Protein AF-A0AAE0DFM0-F1 (afdb_monomer)

Structure (mmCIF, N/CA/C/O backbone):
data_AF-A0AAE0DFM0-F1
#
_entry.id   AF-A0AAE0DFM0-F1
#
loop_
_atom_site.group_PDB
_atom_site.id
_atom_site.type_symbol
_atom_site.label_atom_id
_atom_site.label_alt_id
_atom_site.label_comp_id
_atom_site.label_asym_id
_atom_site.label_entity_id
_atom_site.label_seq_id
_atom_site.pdbx_PDB_ins_code
_atom_site.Cartn_x
_atom_site.Cartn_y
_atom_site.Cartn_z
_atom_site.occupancy
_atom_site.B_iso_or_equiv
_atom_site.auth_seq_id
_atom_site.auth_comp_id
_atom_site.auth_asym_id
_atom_site.auth_atom_id
_atom_site.pdbx_PDB_model_num
ATOM 1 N N . MET A 1 1 ? -4.527 58.144 -21.033 1.00 41.97 1 MET A N 1
ATOM 2 C CA . MET A 1 1 ? -4.753 57.798 -19.615 1.00 41.97 1 MET A CA 1
ATOM 3 C C . MET A 1 1 ? -4.998 56.302 -19.556 1.00 41.97 1 MET A C 1
ATOM 5 O O . MET A 1 1 ? -5.879 55.837 -20.271 1.00 41.97 1 MET A O 1
ATOM 9 N N . SER A 1 2 ? -4.178 55.545 -18.824 1.00 55.03 2 SER A N 1
ATOM 10 C CA . SER A 1 2 ? -4.465 54.135 -18.535 1.00 55.03 2 SER A CA 1
ATOM 11 C C . SER A 1 2 ? -5.838 54.065 -17.865 1.00 55.03 2 SER A C 1
ATOM 13 O O . SER A 1 2 ? -6.128 54.853 -16.967 1.00 55.03 2 SER A O 1
ATOM 15 N N . GLY A 1 3 ? -6.728 53.207 -18.370 1.00 65.69 3 GLY A N 1
ATOM 16 C CA . GLY A 1 3 ? -8.052 53.031 -17.773 1.00 65.69 3 GLY A CA 1
ATOM 17 C C . GLY A 1 3 ? -7.955 52.600 -16.300 1.00 65.69 3 GLY A C 1
ATOM 18 O O . GLY A 1 3 ? -6.886 52.172 -15.859 1.00 65.69 3 GLY A O 1
ATOM 19 N N . PRO A 1 4 ? -9.047 52.689 -15.527 1.00 72.88 4 PRO A N 1
ATOM 20 C CA . PRO A 1 4 ? -9.076 52.218 -14.141 1.00 72.88 4 PRO A CA 1
ATOM 21 C C . PRO A 1 4 ? -8.516 50.788 -14.027 1.00 72.88 4 PRO A C 1
ATOM 23 O O . PRO A 1 4 ? -8.896 49.897 -14.789 1.00 72.88 4 PRO A O 1
ATOM 26 N N . GLY A 1 5 ? -7.555 50.595 -13.118 1.00 74.50 5 GLY A N 1
ATOM 27 C CA . GLY A 1 5 ? -6.876 49.318 -12.883 1.00 74.50 5 GLY A CA 1
ATOM 28 C C . GLY A 1 5 ? -5.824 48.890 -13.916 1.00 74.50 5 GLY A C 1
ATOM 29 O O . GLY A 1 5 ? -5.078 47.952 -13.647 1.00 74.50 5 GLY A O 1
ATOM 30 N N . ALA A 1 6 ? -5.715 49.551 -15.074 1.00 83.88 6 ALA A N 1
ATOM 31 C CA . ALA A 1 6 ? -4.749 49.177 -16.106 1.00 83.88 6 ALA A CA 1
ATOM 32 C C . ALA A 1 6 ? -3.310 49.474 -15.658 1.00 83.88 6 ALA A C 1
ATOM 34 O O . ALA A 1 6 ? -2.979 50.588 -15.254 1.00 83.88 6 ALA A O 1
ATOM 35 N N . GLY A 1 7 ? -2.446 48.470 -15.768 1.00 83.75 7 GLY A N 1
ATOM 36 C CA . GLY A 1 7 ? -1.064 48.521 -15.315 1.00 83.75 7 GLY A CA 1
ATOM 37 C C . GLY A 1 7 ? -0.844 48.009 -13.890 1.00 83.75 7 GLY A C 1
ATOM 38 O O . GLY A 1 7 ? 0.312 47.901 -13.494 1.00 83.75 7 GLY A O 1
ATOM 39 N N . PHE A 1 8 ? -1.904 47.672 -13.146 1.00 88.81 8 PHE 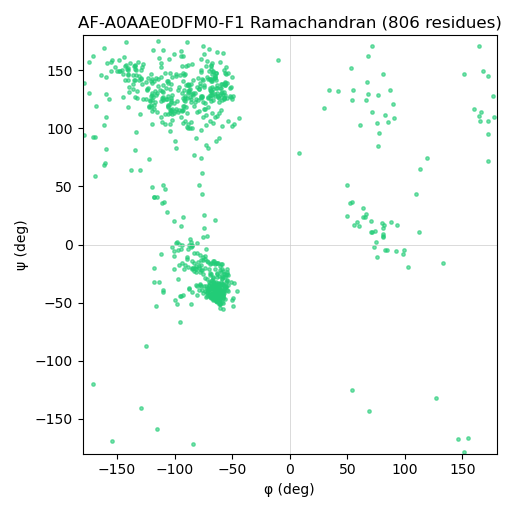A N 1
ATOM 40 C CA . PHE A 1 8 ? -1.787 47.094 -11.806 1.00 88.81 8 PHE A CA 1
ATOM 41 C C . PHE A 1 8 ? -1.119 45.717 -11.859 1.00 88.81 8 PHE A C 1
ATOM 43 O O . PHE A 1 8 ? -1.540 44.851 -12.626 1.00 88.81 8 PHE A O 1
ATOM 50 N N . GLU A 1 9 ? -0.098 45.514 -11.034 1.00 90.38 9 GLU A N 1
ATOM 51 C CA . GLU A 1 9 ? 0.650 44.261 -10.940 1.00 90.38 9 GLU A CA 1
ATOM 52 C C . GLU A 1 9 ? 0.293 43.555 -9.633 1.00 90.38 9 GLU A C 1
ATOM 54 O O . GLU A 1 9 ? 0.384 44.131 -8.548 1.00 90.38 9 GLU A O 1
ATOM 59 N N . TYR A 1 10 ? -0.142 42.302 -9.743 1.00 88.56 10 TYR A N 1
ATOM 60 C CA . TYR A 1 10 ? -0.347 41.447 -8.582 1.00 88.56 10 TYR A CA 1
ATOM 61 C C . TYR A 1 10 ? 1.013 41.019 -8.013 1.00 88.56 10 TYR A C 1
ATOM 63 O O . TYR A 1 10 ? 1.987 40.923 -8.769 1.00 88.56 10 TYR A O 1
ATOM 71 N N . PRO A 1 11 ? 1.092 40.701 -6.706 1.00 88.69 11 PRO A N 1
ATOM 72 C CA . PRO A 1 11 ? 2.278 40.076 -6.138 1.00 88.69 11 PRO A CA 1
ATOM 73 C C . PRO A 1 11 ? 2.691 38.850 -6.957 1.00 88.69 11 PRO A C 1
ATOM 75 O O . PRO A 1 11 ? 1.838 38.043 -7.337 1.00 88.69 11 PRO A O 1
ATOM 78 N N . ALA A 1 12 ? 3.990 38.720 -7.233 1.00 90.44 12 ALA A N 1
ATOM 79 C CA . ALA A 1 12 ? 4.520 37.555 -7.928 1.00 90.44 12 ALA A CA 1
ATOM 80 C C . ALA A 1 12 ? 4.202 36.285 -7.124 1.00 90.44 12 ALA A C 1
ATOM 82 O O . ALA A 1 12 ? 4.424 36.240 -5.913 1.00 90.44 12 ALA A O 1
ATOM 83 N N . GLN A 1 13 ? 3.666 35.269 -7.798 1.00 91.69 13 GLN A N 1
ATOM 84 C CA . GLN A 1 13 ? 3.292 34.002 -7.172 1.00 91.69 13 GLN A CA 1
ATOM 85 C C . GLN A 1 13 ? 4.323 32.941 -7.528 1.00 91.69 13 GLN A C 1
ATOM 87 O O . GLN A 1 13 ? 4.535 32.663 -8.706 1.00 91.69 13 GLN A O 1
ATOM 92 N N . GLU A 1 14 ? 4.966 32.347 -6.527 1.00 94.00 14 GLU A N 1
ATOM 93 C CA . GLU A 1 14 ? 5.854 31.206 -6.751 1.00 94.00 14 GLU A CA 1
ATOM 94 C C . GLU A 1 14 ? 5.034 29.989 -7.200 1.00 94.00 14 GLU A C 1
ATOM 96 O O . GLU A 1 14 ? 3.919 29.766 -6.721 1.00 94.00 14 GLU A O 1
ATOM 101 N N . VAL A 1 15 ? 5.572 29.216 -8.144 1.00 94.56 15 VAL A N 1
ATOM 102 C CA . VAL A 1 15 ? 4.917 28.018 -8.683 1.00 94.56 15 VAL A CA 1
ATOM 103 C C . VAL A 1 15 ? 5.900 26.863 -8.806 1.00 94.56 15 VAL A C 1
ATOM 105 O O . VAL A 1 15 ? 7.079 27.063 -9.103 1.00 94.56 15 VAL A O 1
ATOM 108 N N . SER A 1 16 ? 5.414 25.640 -8.593 1.00 94.31 16 SER A N 1
ATOM 109 C CA . SER A 1 16 ? 6.227 24.429 -8.708 1.00 94.31 16 SER A CA 1
ATOM 110 C C . SER A 1 16 ? 5.429 23.242 -9.251 1.00 94.31 16 SER A C 1
ATOM 112 O O . SER A 1 16 ? 4.214 23.128 -9.056 1.00 94.31 16 SER A O 1
ATOM 114 N N . TRP A 1 17 ? 6.125 22.344 -9.947 1.00 94.75 17 TRP A N 1
ATOM 115 C CA . TRP A 1 17 ? 5.554 21.124 -10.509 1.00 94.75 17 TRP A CA 1
ATOM 116 C C . TRP A 1 17 ? 6.560 19.979 -10.538 1.00 94.75 17 TRP A C 1
ATOM 118 O O . TRP A 1 17 ? 7.769 20.164 -10.709 1.00 94.75 17 TRP A O 1
ATOM 128 N N . LEU A 1 18 ? 6.026 18.772 -10.401 1.00 94.06 18 LEU A N 1
ATOM 129 C CA . LEU A 1 18 ? 6.749 17.516 -10.520 1.00 94.06 18 LEU A CA 1
ATOM 130 C C . LEU A 1 18 ? 6.513 16.890 -11.899 1.00 94.06 18 LEU A C 1
ATOM 132 O O . LEU A 1 18 ? 5.539 17.202 -12.584 1.00 94.06 18 LEU A O 1
ATOM 136 N N . LYS A 1 19 ? 7.360 15.920 -12.270 1.00 93.62 19 LYS A N 1
ATOM 137 C CA . LYS A 1 19 ? 7.157 15.112 -13.487 1.00 93.62 19 LYS A CA 1
ATOM 138 C C . LYS A 1 19 ? 5.779 14.434 -13.503 1.00 93.62 19 LYS A C 1
ATOM 140 O O . LYS A 1 19 ? 5.129 14.371 -14.537 1.00 93.62 19 LYS A O 1
ATOM 145 N N . ARG A 1 20 ? 5.299 13.987 -12.339 1.00 93.88 20 ARG A N 1
ATOM 146 C CA . ARG A 1 20 ? 3.958 13.403 -12.183 1.00 93.88 20 ARG A CA 1
ATOM 147 C C . ARG A 1 20 ? 2.846 14.367 -12.605 1.00 93.88 20 ARG A C 1
ATOM 149 O O . ARG A 1 20 ? 1.885 13.937 -13.229 1.00 93.88 20 ARG A O 1
ATOM 156 N N . ASP A 1 21 ? 2.984 15.653 -12.295 1.00 93.44 21 ASP A N 1
ATOM 157 C CA . ASP A 1 21 ? 1.934 16.645 -12.542 1.00 93.44 21 ASP A CA 1
ATOM 158 C C . ASP A 1 21 ? 1.774 16.913 -14.044 1.00 93.44 21 ASP A C 1
ATOM 160 O O . ASP A 1 21 ? 0.657 17.050 -14.541 1.00 93.44 21 ASP A O 1
ATOM 164 N N . VAL A 1 22 ? 2.889 16.941 -14.783 1.00 94.38 22 VAL A N 1
ATOM 165 C CA . VAL A 1 22 ? 2.875 17.134 -16.242 1.00 94.38 22 VAL A CA 1
ATOM 166 C C . VAL A 1 22 ? 2.363 15.894 -16.981 1.00 94.38 22 VAL A C 1
ATOM 168 O O . VAL A 1 22 ? 1.617 16.044 -17.947 1.00 94.38 22 VAL A O 1
ATOM 171 N N . LEU A 1 23 ? 2.681 14.688 -16.490 1.00 94.94 23 LEU A N 1
ATOM 172 C CA . LEU A 1 23 ? 2.138 13.421 -17.001 1.00 94.94 23 LEU A CA 1
ATOM 173 C C . LEU A 1 23 ? 0.621 13.352 -16.806 1.00 94.94 23 LEU A C 1
ATOM 175 O O . LEU A 1 23 ? -0.129 13.078 -17.743 1.00 94.94 23 LEU A O 1
ATOM 179 N N . LEU A 1 24 ? 0.166 13.652 -15.587 1.00 94.31 24 LEU A N 1
ATOM 180 C CA . LEU A 1 24 ? -1.248 13.651 -15.235 1.00 94.31 24 LEU A CA 1
ATOM 181 C C . LEU A 1 24 ? -2.025 14.677 -16.062 1.00 94.31 24 LEU A C 1
ATOM 183 O O . LEU A 1 24 ? -3.110 14.375 -16.554 1.00 94.31 24 LEU A O 1
ATOM 187 N N . PHE A 1 25 ? -1.458 15.869 -16.260 1.00 95.25 25 PHE A N 1
ATOM 188 C CA . PHE A 1 25 ? -2.053 16.883 -17.119 1.00 95.25 25 PHE A CA 1
ATOM 189 C C . PHE A 1 25 ? -2.192 16.396 -18.564 1.00 95.25 25 PHE A C 1
ATOM 191 O O . PHE A 1 25 ? -3.299 16.454 -19.098 1.00 95.25 25 PHE A O 1
ATOM 198 N N . ALA A 1 26 ? -1.118 15.877 -19.170 1.00 94.88 26 ALA A N 1
ATOM 199 C CA . ALA A 1 26 ? -1.130 15.377 -20.545 1.00 94.88 26 ALA A CA 1
ATOM 200 C C . ALA A 1 26 ? -2.171 14.263 -20.742 1.00 94.88 26 ALA A C 1
ATOM 202 O O . ALA A 1 26 ? -2.978 14.313 -21.671 1.00 94.88 26 ALA A O 1
ATOM 203 N N . TYR A 1 27 ? -2.226 13.302 -19.820 1.00 94.12 27 TYR A N 1
ATOM 204 C CA . TYR A 1 27 ? -3.233 12.245 -19.862 1.00 94.12 27 TYR A CA 1
ATOM 205 C C . TYR A 1 27 ? -4.655 12.801 -19.692 1.00 94.12 27 TYR A C 1
ATOM 207 O O . TYR A 1 27 ? -5.564 12.440 -20.438 1.00 94.12 27 TYR A O 1
ATOM 215 N N . SER A 1 28 ? -4.849 13.750 -18.767 1.00 92.56 28 SER A N 1
ATOM 216 C CA . SER A 1 28 ? -6.165 14.337 -18.491 1.00 92.56 28 SER A CA 1
ATOM 217 C C . SER A 1 28 ? -6.769 15.103 -19.668 1.00 92.56 28 SER A C 1
ATOM 219 O O . SER A 1 28 ? -7.986 15.231 -19.719 1.00 92.56 28 SER A O 1
ATOM 221 N N . ILE A 1 29 ? -5.958 15.614 -20.602 1.00 92.50 29 ILE A N 1
ATOM 222 C CA . ILE A 1 29 ? -6.433 16.395 -21.758 1.00 92.50 29 ILE A CA 1
ATOM 223 C C . ILE A 1 29 ? -6.645 15.551 -23.021 1.00 92.50 29 ILE A C 1
ATOM 225 O O . ILE A 1 29 ? -7.152 16.088 -24.003 1.00 92.50 29 ILE A O 1
ATOM 229 N N . GLY A 1 30 ? -6.307 14.255 -22.981 1.00 90.62 30 GLY A N 1
ATOM 230 C CA . GLY A 1 30 ? -6.564 13.310 -24.070 1.00 90.62 30 GLY A CA 1
ATOM 231 C C . GLY A 1 30 ? -5.330 12.771 -24.799 1.00 90.62 30 GLY A C 1
ATOM 232 O O . GLY A 1 30 ? -5.510 12.116 -25.825 1.00 90.62 30 GLY A O 1
ATOM 233 N N . CYS A 1 31 ? -4.102 12.997 -24.307 1.00 92.38 31 CYS A N 1
ATOM 234 C CA . CYS A 1 31 ? -2.922 12.333 -24.874 1.00 92.38 31 CYS A CA 1
ATOM 235 C C . CYS A 1 31 ? -3.062 10.808 -24.752 1.00 92.38 31 CYS A C 1
ATOM 237 O O . CYS A 1 31 ? -3.479 10.289 -23.713 1.00 92.38 31 CYS A O 1
ATOM 239 N N . THR A 1 32 ? -2.689 10.090 -25.808 1.00 91.00 32 THR A N 1
ATOM 240 C CA . THR A 1 32 ? -2.845 8.627 -25.899 1.00 91.00 32 THR A CA 1
ATOM 241 C C . THR A 1 32 ? -1.494 7.916 -25.940 1.00 91.00 32 THR A C 1
ATOM 243 O O . THR A 1 32 ? -0.447 8.559 -26.003 1.00 91.00 32 THR A O 1
ATOM 246 N N . ALA A 1 33 ? -1.506 6.580 -25.926 1.00 89.44 33 ALA A N 1
ATOM 247 C CA . ALA A 1 33 ? -0.296 5.760 -26.002 1.00 89.44 33 ALA A CA 1
ATOM 248 C C . ALA A 1 33 ? 0.547 6.000 -27.272 1.00 89.44 33 ALA A C 1
ATOM 250 O O . ALA A 1 33 ? 1.724 5.661 -27.273 1.00 89.44 33 ALA A O 1
ATOM 251 N N . ASP A 1 34 ? -0.008 6.627 -28.314 1.00 89.88 34 ASP A N 1
ATOM 252 C CA . ASP A 1 34 ? 0.735 7.018 -29.520 1.00 89.88 34 ASP A CA 1
ATOM 253 C C . ASP A 1 34 ? 1.637 8.253 -29.299 1.00 89.88 34 ASP A C 1
ATOM 255 O O . ASP A 1 34 ? 2.477 8.583 -30.135 1.00 89.88 34 ASP A O 1
ATOM 259 N N . GLU A 1 35 ? 1.491 8.937 -28.160 1.00 92.81 35 GLU A N 1
ATOM 260 C CA . GLU A 1 35 ? 2.214 10.157 -27.790 1.00 92.81 35 GLU A CA 1
ATOM 261 C C . GLU A 1 35 ? 3.037 9.943 -26.504 1.00 92.81 35 GLU A C 1
ATOM 263 O O . GLU A 1 35 ? 2.973 10.726 -25.551 1.00 92.81 35 GLU A O 1
ATOM 268 N N . LEU A 1 36 ? 3.825 8.857 -26.459 1.00 92.25 36 LEU A N 1
ATOM 269 C CA . LEU A 1 36 ? 4.648 8.486 -25.293 1.00 92.25 36 LEU A CA 1
ATOM 270 C C . LEU A 1 36 ? 5.624 9.582 -24.856 1.00 92.25 36 LEU A C 1
ATOM 272 O O . LEU A 1 36 ? 5.965 9.656 -23.679 1.00 92.25 36 LEU A O 1
ATOM 276 N N . HIS A 1 37 ? 6.041 10.473 -25.756 1.00 93.81 37 HIS A N 1
ATOM 277 C CA . HIS A 1 37 ? 6.873 11.624 -25.403 1.00 93.81 37 HIS A CA 1
ATOM 278 C C . HIS A 1 37 ? 6.183 12.609 -24.446 1.00 93.81 37 HIS A C 1
ATOM 280 O O . HIS A 1 37 ? 6.881 13.393 -23.810 1.00 93.81 37 HIS A O 1
ATOM 286 N N . PHE A 1 38 ? 4.857 12.544 -24.283 1.00 95.00 38 PHE A N 1
ATOM 287 C CA . PHE A 1 38 ? 4.118 13.263 -23.238 1.00 95.00 38 PHE A CA 1
ATOM 288 C C . PHE A 1 38 ? 3.739 12.399 -22.030 1.00 95.00 38 PHE A C 1
ATOM 290 O O . PHE A 1 38 ? 3.450 12.954 -20.971 1.00 95.00 38 PHE A O 1
ATOM 297 N N . LEU A 1 39 ? 3.699 11.070 -22.177 1.00 94.38 39 LEU A N 1
ATOM 298 C CA . LEU A 1 39 ? 3.132 10.146 -21.183 1.00 94.38 39 LEU A CA 1
ATOM 299 C C . LEU A 1 39 ? 4.152 9.235 -20.491 1.00 94.38 39 LEU A C 1
ATOM 301 O O . LEU A 1 39 ? 3.785 8.540 -19.547 1.00 94.38 39 LEU A O 1
ATOM 305 N N . TYR A 1 40 ? 5.407 9.226 -20.935 1.00 94.06 40 TYR A N 1
ATOM 306 C CA . TYR A 1 40 ? 6.451 8.381 -20.368 1.00 94.06 40 TYR A CA 1
ATOM 307 C C . TYR A 1 40 ? 7.702 9.195 -20.041 1.00 94.06 40 TYR A C 1
ATOM 309 O O . TYR A 1 40 ? 8.413 9.679 -20.919 1.00 94.06 40 TYR A O 1
ATOM 317 N N . GLU A 1 41 ? 7.997 9.334 -18.752 1.00 91.62 41 GLU A N 1
ATOM 318 C CA . GLU A 1 41 ? 9.059 10.191 -18.222 1.00 91.62 41 GLU A CA 1
ATOM 319 C C . GLU A 1 41 ? 10.484 9.728 -18.540 1.00 91.62 41 GLU A C 1
ATOM 321 O O . GLU A 1 41 ? 11.425 10.513 -18.381 1.00 91.62 41 GLU A O 1
ATOM 326 N N . LEU A 1 42 ? 10.643 8.467 -18.952 1.00 91.31 42 LEU A N 1
ATOM 327 C CA . LEU A 1 42 ? 11.909 7.895 -19.417 1.00 91.31 42 LEU A CA 1
ATOM 328 C C . LEU A 1 42 ? 12.010 7.875 -20.949 1.00 91.31 42 LEU A C 1
ATOM 330 O O . LEU A 1 42 ? 13.014 7.411 -21.487 1.00 91.31 42 LEU A O 1
ATOM 334 N N . HIS A 1 43 ? 11.002 8.385 -21.665 1.00 91.88 43 HIS A N 1
ATOM 335 C CA . HIS A 1 43 ? 11.082 8.533 -23.111 1.00 91.88 43 HIS A CA 1
ATOM 336 C C . HIS A 1 43 ? 12.270 9.451 -23.474 1.00 91.88 43 HIS A C 1
ATOM 338 O O . HIS A 1 43 ? 12.401 10.523 -22.874 1.00 91.88 43 HIS A O 1
ATOM 344 N N . PRO A 1 44 ? 13.109 9.107 -24.475 1.00 89.12 44 PRO A N 1
ATOM 345 C CA . PRO A 1 44 ? 14.292 9.902 -24.836 1.00 89.12 44 PRO A CA 1
ATOM 346 C C . PRO A 1 44 ? 13.983 11.373 -25.144 1.00 89.12 44 PRO A C 1
ATOM 348 O O . PRO A 1 44 ? 14.782 12.258 -24.856 1.00 89.12 44 PRO A O 1
ATOM 351 N N . ASN A 1 45 ? 12.785 11.626 -25.679 1.00 91.06 45 ASN A N 1
ATOM 352 C CA . ASN A 1 45 ? 12.269 12.958 -25.995 1.00 91.06 45 ASN A CA 1
ATOM 353 C C . ASN A 1 45 ? 11.126 13.384 -25.057 1.00 91.06 45 ASN A C 1
ATOM 355 O O . ASN A 1 45 ? 10.160 13.974 -25.528 1.00 91.06 45 ASN A O 1
ATOM 359 N N . PHE A 1 46 ? 11.164 13.034 -23.768 1.00 94.50 46 PHE A N 1
ATOM 360 C CA . PHE A 1 46 ? 10.103 13.422 -22.832 1.00 94.50 46 PHE A CA 1
ATOM 361 C C . PHE A 1 46 ? 9.936 14.950 -22.756 1.00 94.50 46 PHE A C 1
ATOM 363 O O . PHE A 1 46 ? 10.890 15.682 -22.475 1.00 94.50 46 PHE A O 1
ATOM 370 N N . GLN A 1 47 ? 8.720 15.437 -23.000 1.00 93.62 47 GLN A N 1
ATOM 371 C CA . GLN A 1 47 ? 8.388 16.857 -23.091 1.00 93.62 47 GLN A CA 1
ATOM 372 C C . GLN A 1 47 ? 7.104 17.184 -22.322 1.00 93.62 47 GLN A C 1
ATOM 374 O O . GLN A 1 47 ? 6.225 16.348 -22.139 1.00 93.62 47 GLN A O 1
ATOM 379 N N . VAL A 1 48 ? 6.984 18.436 -21.878 1.00 95.00 48 VAL A N 1
ATOM 380 C CA . VAL A 1 48 ? 5.776 18.948 -21.216 1.00 95.00 48 VAL A CA 1
ATOM 381 C C . VAL A 1 48 ? 4.814 19.498 -22.260 1.00 95.00 48 VAL A C 1
ATOM 383 O O . VAL A 1 48 ? 5.228 20.232 -23.160 1.00 95.00 48 VAL A O 1
ATOM 386 N N . PHE A 1 49 ? 3.521 19.203 -22.114 1.00 96.38 49 PHE A N 1
ATOM 387 C CA . PHE A 1 49 ? 2.514 19.760 -23.009 1.00 96.38 49 PHE A CA 1
ATOM 388 C C . PHE A 1 49 ? 2.449 21.304 -22.879 1.00 96.38 49 PHE A C 1
ATOM 390 O O . PHE A 1 49 ? 2.327 21.809 -21.758 1.00 96.38 49 PHE A O 1
ATOM 397 N N . PRO A 1 50 ? 2.490 22.083 -23.984 1.00 94.50 50 PRO A N 1
ATOM 398 C CA . PRO A 1 50 ? 2.689 23.540 -23.944 1.00 94.50 50 PRO A CA 1
ATOM 399 C C . PRO A 1 50 ? 1.702 24.334 -23.088 1.00 94.50 50 PRO A C 1
ATOM 401 O O . PRO A 1 50 ? 2.063 25.367 -22.527 1.00 94.50 50 PRO A O 1
ATOM 404 N N . THR A 1 51 ? 0.451 23.882 -22.987 1.00 95.56 51 THR A N 1
ATOM 405 C CA . THR A 1 51 ? -0.599 24.605 -22.257 1.00 95.56 51 THR A CA 1
ATOM 406 C C . THR A 1 51 ? -0.623 24.333 -20.754 1.00 95.56 51 THR A C 1
ATOM 408 O O . THR A 1 51 ? -1.407 24.969 -20.052 1.00 95.56 51 THR A O 1
ATOM 411 N N . TYR A 1 52 ? 0.261 23.476 -20.235 1.00 95.38 52 TYR A N 1
ATOM 412 C CA . TYR A 1 52 ? 0.393 23.195 -18.801 1.00 95.38 52 TYR A CA 1
ATOM 413 C C . TYR A 1 52 ? 0.407 24.450 -17.894 1.00 95.38 52 TYR A C 1
ATOM 415 O O . TYR A 1 52 ? -0.276 24.446 -16.872 1.00 95.38 52 TYR A O 1
ATOM 423 N N . PRO A 1 53 ? 1.059 25.583 -18.242 1.00 94.25 53 PRO A N 1
ATOM 424 C CA . PRO A 1 53 ? 1.118 26.758 -17.366 1.00 94.25 53 PRO A CA 1
ATOM 425 C C . PRO A 1 53 ? -0.235 27.376 -17.021 1.00 94.25 53 PRO A C 1
ATOM 427 O O . PRO A 1 53 ? -0.339 28.120 -16.051 1.00 94.25 53 PRO A O 1
ATOM 430 N N . ILE A 1 54 ? -1.279 27.074 -17.795 1.00 92.12 54 ILE A N 1
ATOM 431 C CA . ILE A 1 54 ? -2.633 27.579 -17.575 1.00 92.12 54 ILE A CA 1
ATOM 432 C C . ILE A 1 54 ? -3.239 27.103 -16.250 1.00 92.12 54 ILE A C 1
ATOM 434 O O . ILE A 1 54 ? -4.106 27.795 -15.712 1.00 92.12 54 ILE A O 1
ATOM 438 N N . ILE A 1 55 ? -2.786 25.965 -15.717 1.00 91.50 55 ILE A N 1
ATOM 439 C CA . ILE A 1 55 ? -3.278 25.423 -14.444 1.00 91.50 55 ILE A CA 1
ATOM 440 C C . ILE A 1 55 ? -2.441 25.851 -13.225 1.00 91.50 55 ILE A C 1
ATOM 442 O O . ILE A 1 55 ? -2.911 25.766 -12.091 1.00 91.50 55 ILE A O 1
ATOM 446 N N . LEU A 1 56 ? -1.225 26.368 -13.440 1.00 92.38 56 LEU A N 1
ATOM 447 C CA . LEU A 1 56 ? -0.318 26.786 -12.364 1.00 92.38 56 LEU A CA 1
ATOM 448 C C . LEU A 1 56 ? -0.883 27.877 -11.433 1.00 92.38 56 LEU A C 1
ATOM 450 O O . LEU A 1 56 ? -0.593 27.798 -10.240 1.00 92.38 56 LEU A O 1
ATOM 454 N N . PRO A 1 57 ? -1.712 28.844 -11.887 1.00 89.44 57 PRO A N 1
ATOM 455 C CA . PRO A 1 57 ? -2.356 29.796 -10.980 1.00 89.44 57 PRO A CA 1
ATOM 456 C C . PRO A 1 57 ? -3.246 29.139 -9.912 1.00 89.44 57 PRO A C 1
ATOM 458 O O . PRO A 1 57 ? -3.425 29.708 -8.838 1.00 89.44 57 PRO A O 1
ATOM 461 N N . PHE A 1 58 ? -3.802 27.955 -10.198 1.00 87.50 58 PHE A N 1
ATOM 462 C CA . PHE A 1 58 ? -4.632 27.203 -9.252 1.00 87.50 58 PHE A CA 1
ATOM 463 C C . PHE A 1 58 ? -3.779 26.335 -8.319 1.00 87.50 58 PHE A C 1
ATOM 465 O O . PHE A 1 58 ? -4.035 26.288 -7.115 1.00 87.50 58 PHE A O 1
ATOM 472 N N . LYS A 1 59 ? -2.737 25.696 -8.870 1.00 87.94 59 LYS A N 1
ATOM 473 C CA . LYS A 1 59 ? -1.849 24.775 -8.146 1.00 87.94 59 LYS A CA 1
ATOM 474 C C . LYS A 1 59 ? -0.853 25.477 -7.216 1.00 87.94 59 LYS A C 1
ATOM 476 O O . LYS A 1 59 ? -0.616 25.001 -6.113 1.00 87.94 59 LYS A O 1
ATOM 481 N N . GLN A 1 60 ? -0.260 26.585 -7.662 1.00 89.81 60 GLN A N 1
ATOM 482 C CA . GLN A 1 60 ? 0.848 27.269 -6.985 1.00 89.81 60 GLN A CA 1
ATOM 483 C C . GLN A 1 60 ? 2.030 26.326 -6.690 1.00 89.81 60 GLN A C 1
ATOM 485 O O . GLN A 1 60 ? 2.559 25.705 -7.616 1.00 89.81 60 GLN A O 1
ATOM 490 N N . THR A 1 61 ? 2.472 26.233 -5.434 1.00 91.06 61 THR A N 1
ATOM 491 C CA . THR A 1 61 ? 3.575 25.363 -5.000 1.00 91.06 61 THR A CA 1
ATOM 492 C C . THR A 1 61 ? 3.107 24.091 -4.297 1.00 91.06 61 THR A C 1
ATOM 494 O O . THR A 1 61 ? 3.937 23.258 -3.925 1.00 91.06 61 THR A O 1
ATOM 497 N N . ASP A 1 62 ? 1.797 23.918 -4.115 1.00 88.00 62 ASP A N 1
ATOM 498 C CA . ASP A 1 62 ? 1.246 22.821 -3.330 1.00 88.00 62 ASP A CA 1
ATOM 499 C C . ASP A 1 62 ? 1.401 21.482 -4.048 1.00 88.00 62 ASP A C 1
ATOM 501 O O . ASP A 1 62 ? 1.265 21.370 -5.273 1.00 88.00 62 ASP A O 1
ATOM 505 N N . GLN A 1 63 ? 1.692 20.453 -3.256 1.00 84.56 63 GLN A N 1
ATOM 506 C CA . GLN A 1 63 ? 1.780 19.065 -3.711 1.00 84.56 63 GLN A CA 1
ATOM 507 C C . GLN A 1 63 ? 0.481 18.288 -3.471 1.00 84.56 63 GLN A C 1
ATOM 509 O O . GLN A 1 63 ? 0.280 17.250 -4.095 1.00 84.56 63 GLN A O 1
ATOM 514 N N . GLU A 1 64 ? -0.388 18.810 -2.603 1.00 86.50 64 GLU A N 1
ATOM 515 C CA . GLU A 1 64 ? -1.636 18.183 -2.175 1.00 86.50 64 GLU A CA 1
ATOM 516 C C . GLU A 1 64 ? -2.871 18.914 -2.712 1.00 86.50 64 GLU A C 1
ATOM 518 O O . GLU A 1 64 ? -2.800 20.035 -3.228 1.00 86.50 64 GLU A O 1
ATOM 523 N N . VAL A 1 65 ? -4.024 18.257 -2.585 1.00 84.19 65 VAL A N 1
ATOM 524 C CA . VAL A 1 65 ? -5.331 18.842 -2.901 1.00 84.19 65 VAL A CA 1
ATOM 525 C C . VAL A 1 65 ? -5.648 19.949 -1.897 1.00 84.19 65 VAL A C 1
ATOM 527 O O . VAL A 1 65 ? -5.572 19.746 -0.688 1.00 84.19 65 VAL A O 1
ATOM 530 N N . ILE A 1 66 ? -6.062 21.110 -2.399 1.00 86.00 66 ILE A N 1
ATOM 531 C CA . ILE A 1 66 ? -6.395 22.282 -1.579 1.00 86.00 66 ILE A CA 1
ATOM 532 C C . ILE A 1 66 ? -7.886 22.631 -1.644 1.00 86.00 66 ILE A C 1
ATOM 534 O O . ILE A 1 66 ? -8.589 22.276 -2.595 1.00 86.00 66 ILE A O 1
ATOM 538 N N . ASP A 1 67 ? -8.363 23.389 -0.653 1.00 83.12 67 ASP A N 1
ATOM 539 C CA . ASP A 1 67 ? -9.674 24.038 -0.723 1.00 83.12 67 ASP A CA 1
ATOM 540 C C . ASP A 1 67 ? -9.624 25.211 -1.717 1.00 83.12 67 ASP A C 1
ATOM 542 O O . ASP A 1 67 ? -9.108 26.300 -1.437 1.00 83.12 67 ASP A O 1
ATOM 546 N N . PHE A 1 68 ? -10.175 24.963 -2.906 1.00 82.44 68 PHE A N 1
ATOM 547 C CA . PHE A 1 68 ? -10.232 25.922 -4.002 1.00 82.44 68 PHE A CA 1
ATOM 548 C C . PHE A 1 68 ? -10.946 27.225 -3.616 1.00 82.44 68 PHE A C 1
ATOM 550 O O . PHE A 1 68 ? -10.486 28.305 -3.991 1.00 82.44 68 PHE A O 1
ATOM 557 N N . TYR A 1 69 ? -12.057 27.160 -2.873 1.00 78.56 69 TYR A N 1
ATOM 558 C CA . TYR A 1 69 ? -12.832 28.357 -2.536 1.00 78.56 69 TYR A CA 1
ATOM 559 C C . TYR A 1 69 ? -12.156 29.174 -1.441 1.00 78.56 69 TYR A C 1
ATOM 561 O O . TYR A 1 69 ? -12.119 30.399 -1.558 1.00 78.56 69 TYR A O 1
ATOM 569 N N . ALA A 1 70 ? -11.563 28.521 -0.437 1.00 78.81 70 ALA A N 1
ATOM 570 C CA . ALA A 1 70 ? -10.788 29.209 0.595 1.00 78.81 70 ALA A CA 1
ATOM 571 C C . ALA A 1 70 ? -9.583 29.966 0.004 1.00 78.81 70 ALA A C 1
ATOM 573 O O . ALA A 1 70 ? -9.248 31.057 0.467 1.00 78.81 70 ALA A O 1
ATOM 574 N N . ARG A 1 71 ? -8.962 29.427 -1.057 1.00 76.25 71 ARG A N 1
ATOM 575 C CA . ARG A 1 71 ? -7.846 30.079 -1.763 1.00 76.25 71 ARG A CA 1
ATOM 576 C C . ARG A 1 71 ? -8.285 31.124 -2.798 1.00 76.25 71 ARG A C 1
ATOM 578 O O . ARG A 1 71 ? -7.494 31.997 -3.153 1.00 76.25 71 ARG A O 1
ATOM 585 N N . SER A 1 72 ? -9.530 31.081 -3.271 1.00 68.12 72 SER A N 1
ATOM 586 C CA . SER A 1 72 ? -10.067 31.981 -4.307 1.00 68.12 72 SER A CA 1
ATOM 587 C C . SER A 1 72 ? -10.393 33.385 -3.768 1.00 68.12 72 SER A C 1
ATOM 589 O O . SER A 1 72 ? -11.539 33.840 -3.791 1.00 68.12 72 SER A O 1
ATOM 591 N N . GLY A 1 73 ? -9.377 34.096 -3.279 1.00 63.75 73 GLY A N 1
ATOM 592 C CA . GLY A 1 73 ? -9.467 35.493 -2.857 1.00 63.75 73 GLY A CA 1
ATOM 593 C C . GLY A 1 73 ? -9.209 36.467 -4.010 1.00 63.75 73 GLY A C 1
ATOM 594 O O . GLY A 1 73 ? -8.281 36.290 -4.794 1.00 63.75 73 GLY A O 1
ATOM 595 N N . SER A 1 74 ? -10.004 37.534 -4.110 1.00 63.28 74 SER A N 1
ATOM 596 C CA . SER A 1 74 ? -9.756 38.625 -5.061 1.00 63.28 74 SER A CA 1
ATOM 597 C C . SER A 1 74 ? -8.931 39.734 -4.399 1.00 63.28 74 SER A C 1
ATOM 599 O O . SER A 1 74 ? -9.428 40.396 -3.482 1.00 63.28 74 SER A O 1
ATOM 601 N N . THR A 1 75 ? -7.712 39.996 -4.872 1.00 74.69 75 THR A N 1
ATOM 602 C CA . THR A 1 75 ? -6.998 41.232 -4.510 1.00 74.69 75 THR A CA 1
ATOM 603 C C . THR A 1 75 ? -7.707 42.423 -5.171 1.00 74.69 75 THR A C 1
ATOM 605 O O . THR A 1 75 ? -7.918 42.383 -6.388 1.00 74.69 75 THR A O 1
ATOM 608 N N . PRO A 1 76 ? -8.105 43.466 -4.416 1.00 78.12 76 PRO A N 1
ATOM 609 C CA . PRO A 1 76 ? -8.774 44.633 -4.985 1.00 78.12 76 PRO A CA 1
ATOM 610 C C . PRO A 1 76 ? -7.891 45.325 -6.025 1.00 78.12 76 PRO A C 1
ATOM 612 O O . PRO A 1 76 ? -6.730 45.626 -5.754 1.00 78.12 76 PRO A O 1
ATOM 615 N N . ILE A 1 77 ? -8.449 45.596 -7.205 1.00 84.06 77 ILE A N 1
ATOM 616 C CA . ILE A 1 77 ? -7.779 46.388 -8.238 1.00 84.06 77 ILE A CA 1
ATOM 617 C C . ILE A 1 77 ? -8.026 47.873 -7.918 1.00 84.06 77 ILE A C 1
ATOM 619 O O . ILE A 1 77 ? -9.183 48.258 -7.722 1.00 84.06 77 ILE A O 1
ATOM 623 N N . PRO A 1 78 ? -6.989 48.727 -7.868 1.00 81.81 78 PRO A N 1
ATOM 624 C CA . PRO A 1 78 ? -7.164 50.152 -7.610 1.00 81.81 78 PRO A CA 1
ATOM 625 C C . PRO A 1 78 ? -8.123 50.814 -8.610 1.00 81.81 78 PRO A C 1
ATOM 627 O O . PRO A 1 78 ? -8.026 50.590 -9.817 1.00 81.81 78 PRO A O 1
ATOM 630 N N . ASN A 1 79 ? -9.008 51.683 -8.109 1.00 79.94 79 ASN A N 1
ATOM 631 C CA . ASN A 1 79 ? -9.965 52.474 -8.900 1.00 79.94 79 ASN A CA 1
ATOM 632 C C . ASN A 1 79 ? -11.013 51.652 -9.679 1.00 79.94 79 ASN A C 1
ATOM 634 O O . ASN A 1 79 ? -11.566 52.136 -10.665 1.00 79.94 79 ASN A O 1
ATOM 638 N N . VAL A 1 80 ? -11.296 50.423 -9.240 1.00 84.50 80 VAL A N 1
ATOM 639 C CA . VAL A 1 80 ? -12.304 49.527 -9.824 1.00 84.50 80 VAL A CA 1
ATOM 640 C C . VAL A 1 80 ? -13.218 49.000 -8.705 1.00 84.50 80 VAL A C 1
ATOM 642 O O . VAL A 1 80 ? -12.728 48.744 -7.602 1.00 84.50 80 VAL A O 1
ATOM 645 N N . PRO A 1 81 ? -14.536 48.826 -8.936 1.00 84.19 81 PRO A N 1
ATOM 646 C CA . PRO A 1 81 ? -15.424 48.212 -7.952 1.00 84.19 81 PRO A CA 1
ATOM 647 C C . PRO A 1 81 ? -14.970 46.805 -7.550 1.00 84.19 81 PRO A C 1
ATOM 649 O O . PRO A 1 81 ? -14.401 46.058 -8.346 1.00 84.19 81 PRO A O 1
ATOM 652 N N . LYS A 1 82 ? -15.270 46.406 -6.312 1.00 84.00 82 LYS A N 1
ATOM 653 C CA . LYS A 1 82 ? -15.053 45.026 -5.873 1.00 84.00 82 LYS A CA 1
ATOM 654 C C . LYS A 1 82 ? -16.068 44.113 -6.564 1.00 84.00 82 LYS A C 1
ATOM 656 O O . LYS A 1 82 ? -17.269 44.264 -6.350 1.00 84.00 82 LYS A O 1
ATOM 661 N N . PHE A 1 83 ? -15.583 43.161 -7.354 1.00 83.62 83 PHE A N 1
ATOM 662 C CA . PHE A 1 83 ? -16.426 42.176 -8.030 1.00 83.62 83 PHE A CA 1
ATOM 663 C C . PHE A 1 83 ? -16.535 40.875 -7.227 1.00 83.62 83 PHE A C 1
ATOM 665 O O . PHE A 1 83 ? -15.581 40.443 -6.582 1.00 83.62 83 PHE A O 1
ATOM 672 N N . ASP A 1 84 ? -17.699 40.232 -7.289 1.00 79.56 84 ASP A N 1
ATOM 673 C CA . ASP A 1 84 ? -17.930 38.898 -6.742 1.00 79.56 84 ASP A CA 1
ATOM 674 C C . ASP A 1 84 ? -17.294 37.847 -7.663 1.00 79.56 84 ASP A C 1
ATOM 676 O O . ASP A 1 84 ? -17.774 37.598 -8.777 1.00 79.56 84 ASP A O 1
ATOM 680 N N . SER A 1 85 ? -16.217 37.222 -7.183 1.00 75.56 85 SER A N 1
ATOM 681 C CA . SER A 1 85 ? -15.481 36.156 -7.870 1.00 75.56 85 SER A CA 1
ATOM 682 C C . SER A 1 85 ? -16.293 34.871 -8.044 1.00 75.56 85 SER A C 1
ATOM 684 O O . SER A 1 85 ? -15.938 34.048 -8.878 1.00 75.56 85 SER A O 1
ATOM 686 N N . ARG A 1 86 ? -17.421 34.698 -7.342 1.00 71.94 86 ARG A N 1
ATOM 687 C CA . ARG A 1 86 ? -18.309 33.532 -7.518 1.00 71.94 86 ARG A CA 1
ATOM 688 C C . ARG A 1 86 ? -19.171 33.623 -8.778 1.00 71.94 86 ARG A C 1
ATOM 690 O O . ARG A 1 86 ? -19.773 32.634 -9.184 1.00 71.94 86 ARG A O 1
ATOM 697 N N . ARG A 1 87 ? -19.248 34.803 -9.405 1.00 77.06 87 ARG A N 1
ATOM 698 C CA . ARG A 1 87 ? -20.007 35.060 -10.644 1.00 77.06 87 ARG A CA 1
ATOM 699 C C . ARG A 1 87 ? -19.096 35.493 -11.792 1.00 77.06 87 ARG A C 1
ATOM 701 O O . ARG A 1 87 ? -19.428 36.406 -12.552 1.00 77.06 87 ARG A O 1
ATOM 708 N N . VAL A 1 88 ? -17.944 34.840 -11.899 1.00 84.31 88 VAL A N 1
ATOM 709 C CA . VAL A 1 88 ? -16.979 35.025 -12.984 1.00 84.31 88 VAL A CA 1
ATOM 710 C C . VAL A 1 88 ? -17.009 33.823 -13.923 1.00 84.31 88 VAL A C 1
ATOM 712 O O . VAL A 1 88 ? -17.140 32.684 -13.484 1.00 84.31 88 VAL A O 1
ATOM 715 N N . VAL A 1 89 ? -16.902 34.078 -15.223 1.00 83.38 89 VAL A N 1
ATOM 716 C CA . VAL A 1 89 ? -16.721 33.044 -16.246 1.00 83.38 89 VAL A CA 1
ATOM 717 C C . VAL A 1 89 ? -15.538 33.404 -17.136 1.00 83.38 89 VAL A C 1
ATOM 719 O O . VAL A 1 89 ? -15.243 34.584 -17.345 1.00 83.38 89 VAL A O 1
ATOM 722 N N . ASP A 1 90 ? -14.855 32.399 -17.677 1.00 86.69 90 ASP A N 1
ATOM 723 C CA . ASP A 1 90 ? -13.836 32.627 -18.696 1.00 86.69 90 ASP A CA 1
ATOM 724 C C . ASP A 1 90 ? -14.489 33.188 -19.970 1.00 86.69 90 ASP A C 1
ATOM 726 O O . ASP A 1 90 ? -15.461 32.641 -20.484 1.00 86.69 90 ASP A O 1
ATOM 730 N N . GLY A 1 91 ? -13.971 34.304 -20.483 1.00 87.44 91 GLY A N 1
ATOM 731 C CA . GLY A 1 91 ? -14.450 34.932 -21.713 1.00 87.44 91 GLY A CA 1
ATOM 732 C C . GLY A 1 91 ? -13.630 34.497 -22.923 1.00 87.44 91 GLY A C 1
ATOM 733 O O . GLY A 1 91 ? -14.122 33.808 -23.813 1.00 87.44 91 GLY A O 1
ATOM 734 N N . GLN A 1 92 ? -12.361 34.893 -22.961 1.00 91.25 92 GLN A N 1
ATOM 735 C CA . GLN A 1 92 ? -11.414 34.524 -24.014 1.00 91.25 92 GLN A CA 1
ATOM 736 C C . GLN A 1 92 ? -10.029 34.363 -23.406 1.00 91.25 92 GLN A C 1
ATOM 738 O O . GLN A 1 92 ? -9.677 35.087 -22.474 1.00 91.25 92 GLN A O 1
ATOM 743 N N . ARG A 1 93 ? -9.240 33.440 -23.948 1.00 94.75 93 ARG A N 1
ATOM 744 C CA . ARG A 1 93 ? -7.856 33.255 -23.532 1.00 94.75 93 ARG A CA 1
ATOM 745 C C . ARG A 1 93 ? -6.956 33.071 -24.739 1.00 94.75 93 ARG A C 1
ATOM 747 O O . ARG A 1 93 ? -7.321 32.344 -25.661 1.00 94.75 93 ARG A O 1
ATOM 754 N N . THR A 1 94 ? -5.800 33.720 -24.689 1.00 95.38 94 THR A N 1
ATOM 755 C CA . THR A 1 94 ? -4.705 33.589 -25.651 1.00 95.38 94 THR A CA 1
ATOM 756 C C . THR A 1 94 ? -3.441 33.226 -24.886 1.00 95.38 94 THR A C 1
ATOM 758 O O . THR A 1 94 ? -3.204 33.770 -23.811 1.00 95.38 94 THR A O 1
ATOM 761 N N . ILE A 1 95 ? -2.624 32.328 -25.422 1.00 96.81 95 ILE A N 1
ATOM 762 C CA . ILE A 1 95 ? -1.290 32.025 -24.906 1.00 96.81 95 ILE A CA 1
ATOM 763 C C . ILE A 1 95 ? -0.275 32.085 -26.044 1.00 96.81 95 ILE A C 1
ATOM 765 O O . ILE A 1 95 ? -0.559 31.655 -27.161 1.00 96.81 95 ILE A O 1
ATOM 769 N N . THR A 1 96 ? 0.911 32.597 -25.744 1.00 96.62 96 THR A N 1
ATOM 770 C CA . THR A 1 96 ? 2.078 32.572 -26.623 1.00 96.62 96 THR A CA 1
ATOM 771 C C . THR A 1 96 ? 3.181 31.763 -25.953 1.00 96.62 96 THR A C 1
ATOM 773 O O . THR A 1 96 ? 3.491 31.973 -24.773 1.00 96.62 96 THR A O 1
ATOM 776 N N . PHE A 1 97 ? 3.780 30.852 -26.715 1.00 94.88 97 PHE A N 1
ATOM 777 C CA . PHE A 1 97 ? 4.836 29.956 -26.252 1.00 94.88 97 PHE A CA 1
ATOM 778 C C . PHE A 1 97 ? 6.198 30.505 -26.681 1.00 94.88 97 PHE A C 1
ATOM 780 O O . PHE A 1 97 ? 6.488 30.616 -27.875 1.00 94.88 97 PHE A O 1
ATOM 787 N N . SER A 1 98 ? 7.025 30.889 -25.708 1.00 92.69 98 SER A N 1
ATOM 788 C CA . SER A 1 98 ? 8.358 31.455 -25.945 1.00 92.69 98 SER A CA 1
ATOM 789 C C . SER A 1 98 ? 9.450 30.395 -25.873 1.00 92.69 98 SER A C 1
ATOM 791 O O . SER A 1 98 ? 10.330 30.386 -26.732 1.00 92.69 98 SER A O 1
ATOM 793 N N . LYS A 1 99 ? 9.390 29.510 -24.870 1.00 91.62 99 LYS A N 1
ATOM 794 C CA . LYS A 1 99 ? 10.345 28.412 -24.664 1.00 91.62 99 LYS A CA 1
ATOM 795 C C . LYS A 1 99 ? 9.635 27.141 -24.180 1.00 91.62 99 LYS A C 1
ATOM 797 O O . LYS A 1 99 ? 8.618 27.257 -23.492 1.00 91.62 99 LYS A O 1
ATOM 802 N N . PRO A 1 100 ? 10.174 25.945 -24.485 1.00 91.88 100 PRO A N 1
ATOM 803 C CA . PRO A 1 100 ? 9.691 24.693 -23.910 1.00 91.88 100 PRO A CA 1
ATOM 804 C C . PRO A 1 100 ? 9.795 24.701 -22.384 1.00 91.88 100 PRO A C 1
ATOM 806 O O . PRO A 1 100 ? 10.795 25.147 -21.824 1.00 91.88 100 PRO A O 1
ATOM 809 N N . ILE A 1 101 ? 8.764 24.195 -21.715 1.00 93.12 101 ILE A N 1
ATOM 810 C CA . ILE A 1 101 ? 8.706 24.120 -20.252 1.00 93.12 101 ILE A CA 1
ATOM 811 C C . ILE A 1 101 ? 9.518 22.904 -19.793 1.00 93.12 101 ILE A C 1
ATOM 813 O O . ILE A 1 101 ? 9.374 21.830 -20.384 1.00 93.12 101 ILE A O 1
ATOM 817 N N . PRO A 1 102 ? 10.360 23.024 -18.751 1.00 93.06 102 PRO A N 1
ATOM 818 C CA . PRO A 1 102 ? 11.120 21.884 -18.269 1.00 93.06 102 PRO A CA 1
ATOM 819 C C . PRO A 1 102 ? 10.200 20.825 -17.632 1.00 93.06 102 PRO A C 1
ATOM 821 O O . PRO A 1 102 ? 9.231 21.180 -16.955 1.00 93.06 102 PRO A O 1
ATOM 824 N N . PRO A 1 103 ? 10.537 19.526 -17.758 1.00 92.44 103 PRO A N 1
ATOM 825 C CA . PRO A 1 103 ? 9.775 18.413 -17.174 1.00 92.44 103 PRO A CA 1
ATOM 826 C C . PRO A 1 103 ? 9.516 18.486 -15.665 1.00 92.44 103 PRO A C 1
ATOM 828 O O . PRO A 1 103 ? 8.626 17.818 -15.150 1.00 92.44 103 PRO A O 1
ATOM 831 N N . THR A 1 104 ? 10.318 19.258 -14.935 1.00 93.00 104 THR A N 1
ATOM 832 C CA . THR A 1 104 ? 10.182 19.481 -13.496 1.00 93.00 104 THR A CA 1
ATOM 833 C C . THR A 1 104 ? 10.654 20.885 -13.157 1.00 93.00 104 THR A C 1
ATOM 835 O O . THR A 1 104 ? 11.569 21.404 -13.801 1.00 93.00 104 THR A O 1
ATOM 838 N N . SER A 1 105 ? 10.066 21.487 -12.125 1.00 92.75 105 SER A N 1
ATOM 839 C CA . SER A 1 105 ? 10.582 22.732 -11.561 1.00 92.75 105 SER A CA 1
ATOM 840 C C . SER A 1 105 ? 11.761 22.505 -10.605 1.00 92.75 105 SER A C 1
ATOM 842 O O . SER A 1 105 ? 12.357 23.469 -10.138 1.00 92.75 105 SER A O 1
ATOM 844 N N . ALA A 1 106 ? 12.103 21.254 -10.271 1.00 90.00 106 ALA A N 1
ATOM 845 C CA . ALA A 1 106 ? 13.174 20.946 -9.323 1.00 90.00 106 ALA A CA 1
ATOM 846 C C . ALA A 1 106 ? 14.521 21.564 -9.749 1.00 90.00 106 ALA A C 1
ATOM 848 O O . ALA A 1 106 ? 14.948 21.432 -10.893 1.00 90.00 106 ALA A O 1
ATOM 849 N N . GLY A 1 107 ? 15.194 22.234 -8.808 1.00 87.69 107 GLY A N 1
ATOM 850 C CA . GLY A 1 107 ? 16.474 22.915 -9.042 1.00 87.69 107 GLY A CA 1
ATOM 851 C C . GLY A 1 107 ? 16.362 24.332 -9.619 1.00 87.69 107 GLY A C 1
ATOM 852 O O . GLY A 1 107 ? 17.375 25.019 -9.715 1.00 87.69 107 GLY A O 1
ATOM 853 N N . LYS A 1 108 ? 15.153 24.800 -9.953 1.00 90.75 108 LYS A N 1
ATOM 854 C CA . LYS A 1 108 ? 14.879 26.156 -10.449 1.00 90.75 108 LYS A CA 1
ATOM 855 C C . LYS A 1 108 ? 13.712 26.784 -9.689 1.00 90.75 108 LYS A C 1
ATOM 857 O O . LYS A 1 108 ? 12.884 26.083 -9.115 1.00 90.75 108 LYS A O 1
ATOM 862 N N . LYS A 1 109 ? 13.631 28.115 -9.677 1.00 92.38 109 LYS A N 1
ATOM 863 C CA . LYS A 1 109 ? 12.502 28.843 -9.078 1.00 92.38 109 LYS A CA 1
ATOM 864 C C . LYS A 1 109 ? 11.692 29.527 -10.164 1.00 92.38 109 LYS A C 1
ATOM 866 O O . LYS A 1 109 ? 12.242 30.328 -10.917 1.00 92.38 109 LYS A O 1
ATOM 871 N N . PHE A 1 110 ? 10.401 29.227 -10.219 1.00 95.62 110 PHE A N 1
ATOM 872 C CA . PHE A 1 110 ? 9.474 29.798 -11.189 1.00 95.62 110 PHE A CA 1
ATOM 873 C C . PHE A 1 110 ? 8.468 30.708 -10.501 1.00 95.62 110 PHE A C 1
ATOM 875 O O . PHE A 1 110 ? 8.022 30.435 -9.388 1.00 95.62 110 PHE A O 1
ATOM 882 N N . GLU A 1 111 ? 8.105 31.788 -11.182 1.00 95.62 111 GLU A N 1
ATOM 883 C CA . GLU A 1 111 ? 7.134 32.760 -10.699 1.00 95.62 111 GLU A CA 1
ATOM 884 C C . GLU A 1 111 ? 6.132 33.133 -11.797 1.00 95.62 111 GLU A C 1
ATOM 886 O O . GLU A 1 111 ? 6.480 33.280 -12.974 1.00 95.62 111 GLU A O 1
ATOM 891 N N . LEU A 1 112 ? 4.874 33.297 -11.394 1.00 94.81 112 LEU A N 1
ATOM 892 C CA . LEU A 1 112 ? 3.823 33.897 -12.196 1.00 94.81 112 LEU A CA 1
ATOM 893 C C . LEU A 1 112 ? 3.758 35.391 -11.899 1.00 94.81 112 LEU A C 1
ATOM 895 O O . LEU A 1 112 ? 3.471 35.809 -10.774 1.00 94.81 112 LEU A O 1
ATOM 899 N N . LYS A 1 113 ? 3.981 36.201 -12.932 1.00 94.19 113 LYS A N 1
ATOM 900 C CA . LYS A 1 113 ? 3.804 37.656 -12.886 1.00 94.19 113 LYS A CA 1
ATOM 901 C C . LYS A 1 113 ? 2.503 38.001 -13.575 1.00 94.19 113 LYS A C 1
ATOM 903 O O . LYS A 1 113 ? 2.387 37.809 -14.784 1.00 94.19 113 LYS A O 1
ATOM 908 N N . SER A 1 114 ? 1.530 38.479 -12.805 1.00 93.56 114 SER A N 1
ATOM 909 C CA . SER A 1 114 ? 0.215 38.842 -13.330 1.00 93.56 114 SER A CA 1
ATOM 910 C C . SER A 1 114 ? 0.020 40.351 -13.309 1.00 93.56 114 SER A C 1
ATOM 912 O O . SER A 1 114 ? 0.232 40.996 -12.285 1.00 93.56 114 SER A O 1
ATOM 914 N N . LYS A 1 115 ? -0.423 40.907 -14.433 1.00 93.94 115 LYS A N 1
ATOM 915 C CA . LYS A 1 115 ? -0.665 42.332 -14.627 1.00 93.94 115 LYS A CA 1
ATOM 916 C C . LYS A 1 115 ? -2.023 42.556 -15.267 1.00 93.94 115 LYS A C 1
ATOM 918 O O . LYS A 1 115 ? -2.356 41.935 -16.273 1.00 93.94 115 LYS A O 1
ATOM 923 N N . VAL A 1 116 ? -2.800 43.475 -14.715 1.00 92.38 116 VAL A N 1
ATOM 924 C CA . VAL A 1 116 ? -4.066 43.907 -15.305 1.00 92.38 116 VAL A CA 1
ATOM 925 C C . VAL A 1 116 ? -3.757 44.774 -16.522 1.00 92.38 116 VAL A C 1
ATOM 927 O O . VAL A 1 116 ? -3.166 45.846 -16.406 1.00 92.38 116 VAL A O 1
ATOM 930 N N . VAL A 1 117 ? -4.159 44.314 -17.702 1.00 90.69 117 VAL A N 1
ATOM 931 C CA . VAL A 1 117 ? -4.033 45.055 -18.966 1.00 90.69 117 VAL A CA 1
ATOM 932 C C . VAL A 1 117 ? -5.143 46.100 -19.066 1.00 90.69 117 VAL A C 1
ATOM 934 O O . VAL A 1 117 ? -4.902 47.234 -19.480 1.00 90.69 117 VAL A O 1
ATOM 937 N N . GLY A 1 118 ? -6.351 45.750 -18.622 1.00 90.00 118 GLY A N 1
ATOM 938 C CA . GLY A 1 118 ? -7.475 46.673 -18.576 1.00 90.00 118 GLY A CA 1
ATOM 939 C C . GLY A 1 118 ? -8.715 46.084 -17.915 1.00 90.00 118 GLY A C 1
ATOM 940 O O . GLY A 1 118 ? -8.901 44.869 -17.869 1.00 90.00 118 GLY A O 1
ATOM 941 N N . VAL A 1 119 ? -9.579 46.968 -17.417 1.00 90.94 119 VAL A N 1
ATOM 942 C CA . VAL A 1 119 ? -10.900 46.617 -16.887 1.00 90.94 119 VAL A CA 1
ATOM 943 C C . VAL A 1 119 ? -11.963 47.376 -17.668 1.00 90.94 119 VAL A C 1
ATOM 945 O O . VAL A 1 119 ? -11.906 48.601 -17.769 1.00 90.94 119 VAL A O 1
ATOM 948 N N . TYR A 1 120 ? -12.921 46.646 -18.239 1.00 90.69 120 TYR A N 1
ATOM 949 C CA . TYR A 1 120 ? -13.876 47.175 -19.204 1.00 90.69 120 TYR A CA 1
ATOM 950 C C . TYR A 1 120 ? -15.326 46.929 -18.796 1.00 90.69 120 TYR A C 1
ATOM 952 O O . TYR A 1 120 ? -15.743 45.785 -18.614 1.00 90.69 120 TYR A O 1
ATOM 960 N N . ASP A 1 121 ? -16.119 47.994 -18.736 1.00 89.69 121 ASP A N 1
ATOM 961 C CA . ASP A 1 121 ? -17.547 47.935 -18.428 1.00 89.69 121 ASP A CA 1
ATOM 962 C C . ASP A 1 121 ? -18.352 47.596 -19.697 1.00 89.69 121 ASP A C 1
ATOM 964 O O . ASP A 1 121 ? -18.309 48.315 -20.701 1.00 89.69 121 ASP A O 1
ATOM 968 N N . LYS A 1 122 ? -19.082 46.474 -19.676 1.00 89.31 122 LYS A N 1
ATOM 969 C CA . LYS A 1 122 ? -19.968 46.029 -20.767 1.00 89.31 122 LYS A CA 1
ATOM 970 C C . LYS A 1 122 ? -21.441 46.349 -20.476 1.00 89.31 122 LYS A C 1
ATOM 972 O O . LYS A 1 122 ? -22.337 45.756 -21.080 1.00 89.31 122 LYS A O 1
ATOM 977 N N . GLY A 1 123 ? -21.702 47.299 -19.580 1.00 87.81 123 GLY A N 1
ATOM 978 C CA . GLY A 1 123 ? -23.037 47.724 -19.178 1.00 87.81 123 GLY A CA 1
ATOM 979 C C . GLY A 1 123 ? -23.767 46.637 -18.388 1.00 87.81 123 GLY A C 1
ATOM 980 O O . GLY A 1 123 ? -23.153 45.864 -17.657 1.00 87.81 123 GLY A O 1
ATOM 981 N N . LYS A 1 124 ? -25.086 46.505 -18.582 1.00 86.88 124 LYS A N 1
ATOM 982 C CA . LYS A 1 124 ? -25.924 45.513 -17.871 1.00 86.88 124 LYS A CA 1
ATOM 983 C C . LYS A 1 124 ? -25.412 44.067 -17.996 1.00 86.88 124 LYS A C 1
ATOM 985 O O . LYS A 1 124 ? -25.695 43.245 -17.130 1.00 86.88 124 LYS A O 1
ATOM 990 N N . ALA A 1 125 ? -24.670 43.751 -19.059 1.00 85.25 125 ALA A N 1
ATOM 991 C CA . ALA A 1 125 ? -24.138 42.413 -19.289 1.00 85.25 125 ALA A CA 1
ATOM 992 C C . ALA A 1 125 ? -23.056 42.009 -18.268 1.00 85.25 125 ALA A C 1
ATOM 994 O O . ALA A 1 125 ? -23.005 40.841 -17.882 1.00 85.25 125 ALA A O 1
ATOM 995 N N . GLY A 1 126 ? -22.209 42.941 -17.812 1.00 90.25 126 GLY A N 1
ATOM 996 C CA . GLY A 1 126 ? -21.124 42.641 -16.873 1.00 90.25 126 GLY A CA 1
ATOM 997 C C . GLY A 1 126 ? -19.862 43.481 -17.057 1.00 90.25 126 GLY A C 1
ATOM 998 O O . GLY A 1 126 ? -19.857 44.458 -17.802 1.00 90.25 126 GLY A O 1
ATOM 999 N N . THR A 1 127 ? -18.776 43.056 -16.410 1.00 90.88 127 THR A N 1
ATOM 1000 C CA . THR A 1 127 ? -17.436 43.661 -16.535 1.00 90.88 127 THR A CA 1
ATOM 1001 C C . THR A 1 127 ? -16.425 42.637 -17.040 1.00 90.88 127 THR A C 1
ATOM 1003 O O . THR A 1 127 ? -16.463 41.477 -16.642 1.00 90.88 127 THR A O 1
ATOM 1006 N N . VAL A 1 128 ? -15.508 43.054 -17.914 1.00 90.56 128 VAL A N 1
ATOM 1007 C CA . VAL A 1 128 ? -14.364 42.247 -18.360 1.00 90.56 128 VAL A CA 1
ATOM 1008 C C . VAL A 1 128 ? -13.104 42.729 -17.652 1.00 90.56 128 VAL A C 1
ATOM 1010 O O . VAL A 1 128 ? -12.768 43.903 -17.754 1.00 90.56 128 VAL A O 1
ATOM 1013 N N . VAL A 1 129 ? -12.381 41.826 -16.997 1.00 90.88 129 VAL A N 1
ATOM 1014 C CA . VAL A 1 129 ? -11.014 42.073 -16.518 1.00 90.88 129 VAL A CA 1
ATOM 1015 C C . VAL A 1 129 ? -10.060 41.317 -17.434 1.00 90.88 129 VAL A C 1
ATOM 1017 O O . VAL A 1 129 ? -10.172 40.100 -17.580 1.00 90.88 129 VAL A O 1
ATOM 1020 N N . GLU A 1 130 ? -9.158 42.041 -18.088 1.00 92.44 130 GLU A N 1
ATOM 1021 C CA . GLU A 1 130 ? -8.103 41.474 -18.922 1.00 92.44 130 GLU A CA 1
ATOM 1022 C C . GLU A 1 130 ? -6.798 41.435 -18.129 1.00 92.44 130 GLU A C 1
ATOM 1024 O O . GLU A 1 130 ? -6.267 42.476 -17.735 1.00 92.44 130 GLU A O 1
ATOM 1029 N N . THR A 1 131 ? -6.290 40.226 -17.900 1.00 92.94 131 THR A N 1
ATOM 1030 C CA . THR A 1 131 ? -5.075 39.974 -17.125 1.00 92.94 131 THR A CA 1
ATOM 1031 C C . THR A 1 131 ? -4.057 39.262 -17.999 1.00 92.94 131 THR A C 1
ATOM 1033 O O . THR A 1 131 ? -4.350 38.238 -18.618 1.00 92.94 131 THR A O 1
ATOM 1036 N N . GLU A 1 132 ? -2.852 39.811 -18.036 1.00 95.44 132 GLU A N 1
ATOM 1037 C CA . GLU A 1 132 ? -1.673 39.181 -18.603 1.00 95.44 132 GLU A CA 1
ATOM 1038 C C . GLU A 1 132 ? -0.928 38.436 -17.498 1.00 95.44 132 GLU A C 1
ATOM 1040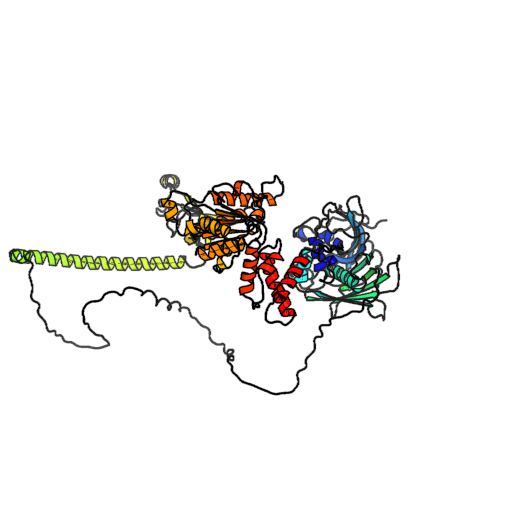 O O . GLU A 1 132 ? -0.588 39.027 -16.479 1.00 95.44 132 GLU A O 1
ATOM 1045 N N . THR A 1 133 ? -0.655 37.154 -17.707 1.00 95.81 133 THR A N 1
ATOM 1046 C CA . THR A 1 133 ? 0.105 36.301 -16.796 1.00 95.81 133 THR A CA 1
ATOM 1047 C C . THR A 1 133 ? 1.319 35.743 -17.527 1.00 95.81 133 THR A C 1
ATOM 1049 O O . THR A 1 133 ? 1.197 35.099 -18.571 1.00 95.81 133 THR A O 1
ATOM 1052 N N . ILE A 1 134 ? 2.502 35.985 -16.971 1.00 96.19 134 ILE A N 1
ATOM 1053 C CA . ILE A 1 134 ? 3.783 35.525 -17.504 1.00 96.19 134 ILE A CA 1
ATOM 1054 C C . ILE A 1 134 ? 4.347 34.454 -16.575 1.00 96.19 134 ILE A C 1
ATOM 1056 O O . ILE A 1 134 ? 4.508 34.709 -15.384 1.00 96.19 134 ILE A O 1
ATOM 1060 N N . LEU A 1 135 ? 4.691 33.293 -17.135 1.00 96.50 135 LEU A N 1
ATOM 1061 C CA . LEU A 1 135 ? 5.516 32.291 -16.461 1.00 96.50 135 LEU A CA 1
ATOM 1062 C C . LEU A 1 135 ? 6.985 32.569 -16.780 1.00 96.50 135 LEU A C 1
ATOM 1064 O O . LEU A 1 135 ? 7.393 32.503 -17.946 1.00 96.50 135 LEU A O 1
ATOM 1068 N N . ALA A 1 136 ? 7.773 32.851 -15.747 1.00 94.88 136 ALA A N 1
ATOM 1069 C CA . ALA A 1 136 ? 9.203 33.095 -15.871 1.00 94.88 136 ALA A CA 1
ATOM 1070 C C . ALA A 1 136 ? 9.997 32.343 -14.798 1.00 94.88 136 ALA A C 1
ATOM 1072 O O . ALA A 1 136 ? 9.514 32.111 -13.690 1.00 94.88 136 ALA A O 1
ATOM 1073 N N . GLU A 1 137 ? 11.234 31.987 -15.128 1.00 93.06 137 GLU A N 1
ATOM 1074 C CA . GLU A 1 137 ? 12.234 31.613 -14.129 1.00 93.06 137 GLU A CA 1
ATOM 1075 C C . GLU A 1 137 ? 12.711 32.887 -13.416 1.00 93.06 137 GLU A C 1
ATOM 1077 O O . GLU A 1 137 ? 12.936 33.921 -14.053 1.00 93.06 137 GLU A O 1
ATOM 1082 N N . ARG A 1 138 ? 12.832 32.851 -12.087 1.00 89.19 138 ARG A N 1
ATOM 1083 C CA . ARG A 1 138 ? 13.176 34.032 -11.286 1.00 89.19 138 ARG A CA 1
ATOM 1084 C C . ARG A 1 138 ? 14.555 34.562 -11.693 1.00 89.19 138 ARG A C 1
ATOM 1086 O O . ARG A 1 138 ? 15.566 33.912 -11.453 1.00 89.19 138 ARG A O 1
ATOM 1093 N N . GLY A 1 139 ? 14.588 35.759 -12.283 1.00 79.19 139 GLY A N 1
ATOM 1094 C CA . GLY A 1 139 ? 15.816 36.375 -12.808 1.00 79.19 139 GLY A CA 1
ATOM 1095 C C . GLY A 1 139 ? 16.337 35.760 -14.114 1.00 79.19 139 GLY A C 1
ATOM 1096 O O . GLY A 1 139 ? 17.461 36.057 -14.506 1.00 79.19 139 GLY A O 1
ATOM 1097 N N . GLY A 1 140 ? 15.541 34.915 -14.773 1.00 83.81 140 GLY A N 1
ATOM 1098 C CA . GLY A 1 140 ? 15.916 34.189 -15.982 1.00 83.81 140 GLY A CA 1
ATOM 1099 C C . GLY A 1 140 ? 14.898 34.343 -17.109 1.00 83.81 140 GLY A C 1
ATOM 1100 O O . GLY A 1 140 ? 14.351 35.419 -17.355 1.00 83.81 140 GLY A O 1
ATOM 1101 N N . ASP A 1 141 ? 14.674 33.247 -17.824 1.00 88.88 141 ASP A N 1
ATOM 1102 C CA . ASP A 1 141 ? 13.908 33.229 -19.064 1.00 88.88 141 ASP A CA 1
ATOM 1103 C C . ASP A 1 141 ? 12.387 33.294 -18.875 1.00 88.88 141 ASP A C 1
ATOM 1105 O O . ASP A 1 141 ? 11.822 32.759 -17.918 1.00 88.88 141 ASP A O 1
ATOM 1109 N N . VAL A 1 142 ? 11.710 33.879 -19.869 1.00 93.56 142 VAL A N 1
ATOM 1110 C CA . VAL A 1 142 ? 10.248 33.841 -20.013 1.00 93.56 142 VAL A CA 1
ATOM 1111 C C . VAL A 1 142 ? 9.838 32.634 -20.857 1.00 93.56 142 VAL A C 1
ATOM 1113 O O . VAL A 1 142 ? 10.293 32.483 -21.993 1.00 93.56 142 VAL A O 1
ATOM 1116 N N . TYR A 1 143 ? 8.934 31.809 -20.328 1.00 94.56 143 TYR A N 1
ATOM 1117 C CA . TYR A 1 143 ? 8.490 30.566 -20.969 1.00 94.56 143 TYR A CA 1
ATOM 1118 C C . TYR A 1 143 ? 7.172 30.746 -21.715 1.00 94.56 143 TYR A C 1
ATOM 1120 O O . TYR A 1 143 ? 7.082 30.422 -22.901 1.00 94.56 143 TYR A O 1
ATOM 1128 N N . THR A 1 144 ? 6.163 31.312 -21.051 1.00 96.56 144 THR A N 1
ATOM 1129 C CA . THR A 1 144 ? 4.841 31.541 -21.646 1.00 96.56 144 THR A CA 1
ATOM 1130 C C . THR A 1 144 ? 4.258 32.874 -21.217 1.00 96.56 144 THR A C 1
ATOM 1132 O O . THR A 1 144 ? 4.429 33.300 -20.074 1.00 96.56 144 THR A O 1
ATOM 1135 N N . LYS A 1 145 ? 3.499 33.490 -22.121 1.00 96.75 145 LYS A N 1
ATOM 1136 C CA . LYS A 1 145 ? 2.695 34.682 -21.855 1.00 96.75 145 LYS A CA 1
ATOM 1137 C C . LYS A 1 145 ? 1.242 34.370 -22.187 1.00 96.75 145 LYS A C 1
ATOM 1139 O O . LYS A 1 145 ? 0.939 34.056 -23.333 1.00 96.75 145 LYS A O 1
ATOM 1144 N N . ALA A 1 146 ? 0.356 34.444 -21.202 1.00 96.12 146 ALA A N 1
ATOM 1145 C CA . ALA A 1 146 ? -1.074 34.216 -21.370 1.00 96.12 146 ALA A CA 1
ATOM 1146 C C . ALA A 1 146 ? -1.855 35.506 -21.109 1.00 96.12 146 ALA A C 1
ATOM 1148 O O . ALA A 1 146 ? -1.588 36.204 -20.139 1.00 96.12 146 ALA A O 1
ATOM 1149 N N . VAL A 1 147 ? -2.836 35.811 -21.951 1.00 94.94 147 VAL A N 1
ATOM 1150 C CA . VAL A 1 147 ? -3.788 36.905 -21.746 1.00 94.94 147 VAL A CA 1
ATOM 1151 C C . VAL A 1 147 ? -5.172 36.293 -21.586 1.00 94.94 147 VAL A C 1
ATOM 1153 O O . VAL A 1 147 ? -5.703 35.670 -22.508 1.00 94.94 147 VAL A O 1
ATOM 1156 N N . GLY A 1 148 ? -5.740 36.435 -20.393 1.00 92.94 148 GLY A N 1
ATOM 1157 C CA . GLY A 1 148 ? -7.067 35.945 -20.041 1.00 92.94 148 GLY A CA 1
ATOM 1158 C C . GLY A 1 148 ? -8.049 37.094 -19.857 1.00 92.94 148 GLY A C 1
ATOM 1159 O O . GLY A 1 148 ? -7.735 38.097 -19.222 1.00 92.94 148 GLY A O 1
ATOM 1160 N N . ARG A 1 149 ? -9.261 36.936 -20.389 1.00 92.12 149 ARG A N 1
ATOM 1161 C CA . ARG A 1 149 ? -10.388 37.847 -20.172 1.00 92.12 149 ARG A CA 1
ATOM 1162 C C . ARG A 1 149 ? -11.411 37.166 -19.280 1.00 92.12 149 ARG A C 1
ATOM 1164 O O . ARG A 1 149 ? -12.153 36.308 -19.755 1.00 92.12 149 ARG A O 1
ATOM 1171 N N . ALA A 1 150 ? -11.454 37.558 -18.015 1.00 89.81 150 ALA A N 1
ATOM 1172 C CA . ALA A 1 150 ? -12.461 37.115 -17.061 1.00 89.81 150 ALA A CA 1
ATOM 1173 C C . ALA A 1 150 ? -13.714 37.992 -17.193 1.00 89.81 150 ALA A C 1
ATOM 1175 O O . ALA A 1 150 ? -13.613 39.220 -17.197 1.00 89.81 150 ALA A O 1
ATOM 1176 N N . PHE A 1 151 ? -14.891 37.381 -17.320 1.00 89.75 151 PHE A N 1
ATOM 1177 C CA . PHE A 1 151 ? -16.165 38.082 -17.456 1.00 89.75 151 PHE A CA 1
ATOM 1178 C C . PHE A 1 151 ? -17.002 37.940 -16.182 1.00 89.75 151 PHE A C 1
ATOM 1180 O O . PHE A 1 151 ? -17.479 36.858 -15.846 1.00 89.75 151 PHE A O 1
ATOM 1187 N N . PHE A 1 152 ? -17.191 39.049 -15.475 1.00 88.50 152 PHE A N 1
ATOM 1188 C CA . PHE A 1 152 ? -17.998 39.147 -14.265 1.00 88.50 152 PHE A CA 1
ATOM 1189 C C . PHE A 1 152 ? -19.454 39.419 -14.642 1.00 88.50 152 PHE A C 1
ATOM 1191 O O . PHE A 1 152 ? -19.836 40.544 -14.982 1.00 88.50 152 PHE A O 1
ATOM 1198 N N . VAL A 1 153 ? -20.265 38.363 -14.613 1.00 86.69 153 VAL A N 1
ATOM 1199 C CA . VAL A 1 153 ? -21.621 38.343 -15.176 1.00 86.69 153 VAL A CA 1
ATOM 1200 C C . VAL A 1 153 ? -22.560 39.241 -14.373 1.00 86.69 153 VAL A C 1
ATOM 1202 O O . VAL A 1 153 ? -22.748 39.041 -13.174 1.00 86.69 153 VAL A O 1
ATOM 1205 N N . GLY A 1 154 ? -23.197 40.207 -15.042 1.00 86.69 154 GLY A N 1
ATOM 1206 C CA . GLY A 1 154 ? -24.167 41.124 -14.432 1.00 86.69 154 GLY A CA 1
ATOM 1207 C C . GLY A 1 154 ? -23.562 42.166 -13.483 1.00 86.69 154 GLY A C 1
ATOM 1208 O O . GLY A 1 154 ? -24.307 42.837 -12.779 1.00 86.69 154 GLY A O 1
ATOM 1209 N N . GLN A 1 155 ? -22.232 42.301 -13.459 1.00 89.25 155 GLN A N 1
ATOM 1210 C CA . GLN A 1 155 ? -21.489 43.227 -12.596 1.00 89.25 155 GLN A CA 1
ATOM 1211 C C . GLN A 1 155 ? -20.898 44.408 -13.392 1.00 89.25 155 GLN A C 1
ATOM 1213 O O . GLN A 1 155 ? -19.706 44.685 -13.295 1.00 89.25 155 GLN A O 1
ATOM 1218 N N . GLY A 1 156 ? -21.699 45.054 -14.246 1.00 87.94 156 GLY A N 1
ATOM 1219 C CA . GLY A 1 156 ? -21.316 46.259 -15.008 1.00 87.94 156 GLY A CA 1
ATOM 1220 C C . GLY A 1 156 ? -22.131 47.495 -14.601 1.00 87.94 156 GLY A C 1
ATOM 1221 O O . GLY A 1 156 ? -22.705 47.510 -13.516 1.00 87.94 156 GLY A O 1
ATOM 1222 N N . ASN A 1 157 ? -22.209 48.515 -15.464 1.00 87.75 157 ASN A N 1
ATOM 1223 C CA . ASN A 1 157 ? -22.852 49.823 -15.206 1.00 87.75 157 ASN A CA 1
ATOM 1224 C C . ASN A 1 157 ? -22.192 50.664 -14.092 1.00 87.75 157 ASN A C 1
ATOM 1226 O O . ASN A 1 157 ? -22.866 51.434 -13.411 1.00 87.75 157 ASN A O 1
ATOM 1230 N N . TRP A 1 158 ? -20.882 50.545 -13.907 1.00 89.38 158 TRP A N 1
ATOM 1231 C CA . TRP A 1 158 ? -20.119 51.368 -12.962 1.00 89.38 158 TRP A CA 1
ATOM 1232 C C . TRP A 1 158 ? -19.419 52.558 -13.639 1.00 89.38 158 TRP A C 1
ATOM 1234 O O . TRP A 1 158 ? -18.731 53.325 -12.970 1.00 89.38 158 TRP A O 1
ATOM 1244 N N . GLY A 1 159 ? -19.607 52.738 -14.953 1.00 83.56 159 GLY A N 1
ATOM 1245 C CA . GLY A 1 159 ? -19.114 53.902 -15.700 1.00 83.56 159 GLY A CA 1
ATOM 1246 C C . GLY A 1 159 ? -17.690 53.744 -16.239 1.00 83.56 159 GLY A C 1
ATOM 1247 O O . GLY A 1 159 ? -17.038 54.737 -16.557 1.00 83.56 159 GLY A O 1
ATOM 1248 N N . GLY A 1 160 ? -17.197 52.507 -16.340 1.00 84.38 160 GLY A N 1
ATOM 1249 C CA . GLY A 1 160 ? -15.864 52.193 -16.856 1.00 84.38 160 GLY A CA 1
ATOM 1250 C C . GLY A 1 160 ? -15.724 52.296 -18.383 1.00 84.38 160 GLY A C 1
ATOM 1251 O O . GLY A 1 160 ? -16.713 52.424 -19.110 1.00 84.38 160 GLY A O 1
ATOM 1252 N N . PRO A 1 161 ? -14.493 52.200 -18.922 1.00 88.75 161 PRO A N 1
ATOM 1253 C CA . PRO A 1 161 ? -14.268 52.214 -20.366 1.00 88.75 161 PRO A CA 1
ATOM 1254 C C . PRO A 1 161 ? -14.868 50.966 -21.033 1.00 88.75 161 PRO A C 1
ATOM 1256 O O . PRO A 1 161 ? -14.767 49.865 -20.506 1.00 88.75 161 PRO A O 1
ATOM 1259 N N . LYS A 1 162 ? -15.430 51.095 -22.243 1.00 83.50 162 LYS A N 1
ATOM 1260 C CA . LYS A 1 162 ? -16.032 49.951 -22.967 1.00 83.50 162 LYS A CA 1
ATOM 1261 C C . LYS A 1 162 ? -15.013 48.930 -23.490 1.00 83.50 162 LYS A C 1
ATOM 1263 O O . LYS A 1 162 ? -15.395 47.811 -23.844 1.00 83.50 162 LYS A O 1
ATOM 1268 N N . GLY A 1 163 ? -13.732 49.295 -23.523 1.00 79.81 163 GLY A N 1
ATOM 1269 C CA . GLY A 1 163 ? -12.644 48.471 -24.049 1.00 79.81 163 GLY A CA 1
ATOM 1270 C C . GLY A 1 163 ? -12.647 48.325 -25.573 1.00 79.81 163 GLY A C 1
ATOM 1271 O O . GLY A 1 163 ? -13.597 48.748 -26.236 1.00 79.81 163 GLY A O 1
ATOM 1272 N N . PRO A 1 164 ? -11.583 47.737 -26.140 1.00 80.44 164 PRO A N 1
ATOM 1273 C CA . PRO A 1 164 ? -11.458 47.542 -27.580 1.00 80.44 164 PRO A CA 1
ATOM 1274 C C . PRO A 1 164 ? -12.490 46.538 -28.118 1.00 80.44 164 PRO A C 1
ATOM 1276 O O . PRO A 1 164 ? -12.991 45.668 -27.391 1.00 80.44 164 PRO A O 1
ATOM 1279 N N . SER A 1 165 ? -12.808 46.642 -29.413 1.00 75.75 165 SER A N 1
ATOM 1280 C CA . SER A 1 165 ? -13.590 45.621 -30.114 1.00 75.75 165 SER A CA 1
ATOM 1281 C C . SER A 1 165 ? -12.808 44.305 -30.169 1.00 75.75 165 SER A C 1
ATOM 1283 O O . SER A 1 165 ? -11.582 44.277 -30.262 1.00 75.75 165 SER A O 1
ATOM 1285 N N . THR A 1 166 ? -13.518 43.181 -30.058 1.00 78.12 166 THR A N 1
ATOM 1286 C CA . THR A 1 166 ? -12.892 41.858 -30.178 1.00 78.12 166 THR A CA 1
ATOM 1287 C C . THR A 1 166 ? -12.739 41.520 -31.654 1.00 78.12 166 THR A C 1
ATOM 1289 O O . THR A 1 166 ? -13.723 41.554 -32.388 1.00 78.12 166 THR A O 1
ATOM 1292 N N . VAL A 1 167 ? -11.517 41.198 -32.076 1.00 84.25 167 VAL A N 1
ATOM 1293 C CA . VAL A 1 167 ? -11.254 40.676 -33.421 1.00 84.25 167 VAL A CA 1
ATOM 1294 C C . VAL A 1 167 ? -11.812 39.256 -33.505 1.00 84.25 167 VAL A C 1
ATOM 1296 O O . VAL A 1 167 ? -11.526 38.419 -32.642 1.00 84.25 167 VAL A O 1
ATOM 1299 N N . ASN A 1 168 ? -12.635 39.011 -34.523 1.00 84.56 168 ASN A N 1
ATOM 1300 C CA . ASN A 1 168 ? -13.257 37.718 -34.774 1.00 84.56 168 ASN A CA 1
ATOM 1301 C C . ASN A 1 168 ? -12.545 36.999 -35.930 1.00 84.56 168 ASN A C 1
ATOM 1303 O O . ASN A 1 168 ? -12.257 37.602 -36.958 1.00 84.56 168 ASN A O 1
ATOM 1307 N N . TYR A 1 169 ? -12.344 35.699 -35.762 1.00 86.94 169 TYR A N 1
ATOM 1308 C CA . TYR A 1 169 ? -11.710 34.752 -36.668 1.00 86.94 169 TYR A CA 1
ATOM 1309 C C . TYR A 1 169 ? -12.721 33.638 -36.977 1.00 86.94 169 TYR A C 1
ATOM 1311 O O . TYR A 1 169 ? -12.640 32.544 -36.411 1.00 86.94 169 TYR A O 1
ATOM 1319 N N . PRO A 1 170 ? -13.750 33.912 -37.800 1.00 84.88 170 PRO A N 1
ATOM 1320 C CA . PRO A 1 170 ? -14.709 32.887 -38.184 1.00 84.88 170 PRO A CA 1
ATOM 1321 C C . PRO A 1 170 ? -14.042 31.828 -39.082 1.00 84.88 170 PRO A C 1
ATOM 1323 O O . PRO A 1 170 ? -13.075 32.147 -39.792 1.00 84.88 170 PRO A O 1
ATOM 1326 N N . PRO A 1 171 ? -14.557 30.583 -39.086 1.00 84.81 171 PRO A N 1
ATOM 1327 C CA . PRO A 1 171 ? -14.177 29.584 -40.076 1.00 84.81 171 PRO A CA 1
ATOM 1328 C C . PRO A 1 171 ? -14.353 30.123 -41.501 1.00 84.81 171 PRO A C 1
ATOM 1330 O O . PRO A 1 171 ? -15.274 30.912 -41.730 1.00 84.81 171 PRO A O 1
ATOM 1333 N N . PRO A 1 172 ? -13.516 29.700 -42.462 1.00 85.56 172 PRO A N 1
ATOM 1334 C CA . PRO A 1 172 ? -13.688 30.076 -43.860 1.00 85.56 172 PRO A CA 1
ATOM 1335 C C . PRO A 1 172 ? -15.045 29.595 -44.397 1.00 85.56 172 PRO A C 1
ATOM 1337 O O . PRO A 1 172 ? -15.391 28.419 -44.259 1.00 85.56 172 PRO A O 1
ATOM 1340 N N . GLU A 1 173 ? -15.815 30.490 -45.016 1.00 79.50 173 GLU A N 1
ATOM 1341 C CA . GLU A 1 173 ? -17.116 30.143 -45.597 1.00 79.50 173 GLU A CA 1
ATOM 1342 C C . GLU A 1 173 ? -16.957 29.133 -46.746 1.00 79.50 173 GLU A C 1
ATOM 1344 O O . GLU A 1 173 ? -16.079 29.264 -47.596 1.00 79.50 173 GLU A O 1
ATOM 1349 N N . GLY A 1 174 ? -17.798 28.094 -46.766 1.00 75.62 174 GLY A N 1
ATOM 1350 C CA . GLY A 1 174 ? -17.830 27.096 -47.844 1.00 75.62 174 GLY A CA 1
ATOM 1351 C C . GLY A 1 174 ? -16.666 26.092 -47.877 1.00 75.62 174 GLY A C 1
ATOM 1352 O O . GLY A 1 174 ? -16.691 25.183 -48.708 1.00 75.62 174 GLY A O 1
ATOM 1353 N N . LYS A 1 175 ? -15.673 26.192 -46.979 1.00 85.94 175 LYS A N 1
ATOM 1354 C CA . LYS A 1 175 ? -14.544 25.248 -46.899 1.00 85.94 175 LYS A CA 1
ATOM 1355 C C . LYS A 1 175 ? -14.831 24.123 -45.895 1.00 85.94 175 LYS A C 1
ATOM 1357 O O . LYS A 1 175 ? -15.198 24.378 -44.748 1.00 85.94 175 LYS A O 1
ATOM 1362 N N . LYS A 1 176 ? -14.621 22.863 -46.296 1.00 88.06 176 LYS A N 1
ATOM 1363 C CA . LYS A 1 176 ? -14.622 21.723 -45.358 1.00 88.06 176 LYS A CA 1
ATOM 1364 C C . LYS A 1 176 ? -13.421 21.821 -44.401 1.00 88.06 176 LYS A C 1
ATOM 1366 O O . LYS A 1 176 ? -12.389 22.348 -44.816 1.00 88.06 176 LYS A O 1
ATOM 1371 N N . PRO A 1 177 ? -13.536 21.344 -43.150 1.00 91.06 177 PRO A N 1
ATOM 1372 C CA . PRO A 1 177 ? -12.409 21.343 -42.224 1.00 91.06 177 PRO A CA 1
ATOM 1373 C C . PRO A 1 177 ? -11.259 20.495 -42.772 1.00 91.06 177 PRO A C 1
ATOM 1375 O O . PRO A 1 177 ? -11.479 19.385 -43.254 1.00 91.06 177 PRO A O 1
ATOM 1378 N N . ASP A 1 178 ? -10.040 21.027 -42.685 1.00 91.12 178 ASP A N 1
ATOM 1379 C CA . ASP A 1 178 ? -8.810 20.328 -43.071 1.00 91.12 178 ASP A CA 1
ATOM 1380 C C . ASP A 1 178 ? -8.451 19.249 -42.026 1.00 91.12 178 ASP A C 1
ATOM 1382 O O . ASP A 1 178 ? -7.870 18.216 -42.354 1.00 91.12 178 ASP A O 1
ATOM 1386 N N . ALA A 1 179 ? -8.842 19.450 -40.762 1.00 91.31 179 ALA A N 1
ATOM 1387 C CA . ALA A 1 179 ? -8.707 18.455 -39.704 1.00 91.31 179 ALA A CA 1
ATOM 1388 C C . ALA A 1 179 ? -9.925 18.431 -38.776 1.00 91.31 179 ALA A C 1
ATOM 1390 O O . ALA A 1 179 ? -10.544 19.455 -38.487 1.00 91.31 179 ALA A O 1
ATOM 1391 N N . VAL A 1 180 ? -10.248 17.233 -38.289 1.00 92.75 180 VAL A N 1
ATOM 1392 C CA . VAL A 1 180 ? -11.293 16.995 -37.293 1.00 92.75 180 VAL A CA 1
ATOM 1393 C C . VAL A 1 180 ? -10.714 16.082 -36.221 1.00 92.75 180 VAL A C 1
ATOM 1395 O O . VAL A 1 180 ? -10.197 15.009 -36.542 1.00 92.75 180 VAL A O 1
ATOM 1398 N N . HIS A 1 181 ? -10.805 16.512 -34.967 1.00 93.50 181 HIS A N 1
ATOM 1399 C CA . HIS A 1 181 ? -10.420 15.742 -33.790 1.00 93.50 181 HIS A CA 1
ATOM 1400 C C . HIS A 1 181 ? -11.643 15.558 -32.892 1.00 93.50 181 HIS A C 1
ATOM 1402 O O . HIS A 1 181 ? -12.342 16.528 -32.594 1.00 93.50 181 HIS A O 1
ATOM 1408 N N . ALA A 1 182 ? -11.906 14.322 -32.471 1.00 93.38 182 ALA A N 1
ATOM 1409 C CA . ALA A 1 182 ? -13.022 13.996 -31.596 1.00 93.38 182 ALA A CA 1
ATOM 1410 C C . ALA A 1 182 ? -12.513 13.383 -30.289 1.00 93.38 182 ALA A C 1
ATOM 1412 O O . ALA A 1 182 ? -11.764 12.411 -30.321 1.00 93.38 182 ALA A O 1
ATOM 1413 N N . LEU A 1 183 ? -12.971 13.922 -29.160 1.00 92.94 183 LEU A N 1
ATOM 1414 C CA . LEU A 1 183 ? -12.624 13.469 -27.818 1.00 92.94 183 LEU A CA 1
ATOM 1415 C C . LEU A 1 183 ? -13.897 13.078 -27.063 1.00 92.94 183 LEU A C 1
ATOM 1417 O O . LEU A 1 183 ? -14.783 13.908 -26.848 1.00 92.94 183 LEU A O 1
ATOM 1421 N N . GLN A 1 184 ? -13.982 11.815 -26.649 1.00 93.56 184 GLN A N 1
ATOM 1422 C CA . GLN A 1 184 ? -15.055 11.339 -25.779 1.00 93.56 184 GLN A CA 1
ATOM 1423 C C . GLN A 1 184 ? -14.719 11.665 -24.324 1.00 93.56 184 GLN A C 1
ATOM 1425 O O . GLN A 1 184 ? -13.697 11.218 -23.809 1.00 93.56 184 GLN A O 1
ATOM 1430 N N . ILE A 1 185 ? -15.599 12.399 -23.646 1.00 91.06 185 ILE A N 1
ATOM 1431 C CA . ILE A 1 185 ? -15.457 12.679 -22.217 1.00 91.06 185 ILE A CA 1
ATOM 1432 C C . ILE A 1 185 ? -16.203 11.588 -21.460 1.00 91.06 185 ILE A C 1
ATOM 1434 O O . ILE A 1 185 ? -17.396 11.379 -21.685 1.00 91.06 185 ILE A O 1
ATOM 1438 N N . ILE A 1 186 ? -15.511 10.890 -20.565 1.00 89.25 186 ILE A N 1
ATOM 1439 C CA . ILE A 1 186 ? -16.127 9.926 -19.647 1.00 89.25 186 ILE A CA 1
ATOM 1440 C C . ILE A 1 186 ? -16.441 10.613 -18.315 1.00 89.25 186 ILE A C 1
ATOM 1442 O O . ILE A 1 186 ? -15.992 11.731 -18.055 1.00 89.25 186 ILE A O 1
ATOM 1446 N N . LYS A 1 187 ? -17.239 9.974 -17.457 1.00 85.44 187 LYS A N 1
ATOM 1447 C CA . LYS A 1 187 ? -17.639 10.576 -16.173 1.00 85.44 187 LYS A CA 1
ATOM 1448 C C . LYS A 1 187 ? -16.425 10.854 -15.281 1.00 85.44 187 LYS A C 1
ATOM 1450 O O . LYS A 1 187 ? -16.371 11.870 -14.595 1.00 85.44 187 LYS A O 1
ATOM 1455 N N . GLU A 1 188 ? -15.422 9.993 -15.373 1.00 89.12 188 GLU A N 1
ATOM 1456 C CA . GLU A 1 188 ? -14.176 10.023 -14.615 1.00 89.12 188 GLU A CA 1
ATOM 1457 C C . GLU A 1 188 ? -13.225 11.134 -15.088 1.00 89.12 188 GLU A C 1
ATOM 1459 O O . GLU A 1 188 ? -12.368 11.574 -14.320 1.00 89.12 188 GLU A O 1
ATOM 1464 N N . SER A 1 189 ? -13.395 11.648 -16.316 1.00 88.12 189 SER A N 1
ATOM 1465 C CA . SER A 1 189 ? -12.546 12.708 -16.878 1.00 88.12 189 SER A CA 1
ATOM 1466 C C . SER A 1 189 ? -12.563 13.979 -16.026 1.00 88.12 189 SER A C 1
ATOM 1468 O O . SER A 1 189 ? -11.538 14.650 -15.923 1.00 88.12 189 SER A O 1
ATOM 1470 N N . ALA A 1 190 ? -13.693 14.300 -15.386 1.00 86.88 190 ALA A N 1
ATOM 1471 C CA . ALA A 1 190 ? -13.812 15.465 -14.509 1.00 86.88 190 ALA A CA 1
ATOM 1472 C C . ALA A 1 190 ? -12.942 15.317 -13.251 1.00 86.88 190 ALA A C 1
ATOM 1474 O O . ALA A 1 190 ? -12.162 16.211 -12.918 1.00 86.88 190 ALA A O 1
ATOM 1475 N N . TYR A 1 191 ? -13.011 14.156 -12.593 1.00 89.12 191 TYR A N 1
ATOM 1476 C CA . TYR A 1 191 ? -12.196 13.846 -11.418 1.00 89.12 191 TYR A CA 1
ATOM 1477 C C . TYR A 1 191 ? -10.707 13.787 -11.763 1.00 89.12 191 TYR A C 1
ATOM 1479 O O . TYR A 1 191 ? -9.886 14.314 -11.016 1.00 89.12 191 TYR A O 1
ATOM 1487 N N . LEU A 1 192 ? -10.360 13.207 -12.914 1.00 89.94 192 LEU A N 1
ATOM 1488 C CA . LEU A 1 192 ? -8.981 13.129 -13.386 1.00 89.94 192 LEU A CA 1
ATOM 1489 C C . LEU A 1 192 ? -8.405 14.517 -13.691 1.00 89.94 192 LEU A C 1
ATOM 1491 O O . LEU A 1 192 ? -7.306 14.838 -13.244 1.00 89.94 192 LEU A O 1
ATOM 1495 N N . TYR A 1 193 ? -9.154 15.357 -14.412 1.00 89.31 193 TYR A N 1
ATOM 1496 C CA . TYR A 1 193 ? -8.728 16.722 -14.711 1.00 89.31 193 TYR A CA 1
ATOM 1497 C C . TYR A 1 193 ? -8.596 17.555 -13.435 1.00 89.31 193 TYR A C 1
ATOM 1499 O O . TYR A 1 193 ? -7.645 18.310 -13.306 1.00 89.31 193 TYR A O 1
ATOM 1507 N N . ARG A 1 194 ? -9.464 17.362 -12.436 1.00 89.75 194 ARG A N 1
ATOM 1508 C CA . ARG A 1 194 ? -9.347 18.044 -11.138 1.00 89.75 194 ARG A CA 1
ATOM 1509 C C . ARG A 1 194 ? -7.992 17.811 -10.456 1.00 89.75 194 ARG A C 1
ATOM 1511 O O . ARG A 1 194 ? -7.461 18.713 -9.812 1.00 89.75 194 ARG A O 1
ATOM 1518 N N . LEU A 1 195 ? -7.427 16.609 -10.584 1.00 88.62 195 LEU A N 1
ATOM 1519 C CA . LEU A 1 195 ? -6.164 16.241 -9.935 1.00 88.62 195 LEU A CA 1
ATOM 1520 C C . LEU A 1 195 ? -4.928 16.890 -10.575 1.00 88.62 195 LEU A C 1
ATOM 1522 O O . LEU A 1 195 ? -3.853 16.829 -9.987 1.00 88.62 195 LEU A O 1
ATOM 1526 N N . ASN A 1 196 ? -5.053 17.542 -11.738 1.00 85.25 196 ASN A N 1
ATOM 1527 C CA . ASN A 1 196 ? -3.925 18.244 -12.350 1.00 85.25 196 ASN A CA 1
ATOM 1528 C C . ASN A 1 196 ? -3.586 19.579 -11.657 1.00 85.25 196 ASN A C 1
ATOM 1530 O O . ASN A 1 196 ? -2.509 20.116 -11.895 1.00 85.25 196 ASN A O 1
ATOM 1534 N N . GLY A 1 197 ? -4.460 20.100 -10.788 1.00 81.81 197 GLY A N 1
ATOM 1535 C CA . GLY A 1 197 ? -4.268 21.365 -10.070 1.00 81.81 197 GLY A CA 1
ATOM 1536 C C . GLY A 1 197 ? -5.489 22.287 -10.095 1.00 81.81 197 GLY A C 1
ATOM 1537 O O . GLY A 1 197 ? -5.577 23.204 -9.280 1.00 81.81 197 GLY A O 1
ATOM 1538 N N . ASP A 1 198 ? -6.457 22.043 -10.984 1.00 85.31 198 ASP A N 1
ATOM 1539 C CA . ASP A 1 198 ? -7.762 22.717 -10.974 1.00 85.31 198 ASP A CA 1
ATOM 1540 C C . ASP A 1 198 ? -8.724 22.031 -9.987 1.00 85.31 198 ASP A C 1
ATOM 1542 O O . ASP A 1 198 ? -9.615 21.273 -10.366 1.00 85.31 198 ASP A O 1
ATOM 1546 N N . TYR A 1 199 ? -8.546 22.292 -8.689 1.00 85.94 199 TYR A N 1
ATOM 1547 C CA . TYR A 1 199 ? -9.300 21.631 -7.613 1.00 85.94 199 TYR A CA 1
ATOM 1548 C C . TYR A 1 199 ? -10.757 22.095 -7.443 1.00 85.94 199 TYR A C 1
ATOM 1550 O O . TYR A 1 199 ? -11.387 21.785 -6.425 1.00 85.94 199 TYR A O 1
ATOM 1558 N N . ASN A 1 200 ? -11.307 22.819 -8.421 1.00 85.38 200 ASN A N 1
ATOM 1559 C CA . ASN A 1 200 ? -12.648 23.383 -8.365 1.00 85.38 200 ASN A CA 1
ATOM 1560 C C . ASN A 1 200 ? -13.719 22.293 -8.118 1.00 85.38 200 ASN A C 1
ATOM 1562 O O . ASN A 1 200 ? -13.793 21.319 -8.874 1.00 85.38 200 ASN A O 1
ATOM 1566 N N . PRO A 1 201 ? -14.581 22.436 -7.090 1.00 85.06 201 PRO A N 1
ATOM 1567 C CA . PRO A 1 201 ? -15.634 21.463 -6.789 1.00 85.06 201 PRO A CA 1
ATOM 1568 C C . PRO A 1 201 ? -16.646 21.230 -7.920 1.00 85.06 201 PRO A C 1
ATOM 1570 O O . PRO A 1 201 ? -17.316 20.200 -7.911 1.00 85.06 201 PRO A O 1
ATOM 1573 N N . LEU A 1 202 ? -16.722 22.124 -8.919 1.00 83.94 202 LEU A N 1
ATOM 1574 C CA . LEU A 1 202 ? -17.547 21.951 -10.128 1.00 83.94 202 LEU A CA 1
ATOM 1575 C C . LEU A 1 202 ? -17.285 20.633 -10.879 1.00 83.94 202 LEU A C 1
ATOM 1577 O O . LEU A 1 202 ? -18.191 20.139 -11.554 1.00 83.94 202 LEU A O 1
ATOM 1581 N N . HIS A 1 203 ? -16.080 20.070 -10.739 1.00 83.38 203 HIS A N 1
ATOM 1582 C CA . HIS A 1 203 ? -15.693 18.794 -11.352 1.00 83.38 203 HIS A CA 1
ATOM 1583 C C . HIS A 1 203 ? -16.168 17.575 -10.562 1.00 83.38 203 HIS A C 1
ATOM 1585 O O . HIS A 1 203 ? -16.210 16.479 -11.110 1.00 83.38 203 HIS A O 1
ATOM 1591 N N . ALA A 1 204 ? -16.463 17.739 -9.269 1.00 84.38 204 ALA A N 1
ATOM 1592 C CA . ALA A 1 204 ? -16.622 16.624 -8.341 1.00 84.38 204 ALA A CA 1
ATOM 1593 C C . ALA A 1 204 ? -18.067 16.405 -7.888 1.00 84.38 204 ALA A C 1
ATOM 1595 O O . ALA A 1 204 ? -18.491 15.256 -7.756 1.00 84.38 204 ALA A O 1
ATOM 1596 N N . THR A 1 205 ? -18.811 17.486 -7.640 1.00 84.44 205 THR A N 1
ATOM 1597 C CA . THR A 1 205 ? -20.167 17.409 -7.090 1.00 84.44 205 THR A CA 1
ATOM 1598 C C . THR A 1 205 ? -21.141 18.310 -7.868 1.00 84.44 205 THR A C 1
ATOM 1600 O O . THR A 1 205 ? -20.730 19.306 -8.472 1.00 84.44 205 THR A O 1
ATOM 1603 N N . PRO A 1 206 ? -22.439 17.960 -7.945 1.00 83.62 206 PRO A N 1
ATOM 1604 C CA . PRO A 1 206 ? -23.394 18.672 -8.794 1.00 83.62 206 PRO A CA 1
ATOM 1605 C C . PRO A 1 206 ? -23.902 19.993 -8.196 1.00 83.62 206 PRO A C 1
ATOM 1607 O O . PRO A 1 206 ? -24.396 20.842 -8.942 1.00 83.62 206 PRO A O 1
ATOM 1610 N N . GLU A 1 207 ? -23.796 20.198 -6.881 1.00 85.06 207 GLU A N 1
ATOM 1611 C CA . GLU A 1 207 ? -24.400 21.331 -6.166 1.00 85.06 207 GLU A CA 1
ATOM 1612 C C . GLU A 1 207 ? -23.844 22.693 -6.618 1.00 85.06 207 GLU A C 1
ATOM 1614 O O . GLU A 1 207 ? -24.644 23.612 -6.827 1.00 85.06 207 GLU A O 1
ATOM 1619 N N . PRO A 1 208 ? -22.520 22.881 -6.821 1.00 80.50 208 PRO A N 1
ATOM 1620 C CA . PRO A 1 208 ? -21.984 24.146 -7.322 1.00 80.50 208 PRO A CA 1
ATOM 1621 C C . PRO A 1 208 ? -22.493 24.472 -8.733 1.00 80.50 208 PRO A C 1
ATOM 1623 O O . PRO A 1 208 ? -22.899 25.603 -9.004 1.00 80.50 208 PRO A O 1
ATOM 1626 N N . GLY A 1 209 ? -22.553 23.474 -9.620 1.00 79.06 209 GLY A N 1
ATOM 1627 C CA . GLY A 1 209 ? -23.043 23.657 -10.985 1.00 79.06 209 GLY A CA 1
ATOM 1628 C C . GLY A 1 209 ? -24.550 23.918 -11.047 1.00 79.06 209 GLY A C 1
ATOM 1629 O O . GLY A 1 209 ? -25.000 24.736 -11.849 1.00 79.06 209 GLY A O 1
ATOM 1630 N N . GLN A 1 210 ? -25.340 23.308 -10.158 1.00 83.25 210 GLN A N 1
ATOM 1631 C CA . GLN A 1 210 ? -26.763 23.625 -9.990 1.00 83.25 210 GLN A CA 1
ATOM 1632 C C . GLN A 1 210 ? -26.971 25.064 -9.501 1.00 83.25 210 GLN A C 1
ATOM 1634 O O . GLN A 1 210 ? -27.771 25.790 -10.091 1.00 83.25 210 GLN A O 1
ATOM 1639 N N . LYS A 1 211 ? -26.203 25.518 -8.499 1.00 77.88 211 LYS A N 1
ATOM 1640 C CA . LYS A 1 211 ? -26.255 26.904 -7.992 1.00 77.88 211 LYS A CA 1
ATOM 1641 C C . LYS A 1 211 ? -25.919 27.945 -9.062 1.00 77.88 211 LYS A C 1
ATOM 1643 O O . LYS A 1 211 ? -26.469 29.042 -9.039 1.00 77.88 211 LYS A O 1
ATOM 1648 N N . MET A 1 212 ? -25.041 27.608 -10.006 1.00 71.81 212 MET A N 1
ATOM 1649 C CA . MET A 1 212 ? -24.679 28.476 -11.134 1.00 71.81 212 MET A CA 1
ATOM 1650 C C . MET A 1 212 ? -25.631 28.359 -12.340 1.00 71.81 212 MET A C 1
ATOM 1652 O O . MET A 1 212 ? -25.455 29.079 -13.322 1.00 71.81 212 MET A O 1
ATOM 1656 N N . GLY A 1 213 ? -26.644 27.486 -12.282 1.00 76.56 213 GLY A N 1
ATOM 1657 C CA . GLY A 1 213 ? -27.625 27.298 -13.357 1.00 76.56 213 GLY A CA 1
ATOM 1658 C C . GLY A 1 213 ? -27.163 26.386 -14.501 1.00 76.56 213 GLY A C 1
ATOM 1659 O O . GLY A 1 213 ? -27.764 26.398 -15.572 1.00 76.56 213 GLY A O 1
ATOM 1660 N N . PHE A 1 214 ? -26.112 25.584 -14.298 1.00 78.38 214 PHE A N 1
ATOM 1661 C CA . PHE A 1 214 ? -25.597 24.629 -15.292 1.00 78.38 214 PHE A CA 1
ATOM 1662 C C . PHE A 1 214 ? -26.247 23.236 -15.212 1.00 78.38 214 PHE A C 1
ATOM 1664 O O . PHE A 1 214 ? -26.098 22.428 -16.133 1.00 78.38 214 PHE A O 1
ATOM 1671 N N . GLY A 1 215 ? -27.014 22.968 -14.148 1.00 75.44 215 GLY A N 1
ATOM 1672 C CA . GLY A 1 215 ? -27.854 21.771 -14.016 1.00 75.44 215 GLY A CA 1
ATOM 1673 C C . GLY A 1 215 ? -27.129 20.495 -13.568 1.00 75.44 215 GLY A C 1
ATOM 1674 O O . GLY A 1 215 ? -27.704 19.419 -13.693 1.00 75.44 215 GLY A O 1
ATOM 1675 N N . GLY A 1 216 ? -25.893 20.590 -13.065 1.00 83.00 216 GLY A N 1
ATOM 1676 C CA . GLY A 1 216 ? -25.116 19.458 -12.543 1.00 83.00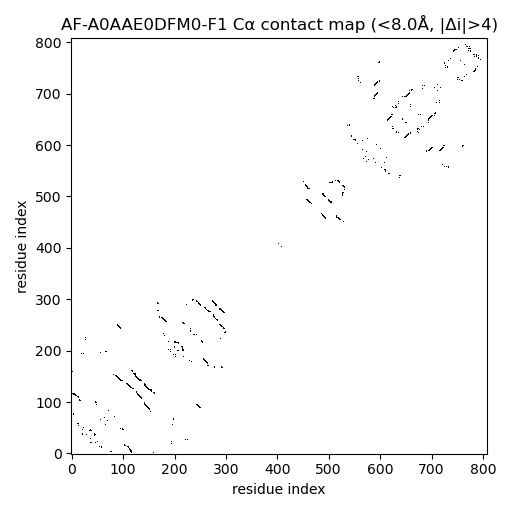 216 GLY A CA 1
ATOM 1677 C C . GLY A 1 216 ? -23.605 19.698 -12.604 1.00 83.00 216 GLY A C 1
ATOM 1678 O O . GLY A 1 216 ? -23.179 20.830 -12.832 1.00 83.00 216 GLY A O 1
ATOM 1679 N N . ALA A 1 217 ? -22.810 18.640 -12.419 1.00 84.19 217 ALA A N 1
ATOM 1680 C CA . ALA A 1 217 ? -21.355 18.690 -12.582 1.00 84.19 217 ALA A CA 1
ATOM 1681 C C . ALA A 1 217 ? -20.979 18.995 -14.043 1.00 84.19 217 ALA A C 1
ATOM 1683 O O . ALA A 1 217 ? -21.627 18.512 -14.978 1.00 84.19 217 ALA A O 1
ATOM 1684 N N . ILE A 1 218 ? -19.941 19.805 -14.237 1.00 86.00 218 ILE A N 1
ATOM 1685 C CA . ILE A 1 218 ? -19.473 20.247 -15.556 1.00 86.00 218 ILE A CA 1
ATOM 1686 C C . ILE A 1 218 ? -17.955 20.121 -15.646 1.00 86.00 218 ILE A C 1
ATOM 1688 O O . ILE A 1 218 ? -17.259 20.208 -14.642 1.00 86.00 218 ILE A O 1
ATOM 1692 N N . MET A 1 219 ? -17.436 19.976 -16.861 1.00 86.25 219 MET A N 1
ATOM 1693 C CA . MET A 1 219 ? -16.010 20.134 -17.129 1.00 86.25 219 MET A CA 1
ATOM 1694 C C . MET A 1 219 ? -15.642 21.620 -17.113 1.00 86.25 219 MET A C 1
ATOM 1696 O O . MET A 1 219 ? -16.389 22.453 -17.643 1.00 86.25 219 MET A O 1
ATOM 1700 N N . HIS A 1 220 ? -14.468 21.964 -16.569 1.00 82.69 220 HIS A N 1
ATOM 1701 C CA . HIS A 1 220 ? -13.959 23.337 -16.652 1.00 82.69 220 HIS A CA 1
ATOM 1702 C C . HIS A 1 220 ? -13.882 23.799 -18.112 1.00 82.69 220 HIS A C 1
ATOM 1704 O O . HIS A 1 220 ? -13.500 23.027 -18.994 1.00 82.69 220 HIS A O 1
ATOM 1710 N N . GLY A 1 221 ? -14.102 25.089 -18.377 1.00 86.19 221 GLY A N 1
ATOM 1711 C CA . GLY A 1 221 ? -13.853 25.644 -19.712 1.00 86.19 221 GLY A CA 1
ATOM 1712 C C . GLY A 1 221 ? -12.420 25.367 -20.184 1.00 86.19 221 GLY A C 1
ATOM 1713 O O . GLY A 1 221 ? -12.202 24.988 -21.336 1.00 86.19 221 GLY A O 1
ATOM 1714 N N . LEU A 1 222 ? -11.444 25.466 -19.271 1.00 90.00 222 LEU A N 1
ATOM 1715 C CA . LEU A 1 222 ? -10.027 25.214 -19.569 1.00 90.00 222 LEU A CA 1
ATOM 1716 C C . LEU A 1 222 ? -9.736 23.777 -20.003 1.00 90.00 222 LEU A C 1
ATOM 1718 O O . LEU A 1 222 ? -8.828 23.590 -20.805 1.00 90.00 222 LEU A O 1
ATOM 1722 N N . PHE A 1 223 ? -10.520 22.789 -19.564 1.00 92.19 223 PHE A N 1
ATOM 1723 C CA . PHE A 1 223 ? -10.394 21.423 -20.076 1.00 92.19 223 PHE A CA 1
ATOM 1724 C C . PHE A 1 223 ? -10.660 21.387 -21.584 1.00 92.19 223 PHE A C 1
ATOM 1726 O O . PHE A 1 223 ? -9.855 20.862 -22.351 1.00 92.19 223 PHE A O 1
ATOM 1733 N N . SER A 1 224 ? -11.759 22.009 -22.025 1.00 92.94 224 SER A N 1
ATOM 1734 C CA . SER A 1 224 ? -12.133 22.053 -23.447 1.00 92.94 224 SER A CA 1
ATOM 1735 C C . SER A 1 224 ? -11.091 22.815 -24.265 1.00 92.94 224 SER A C 1
ATOM 1737 O O . SER A 1 224 ? -10.771 22.448 -25.389 1.00 92.94 224 SER A O 1
ATOM 1739 N N . TRP A 1 225 ? -10.536 23.881 -23.686 1.00 95.19 225 TRP A N 1
ATOM 1740 C CA . TRP A 1 225 ? -9.494 24.693 -24.311 1.00 95.19 225 TRP A CA 1
ATOM 1741 C C . TRP A 1 225 ? -8.173 23.929 -24.461 1.00 95.19 225 TRP A C 1
ATOM 1743 O O . TRP A 1 225 ? -7.567 23.957 -25.530 1.00 95.19 225 TRP A O 1
ATOM 1753 N N . ASN A 1 226 ? -7.755 23.194 -23.428 1.00 95.25 226 ASN A N 1
ATOM 1754 C CA . ASN A 1 226 ? -6.543 22.379 -23.461 1.00 95.25 226 ASN A CA 1
ATOM 1755 C C . ASN A 1 226 ? -6.675 21.174 -24.404 1.00 95.25 226 ASN A C 1
ATOM 1757 O O . ASN A 1 226 ? -5.778 20.941 -25.210 1.00 95.25 226 ASN A O 1
ATOM 1761 N N . SER A 1 227 ? -7.800 20.458 -24.359 1.00 94.31 227 SER A N 1
ATOM 1762 C CA . SER A 1 227 ? -8.073 19.330 -25.265 1.00 94.31 227 SER A CA 1
ATOM 1763 C C . SER A 1 227 ? -8.199 19.763 -26.728 1.00 94.31 227 SER A C 1
ATOM 1765 O O . SER A 1 227 ? -7.712 19.072 -27.617 1.00 94.31 227 SER A O 1
ATOM 1767 N N . ALA A 1 228 ? -8.766 20.943 -27.013 1.00 95.81 228 ALA A N 1
ATOM 1768 C CA . ALA A 1 228 ? -8.761 21.494 -28.369 1.00 95.81 228 ALA A CA 1
ATOM 1769 C C . ALA A 1 228 ? -7.336 21.800 -28.863 1.00 95.81 228 ALA A C 1
ATOM 1771 O O . ALA A 1 228 ? -7.014 21.508 -30.013 1.00 95.81 228 ALA A O 1
ATOM 1772 N N . CYS A 1 229 ? -6.468 22.340 -27.999 1.00 96.56 229 CYS A N 1
ATOM 1773 C CA . CYS A 1 229 ? -5.058 22.567 -28.326 1.00 96.56 229 CYS A CA 1
ATOM 1774 C C . CYS A 1 229 ? -4.325 21.252 -28.638 1.00 96.56 229 CYS A C 1
ATOM 1776 O O . CYS A 1 229 ? -3.617 21.166 -29.641 1.00 96.56 229 CYS A O 1
ATOM 1778 N N . HIS A 1 230 ? -4.543 20.219 -27.816 1.00 95.88 230 HIS A N 1
ATOM 1779 C CA . HIS A 1 230 ? -4.031 18.865 -28.051 1.00 95.88 230 HIS A CA 1
ATOM 1780 C C . HIS A 1 230 ? -4.510 18.304 -29.388 1.00 95.88 230 HIS A C 1
ATOM 1782 O O . HIS A 1 230 ? -3.678 17.938 -30.213 1.00 95.88 230 HIS A O 1
ATOM 1788 N N . GLY A 1 231 ? -5.813 18.359 -29.667 1.00 94.56 231 GLY A N 1
ATOM 1789 C CA . GLY A 1 231 ? -6.372 17.888 -30.931 1.00 94.56 231 GLY A CA 1
ATOM 1790 C C . GLY A 1 231 ? -5.767 18.570 -32.162 1.00 94.56 231 GLY A C 1
ATOM 1791 O O . GLY A 1 231 ? -5.484 17.900 -33.155 1.00 94.56 231 GLY A O 1
ATOM 1792 N N . LEU A 1 232 ? -5.509 19.883 -32.112 1.00 94.81 232 LEU A N 1
ATOM 1793 C CA . LEU A 1 232 ? -4.828 20.597 -33.202 1.00 94.81 232 LEU A CA 1
ATOM 1794 C C . LEU A 1 232 ? -3.360 20.190 -33.338 1.00 94.81 232 LEU A C 1
ATOM 1796 O O . LEU A 1 232 ? -2.888 19.961 -34.450 1.00 94.81 232 LEU A O 1
ATOM 1800 N N . LEU A 1 233 ? -2.631 20.098 -32.224 1.00 94.44 233 LEU A N 1
ATOM 1801 C CA . LEU A 1 233 ? -1.222 19.712 -32.241 1.00 94.44 233 LEU A CA 1
ATOM 1802 C C . LEU A 1 233 ? -1.050 18.285 -32.770 1.00 94.44 233 LEU A C 1
ATOM 1804 O O . LEU A 1 233 ? -0.165 18.039 -33.584 1.00 94.44 233 LEU A O 1
ATOM 1808 N N . GLN A 1 234 ? -1.933 17.374 -32.371 1.00 93.25 234 GLN A N 1
ATOM 1809 C CA . GLN A 1 234 ? -1.945 15.989 -32.823 1.00 93.25 234 GLN A CA 1
ATOM 1810 C C . GLN A 1 234 ? -2.284 15.882 -34.316 1.00 93.25 234 GLN A C 1
ATOM 1812 O O . GLN A 1 234 ? -1.591 15.199 -35.067 1.00 93.25 234 GLN A O 1
ATOM 1817 N N . THR A 1 235 ? -3.336 16.570 -34.772 1.00 92.12 235 THR A N 1
ATOM 1818 C CA . THR A 1 235 ? -3.832 16.413 -36.152 1.00 92.12 235 THR A CA 1
ATOM 1819 C C . THR A 1 235 ? -3.065 17.219 -37.196 1.00 92.12 235 THR A C 1
ATOM 1821 O O . THR A 1 235 ? -2.918 16.743 -38.319 1.00 92.12 235 THR A O 1
ATOM 1824 N N . LEU A 1 236 ? -2.587 18.419 -36.855 1.00 92.12 236 LEU A N 1
ATOM 1825 C CA . LEU A 1 236 ? -1.913 19.330 -37.787 1.00 92.12 236 LEU A CA 1
ATOM 1826 C C . LEU A 1 236 ? -0.434 19.542 -37.445 1.00 92.12 236 LEU A C 1
ATOM 1828 O O . LEU A 1 236 ? 0.374 19.732 -38.348 1.00 92.12 236 LEU A O 1
ATOM 1832 N N . GLY A 1 237 ? -0.059 19.500 -36.167 1.00 89.38 237 GLY A N 1
ATOM 1833 C CA . GLY A 1 237 ? 1.309 19.777 -35.705 1.00 89.38 237 GLY A CA 1
ATOM 1834 C C . GLY A 1 237 ? 2.220 18.552 -35.556 1.00 89.38 237 GLY A C 1
ATOM 1835 O O . GLY A 1 237 ? 3.374 18.712 -35.154 1.00 89.38 237 GLY A O 1
ATOM 1836 N N . GLY A 1 238 ? 1.726 17.343 -35.848 1.00 89.44 238 GLY A N 1
ATOM 1837 C CA . GLY A 1 238 ? 2.480 16.091 -35.704 1.00 89.44 238 GLY A CA 1
ATOM 1838 C C . GLY A 1 238 ? 2.824 15.725 -34.254 1.00 89.44 238 GLY A C 1
ATOM 1839 O O . GLY A 1 238 ? 3.832 15.063 -34.025 1.00 89.44 238 GLY A O 1
ATOM 1840 N N . SER A 1 239 ? 2.027 16.194 -33.288 1.00 91.75 239 SER A N 1
ATOM 1841 C CA . SER A 1 239 ? 2.243 16.038 -31.840 1.00 91.75 239 SER A CA 1
ATOM 1842 C C . SER A 1 239 ? 3.548 16.647 -31.305 1.00 91.75 239 SER A C 1
ATOM 1844 O O . SER A 1 239 ? 3.936 16.357 -30.176 1.00 91.75 239 SER A O 1
ATOM 1846 N N . ASP A 1 240 ? 4.211 17.520 -32.069 1.00 92.44 240 ASP A N 1
ATOM 1847 C CA . ASP A 1 240 ? 5.448 18.194 -31.662 1.00 92.44 240 ASP A CA 1
ATOM 1848 C C . ASP A 1 240 ? 5.158 19.608 -31.111 1.00 92.44 240 ASP A C 1
ATOM 1850 O O . ASP A 1 240 ? 4.744 20.490 -31.874 1.00 92.44 240 ASP A O 1
ATOM 1854 N N . PRO A 1 241 ? 5.409 19.866 -29.811 1.00 91.50 241 PRO A N 1
ATOM 1855 C CA . PRO A 1 241 ? 5.286 21.178 -29.172 1.00 91.50 241 PRO A CA 1
ATOM 1856 C C . PRO A 1 241 ? 5.958 22.334 -29.912 1.00 91.50 241 PRO A C 1
ATOM 1858 O O . PRO A 1 241 ? 5.462 23.460 -29.856 1.00 91.50 241 PRO A O 1
ATOM 1861 N N . ALA A 1 242 ? 7.075 22.083 -30.603 1.00 91.62 242 ALA A N 1
ATOM 1862 C CA . ALA A 1 242 ? 7.813 23.115 -31.325 1.00 91.62 242 ALA A CA 1
ATOM 1863 C C . ALA A 1 242 ? 7.029 23.682 -32.519 1.00 91.62 242 ALA A C 1
ATOM 1865 O O . ALA A 1 242 ? 7.356 24.761 -33.017 1.00 91.62 242 ALA A O 1
ATOM 1866 N N . ASN A 1 243 ? 5.975 22.989 -32.960 1.00 93.44 243 ASN A N 1
ATOM 1867 C CA . ASN A 1 243 ? 5.115 23.425 -34.051 1.00 93.44 243 ASN A CA 1
ATOM 1868 C C . ASN A 1 243 ? 3.980 24.347 -33.602 1.00 93.44 243 ASN A C 1
ATOM 1870 O O . ASN A 1 243 ? 3.192 24.750 -34.450 1.00 93.44 243 ASN A O 1
ATOM 1874 N N . LEU A 1 244 ? 3.908 24.750 -32.330 1.00 94.12 244 LEU A N 1
ATOM 1875 C CA . LEU A 1 244 ? 2.875 25.651 -31.823 1.00 94.12 244 LEU A CA 1
ATOM 1876 C C . LEU A 1 244 ? 3.475 26.941 -31.244 1.00 94.12 244 LEU A C 1
ATOM 1878 O O . LEU A 1 244 ? 4.291 26.908 -30.326 1.00 94.12 244 LEU A O 1
ATOM 1882 N N . ARG A 1 245 ? 3.029 28.100 -31.744 1.00 94.75 245 ARG A N 1
ATOM 1883 C CA . ARG A 1 245 ? 3.521 29.422 -31.315 1.00 94.75 245 ARG A CA 1
ATOM 1884 C C . ARG A 1 245 ? 2.504 30.222 -30.516 1.00 94.75 245 ARG A C 1
ATOM 1886 O O . ARG A 1 245 ? 2.867 30.871 -29.535 1.00 94.75 245 ARG A O 1
ATOM 1893 N N . GLU A 1 246 ? 1.246 30.180 -30.929 1.00 95.81 246 GLU A N 1
ATOM 1894 C CA . GLU A 1 246 ? 0.146 30.899 -30.287 1.00 95.81 246 GLU A CA 1
ATOM 1895 C C . GLU A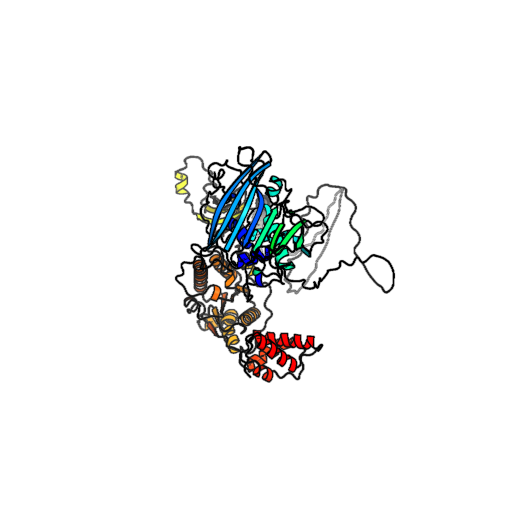 1 246 ? -1.119 30.045 -30.336 1.00 95.81 246 GLU A C 1
ATOM 1897 O O . GLU A 1 246 ? -1.376 29.381 -31.340 1.00 95.81 246 GLU A O 1
ATOM 1902 N N . PHE A 1 247 ? -1.915 30.077 -29.270 1.00 96.88 247 PHE A N 1
ATOM 1903 C CA . PHE A 1 247 ? -3.215 29.414 -29.220 1.00 96.88 247 PHE A CA 1
ATOM 1904 C C . PHE A 1 247 ? -4.242 30.292 -28.501 1.00 96.88 247 PHE A C 1
ATOM 1906 O O . PHE A 1 247 ? -3.982 30.821 -27.417 1.00 96.88 247 PHE A O 1
ATOM 1913 N N . GLN A 1 248 ? -5.411 30.465 -29.112 1.00 95.62 248 GLN A N 1
ATOM 1914 C CA . GLN A 1 248 ? -6.487 31.324 -28.637 1.00 95.62 248 GLN A CA 1
ATOM 1915 C C . GLN A 1 248 ? -7.850 30.675 -28.861 1.00 95.62 248 GLN A C 1
ATOM 1917 O O . GLN A 1 248 ? -8.113 30.121 -29.924 1.00 95.62 248 GLN A O 1
ATOM 1922 N N . ALA A 1 249 ? -8.760 30.849 -27.900 1.00 95.56 249 ALA A N 1
ATOM 1923 C CA . ALA A 1 249 ? -10.180 30.576 -28.109 1.00 95.56 249 ALA A CA 1
ATOM 1924 C C . ALA A 1 249 ? -11.065 31.399 -27.165 1.00 95.56 249 ALA A C 1
ATOM 1926 O O . ALA A 1 249 ? -10.626 31.857 -26.103 1.00 95.56 249 ALA A O 1
ATOM 1927 N N . ARG A 1 250 ? -12.334 31.558 -27.547 1.00 93.50 250 ARG A N 1
ATOM 1928 C CA . ARG A 1 250 ? -13.396 32.166 -26.741 1.00 93.50 250 ARG A CA 1
ATOM 1929 C C . ARG A 1 250 ? -14.344 31.091 -26.215 1.00 93.50 250 ARG A C 1
ATOM 1931 O O . ARG A 1 250 ? -14.895 30.316 -26.997 1.00 93.50 250 ARG A O 1
ATOM 1938 N N . PHE A 1 251 ? -14.586 31.094 -24.910 1.00 93.06 251 PHE A N 1
ATOM 1939 C CA . PHE A 1 251 ? -15.492 30.155 -24.251 1.00 93.06 251 PHE A CA 1
ATOM 1940 C C . PHE A 1 251 ? -16.943 30.576 -24.508 1.00 93.06 251 PHE A C 1
ATOM 1942 O O . PHE A 1 251 ? -17.309 31.738 -24.319 1.00 93.06 251 PHE A O 1
ATOM 1949 N N . ALA A 1 252 ? -17.760 29.642 -24.990 1.00 90.25 252 ALA A N 1
ATOM 1950 C CA . ALA A 1 252 ? -19.142 29.891 -25.399 1.00 90.25 252 ALA A CA 1
ATOM 1951 C C . ALA A 1 252 ? -20.162 29.098 -24.569 1.00 90.25 252 ALA A C 1
ATOM 1953 O O . ALA A 1 252 ? -21.269 29.584 -24.328 1.00 90.25 252 ALA A O 1
ATOM 1954 N N . ALA A 1 253 ? -19.810 27.893 -24.114 1.00 88.06 253 ALA A N 1
ATOM 1955 C CA . ALA A 1 253 ? -20.704 27.032 -23.349 1.00 88.06 253 ALA A CA 1
ATOM 1956 C C . ALA A 1 253 ? -19.942 26.096 -22.398 1.00 88.06 253 ALA A C 1
ATOM 1958 O O . ALA A 1 253 ? -18.809 25.732 -22.709 1.00 88.06 253 ALA A O 1
ATOM 1959 N N . PRO A 1 254 ? -20.559 25.670 -21.279 1.00 86.12 254 PRO A N 1
ATOM 1960 C CA . PRO A 1 254 ? -20.026 24.589 -20.456 1.00 86.12 254 PRO A CA 1
ATOM 1961 C C . PRO A 1 254 ? -20.180 23.235 -21.162 1.00 86.12 254 PRO A C 1
ATOM 1963 O O . PRO A 1 254 ? -21.061 23.070 -22.011 1.00 86.12 254 PRO A O 1
ATOM 1966 N N . VAL A 1 255 ? -19.355 22.274 -20.754 1.00 89.31 255 VAL A N 1
ATOM 1967 C CA . VAL A 1 255 ? -19.357 20.886 -21.239 1.00 89.31 255 VAL A CA 1
ATOM 1968 C C . VAL A 1 255 ? -19.699 19.959 -20.087 1.00 89.31 255 VAL A C 1
ATOM 1970 O O . VAL A 1 255 ? -19.288 20.219 -18.956 1.00 89.31 255 VAL A O 1
ATOM 1973 N N . LYS A 1 256 ? -20.450 18.893 -20.346 1.00 89.50 256 LYS A N 1
ATOM 1974 C CA . LYS A 1 256 ? -20.849 17.922 -19.326 1.00 89.50 256 LYS A CA 1
ATOM 1975 C C . LYS A 1 256 ? -20.024 16.635 -19.435 1.00 89.50 256 LYS A C 1
ATOM 1977 O O . LYS A 1 256 ? -19.659 16.236 -20.541 1.00 89.50 256 LYS A O 1
ATOM 1982 N N . PRO A 1 257 ? -19.739 15.951 -18.314 1.00 87.88 257 PRO A N 1
ATOM 1983 C CA . PRO A 1 257 ? -19.185 14.602 -18.366 1.00 87.88 257 PRO A CA 1
ATOM 1984 C C . PRO A 1 257 ? -20.121 13.669 -19.153 1.00 87.88 257 PRO A C 1
ATOM 1986 O O . PRO A 1 257 ? -21.321 13.629 -18.881 1.00 87.88 257 PRO A O 1
ATOM 1989 N N . GLY A 1 258 ? -19.583 12.940 -20.134 1.00 87.44 258 GLY A N 1
ATOM 1990 C CA . GLY A 1 258 ? -20.356 12.141 -21.095 1.00 87.44 258 GLY A CA 1
ATOM 1991 C C . GLY A 1 258 ? -20.508 12.784 -22.479 1.00 87.44 258 GLY A C 1
ATOM 1992 O O . GLY A 1 258 ? -20.761 12.067 -23.448 1.00 87.44 258 GLY A O 1
ATOM 1993 N N . ASP A 1 259 ? -20.313 14.102 -22.602 1.00 91.56 259 ASP A N 1
ATOM 1994 C CA . ASP A 1 259 ? -20.333 14.780 -23.900 1.00 91.56 259 ASP A CA 1
ATOM 1995 C C . ASP A 1 259 ? -19.151 14.329 -24.773 1.00 91.56 259 ASP A C 1
ATOM 1997 O O . ASP A 1 259 ? -18.054 14.035 -24.293 1.00 91.56 259 ASP A O 1
ATOM 2001 N N . LYS A 1 260 ? -19.350 14.332 -26.091 1.00 93.81 260 LYS A N 1
ATOM 2002 C CA . LYS A 1 260 ? -18.273 14.128 -27.060 1.00 93.81 260 LYS A CA 1
ATOM 2003 C C . LYS A 1 260 ? -17.921 15.456 -27.710 1.00 93.81 260 LYS A C 1
ATOM 2005 O O . LYS A 1 260 ? -18.772 16.072 -28.351 1.00 93.81 260 LYS A O 1
ATOM 2010 N N . LEU A 1 261 ? -16.682 15.907 -27.544 1.00 94.44 261 LEU A N 1
ATOM 2011 C CA . LEU A 1 261 ? -16.193 17.135 -28.160 1.00 94.44 261 LEU A CA 1
ATOM 2012 C C . LEU A 1 261 ? -15.656 16.854 -29.555 1.00 94.44 261 LEU A C 1
ATOM 2014 O O . LEU A 1 261 ? -14.866 15.938 -29.749 1.00 94.44 261 LEU A O 1
ATOM 2018 N N . VAL A 1 262 ? -16.060 17.677 -30.514 1.00 95.50 262 VAL A N 1
ATOM 2019 C CA . VAL A 1 262 ? -15.584 17.659 -31.895 1.00 95.50 262 VAL A CA 1
ATOM 2020 C C . VAL A 1 262 ? -14.950 19.012 -32.186 1.00 95.50 262 VAL A C 1
ATOM 2022 O O . VAL A 1 262 ? -15.632 20.039 -32.169 1.00 95.50 262 VAL A O 1
ATOM 2025 N N . THR A 1 263 ? -13.642 19.011 -32.423 1.00 95.62 263 THR A N 1
ATOM 2026 C CA . THR A 1 263 ? -12.862 20.180 -32.832 1.00 95.62 263 THR A CA 1
ATOM 2027 C C . THR A 1 263 ? -12.599 20.096 -34.326 1.00 95.62 263 THR A C 1
ATOM 2029 O O . THR A 1 263 ? -11.926 19.181 -34.798 1.00 95.62 263 THR A O 1
ATOM 2032 N N . GLU A 1 264 ? -13.133 21.061 -35.062 1.00 94.50 264 GLU A N 1
ATOM 2033 C CA . GLU A 1 264 ? -12.952 21.218 -36.501 1.00 94.50 264 GLU A CA 1
ATOM 2034 C C . GLU A 1 264 ? -11.966 22.358 -36.751 1.00 94.50 264 GLU A C 1
ATOM 2036 O O . GLU A 1 264 ? -12.082 23.421 -36.134 1.00 94.50 264 GLU A O 1
ATOM 2041 N N . ALA A 1 265 ? -10.999 22.138 -37.638 1.00 94.75 265 ALA A N 1
ATOM 2042 C CA . ALA A 1 265 ? -9.906 23.063 -37.896 1.00 94.75 265 ALA A CA 1
ATOM 2043 C C . ALA A 1 265 ? -9.719 23.321 -39.392 1.00 94.75 265 ALA A C 1
ATOM 2045 O O . ALA A 1 265 ? -9.805 22.407 -40.213 1.00 94.75 265 ALA A O 1
ATOM 2046 N N . TRP A 1 266 ? -9.417 24.572 -39.726 1.00 94.44 266 TRP A N 1
ATOM 2047 C CA . TRP A 1 266 ? -9.197 25.058 -41.078 1.00 94.44 266 TRP A CA 1
ATOM 2048 C C . TRP A 1 266 ? -7.866 25.792 -41.164 1.00 94.44 266 TRP A C 1
ATOM 2050 O O . TRP A 1 266 ? -7.628 26.770 -40.453 1.00 94.44 266 TRP A O 1
ATOM 2060 N N . ARG A 1 267 ? -7.028 25.358 -42.094 1.00 92.44 267 ARG A N 1
ATOM 2061 C CA . ARG A 1 267 ? -5.819 26.054 -42.523 1.00 92.44 267 ARG A CA 1
ATOM 2062 C C . ARG A 1 267 ? -6.223 27.228 -43.407 1.00 92.44 267 ARG A C 1
ATOM 2064 O O . ARG A 1 267 ? -6.925 27.023 -44.405 1.00 92.44 267 ARG A O 1
ATOM 2071 N N . THR A 1 268 ? -5.831 28.450 -43.045 1.00 87.12 268 THR A N 1
ATOM 2072 C CA . THR A 1 268 ? -6.191 29.643 -43.832 1.00 87.12 268 THR A CA 1
ATOM 2073 C C . THR A 1 268 ? -5.247 29.865 -45.011 1.00 87.12 268 THR A C 1
ATOM 2075 O O . THR A 1 268 ? -5.637 30.513 -45.977 1.00 87.12 268 THR A O 1
ATOM 2078 N N . GLY A 1 269 ? -4.024 29.325 -44.949 1.00 82.88 269 GLY A N 1
ATOM 2079 C CA . GLY A 1 269 ? -2.951 29.634 -45.898 1.00 82.88 269 GLY A CA 1
ATOM 2080 C C . GLY A 1 269 ? -2.316 31.015 -45.682 1.00 82.88 269 GLY A C 1
ATOM 2081 O O . GLY A 1 269 ? -1.417 31.394 -46.430 1.00 82.88 269 GLY A O 1
ATOM 2082 N N . GLU A 1 270 ? -2.749 31.764 -44.664 1.00 87.12 270 GLU A N 1
ATOM 2083 C CA . GLU A 1 270 ? -2.133 33.027 -44.257 1.00 87.12 270 GLU A CA 1
ATOM 2084 C C . GLU A 1 270 ? -0.982 32.746 -43.287 1.00 87.12 270 GLU A C 1
ATOM 2086 O O . GLU A 1 270 ? -1.130 31.978 -42.335 1.00 87.12 270 GLU A O 1
ATOM 2091 N N . PHE A 1 271 ? 0.166 33.386 -43.509 1.00 89.50 271 PHE A N 1
ATOM 2092 C CA . PHE A 1 271 ? 1.348 33.227 -42.666 1.00 89.50 271 PHE A CA 1
ATOM 2093 C C . PHE A 1 271 ? 1.655 34.519 -41.918 1.00 89.50 271 PHE A C 1
ATOM 2095 O O . PHE A 1 271 ? 1.717 35.597 -42.509 1.00 89.50 271 PHE A O 1
ATOM 2102 N N . LYS A 1 272 ? 1.917 34.400 -40.618 1.00 87.31 272 LYS A N 1
ATOM 2103 C CA . LYS A 1 272 ? 2.394 35.487 -39.764 1.00 87.31 272 LYS A CA 1
ATOM 2104 C C . LYS A 1 272 ? 3.735 35.091 -39.162 1.00 87.31 272 LYS A C 1
ATOM 2106 O O . LYS A 1 272 ? 3.819 34.098 -38.446 1.00 87.31 272 LYS A O 1
ATOM 2111 N N . ASP A 1 273 ? 4.784 35.848 -39.473 1.00 85.00 273 ASP A N 1
ATOM 2112 C CA . ASP A 1 273 ? 6.151 35.605 -38.985 1.00 85.00 273 ASP A CA 1
ATOM 2113 C C . ASP A 1 273 ? 6.647 34.161 -39.235 1.00 85.00 273 ASP A C 1
ATOM 2115 O O . ASP A 1 273 ? 7.338 33.568 -38.407 1.00 85.00 273 ASP A O 1
ATOM 2119 N N . GLY A 1 274 ? 6.255 33.566 -40.370 1.00 84.56 274 GLY A N 1
ATOM 2120 C CA . GLY A 1 274 ? 6.601 32.186 -40.742 1.00 84.56 274 GLY A CA 1
ATOM 2121 C C . GLY A 1 274 ? 5.743 31.089 -40.094 1.00 84.56 274 GLY A C 1
ATOM 2122 O O . GLY A 1 274 ? 6.039 29.910 -40.282 1.00 84.56 274 GLY A O 1
ATOM 2123 N N . TRP A 1 275 ? 4.686 31.449 -39.361 1.00 91.56 275 TRP A N 1
ATOM 2124 C CA . TRP A 1 275 ? 3.712 30.524 -38.769 1.00 91.56 275 TRP A CA 1
ATOM 2125 C C . TRP A 1 275 ? 2.386 30.590 -39.517 1.00 91.56 275 TRP A C 1
ATOM 2127 O O . TRP A 1 275 ? 1.894 31.683 -39.796 1.00 91.56 275 TRP A O 1
ATOM 2137 N N . GLU A 1 276 ? 1.801 29.438 -39.827 1.00 93.75 276 GLU A N 1
ATOM 2138 C CA . GLU A 1 276 ? 0.518 29.360 -40.523 1.00 93.75 276 GLU A CA 1
ATOM 2139 C C . GLU A 1 276 ? -0.632 29.636 -39.548 1.00 93.75 276 GLU A C 1
ATOM 2141 O O . GLU A 1 276 ? -0.649 29.126 -38.422 1.00 93.75 276 GLU A O 1
ATOM 2146 N N . GLU A 1 277 ? -1.600 30.443 -39.978 1.00 94.25 277 GLU A N 1
ATOM 2147 C CA . GLU A 1 277 ? -2.835 30.659 -39.236 1.00 94.25 277 GLU A CA 1
ATOM 2148 C C . GLU A 1 277 ? -3.811 29.492 -39.452 1.00 94.25 277 GLU A C 1
ATOM 2150 O O . GLU A 1 277 ? -4.206 29.145 -40.567 1.00 94.25 277 GLU A O 1
ATOM 2155 N N . VAL A 1 278 ? -4.238 28.901 -38.338 1.00 94.56 278 VAL A N 1
ATOM 2156 C CA . VAL A 1 278 ? -5.277 27.874 -38.286 1.00 94.56 278 VAL A CA 1
ATOM 2157 C C . VAL A 1 278 ? -6.451 28.418 -37.491 1.00 94.56 278 VAL A C 1
ATOM 2159 O O . VAL A 1 278 ? -6.293 28.891 -36.364 1.00 94.56 278 VAL A O 1
ATOM 2162 N N . ARG A 1 279 ? -7.650 28.335 -38.062 1.00 95.19 279 ARG A N 1
ATOM 2163 C CA . ARG A 1 279 ? -8.904 28.682 -37.383 1.00 95.19 279 ARG A CA 1
ATOM 2164 C C . ARG A 1 279 ? -9.614 27.416 -36.953 1.00 95.19 279 ARG A C 1
ATOM 2166 O O . ARG A 1 279 ? -9.561 26.423 -37.669 1.00 95.19 279 ARG A O 1
ATOM 2173 N N . PHE A 1 280 ? -10.282 27.431 -35.807 1.00 95.81 280 PHE A N 1
ATOM 2174 C CA . PHE A 1 280 ? -10.986 26.249 -35.314 1.00 95.81 280 PHE A CA 1
ATOM 2175 C C . PHE A 1 280 ? -12.241 26.592 -34.513 1.00 95.81 280 PHE A C 1
ATOM 2177 O O . PHE A 1 280 ? -12.397 27.694 -33.978 1.00 95.81 280 PHE A O 1
ATOM 2184 N N . ILE A 1 281 ? -13.143 25.618 -34.426 1.00 95.06 281 ILE A N 1
ATOM 2185 C CA . ILE A 1 281 ? -14.330 25.645 -33.569 1.00 95.06 281 ILE A CA 1
ATOM 2186 C C . ILE A 1 281 ? -14.458 24.288 -32.882 1.00 95.06 281 ILE A C 1
ATOM 2188 O O . ILE A 1 281 ? -14.254 23.254 -33.511 1.00 95.06 281 ILE A O 1
ATOM 2192 N N . THR A 1 282 ? -14.860 24.295 -31.610 1.00 95.62 282 THR A N 1
ATOM 2193 C CA . THR A 1 282 ? -15.166 23.071 -30.858 1.00 95.6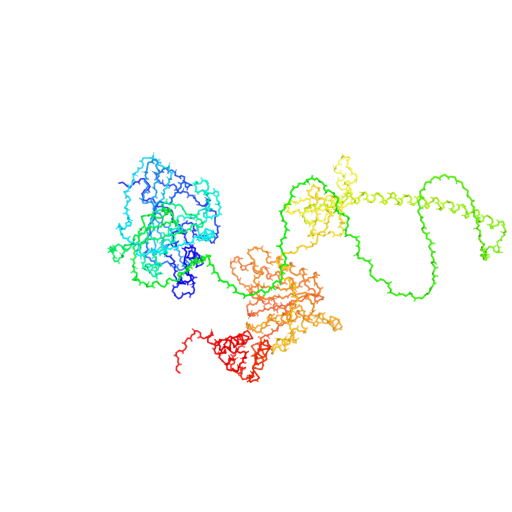2 282 THR A CA 1
ATOM 2194 C C . THR A 1 282 ? -16.643 23.033 -30.483 1.00 95.62 282 THR A C 1
ATOM 2196 O O . THR A 1 282 ? -17.182 24.003 -29.933 1.00 95.62 282 THR A O 1
ATOM 2199 N N . ARG A 1 283 ? -17.305 21.909 -30.764 1.00 95.12 283 ARG A N 1
ATOM 2200 C CA . ARG A 1 283 ? -18.732 21.662 -30.503 1.00 95.12 283 ARG A CA 1
ATOM 2201 C C . ARG A 1 283 ? -18.920 20.368 -29.725 1.00 95.12 283 ARG A C 1
ATOM 2203 O O . ARG A 1 283 ? -18.098 19.466 -29.835 1.00 95.12 283 ARG A O 1
ATOM 2210 N N . VAL A 1 284 ? -20.024 20.258 -28.995 1.00 92.88 284 VAL A N 1
ATOM 2211 C CA . VAL A 1 284 ? -20.525 18.942 -28.575 1.00 92.88 284 VAL A CA 1
ATOM 2212 C C . VAL A 1 284 ? -21.165 18.260 -29.788 1.00 92.88 284 VAL A C 1
ATOM 2214 O O . VAL A 1 284 ? -21.875 18.920 -30.556 1.00 92.88 284 VAL A O 1
ATOM 2217 N N . GLU A 1 285 ? -20.907 16.965 -29.977 1.00 87.88 285 GLU A N 1
ATOM 2218 C CA . GLU A 1 285 ? -21.510 16.152 -31.038 1.00 87.88 285 GLU A CA 1
ATOM 2219 C C . GLU A 1 285 ? -23.041 16.325 -31.039 1.00 87.88 285 GLU A C 1
ATOM 2221 O O . GLU A 1 285 ? -23.702 16.184 -30.013 1.00 87.88 285 GLU A O 1
ATOM 2226 N N . GLY A 1 286 ? -23.606 16.703 -32.191 1.00 67.81 286 GLY A N 1
ATOM 2227 C CA . GLY A 1 286 ? -25.045 16.946 -32.338 1.00 67.81 286 GLY A CA 1
ATOM 2228 C C . GLY A 1 286 ? -25.558 18.314 -31.860 1.00 67.81 286 GLY A C 1
ATOM 2229 O O . GLY A 1 286 ? -26.771 18.516 -31.855 1.00 67.81 286 GLY A O 1
ATOM 2230 N N . GLY A 1 287 ? -24.703 19.277 -31.480 1.00 69.81 287 GLY A N 1
ATOM 2231 C CA . GLY A 1 287 ? -25.217 20.565 -30.999 1.00 69.81 287 GLY A CA 1
ATOM 2232 C C . GLY A 1 287 ? -24.226 21.714 -30.765 1.00 69.81 287 GLY A C 1
ATOM 2233 O O . GLY A 1 287 ? -23.652 22.289 -31.694 1.00 69.81 287 GLY A O 1
ATOM 2234 N N . LYS A 1 288 ? -24.185 22.166 -29.503 1.00 86.81 288 LYS A N 1
ATOM 2235 C CA . LYS A 1 288 ? -23.794 23.513 -29.041 1.00 86.81 288 LYS A CA 1
ATOM 2236 C C . LYS A 1 288 ? -22.300 23.817 -29.230 1.00 86.81 288 LYS A C 1
ATOM 2238 O O . LYS A 1 288 ? -21.448 22.974 -28.962 1.00 86.81 288 LYS A O 1
ATOM 2243 N N . VAL A 1 289 ? -21.979 25.055 -29.626 1.00 92.06 289 VAL A N 1
ATOM 2244 C CA . VAL A 1 289 ? -20.592 25.560 -29.673 1.00 92.06 289 VAL A CA 1
ATOM 2245 C C . VAL A 1 289 ? -20.063 25.758 -28.257 1.00 92.06 289 VAL A C 1
ATOM 2247 O O . VAL A 1 289 ? -20.667 26.482 -27.466 1.00 92.06 289 VAL A O 1
ATOM 2250 N N . VAL A 1 290 ? -18.919 25.145 -27.969 1.00 92.62 290 VAL A N 1
ATOM 2251 C CA . VAL A 1 290 ? -18.216 25.214 -26.680 1.00 92.62 290 VAL A CA 1
ATOM 2252 C C . VAL A 1 290 ? -17.070 26.211 -26.756 1.00 92.62 290 VAL A C 1
ATOM 2254 O O . VAL A 1 290 ? -16.961 27.086 -25.896 1.00 92.62 290 VAL A O 1
ATOM 2257 N N . LEU A 1 291 ? -16.260 26.122 -27.815 1.00 94.31 291 LEU A N 1
ATOM 2258 C CA . LEU A 1 291 ? -15.213 27.088 -28.127 1.00 94.31 291 LEU A CA 1
ATOM 2259 C C . LEU A 1 291 ? -15.495 27.722 -29.480 1.00 94.31 291 LEU A C 1
ATOM 2261 O O . LEU A 1 291 ? -15.683 27.043 -30.487 1.00 94.31 291 LEU A O 1
ATOM 2265 N N . SER A 1 292 ? -15.511 29.045 -29.477 1.00 93.25 292 SER A N 1
ATOM 2266 C CA . SER A 1 292 ? -15.700 29.895 -30.649 1.00 93.25 292 SER A CA 1
ATOM 2267 C C . SER A 1 292 ? -14.470 30.770 -30.847 1.00 93.25 292 SER A C 1
ATOM 2269 O O . SER A 1 292 ? -13.648 30.896 -29.938 1.00 93.25 292 SER A O 1
ATOM 2271 N N . ASN A 1 293 ? -14.358 31.420 -32.006 1.00 92.81 293 ASN A N 1
ATOM 2272 C CA . ASN A 1 293 ? -13.259 32.348 -32.281 1.00 92.81 293 ASN A CA 1
ATOM 2273 C C . ASN A 1 293 ? -11.867 31.714 -32.063 1.00 92.81 293 ASN A C 1
ATOM 2275 O O . ASN A 1 293 ? -10.973 32.353 -31.501 1.00 92.81 293 ASN A O 1
ATOM 2279 N N . GLY A 1 294 ? -11.733 30.427 -32.401 1.00 94.81 294 GLY A N 1
ATOM 2280 C CA . GLY A 1 294 ? -10.512 29.661 -32.206 1.00 94.81 294 GLY A CA 1
ATOM 2281 C C . GLY A 1 294 ? -9.474 30.029 -33.256 1.00 94.81 294 GLY A C 1
ATOM 2282 O O . GLY A 1 294 ? -9.765 30.003 -34.452 1.00 94.81 294 GLY A O 1
ATOM 2283 N N . ARG A 1 295 ? -8.266 30.367 -32.808 1.00 95.38 295 ARG A N 1
ATOM 2284 C CA . ARG A 1 295 ? -7.124 30.699 -33.660 1.00 95.38 295 ARG A CA 1
ATOM 2285 C C . ARG A 1 295 ? -5.853 30.096 -33.079 1.00 95.38 295 ARG A C 1
ATOM 2287 O O . ARG A 1 295 ? -5.605 30.220 -31.882 1.00 95.38 295 ARG A O 1
ATOM 2294 N N . ALA A 1 296 ? -5.039 29.487 -33.924 1.00 96.06 296 ALA A N 1
ATOM 2295 C CA . ALA A 1 296 ? -3.711 29.010 -33.581 1.00 96.06 296 ALA A CA 1
ATOM 2296 C C . ALA A 1 296 ? -2.703 29.480 -34.633 1.00 96.06 296 ALA A C 1
ATOM 2298 O O . ALA A 1 296 ? -3.031 29.556 -35.816 1.00 96.06 296 ALA A O 1
ATOM 2299 N N . LEU A 1 297 ? -1.482 29.786 -34.200 1.00 95.25 297 LEU A N 1
ATOM 2300 C CA . LEU A 1 297 ? -0.335 29.957 -35.088 1.00 95.25 297 LEU A CA 1
ATOM 2301 C C . LEU A 1 297 ? 0.548 28.726 -34.934 1.00 95.25 297 LEU A C 1
ATOM 2303 O O . LEU A 1 297 ? 1.117 28.505 -33.860 1.00 95.25 297 LEU A O 1
ATOM 2307 N N . MET A 1 298 ? 0.629 27.915 -35.986 1.00 94.38 298 MET A N 1
ATOM 2308 C CA . MET A 1 298 ? 1.349 26.646 -35.957 1.00 94.38 298 MET A CA 1
ATOM 2309 C C . MET A 1 298 ? 2.053 26.326 -37.274 1.00 94.38 298 MET A C 1
ATOM 2311 O O . MET A 1 298 ? 1.765 26.905 -38.317 1.00 94.38 298 MET A O 1
ATOM 2315 N N . LYS A 1 299 ? 3.018 25.409 -37.215 1.00 92.81 299 LYS A N 1
ATOM 2316 C CA . LYS A 1 299 ? 3.622 24.789 -38.395 1.00 92.81 299 LYS A CA 1
ATOM 2317 C C . LYS A 1 299 ? 2.857 23.509 -38.695 1.00 92.81 299 LYS A C 1
ATOM 2319 O O . LYS A 1 299 ? 3.019 22.515 -37.992 1.00 92.81 299 LYS A O 1
ATOM 2324 N N . CYS A 1 300 ? 2.011 23.547 -39.718 1.00 87.38 300 CYS A N 1
ATOM 2325 C CA . CYS A 1 300 ? 1.249 22.372 -40.113 1.00 87.38 300 CYS A CA 1
ATOM 2326 C C . CYS A 1 300 ? 2.144 21.400 -40.893 1.00 87.38 300 CYS A C 1
ATOM 2328 O O . CYS A 1 300 ? 2.752 21.777 -41.898 1.00 87.38 300 CYS A O 1
ATOM 2330 N N . GLN A 1 301 ? 2.199 20.144 -40.462 1.00 81.81 301 GLN A N 1
ATOM 2331 C CA . GLN A 1 301 ? 2.818 19.064 -41.225 1.00 81.81 301 GLN A CA 1
ATOM 2332 C C . GLN A 1 301 ? 1.835 18.582 -42.310 1.00 81.81 301 GLN A C 1
ATOM 2334 O O . GLN A 1 301 ? 0.619 18.607 -42.114 1.00 81.81 301 GLN A O 1
ATOM 2339 N N . GLY A 1 302 ? 2.344 18.213 -43.492 1.00 56.91 302 GLY A N 1
ATOM 2340 C CA . GLY A 1 302 ? 1.518 17.713 -44.602 1.00 56.91 302 GLY A CA 1
ATOM 2341 C C . GLY A 1 302 ? 0.747 16.441 -44.229 1.00 56.91 302 GLY A C 1
ATOM 2342 O O . GLY A 1 302 ? 1.147 15.739 -43.303 1.00 56.91 302 GLY A O 1
ATOM 2343 N N . GLU A 1 303 ? -0.357 16.156 -44.934 1.00 39.69 303 GLU A N 1
ATOM 2344 C CA . GLU A 1 303 ? -1.262 15.032 -44.642 1.00 39.69 303 GLU A CA 1
ATOM 2345 C C . GLU A 1 303 ? -0.495 13.713 -44.432 1.00 39.69 303 GLU A C 1
ATOM 2347 O O . GLU A 1 303 ? -0.079 13.053 -45.384 1.00 39.69 303 GLU A O 1
ATOM 2352 N N . ARG A 1 304 ? -0.350 13.276 -43.174 1.00 37.16 304 ARG A N 1
ATOM 2353 C CA . ARG A 1 304 ? -0.141 11.854 -42.897 1.00 37.16 304 ARG A CA 1
ATOM 2354 C C . ARG A 1 304 ? -1.436 11.150 -43.281 1.00 37.16 304 ARG A C 1
ATOM 2356 O O . ARG A 1 304 ? -2.474 11.364 -42.655 1.00 37.16 304 ARG A O 1
ATOM 2363 N N . SER A 1 305 ? -1.365 10.329 -44.324 1.00 26.14 305 SER A N 1
ATOM 2364 C CA . SER A 1 305 ? -2.405 9.390 -44.736 1.00 26.14 305 SER A CA 1
ATOM 2365 C C . SER A 1 305 ? -2.968 8.659 -43.513 1.00 26.14 305 SER A C 1
ATOM 2367 O O . SER A 1 305 ? -2.289 7.839 -42.894 1.00 26.14 305 SER A O 1
ATOM 2369 N N . LYS A 1 306 ? -4.206 8.991 -43.146 1.00 32.19 306 LYS A N 1
ATOM 2370 C CA . LYS A 1 306 ? -4.940 8.378 -42.041 1.00 32.19 306 LYS A CA 1
ATOM 2371 C C . LYS A 1 306 ? -5.247 6.914 -42.364 1.00 32.19 306 LYS A C 1
ATOM 2373 O O . LYS A 1 306 ? -6.183 6.622 -43.101 1.00 32.19 306 LYS A O 1
ATOM 2378 N N . LEU A 1 307 ? -4.508 5.997 -41.744 1.00 24.78 307 LEU A N 1
ATOM 2379 C CA . LEU A 1 307 ? -5.027 4.676 -41.391 1.00 24.78 307 LEU A CA 1
ATOM 2380 C C . LEU A 1 307 ? -5.999 4.883 -40.222 1.00 24.78 307 LEU A C 1
ATOM 2382 O O . LEU A 1 307 ? -5.628 4.825 -39.055 1.00 24.78 307 LEU A O 1
ATOM 2386 N N . TYR A 1 308 ? -7.252 5.204 -40.543 1.00 29.23 308 TYR A N 1
ATOM 2387 C CA . TYR A 1 308 ? -8.334 5.094 -39.575 1.00 29.23 308 TYR A CA 1
ATOM 2388 C C . TYR A 1 308 ? -8.634 3.608 -39.364 1.00 29.23 308 TYR A C 1
ATOM 2390 O O . TYR A 1 308 ? -9.203 2.962 -40.241 1.00 29.23 308 TYR A O 1
ATOM 2398 N N . PHE A 1 309 ? -8.337 3.077 -38.177 1.00 24.08 309 PHE A N 1
ATOM 2399 C CA . PHE A 1 309 ? -9.130 1.974 -37.639 1.00 24.08 309 PHE A CA 1
ATOM 2400 C C . PHE A 1 309 ? -10.498 2.547 -37.250 1.00 24.08 309 PHE A C 1
ATOM 2402 O O . PHE A 1 309 ? -10.758 2.933 -36.114 1.00 24.08 309 PHE A O 1
ATOM 2409 N N . THR A 1 310 ? -11.386 2.665 -38.234 1.00 22.45 310 THR A N 1
ATOM 2410 C CA . THR A 1 310 ? -12.820 2.756 -37.974 1.00 22.45 310 THR A CA 1
ATOM 2411 C C . THR A 1 310 ? -13.252 1.452 -37.319 1.00 22.45 310 THR A C 1
ATOM 2413 O O . THR A 1 310 ? -13.317 0.421 -37.985 1.00 22.45 310 THR A O 1
ATOM 2416 N N . PHE A 1 311 ? -13.616 1.496 -36.038 1.00 24.64 311 PHE A N 1
ATOM 2417 C CA . PHE A 1 311 ? -14.602 0.557 -35.511 1.00 24.64 311 PHE A CA 1
ATOM 2418 C C . PHE A 1 311 ? -15.918 0.861 -36.240 1.00 24.64 311 PHE A C 1
ATOM 2420 O O . PHE A 1 311 ? -16.697 1.729 -35.847 1.00 24.64 311 PHE A O 1
ATOM 2427 N N . GLN A 1 312 ? -16.128 0.205 -37.383 1.00 23.03 312 GLN A N 1
ATOM 2428 C CA . GLN A 1 312 ? -17.439 0.145 -38.004 1.00 23.03 312 GLN A CA 1
ATOM 2429 C C . GLN A 1 312 ? -18.348 -0.624 -37.047 1.00 23.03 312 GLN A C 1
ATOM 2431 O O . GLN A 1 312 ? -18.229 -1.834 -36.881 1.00 23.03 312 GLN A O 1
ATOM 2436 N N . SER A 1 313 ? -19.285 0.093 -36.432 1.00 27.48 313 SER A N 1
ATOM 2437 C CA . SER A 1 313 ? -20.535 -0.504 -35.982 1.00 27.48 313 SER A CA 1
ATOM 2438 C C . SER A 1 313 ? -21.247 -1.046 -37.224 1.00 27.48 313 SER A C 1
ATOM 2440 O O . SER A 1 313 ? -21.950 -0.325 -37.934 1.00 27.48 313 SER A O 1
ATOM 2442 N N . THR A 1 314 ? -21.011 -2.315 -37.551 1.00 23.84 314 THR A N 1
ATOM 2443 C CA . THR A 1 314 ? -21.840 -3.042 -38.506 1.00 23.84 314 THR A CA 1
ATOM 2444 C C . THR A 1 314 ? -23.203 -3.259 -37.870 1.00 23.84 314 THR A C 1
ATOM 2446 O O . THR A 1 314 ? -23.374 -4.098 -36.987 1.00 23.84 314 THR A O 1
ATOM 2449 N N . LYS A 1 315 ? -24.188 -2.496 -38.350 1.00 26.55 315 LYS A N 1
ATOM 2450 C CA . LYS A 1 315 ? -25.596 -2.889 -38.305 1.00 26.55 315 LYS A CA 1
ATOM 2451 C C . LYS A 1 315 ? -25.718 -4.267 -38.959 1.00 26.55 315 LYS A C 1
ATOM 2453 O O . LYS A 1 315 ? -25.645 -4.367 -40.180 1.00 26.55 315 LYS A O 1
ATOM 2458 N N . ILE A 1 316 ? -25.921 -5.314 -38.167 1.00 26.48 316 ILE A N 1
ATOM 2459 C CA . ILE A 1 316 ? -26.458 -6.576 -38.675 1.00 26.48 316 ILE A CA 1
ATOM 2460 C C . ILE A 1 316 ? -27.973 -6.484 -38.518 1.00 26.48 316 ILE A C 1
ATOM 2462 O O . ILE A 1 316 ? -28.510 -6.501 -37.413 1.00 26.48 316 ILE A O 1
ATOM 2466 N N . SER A 1 317 ? -28.636 -6.295 -39.658 1.00 23.33 317 SER A N 1
ATOM 2467 C CA . SER A 1 317 ? -30.080 -6.413 -39.806 1.00 23.33 317 SER A CA 1
ATOM 2468 C C . SER A 1 317 ? -30.475 -7.874 -39.637 1.00 23.33 317 SER A C 1
ATOM 2470 O O . SER A 1 317 ? -29.909 -8.763 -40.268 1.00 23.33 317 SER A O 1
ATOM 2472 N N . THR A 1 318 ? -31.495 -8.101 -38.822 1.00 26.52 318 THR A N 1
ATOM 2473 C CA . THR A 1 318 ? -32.322 -9.301 -38.842 1.00 26.52 318 THR A CA 1
ATOM 2474 C C . THR A 1 318 ? -32.832 -9.556 -40.262 1.00 26.52 318 THR A C 1
ATOM 2476 O O . THR A 1 318 ? -33.378 -8.638 -40.877 1.00 26.52 318 THR A O 1
ATOM 2479 N N . SER A 1 319 ? -32.632 -10.772 -40.790 1.00 22.95 319 SER A N 1
ATOM 2480 C CA . SER A 1 319 ? -33.582 -11.549 -41.615 1.00 22.95 319 SER A CA 1
ATOM 2481 C C . SER A 1 319 ? -32.897 -12.731 -42.322 1.00 22.95 319 SER A C 1
ATOM 2483 O O . SER A 1 319 ? -32.136 -12.548 -43.265 1.00 22.95 319 SER A O 1
ATOM 2485 N N . SER A 1 320 ? -33.309 -13.931 -41.900 1.00 23.48 320 SER A N 1
ATOM 2486 C CA . SER A 1 320 ? -33.593 -15.107 -42.740 1.00 23.48 320 SER A CA 1
ATOM 2487 C C . SER A 1 320 ? -32.492 -16.130 -43.071 1.00 23.48 320 SER A C 1
ATOM 2489 O O . SER A 1 320 ? -31.555 -15.864 -43.812 1.00 23.48 320 SER A O 1
ATOM 2491 N N . LEU A 1 321 ? -32.834 -17.359 -42.649 1.00 23.67 321 LEU A N 1
ATOM 2492 C CA . LEU A 1 321 ? -32.471 -18.704 -43.124 1.00 23.67 321 LEU A CA 1
ATOM 2493 C C . LEU A 1 321 ? -31.186 -19.351 -42.567 1.00 23.67 321 LEU A C 1
ATOM 2495 O O . LEU A 1 321 ? -30.124 -18.760 -42.646 1.00 23.67 321 LEU A O 1
ATOM 2499 N N . ILE A 1 322 ? -31.142 -20.614 -42.120 1.00 25.62 322 ILE A N 1
ATOM 2500 C CA . ILE A 1 322 ? -32.097 -21.642 -41.642 1.00 25.62 322 ILE A CA 1
ATOM 2501 C C . ILE A 1 322 ? -31.263 -22.942 -41.486 1.00 25.62 322 ILE A C 1
ATOM 2503 O O . ILE A 1 322 ? -30.418 -23.192 -42.338 1.00 25.62 322 ILE A O 1
ATOM 2507 N N . LEU A 1 323 ? -31.589 -23.778 -40.478 1.00 24.78 323 LEU A N 1
ATOM 2508 C CA . LEU A 1 323 ? -31.193 -25.201 -40.289 1.00 24.78 323 LEU A CA 1
ATOM 2509 C C . LEU A 1 323 ? -29.685 -25.469 -40.009 1.00 24.78 323 LEU A C 1
ATOM 2511 O O . LEU A 1 323 ? -28.826 -24.874 -40.634 1.00 24.78 323 LEU A O 1
ATOM 2515 N N . GLN A 1 324 ? -29.222 -26.366 -39.127 1.00 23.11 324 GLN A N 1
ATOM 2516 C CA . GLN A 1 324 ? -29.756 -27.542 -38.411 1.00 23.11 324 GLN A CA 1
ATOM 2517 C C . GLN A 1 324 ? -28.602 -27.955 -37.442 1.00 23.11 324 GLN A C 1
ATOM 2519 O O . GLN A 1 324 ? -27.455 -27.945 -37.871 1.00 23.11 324 GLN A O 1
ATOM 2524 N N . LEU A 1 325 ? -28.738 -28.198 -36.132 1.00 23.89 325 LEU A N 1
ATOM 2525 C CA . LEU A 1 325 ? -29.278 -29.397 -35.473 1.00 23.89 325 LEU A CA 1
ATOM 2526 C C . LEU A 1 325 ? -29.258 -29.191 -33.931 1.00 23.89 325 LEU A C 1
ATOM 2528 O O . LEU A 1 325 ? -28.306 -28.651 -33.376 1.00 23.89 325 LEU A O 1
ATOM 2532 N N . TYR A 1 326 ? -30.336 -29.636 -33.284 1.00 23.89 326 TYR A N 1
ATOM 2533 C CA . TYR A 1 326 ? -30.655 -29.726 -31.837 1.00 23.89 326 TYR A CA 1
ATOM 2534 C C . TYR A 1 326 ? -30.071 -31.030 -31.193 1.00 23.89 326 TYR A C 1
ATOM 2536 O O . TYR A 1 326 ? -29.439 -31.759 -31.961 1.00 23.89 326 TYR A O 1
ATOM 2544 N N . PRO A 1 327 ? -30.348 -31.455 -29.911 1.00 37.81 327 PRO A N 1
ATOM 2545 C CA . PRO A 1 327 ? -31.207 -30.856 -28.846 1.00 37.81 327 PRO A CA 1
ATOM 2546 C C . PRO A 1 327 ? -30.796 -30.926 -27.328 1.00 37.81 327 PRO A C 1
ATOM 2548 O O . PRO A 1 327 ? -30.276 -31.935 -26.874 1.00 37.81 327 PRO A O 1
ATOM 2551 N N . LEU A 1 328 ? -31.305 -29.932 -26.554 1.00 25.36 328 LEU A N 1
ATOM 2552 C CA . LEU A 1 328 ? -32.078 -29.975 -25.256 1.00 25.36 328 LEU A CA 1
ATOM 2553 C C . LEU A 1 328 ? -31.463 -30.432 -23.891 1.00 25.36 328 LEU A C 1
ATOM 2555 O O . LEU A 1 328 ? -30.525 -31.220 -23.897 1.00 25.36 328 LEU A O 1
ATOM 2559 N N . PRO A 1 329 ? -32.082 -30.106 -22.707 1.00 38.47 329 PRO A N 1
ATOM 2560 C CA . PRO A 1 329 ? -33.049 -29.030 -22.357 1.00 38.47 329 PRO A CA 1
ATOM 2561 C C . PRO A 1 329 ? -32.859 -28.274 -20.997 1.00 38.47 329 PRO A C 1
ATOM 2563 O O . PRO A 1 329 ? -32.340 -28.802 -20.024 1.00 38.47 329 PRO A O 1
ATOM 2566 N N . GLN A 1 330 ? -33.407 -27.042 -20.975 1.00 23.39 330 GLN A N 1
ATOM 2567 C CA . GLN A 1 330 ? -34.275 -26.338 -19.988 1.00 23.39 330 GLN A CA 1
ATOM 2568 C C . GLN A 1 330 ? -34.157 -26.562 -18.460 1.00 23.39 330 GLN A C 1
ATOM 2570 O O . GLN A 1 330 ? -34.318 -27.674 -17.982 1.00 23.39 330 GLN A O 1
ATOM 2575 N N . ILE A 1 331 ? -34.140 -25.453 -17.697 1.00 24.88 331 ILE A N 1
ATOM 2576 C CA . ILE A 1 331 ? -35.265 -24.938 -16.870 1.00 24.88 331 ILE A CA 1
ATOM 2577 C C . ILE A 1 331 ? -34.918 -23.509 -16.404 1.00 24.88 331 ILE A C 1
ATOM 2579 O O . ILE A 1 331 ? -33.935 -23.309 -15.704 1.00 24.88 331 ILE A O 1
ATOM 2583 N N . LEU A 1 332 ? -35.733 -22.521 -16.793 1.00 20.89 332 LEU A N 1
ATOM 2584 C CA . LEU A 1 332 ? -35.958 -21.255 -16.074 1.00 20.89 332 LEU A CA 1
ATOM 2585 C C . LEU A 1 332 ? -37.131 -20.527 -16.747 1.00 20.89 332 LEU A C 1
AT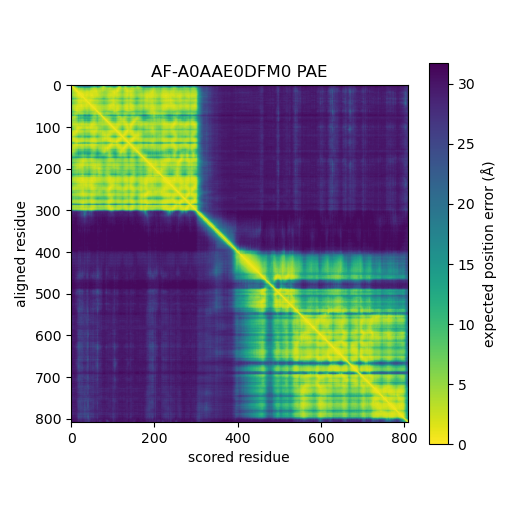OM 2587 O O . LEU A 1 332 ? -36.962 -19.803 -17.726 1.00 20.89 332 LEU A O 1
ATOM 2591 N N . ARG A 1 333 ? -38.344 -20.753 -16.238 1.00 22.84 333 ARG A N 1
ATOM 2592 C CA . ARG A 1 333 ? -39.502 -19.862 -16.392 1.00 22.84 333 ARG A CA 1
ATOM 2593 C C . ARG A 1 333 ? -40.503 -20.169 -15.295 1.00 22.84 333 ARG A C 1
ATOM 2595 O O . ARG A 1 333 ? -41.166 -21.190 -15.379 1.00 22.84 333 ARG A O 1
ATOM 2602 N N . SER A 1 334 ? -40.621 -19.232 -14.362 1.00 21.44 334 SER A N 1
ATOM 2603 C CA . SER A 1 334 ? -41.873 -18.697 -13.808 1.00 21.44 334 SER A CA 1
ATOM 2604 C C . SER A 1 334 ? -41.533 -18.046 -12.476 1.00 21.44 334 SER A C 1
ATOM 2606 O O . SER A 1 334 ? -41.071 -18.766 -11.611 1.00 21.44 334 SER A O 1
ATOM 2608 N N . PHE A 1 335 ? -41.719 -16.733 -12.322 1.00 23.00 335 PHE A N 1
ATOM 2609 C CA . PHE A 1 335 ? -42.205 -16.099 -11.085 1.00 23.00 335 PHE A CA 1
ATOM 2610 C C . PHE A 1 335 ? -42.310 -14.582 -11.303 1.00 23.00 335 PHE A C 1
ATOM 2612 O O . PHE A 1 335 ? -41.335 -13.851 -11.177 1.00 23.00 335 PHE A O 1
ATOM 2619 N N . ALA A 1 336 ? -43.508 -14.131 -11.685 1.00 21.72 336 ALA A N 1
ATOM 2620 C CA . ALA A 1 336 ? -44.014 -12.777 -11.450 1.00 21.72 336 ALA A CA 1
ATOM 2621 C C . ALA A 1 336 ? -45.514 -12.742 -11.785 1.00 21.72 336 ALA A C 1
ATOM 2623 O O . ALA A 1 336 ? -45.885 -12.560 -12.943 1.00 21.72 336 ALA A O 1
ATOM 2624 N N . THR A 1 337 ? -46.369 -12.972 -10.786 1.00 22.98 337 THR A N 1
ATOM 2625 C CA . THR A 1 337 ? -47.680 -12.314 -10.585 1.00 22.98 337 THR A CA 1
ATOM 2626 C C . THR A 1 337 ? -48.363 -12.910 -9.355 1.00 22.98 337 THR A C 1
ATOM 2628 O O . THR A 1 337 ? -48.786 -14.057 -9.393 1.00 22.98 337 THR A O 1
ATOM 2631 N N . LEU A 1 338 ? -48.455 -12.128 -8.273 1.00 22.88 338 LEU A N 1
ATOM 2632 C CA . LEU A 1 338 ? -49.698 -11.760 -7.567 1.00 22.88 338 LEU A CA 1
ATOM 2633 C C . LEU A 1 338 ? -49.364 -11.166 -6.189 1.00 22.88 338 LEU A C 1
ATOM 2635 O O . LEU A 1 338 ? -48.986 -11.867 -5.258 1.00 22.88 338 LEU A O 1
ATOM 2639 N N . ASN A 1 339 ? -49.530 -9.846 -6.088 1.00 21.39 339 ASN A N 1
ATOM 2640 C CA . ASN A 1 339 ? -49.726 -9.136 -4.829 1.00 21.39 339 ASN A CA 1
ATOM 2641 C C . ASN A 1 339 ? -51.167 -9.365 -4.360 1.00 21.39 339 ASN A C 1
ATOM 2643 O O . ASN A 1 339 ? -52.080 -9.048 -5.120 1.00 21.39 339 ASN A O 1
ATOM 2647 N N . ALA A 1 340 ? -51.349 -9.823 -3.121 1.00 22.47 340 ALA A N 1
ATOM 2648 C CA . ALA A 1 340 ? -52.309 -9.292 -2.143 1.00 22.47 340 ALA A CA 1
ATOM 2649 C C . ALA A 1 340 ? -52.353 -10.220 -0.919 1.00 22.47 340 ALA A C 1
ATOM 2651 O O . ALA A 1 340 ? -52.900 -11.308 -1.022 1.00 22.47 340 ALA A O 1
ATOM 2652 N N . THR A 1 341 ? -51.757 -9.786 0.196 1.00 23.22 341 THR A N 1
ATOM 2653 C CA . THR A 1 341 ? -52.391 -9.555 1.516 1.00 23.22 341 THR A CA 1
ATOM 2654 C C . THR A 1 341 ? -51.293 -9.445 2.578 1.00 23.22 341 THR A C 1
ATOM 2656 O O . THR A 1 341 ? -50.618 -10.421 2.888 1.00 23.22 341 THR A O 1
ATOM 2659 N N . MET A 1 342 ? -51.108 -8.236 3.117 1.00 21.92 342 MET A N 1
ATOM 2660 C CA . MET A 1 342 ? -50.404 -8.000 4.381 1.00 21.92 342 MET A CA 1
ATOM 2661 C C . MET A 1 342 ? -51.230 -8.576 5.533 1.00 21.92 342 MET A C 1
ATOM 2663 O O . MET A 1 342 ? -52.413 -8.258 5.606 1.00 21.92 342 MET A O 1
ATOM 2667 N N . SER A 1 343 ? -50.586 -9.282 6.463 1.00 23.92 343 SER A N 1
ATOM 2668 C CA . SER A 1 343 ? -50.495 -8.865 7.873 1.00 23.92 343 SER A CA 1
ATOM 2669 C C . SER A 1 343 ? -49.769 -9.924 8.711 1.00 23.92 343 SER A C 1
ATOM 2671 O O . SER A 1 343 ? -50.172 -11.081 8.708 1.00 23.92 343 SER A O 1
ATOM 2673 N N . THR A 1 344 ? -48.749 -9.454 9.440 1.00 25.27 344 THR A N 1
ATOM 2674 C CA . THR A 1 344 ? -48.245 -9.954 10.737 1.00 25.27 344 THR A CA 1
ATOM 2675 C C . THR A 1 344 ? -47.719 -11.392 10.806 1.00 25.27 344 THR A C 1
ATOM 2677 O O . THR A 1 344 ? -48.488 -12.338 10.933 1.00 25.27 344 THR A O 1
ATOM 2680 N N . LEU A 1 345 ? -46.389 -11.513 10.823 1.00 26.50 345 LEU A N 1
ATOM 2681 C CA . LEU A 1 345 ? -45.650 -12.653 11.370 1.00 26.50 345 LEU A CA 1
ATOM 2682 C C . LEU A 1 345 ? -44.498 -12.094 12.221 1.00 26.50 345 LEU A C 1
ATOM 2684 O O . LEU A 1 345 ? -43.380 -11.897 11.751 1.00 26.50 345 LEU A O 1
ATOM 2688 N N . GLU A 1 346 ? -44.856 -11.723 13.448 1.00 26.58 346 GLU A N 1
ATOM 2689 C CA . GLU A 1 346 ? -44.051 -12.073 14.618 1.00 26.58 346 GLU A CA 1
ATOM 2690 C C . GLU A 1 346 ? -44.169 -13.599 14.809 1.00 26.58 346 GLU A C 1
ATOM 2692 O O . GLU A 1 346 ? -45.149 -14.200 14.363 1.00 26.58 346 GLU A O 1
ATOM 2697 N N . ASP A 1 347 ? -43.156 -14.188 15.439 1.00 28.94 347 ASP A N 1
ATOM 2698 C CA . ASP A 1 347 ? -43.023 -15.603 15.808 1.00 28.94 347 ASP A CA 1
ATOM 2699 C C . ASP A 1 347 ? -42.670 -16.568 14.668 1.00 28.94 347 ASP A C 1
ATOM 2701 O O . ASP A 1 347 ? -43.526 -17.233 14.094 1.00 28.94 347 ASP A O 1
ATOM 2705 N N . LEU A 1 348 ? -41.367 -16.673 14.383 1.00 26.80 348 LEU A N 1
ATOM 2706 C CA . LEU A 1 348 ? -40.705 -17.889 13.889 1.00 26.80 348 LEU A CA 1
ATOM 2707 C C . LEU A 1 348 ? -39.191 -17.757 14.137 1.00 26.80 348 LEU A C 1
ATOM 2709 O O . LEU A 1 348 ? -38.396 -17.614 13.213 1.00 26.80 348 LEU A O 1
ATOM 2713 N N . ASP A 1 349 ? -38.824 -17.781 15.416 1.00 27.05 349 ASP A N 1
ATOM 2714 C CA . ASP A 1 349 ? -37.468 -18.069 15.891 1.00 27.05 349 ASP A CA 1
ATOM 2715 C C . ASP A 1 349 ? -37.601 -19.143 16.981 1.00 27.05 349 ASP A C 1
ATOM 2717 O O . ASP A 1 349 ? -37.416 -18.908 18.165 1.00 27.05 349 ASP A O 1
ATOM 2721 N N . ASP A 1 350 ? -38.068 -20.318 16.563 1.00 32.25 350 ASP A N 1
ATOM 2722 C CA . ASP A 1 350 ? -38.056 -21.551 17.348 1.00 32.25 350 ASP A CA 1
ATOM 2723 C C . ASP A 1 350 ? -38.195 -22.707 16.361 1.00 32.25 350 ASP A C 1
ATOM 2725 O O . ASP A 1 350 ? -39.298 -23.159 16.069 1.00 32.25 350 ASP A O 1
ATOM 2729 N N . MET A 1 351 ? -37.073 -23.097 15.749 1.00 30.33 351 MET A N 1
ATOM 2730 C CA . MET A 1 351 ? -36.827 -24.417 15.145 1.00 30.33 351 MET A CA 1
ATOM 2731 C C . MET A 1 351 ? -35.495 -24.397 14.381 1.00 30.33 351 MET A C 1
ATOM 2733 O O . MET A 1 351 ? -35.473 -24.410 13.158 1.00 30.33 351 MET A O 1
ATOM 2737 N N . GLU A 1 352 ? -34.376 -24.356 15.109 1.00 27.80 352 GLU A N 1
ATOM 2738 C CA . GLU A 1 352 ? -33.109 -25.005 14.711 1.00 27.80 352 GLU A CA 1
ATOM 2739 C C . GLU A 1 352 ? -32.097 -24.991 15.878 1.00 27.80 352 GLU A C 1
ATOM 2741 O O . GLU A 1 352 ? -30.983 -24.479 15.807 1.00 27.80 352 GLU A O 1
ATOM 2746 N N . ARG A 1 353 ? -32.497 -25.604 16.999 1.00 27.11 353 ARG A N 1
ATOM 2747 C CA . ARG A 1 353 ? -31.580 -26.210 17.978 1.00 27.11 353 ARG A CA 1
ATOM 2748 C C . ARG A 1 353 ? -32.135 -27.553 18.449 1.00 27.11 353 ARG A C 1
ATOM 2750 O O . ARG A 1 353 ? -32.407 -27.759 19.621 1.00 27.11 353 ARG A O 1
ATOM 2757 N N . GLU A 1 354 ? -32.239 -28.492 17.518 1.00 27.17 354 GLU A N 1
ATOM 2758 C CA . GLU A 1 354 ? -32.127 -29.916 17.829 1.00 27.17 354 GLU A CA 1
ATOM 2759 C C . GLU A 1 354 ? -31.211 -30.562 16.789 1.00 27.17 354 GLU A C 1
ATOM 2761 O O . GLU A 1 354 ? -31.408 -30.410 15.587 1.00 27.17 354 GLU A O 1
ATOM 2766 N N . GLY A 1 355 ? -30.189 -31.275 17.263 1.00 23.80 355 GLY A N 1
ATOM 2767 C CA . GLY A 1 355 ? -29.363 -32.136 16.418 1.00 23.80 355 GLY A CA 1
ATOM 2768 C C . GLY A 1 355 ? -27.910 -31.701 16.247 1.00 23.80 355 GLY A C 1
ATOM 2769 O O . GLY A 1 355 ? -27.481 -31.434 15.127 1.00 23.80 355 GLY A O 1
ATOM 2770 N N . LYS A 1 356 ? -27.137 -31.711 17.343 1.00 25.23 356 LYS A N 1
ATOM 2771 C CA . LYS A 1 356 ? -25.863 -32.457 17.468 1.00 25.23 356 LYS A CA 1
ATOM 2772 C C . LYS A 1 356 ? -25.145 -32.096 18.771 1.00 25.23 356 LYS A C 1
ATOM 2774 O O . LYS A 1 356 ? -24.384 -31.142 18.814 1.00 25.23 356 LYS A O 1
ATOM 2779 N N . GLU A 1 357 ? -25.367 -32.914 19.793 1.00 24.97 357 GLU A N 1
ATOM 2780 C CA . GLU A 1 357 ? -24.298 -33.499 20.611 1.00 24.97 357 GLU A CA 1
ATOM 2781 C C . GLU A 1 357 ? -24.862 -34.735 21.337 1.00 24.97 357 GLU A C 1
ATOM 2783 O O . GLU A 1 357 ? -25.080 -34.765 22.540 1.00 24.97 357 GLU A O 1
ATOM 2788 N N . GLU A 1 358 ? -25.117 -35.788 20.558 1.00 23.64 358 GLU A N 1
ATOM 2789 C CA . GLU A 1 358 ? -24.697 -37.124 20.969 1.00 23.64 358 GLU A CA 1
ATOM 2790 C C . GLU A 1 358 ? -23.576 -37.521 20.013 1.00 23.64 358 GLU A C 1
ATOM 2792 O O . GLU A 1 358 ? -23.817 -37.836 18.849 1.00 23.64 358 GLU A O 1
ATOM 2797 N N . ASP A 1 359 ? -22.338 -37.484 20.500 1.00 27.20 359 ASP A N 1
ATOM 2798 C CA . ASP A 1 359 ? -21.319 -38.384 19.994 1.00 27.20 359 ASP A CA 1
ATOM 2799 C C . ASP A 1 359 ? -20.379 -38.801 21.129 1.00 27.20 359 ASP A C 1
ATOM 2801 O O . ASP A 1 359 ? -19.785 -37.982 21.829 1.00 27.20 359 ASP A O 1
ATOM 2805 N N . LYS A 1 360 ? -20.248 -40.126 21.244 1.00 26.44 360 LYS A N 1
ATOM 2806 C CA . LYS A 1 360 ? -19.358 -40.927 22.100 1.00 26.44 360 LYS A CA 1
ATOM 2807 C C . LYS A 1 360 ? -19.728 -41.088 23.580 1.00 26.44 360 LYS A C 1
ATOM 2809 O O . LYS A 1 360 ? -19.195 -40.416 24.457 1.00 26.44 360 LYS A O 1
ATOM 2814 N N . LYS A 1 361 ? -20.391 -42.220 23.855 1.00 24.64 361 LYS A N 1
ATOM 2815 C CA . LYS A 1 361 ? -19.683 -43.415 24.375 1.00 24.64 361 LYS A CA 1
ATOM 2816 C C . LYS A 1 361 ? -20.500 -44.717 24.198 1.00 24.64 361 LYS A C 1
ATOM 2818 O O . LYS A 1 361 ? -21.410 -44.998 24.964 1.00 24.64 361 LYS A O 1
ATOM 2823 N N . LYS A 1 362 ? -20.123 -45.513 23.187 1.00 26.80 362 LYS A N 1
ATOM 2824 C CA . LYS A 1 362 ? -19.977 -46.989 23.243 1.00 26.80 362 LYS A CA 1
ATOM 2825 C C . LYS A 1 362 ? -18.470 -47.219 23.459 1.00 26.80 362 LYS A C 1
ATOM 2827 O O . LYS A 1 362 ? -17.698 -46.491 22.835 1.00 26.80 362 LYS A O 1
ATOM 2832 N N . ASP A 1 363 ? -17.995 -47.922 24.482 1.00 27.66 363 ASP A N 1
ATOM 2833 C CA . ASP A 1 363 ? -18.050 -49.361 24.836 1.00 27.66 363 ASP A CA 1
ATOM 2834 C C . ASP A 1 363 ? -18.218 -49.508 26.371 1.00 27.66 363 ASP A C 1
ATOM 2836 O O . ASP A 1 363 ? -17.823 -48.588 27.086 1.00 27.66 363 ASP A O 1
ATOM 2840 N N . GLU A 1 364 ? -18.759 -50.542 27.030 1.00 27.33 364 GLU A N 1
ATOM 2841 C CA . GLU A 1 364 ? -19.211 -51.933 26.794 1.00 27.33 364 GLU A CA 1
ATOM 2842 C C . GLU A 1 364 ? -20.205 -52.253 27.961 1.00 27.33 364 GLU A C 1
ATOM 2844 O O . GLU A 1 364 ? -20.121 -51.630 29.016 1.00 27.33 364 GLU A O 1
ATOM 2849 N N . GLY A 1 365 ? -21.167 -53.182 27.920 1.00 29.98 365 GLY A N 1
ATOM 2850 C CA . GLY A 1 365 ? -21.450 -54.175 26.889 1.00 29.98 365 GLY A CA 1
ATOM 2851 C C . GLY A 1 365 ? -21.155 -55.644 27.241 1.00 29.98 365 GLY A C 1
ATOM 2852 O O . GLY A 1 365 ? -20.634 -56.324 26.375 1.00 29.98 365 GLY A O 1
ATOM 2853 N N . ASP A 1 366 ? -21.505 -56.136 28.439 1.00 28.97 366 ASP A N 1
ATOM 2854 C CA . ASP A 1 366 ? -22.083 -57.476 28.753 1.00 28.97 366 ASP A CA 1
ATOM 2855 C C . ASP A 1 366 ? -22.754 -57.291 30.145 1.00 28.97 366 ASP A C 1
ATOM 2857 O O . ASP A 1 366 ? -22.125 -56.711 31.024 1.00 28.97 366 ASP A O 1
ATOM 2861 N N . LYS A 1 367 ? -24.007 -57.638 30.473 1.00 30.16 367 LYS A N 1
ATOM 2862 C CA . LYS A 1 367 ? -25.029 -58.482 29.847 1.00 30.16 367 LYS A CA 1
ATOM 2863 C C . LYS A 1 367 ? -26.414 -58.203 30.475 1.00 30.16 367 LYS A C 1
ATOM 2865 O O . LYS A 1 367 ? -26.482 -57.944 31.670 1.00 30.16 367 LYS A O 1
ATOM 2870 N N . ASP A 1 368 ? -27.451 -58.306 29.635 1.00 28.28 368 ASP A N 1
ATOM 2871 C CA . ASP A 1 368 ? -28.867 -58.677 29.852 1.00 28.28 368 ASP A CA 1
ATOM 2872 C C . ASP A 1 368 ? -29.660 -58.151 31.074 1.00 28.28 368 ASP A C 1
ATOM 2874 O O . ASP A 1 368 ? -29.272 -58.313 32.218 1.00 28.28 368 ASP A O 1
ATOM 2878 N N . GLY A 1 369 ? -30.883 -57.630 30.945 1.00 28.47 369 GLY A N 1
ATOM 2879 C CA . GLY A 1 369 ? -31.776 -57.548 29.796 1.00 28.47 369 GLY A CA 1
ATOM 2880 C C . GLY A 1 369 ? -33.244 -57.531 30.242 1.00 28.47 369 GLY A C 1
ATOM 2881 O O . GLY A 1 369 ? -33.619 -58.226 31.178 1.00 28.47 369 GLY A O 1
ATOM 2882 N N . LYS A 1 370 ? -34.049 -56.796 29.458 1.00 27.22 370 LYS A N 1
ATOM 2883 C CA . LYS A 1 370 ? -35.526 -56.814 29.336 1.00 27.22 370 LYS A CA 1
ATOM 2884 C C . LYS A 1 370 ? -36.315 -56.139 30.479 1.00 27.22 370 LYS A C 1
ATOM 2886 O O . LYS A 1 370 ? -36.342 -56.660 31.579 1.00 27.22 370 LYS A O 1
ATOM 2891 N N . LYS A 1 371 ? -36.895 -54.926 30.341 1.00 25.70 371 LYS A N 1
ATOM 2892 C CA . LYS A 1 371 ? -37.916 -54.394 29.385 1.00 25.70 371 LYS A CA 1
ATOM 2893 C C . LYS A 1 371 ? -39.199 -55.269 29.327 1.00 25.70 371 LYS A C 1
ATOM 2895 O O . LYS A 1 371 ? -39.040 -56.487 29.335 1.00 25.70 371 LYS A O 1
ATOM 2900 N N . PRO A 1 372 ? -40.399 -54.733 29.003 1.00 45.31 372 PRO A N 1
ATOM 2901 C CA . PRO A 1 372 ? -40.868 -53.331 29.093 1.00 45.31 372 PRO A CA 1
ATOM 2902 C C . PRO A 1 372 ? -42.414 -53.116 29.231 1.00 45.31 372 PRO A C 1
ATOM 2904 O O . PRO A 1 372 ? -43.164 -54.080 29.325 1.00 45.31 372 PRO A O 1
ATOM 2907 N N . ASP A 1 373 ? -42.827 -51.839 29.079 1.00 31.58 373 ASP A N 1
ATOM 2908 C CA . ASP A 1 373 ? -43.992 -51.339 28.296 1.00 31.58 373 ASP A CA 1
ATOM 2909 C C . ASP A 1 373 ? -45.413 -51.409 28.928 1.00 31.58 373 ASP A C 1
ATOM 2911 O O . ASP A 1 373 ? -45.710 -52.336 29.666 1.00 31.58 373 ASP A O 1
ATOM 2915 N N . LEU A 1 374 ? -46.389 -50.503 28.701 1.00 33.09 374 LEU A N 1
ATOM 2916 C CA . LEU A 1 374 ? -46.583 -49.365 27.773 1.00 33.09 374 LEU A CA 1
ATOM 2917 C C . LEU A 1 374 ? -47.856 -48.541 28.150 1.00 33.09 374 LEU A C 1
ATOM 2919 O O . LEU A 1 374 ? -48.734 -49.049 28.842 1.00 33.09 374 LEU A O 1
ATOM 2923 N N . ASN A 1 375 ? -47.913 -47.305 27.617 1.00 28.56 375 ASN A N 1
ATOM 2924 C CA . ASN A 1 375 ? -49.015 -46.387 27.204 1.00 28.56 375 ASN A CA 1
ATOM 2925 C C . ASN A 1 375 ? -50.473 -46.928 27.154 1.00 28.56 375 ASN A C 1
ATOM 2927 O O . ASN A 1 375 ? -50.673 -48.109 26.920 1.00 28.56 375 ASN A O 1
ATOM 2931 N N . GLY A 1 376 ? -51.565 -46.148 27.199 1.00 28.42 376 GLY A N 1
ATOM 2932 C CA . GLY A 1 376 ? -51.824 -44.706 27.091 1.00 28.42 376 GLY A CA 1
ATOM 2933 C C . GLY A 1 376 ? -53.335 -44.449 26.841 1.00 28.42 376 GLY A C 1
ATOM 2934 O O . GLY A 1 376 ? -54.077 -45.385 26.559 1.00 28.42 376 GLY A O 1
ATOM 2935 N N . ASP A 1 377 ? -53.721 -43.171 26.922 1.00 27.89 377 ASP A N 1
ATOM 2936 C CA . ASP A 1 377 ? -54.880 -42.472 26.324 1.00 27.89 377 ASP A CA 1
ATOM 2937 C C . ASP A 1 377 ? -56.341 -42.574 26.850 1.00 27.89 377 ASP A C 1
ATOM 2939 O O . ASP A 1 377 ? -56.969 -43.626 26.909 1.00 27.89 377 ASP A O 1
ATOM 2943 N N . ALA A 1 378 ? -56.883 -41.355 27.039 1.00 30.08 378 ALA A N 1
ATOM 2944 C CA . ALA A 1 378 ? -58.213 -40.842 26.666 1.00 30.08 378 ALA A CA 1
ATOM 2945 C C . ALA A 1 378 ? -59.432 -40.935 27.621 1.00 30.08 378 ALA A C 1
ATOM 2947 O O . ALA A 1 378 ? -60.068 -41.963 27.802 1.00 30.08 378 ALA A O 1
ATOM 2948 N N . GLU A 1 379 ? -59.786 -39.737 28.110 1.00 28.92 379 GLU A N 1
ATOM 2949 C CA . GLU A 1 379 ? -61.109 -39.083 28.140 1.00 28.92 379 GLU A CA 1
ATOM 2950 C C . GLU A 1 379 ? -62.372 -39.742 28.742 1.00 28.92 379 GLU A C 1
ATOM 2952 O O . GLU A 1 379 ? -62.937 -40.704 28.244 1.00 28.92 379 GLU A O 1
ATOM 2957 N N . MET A 1 380 ? -62.920 -38.964 29.688 1.00 32.50 380 MET A N 1
ATOM 2958 C CA . MET A 1 380 ? -64.329 -38.742 30.042 1.00 32.50 380 MET A CA 1
ATOM 2959 C C . MET A 1 380 ? -65.186 -39.876 30.635 1.00 32.50 380 MET A C 1
ATOM 2961 O O . MET A 1 380 ? -65.551 -40.846 29.986 1.00 32.50 380 MET A O 1
ATOM 2965 N N . LYS A 1 381 ? -65.724 -39.496 31.805 1.00 27.02 381 LYS A N 1
ATOM 2966 C CA . LYS A 1 381 ? -66.972 -39.902 32.466 1.00 27.02 381 LYS A CA 1
ATOM 2967 C C . LYS A 1 381 ? -66.974 -41.191 33.287 1.00 27.02 381 LYS A C 1
ATOM 2969 O O . LYS A 1 381 ? -67.025 -42.293 32.768 1.00 27.02 381 LYS A O 1
ATOM 2974 N N . ASP A 1 382 ? -67.105 -40.916 34.584 1.00 31.08 382 ASP A N 1
ATOM 2975 C CA . ASP A 1 382 ? -68.022 -41.527 35.543 1.00 31.08 382 ASP A CA 1
ATOM 2976 C C . ASP A 1 382 ? -67.830 -43.001 35.937 1.00 31.08 382 ASP A C 1
ATOM 2978 O O . ASP A 1 382 ? -67.876 -43.918 35.127 1.00 31.08 382 ASP A O 1
ATOM 2982 N N . ALA A 1 383 ? -67.811 -43.161 37.265 1.00 34.66 383 ALA A N 1
ATOM 2983 C CA . ALA A 1 383 ? -68.153 -44.341 38.059 1.00 34.66 383 ALA A CA 1
ATOM 2984 C C . ALA A 1 383 ? -67.069 -45.416 38.295 1.00 34.66 383 ALA A C 1
ATOM 2986 O O . ALA A 1 383 ? -66.779 -46.252 37.450 1.00 34.66 383 ALA A O 1
ATOM 2987 N N . ASP A 1 384 ? -66.584 -45.383 39.544 1.00 35.09 384 ASP A N 1
ATOM 2988 C CA . ASP A 1 384 ? -66.389 -46.495 40.488 1.00 35.09 384 ASP A CA 1
ATOM 2989 C C . ASP A 1 384 ? -65.568 -47.743 40.112 1.00 35.09 384 ASP A C 1
ATOM 2991 O O . ASP A 1 384 ? -65.869 -48.477 39.178 1.00 35.09 384 ASP A O 1
ATOM 2995 N N . GLY A 1 385 ? -64.674 -48.108 41.047 1.00 31.61 385 GLY A N 1
ATOM 2996 C CA . GLY A 1 385 ? -64.544 -49.511 41.467 1.00 31.61 385 GLY A CA 1
ATOM 2997 C C . GLY A 1 385 ? -63.196 -50.205 41.254 1.00 31.61 385 GLY A C 1
ATOM 2998 O O . GLY A 1 385 ? -63.070 -51.060 40.392 1.00 31.61 385 GLY A O 1
ATOM 2999 N N . ASP A 1 386 ? -62.213 -49.868 42.092 1.00 40.84 386 ASP A N 1
ATOM 3000 C CA . ASP A 1 386 ? -61.473 -50.789 42.981 1.00 40.84 386 ASP A CA 1
ATOM 3001 C C . ASP A 1 386 ? -61.295 -52.277 42.551 1.00 40.84 386 ASP A C 1
ATOM 3003 O O . ASP A 1 386 ? -62.261 -53.040 42.558 1.00 40.84 386 ASP A O 1
ATOM 3007 N N . LYS A 1 387 ? -60.047 -52.745 42.335 1.00 39.31 387 LYS A N 1
ATOM 3008 C CA . LYS A 1 387 ? -59.317 -53.683 43.237 1.00 39.31 387 LYS A CA 1
ATOM 3009 C C . LYS A 1 387 ? -58.041 -54.304 42.638 1.00 39.31 387 LYS A C 1
ATOM 3011 O O . LYS A 1 387 ? -57.920 -54.532 41.442 1.00 39.31 387 LYS A O 1
ATOM 3016 N N . LYS A 1 388 ? -57.112 -54.569 43.564 1.00 41.69 388 LYS A N 1
ATOM 3017 C CA . LYS A 1 388 ? -55.739 -55.100 43.474 1.00 41.69 388 LYS A CA 1
ATOM 3018 C C . LYS A 1 388 ? -55.660 -56.629 43.664 1.00 41.69 388 LYS A C 1
ATOM 3020 O O . LYS A 1 388 ? -56.503 -57.169 44.370 1.00 41.69 388 LYS A O 1
ATOM 3025 N N . GLU A 1 389 ? -54.540 -57.221 43.234 1.00 32.59 389 GLU A N 1
ATOM 3026 C CA . GLU A 1 389 ? -53.786 -58.352 43.844 1.00 32.59 389 GLU A CA 1
ATOM 3027 C C . GLU A 1 389 ? -52.283 -57.998 43.652 1.00 32.59 389 GLU A C 1
ATOM 3029 O O . GLU A 1 389 ? -51.934 -57.528 42.573 1.00 32.59 389 GLU A O 1
ATOM 3034 N N . GLU A 1 390 ? -51.403 -57.809 44.649 1.00 47.44 390 GLU A N 1
ATOM 3035 C CA . GLU A 1 390 ? -50.759 -58.667 45.682 1.00 47.44 390 GLU A CA 1
ATOM 3036 C C . GLU A 1 390 ? -49.694 -59.667 45.173 1.00 47.44 390 GLU A C 1
ATOM 3038 O O . GLU A 1 390 ? -50.041 -60.646 44.531 1.00 47.44 390 GLU A O 1
ATOM 3043 N N . ASP A 1 391 ? -48.422 -59.456 45.567 1.00 36.91 391 ASP A N 1
ATOM 3044 C CA . ASP A 1 391 ? -47.331 -60.453 45.590 1.00 36.91 391 ASP A CA 1
ATOM 3045 C C . ASP A 1 391 ? -46.314 -60.148 46.723 1.00 36.91 391 ASP A C 1
ATOM 3047 O O . ASP A 1 391 ? -46.149 -58.996 47.131 1.00 36.91 391 ASP A O 1
ATOM 3051 N N . LYS A 1 392 ? -45.688 -61.205 47.271 1.00 44.03 392 LYS A N 1
ATOM 3052 C CA . LYS A 1 392 ? -44.886 -61.267 48.519 1.00 44.03 392 LYS A CA 1
ATOM 3053 C C . LYS A 1 392 ? -43.369 -61.373 48.254 1.00 44.03 392 LYS A C 1
ATOM 3055 O O . LYS A 1 392 ? -42.972 -62.181 47.423 1.00 44.03 392 LYS A O 1
ATOM 3060 N N . GLU A 1 393 ? -42.535 -60.692 49.053 1.00 42.31 393 GLU A N 1
ATOM 3061 C CA . GLU A 1 393 ? -41.065 -60.871 49.136 1.00 42.31 393 GLU A CA 1
ATOM 3062 C C . GLU A 1 393 ? -40.621 -61.259 50.566 1.00 42.31 393 GLU A C 1
ATOM 3064 O O . GLU A 1 393 ? -41.248 -60.865 51.549 1.00 42.31 393 GLU A O 1
ATOM 3069 N N . GLU A 1 394 ? -39.562 -62.074 50.671 1.00 44.94 394 GLU A N 1
ATOM 3070 C CA . GLU A 1 394 ? -38.961 -62.575 51.919 1.00 44.94 394 GLU A CA 1
ATOM 3071 C C . GLU A 1 394 ? -37.933 -61.578 52.504 1.00 44.94 394 GLU A C 1
ATOM 3073 O O . GLU A 1 394 ? -36.944 -61.235 51.857 1.00 44.94 394 GLU A O 1
ATOM 3078 N N . ASP A 1 395 ? -38.145 -61.153 53.756 1.00 50.66 395 ASP A N 1
ATOM 3079 C CA . ASP A 1 395 ? -37.314 -60.190 54.496 1.00 50.66 395 ASP A CA 1
ATOM 3080 C C . ASP A 1 395 ? -36.051 -60.834 55.115 1.00 50.66 395 ASP A C 1
ATOM 3082 O O . ASP A 1 395 ? -36.131 -61.612 56.072 1.00 50.66 395 ASP A O 1
ATOM 3086 N N . ILE A 1 396 ? -34.857 -60.453 54.648 1.00 54.78 396 ILE A N 1
ATOM 3087 C CA . ILE A 1 396 ? -33.585 -60.721 55.346 1.00 54.78 396 ILE A CA 1
ATOM 3088 C C . ILE A 1 396 ? -33.326 -59.558 56.318 1.00 54.78 396 ILE A C 1
ATOM 3090 O O . ILE A 1 396 ? -32.935 -58.470 55.902 1.00 54.78 396 ILE A O 1
ATOM 3094 N N . PHE A 1 397 ? -33.552 -59.767 57.619 1.00 57.84 397 PHE A N 1
ATOM 3095 C CA . PHE A 1 397 ? -33.304 -58.742 58.643 1.00 57.84 397 PHE A CA 1
ATOM 3096 C C . PHE A 1 397 ? -31.808 -58.603 58.991 1.00 57.84 397 PHE A C 1
ATOM 3098 O O . PHE A 1 397 ? -31.092 -59.590 59.153 1.00 57.84 397 PHE A O 1
ATOM 3105 N N . ASP A 1 398 ? -31.362 -57.356 59.157 1.00 66.25 398 ASP A N 1
ATOM 3106 C CA . ASP A 1 398 ? -30.006 -56.934 59.545 1.00 66.25 398 ASP A CA 1
ATOM 3107 C C . ASP A 1 398 ? -29.551 -57.564 60.898 1.00 66.25 398 ASP A C 1
ATOM 3109 O O . ASP A 1 398 ? -30.367 -57.643 61.826 1.00 66.25 398 ASP A O 1
ATOM 3113 N N . PRO A 1 399 ? -28.284 -58.010 61.089 1.00 64.00 399 PRO A N 1
ATOM 3114 C CA . PRO A 1 399 ? -27.812 -58.634 62.339 1.00 64.00 399 PRO A CA 1
ATOM 3115 C C . PRO A 1 399 ? -28.021 -57.795 63.608 1.00 64.00 399 PRO A C 1
ATOM 3117 O O . PRO A 1 399 ? -28.171 -58.353 64.701 1.00 64.00 399 PRO A O 1
ATOM 3120 N N . GLU A 1 400 ? -28.074 -56.468 63.473 1.00 62.09 400 GLU A N 1
ATOM 3121 C CA . GLU A 1 400 ? -28.375 -55.531 64.564 1.00 62.09 400 GLU A CA 1
ATOM 3122 C C . GLU A 1 400 ? -29.832 -55.672 65.069 1.00 62.09 400 GLU A C 1
ATOM 3124 O O . GLU A 1 400 ? -30.113 -55.463 66.251 1.00 62.09 400 GLU A O 1
ATOM 3129 N N . ILE A 1 401 ? -30.761 -56.097 64.201 1.00 63.78 401 ILE A N 1
ATOM 3130 C CA . ILE A 1 401 ? -32.185 -56.326 64.505 1.00 63.78 401 ILE A CA 1
ATOM 3131 C C . ILE A 1 401 ? -32.371 -57.656 65.255 1.00 63.78 401 ILE A C 1
ATOM 3133 O O . ILE A 1 401 ? -33.196 -57.737 66.160 1.00 63.78 401 ILE A O 1
ATOM 3137 N N . LEU A 1 402 ? -31.552 -58.672 64.958 1.00 66.12 402 LEU A N 1
ATOM 3138 C CA . LEU A 1 402 ? -31.568 -59.986 65.625 1.00 66.12 402 LEU A CA 1
ATOM 3139 C C . LEU A 1 402 ? -31.091 -59.949 67.091 1.00 66.12 402 LEU A C 1
ATOM 3141 O O . LEU A 1 402 ? -31.487 -60.804 67.881 1.00 66.12 402 LEU A O 1
ATOM 3145 N N . HIS A 1 403 ? -30.254 -58.972 67.458 1.00 68.50 403 HIS A N 1
ATOM 3146 C CA . HIS A 1 403 ? -29.674 -58.831 68.806 1.00 68.50 403 HIS A CA 1
ATOM 3147 C C . HIS A 1 403 ? -30.383 -57.771 69.668 1.00 68.50 403 HIS A C 1
ATOM 3149 O O . HIS A 1 403 ? -30.074 -57.622 70.851 1.00 68.50 403 HIS A O 1
ATOM 3155 N N . SER A 1 404 ? -31.335 -57.039 69.088 1.00 70.81 404 SER A N 1
ATOM 3156 C CA . SER A 1 404 ? -32.109 -55.995 69.763 1.00 70.81 404 SER A CA 1
ATOM 3157 C C . SER A 1 404 ? -33.386 -56.569 70.383 1.00 70.81 404 SER A C 1
ATOM 3159 O O . SER A 1 404 ? -34.002 -57.479 69.828 1.00 70.81 404 SER A O 1
ATOM 3161 N N . SER A 1 405 ? -33.845 -56.032 71.519 1.00 77.38 405 SER A N 1
ATOM 3162 C CA . SER A 1 405 ? -35.142 -56.449 72.065 1.00 77.38 405 SER A CA 1
ATOM 3163 C C . SER A 1 405 ? -36.288 -55.976 71.156 1.00 77.38 405 SER A C 1
ATOM 3165 O O . SER A 1 405 ? -36.204 -54.923 70.521 1.00 77.38 405 SER A O 1
ATOM 3167 N N . THR A 1 406 ? -37.410 -56.705 71.119 1.00 75.88 406 THR A N 1
ATOM 3168 C CA . THR A 1 406 ? -38.609 -56.305 70.349 1.00 75.88 406 THR A CA 1
ATOM 3169 C C . THR A 1 406 ? -39.098 -54.901 70.707 1.00 75.88 406 THR A C 1
ATOM 3171 O O . THR A 1 406 ? -39.622 -54.182 69.857 1.00 75.88 406 THR A O 1
ATOM 3174 N N . ARG A 1 407 ? -38.884 -54.471 71.955 1.00 77.00 407 ARG A N 1
ATOM 3175 C CA . ARG A 1 407 ? -39.207 -53.121 72.423 1.00 77.00 407 ARG A CA 1
ATOM 3176 C C . ARG A 1 407 ? -38.281 -52.058 71.823 1.00 77.00 407 ARG A C 1
ATOM 3178 O O . ARG A 1 407 ? -38.759 -50.975 71.477 1.00 77.00 407 ARG A O 1
ATOM 3185 N N . ASP A 1 408 ? -36.998 -52.363 71.655 1.00 78.94 408 ASP A N 1
ATOM 3186 C CA . ASP A 1 408 ? -36.020 -51.446 71.061 1.00 78.94 408 ASP A CA 1
ATOM 3187 C C . ASP A 1 408 ? -36.274 -51.264 69.565 1.00 78.94 408 ASP A C 1
ATOM 3189 O O . ASP A 1 408 ? -36.293 -50.133 69.089 1.00 78.94 408 ASP A O 1
ATOM 3193 N N . ILE A 1 409 ? -36.595 -52.343 68.841 1.00 80.69 409 ILE A N 1
ATOM 3194 C CA . ILE A 1 409 ? -36.933 -52.299 67.406 1.00 80.69 409 ILE A CA 1
ATOM 3195 C C . ILE A 1 409 ? -38.168 -51.422 67.160 1.00 80.69 409 ILE A C 1
ATOM 3197 O O . ILE A 1 409 ? -38.161 -50.565 66.278 1.00 80.69 409 ILE A O 1
ATOM 3201 N N . VAL A 1 410 ? -39.220 -51.571 67.975 1.00 82.81 410 VAL A N 1
ATOM 3202 C CA . VAL A 1 410 ? -40.437 -50.742 67.878 1.00 82.81 410 VAL A CA 1
ATOM 3203 C C . VAL A 1 410 ? -40.143 -49.274 68.193 1.00 82.81 410 VAL A C 1
ATOM 3205 O O . VAL A 1 410 ? -40.706 -48.379 67.560 1.00 82.81 410 VAL A O 1
ATOM 3208 N N . THR A 1 411 ? -39.250 -49.007 69.147 1.00 84.06 411 THR A N 1
ATOM 3209 C CA . THR A 1 411 ? -38.849 -47.639 69.500 1.00 84.06 411 THR A CA 1
ATOM 3210 C C . THR A 1 411 ? -38.024 -47.003 68.376 1.00 84.06 411 THR A C 1
ATOM 3212 O O . THR A 1 411 ? -38.321 -45.882 67.966 1.00 84.06 411 THR A O 1
ATOM 3215 N N . ARG A 1 412 ? -37.060 -47.738 67.807 1.00 82.81 412 ARG A N 1
ATOM 3216 C CA . ARG A 1 412 ? -36.219 -47.310 66.676 1.00 82.81 412 ARG A CA 1
ATOM 3217 C C . ARG A 1 412 ? -37.056 -47.079 65.415 1.00 82.81 412 ARG A C 1
ATOM 3219 O O . ARG A 1 412 ? -36.903 -46.048 64.774 1.00 82.81 412 ARG A O 1
ATOM 3226 N N . ARG A 1 413 ? -38.021 -47.961 65.123 1.00 84.50 413 ARG A N 1
ATOM 3227 C CA . ARG A 1 413 ? -38.994 -47.781 64.033 1.00 84.50 413 ARG A CA 1
ATOM 3228 C C . ARG A 1 413 ? -39.797 -46.489 64.191 1.00 84.50 413 ARG A C 1
ATOM 3230 O O . ARG A 1 413 ? -39.929 -45.750 63.227 1.00 84.50 413 ARG A O 1
ATOM 3237 N N . ARG A 1 414 ? -40.313 -46.191 65.391 1.00 85.00 414 ARG A N 1
ATOM 3238 C CA . ARG A 1 414 ? -41.063 -44.944 65.647 1.00 85.00 414 ARG A CA 1
ATOM 3239 C C . ARG A 1 414 ? -40.201 -43.694 65.473 1.00 85.00 414 ARG A C 1
ATOM 3241 O O . ARG A 1 414 ? -40.701 -42.687 64.981 1.00 85.00 414 ARG A O 1
ATOM 3248 N N . LEU A 1 415 ? -38.931 -43.754 65.875 1.00 88.00 415 LEU A N 1
ATOM 3249 C CA . LEU A 1 415 ? -37.975 -42.670 65.641 1.00 88.00 415 LEU A CA 1
ATOM 3250 C C . LEU A 1 415 ? -37.730 -42.479 64.138 1.00 88.00 415 LEU A C 1
ATOM 3252 O O . LEU A 1 415 ? -37.916 -41.376 63.643 1.00 88.00 415 LEU A O 1
ATOM 3256 N N . LEU A 1 416 ? -37.463 -43.560 63.398 1.00 88.25 416 LEU A N 1
ATOM 3257 C CA . LEU A 1 416 ? -37.270 -43.520 61.943 1.00 88.25 416 LEU A CA 1
ATOM 3258 C C . LEU A 1 416 ? -38.522 -43.062 61.179 1.00 88.25 416 LEU A C 1
ATOM 3260 O O . LEU A 1 416 ? -38.404 -42.331 60.203 1.00 88.25 416 LEU A O 1
ATOM 3264 N N . GLU A 1 417 ? -39.729 -43.441 61.607 1.00 87.44 417 GLU A N 1
ATOM 3265 C CA . GLU A 1 417 ? -40.985 -42.959 61.009 1.00 87.44 417 GLU A CA 1
ATOM 3266 C C . GLU A 1 417 ? -41.183 -41.449 61.236 1.00 87.44 417 GLU A C 1
ATOM 3268 O O . GLU A 1 417 ? -41.674 -40.749 60.343 1.00 87.44 417 GLU A O 1
ATOM 3273 N N . ASN A 1 418 ? -40.782 -40.933 62.404 1.00 90.19 418 ASN A N 1
ATOM 3274 C CA . ASN A 1 418 ? -40.779 -39.496 62.678 1.00 90.19 418 ASN A CA 1
ATOM 3275 C C . ASN A 1 418 ? -39.719 -38.772 61.839 1.00 90.19 418 ASN A C 1
ATOM 3277 O O . ASN A 1 418 ? -40.041 -37.766 61.207 1.00 90.19 418 ASN A O 1
ATOM 3281 N N . ASP A 1 419 ? -38.501 -39.309 61.767 1.00 90.19 419 ASP A N 1
ATOM 3282 C CA . ASP A 1 419 ? -37.412 -38.746 60.967 1.00 90.19 419 ASP A CA 1
ATOM 3283 C C . ASP A 1 419 ? -37.767 -38.743 59.478 1.00 90.19 419 ASP A C 1
ATOM 3285 O O . ASP A 1 419 ? -37.618 -37.723 58.813 1.00 90.19 419 ASP A O 1
ATOM 3289 N N . MET A 1 420 ? -38.342 -39.829 58.955 1.00 90.62 420 MET A N 1
ATOM 3290 C CA . MET A 1 420 ? -38.808 -39.918 57.569 1.00 90.62 420 MET A CA 1
ATOM 3291 C C . MET A 1 420 ? -39.906 -38.888 57.274 1.00 90.62 420 MET A C 1
ATOM 3293 O O . MET A 1 420 ? -39.927 -38.298 56.193 1.00 90.62 420 MET A O 1
ATOM 3297 N N . ARG A 1 421 ? -40.814 -38.628 58.225 1.00 89.31 421 ARG A N 1
ATOM 3298 C CA . ARG A 1 421 ? -41.842 -37.585 58.081 1.00 89.31 421 ARG A CA 1
ATOM 3299 C C . ARG A 1 421 ? -41.220 -36.189 58.026 1.00 89.31 421 ARG A C 1
ATOM 3301 O O . ARG A 1 421 ? -41.621 -35.391 57.179 1.00 89.31 421 ARG A O 1
ATOM 3308 N N . ILE A 1 422 ? -40.248 -35.909 58.894 1.00 92.94 422 ILE A N 1
ATOM 3309 C CA . ILE A 1 422 ? -39.513 -34.637 58.912 1.00 92.94 422 ILE A CA 1
ATOM 3310 C C . ILE A 1 422 ? -38.713 -34.476 57.615 1.00 92.94 422 ILE A C 1
ATOM 3312 O O . ILE A 1 422 ? -38.860 -33.461 56.941 1.00 92.94 422 ILE A O 1
ATOM 3316 N N . MET A 1 423 ? -37.955 -35.495 57.200 1.00 92.50 423 MET A N 1
ATOM 3317 C CA . MET A 1 423 ? -37.185 -35.492 55.952 1.00 92.50 423 MET A CA 1
ATOM 3318 C C . MET A 1 423 ? -38.073 -35.289 54.727 1.00 92.50 423 MET A C 1
ATOM 3320 O O . MET A 1 423 ? -37.715 -34.521 53.843 1.00 92.50 423 MET A O 1
ATOM 3324 N N . LYS A 1 424 ? -39.252 -35.921 54.673 1.00 93.00 424 LYS A N 1
ATOM 3325 C CA . LYS A 1 424 ? -40.204 -35.719 53.574 1.00 93.00 424 LYS A CA 1
ATOM 3326 C C . LYS A 1 424 ? -40.728 -34.279 53.532 1.00 93.00 424 LYS A C 1
ATOM 3328 O O . LYS A 1 424 ? -40.846 -33.716 52.447 1.00 93.00 424 LYS A O 1
ATOM 3333 N N . SER A 1 425 ? -41.001 -33.679 54.693 1.00 92.88 425 SER A N 1
ATOM 3334 C CA . SER A 1 425 ? -41.415 -32.273 54.800 1.00 92.88 425 SER A CA 1
ATOM 3335 C C . SER A 1 425 ? -40.298 -31.308 54.388 1.00 92.88 425 SER A C 1
ATOM 3337 O O . SER A 1 425 ? -40.546 -30.367 53.638 1.00 92.88 425 SER A O 1
ATOM 3339 N N . GLU A 1 426 ? -39.068 -31.540 54.849 1.00 94.06 426 GLU A N 1
ATOM 3340 C CA . GLU A 1 426 ? -37.886 -30.749 54.478 1.00 94.06 426 GLU A CA 1
ATOM 3341 C C . GLU A 1 426 ? -37.576 -30.881 52.984 1.00 94.06 426 GLU A C 1
ATOM 3343 O O . GLU A 1 426 ? -37.352 -29.879 52.311 1.00 94.06 426 GLU A O 1
ATOM 3348 N N . TYR A 1 427 ? -37.651 -32.095 52.434 1.00 94.25 427 TYR A N 1
ATOM 3349 C CA . TYR A 1 427 ? -37.467 -32.346 51.008 1.00 94.25 427 TYR A CA 1
ATOM 3350 C C . TYR A 1 427 ? -38.494 -31.580 50.170 1.00 94.25 427 TYR A C 1
ATOM 3352 O O . TYR A 1 427 ? -38.128 -30.918 49.202 1.00 94.25 427 TYR A O 1
ATOM 3360 N N . GLN A 1 428 ? -39.772 -31.601 50.562 1.00 92.75 428 GLN A N 1
ATOM 3361 C CA . GLN A 1 428 ? -40.816 -30.830 49.882 1.00 92.75 428 GLN A CA 1
ATOM 3362 C C . GLN A 1 428 ? -40.580 -29.316 49.984 1.00 92.75 428 GLN A C 1
ATOM 3364 O O . GLN A 1 428 ? -40.719 -28.624 48.974 1.00 92.75 428 GLN A O 1
ATOM 3369 N N . ARG A 1 429 ? -40.165 -28.801 51.155 1.00 95.06 429 ARG A N 1
ATOM 3370 C CA . ARG A 1 429 ? -39.817 -27.379 51.329 1.00 95.06 429 ARG A CA 1
ATOM 3371 C C . ARG A 1 429 ? -38.651 -26.973 50.427 1.00 95.06 429 ARG A C 1
ATOM 3373 O O . ARG A 1 429 ? -38.786 -26.022 49.666 1.00 95.06 429 ARG A O 1
ATOM 3380 N N . LEU A 1 430 ? -37.547 -27.721 50.463 1.00 95.12 430 LEU A N 1
ATOM 3381 C CA . LEU A 1 430 ? -36.360 -27.465 49.641 1.00 95.12 430 LEU A CA 1
ATOM 3382 C C . LEU A 1 430 ? -36.668 -27.569 48.145 1.00 95.12 430 LEU A C 1
ATOM 3384 O O . LEU A 1 430 ? -36.174 -26.762 47.364 1.00 95.12 430 LEU A O 1
ATOM 3388 N N . THR A 1 431 ? -37.519 -28.515 47.738 1.00 95.12 431 THR A N 1
ATOM 3389 C CA . THR A 1 431 ? -37.938 -28.653 46.335 1.00 95.12 431 THR A CA 1
ATOM 3390 C C . THR A 1 431 ? -38.728 -27.426 45.876 1.00 95.12 431 THR A C 1
ATOM 3392 O O . THR A 1 431 ? -38.476 -26.900 44.791 1.00 95.12 431 THR A O 1
ATOM 3395 N N . HIS A 1 432 ? -39.642 -26.921 46.711 1.00 94.25 432 HIS A N 1
ATOM 3396 C CA . HIS A 1 432 ? -40.383 -25.697 46.411 1.00 94.25 432 HIS A CA 1
ATOM 3397 C C . HIS A 1 432 ? -39.463 -24.464 46.393 1.00 94.25 432 HIS A C 1
ATOM 3399 O O . HIS A 1 432 ? -39.584 -23.625 45.500 1.00 94.25 432 HIS A O 1
ATOM 3405 N N . GLU A 1 433 ? -38.537 -24.335 47.345 1.00 95.19 433 GLU A N 1
ATOM 3406 C CA . GLU A 1 433 ? -37.558 -23.239 47.366 1.00 95.19 433 GLU A CA 1
ATOM 3407 C C . GLU A 1 433 ? -36.660 -23.265 46.124 1.00 95.19 433 GLU A C 1
ATOM 3409 O O . GLU A 1 433 ? -36.458 -22.231 45.487 1.00 95.19 433 GLU A O 1
ATOM 3414 N N . GLN A 1 434 ? -36.186 -24.446 45.721 1.00 95.00 434 GLN A N 1
ATOM 3415 C CA . GLN A 1 434 ? -35.379 -24.620 44.518 1.00 95.00 434 GLN A CA 1
ATOM 3416 C C . GLN A 1 434 ? -36.160 -24.238 43.255 1.00 95.00 434 GLN A C 1
ATOM 3418 O O . GLN A 1 434 ? -35.613 -23.561 42.384 1.00 95.00 434 GLN A O 1
ATOM 3423 N N . ALA A 1 435 ? -37.429 -24.647 43.147 1.00 94.38 435 ALA A N 1
ATOM 3424 C CA . ALA A 1 435 ? -38.289 -24.275 42.025 1.00 94.38 435 ALA A CA 1
ATOM 3425 C C . ALA A 1 435 ? -38.504 -22.754 41.961 1.00 94.38 435 ALA A C 1
ATOM 3427 O O . ALA A 1 435 ? -38.286 -22.147 40.914 1.00 94.38 435 ALA A O 1
ATOM 3428 N N . ALA A 1 436 ? -38.815 -22.125 43.098 1.00 95.31 436 ALA A N 1
ATOM 3429 C CA . ALA A 1 436 ? -39.003 -20.679 43.186 1.00 95.31 436 ALA A CA 1
ATOM 3430 C C . ALA A 1 436 ? -37.715 -19.894 42.869 1.00 95.31 436 ALA A C 1
ATOM 3432 O O . ALA A 1 436 ? -37.763 -18.850 42.220 1.00 95.31 436 ALA A O 1
ATOM 3433 N N . MET A 1 437 ? -36.545 -20.378 43.301 1.00 94.88 437 MET A N 1
ATOM 3434 C CA . MET A 1 437 ? -35.260 -19.766 42.941 1.00 94.88 437 MET A CA 1
ATOM 3435 C C . MET A 1 437 ? -34.958 -19.910 41.448 1.00 94.88 437 MET A C 1
ATOM 3437 O O . MET A 1 437 ? -34.507 -18.946 40.835 1.00 94.88 437 MET A O 1
ATOM 3441 N N . LYS A 1 438 ? -35.232 -21.074 40.844 1.00 94.44 438 LYS A N 1
ATOM 3442 C CA . LYS A 1 438 ? -35.048 -21.285 39.398 1.00 94.44 438 LYS A CA 1
ATOM 3443 C C . LYS A 1 438 ? -35.909 -20.338 38.568 1.00 94.44 438 LYS A C 1
ATOM 3445 O O . LYS A 1 438 ? -35.411 -19.772 37.602 1.00 94.44 438 LYS A O 1
ATOM 3450 N N . GLU A 1 439 ? -37.162 -20.136 38.962 1.00 94.56 439 GLU A N 1
ATOM 3451 C CA . GLU A 1 439 ? -38.066 -19.206 38.282 1.00 94.56 439 GLU A CA 1
ATOM 3452 C C . GLU A 1 439 ? -37.557 -17.760 38.362 1.00 94.56 439 GLU A C 1
ATOM 3454 O O . GLU A 1 439 ? -37.474 -17.080 37.343 1.00 94.56 439 GLU A O 1
ATOM 3459 N N . LYS A 1 440 ? -37.088 -17.320 39.540 1.00 94.69 440 LYS A N 1
ATOM 3460 C CA . LYS A 1 440 ? -36.453 -15.999 39.704 1.00 94.69 440 LYS A CA 1
ATOM 3461 C C . LYS A 1 440 ? -35.194 -15.834 38.854 1.00 94.69 440 LYS A C 1
ATOM 3463 O O . LYS A 1 440 ? -34.961 -14.759 38.312 1.00 94.69 440 LYS A O 1
ATOM 3468 N N . ILE A 1 441 ? -34.363 -16.873 38.750 1.00 94.19 441 ILE A N 1
ATOM 3469 C CA . ILE A 1 441 ? -33.164 -16.844 37.900 1.00 94.19 441 ILE A CA 1
ATOM 3470 C C . ILE A 1 441 ? -33.568 -16.705 36.431 1.00 94.19 441 ILE A C 1
ATOM 3472 O O . ILE A 1 441 ? -32.969 -15.899 35.727 1.00 94.19 441 ILE A O 1
ATOM 3476 N N . LYS A 1 442 ? -34.593 -17.440 35.987 1.00 94.56 442 LYS A N 1
ATOM 3477 C CA . LYS A 1 442 ? -35.103 -17.362 34.615 1.00 94.56 442 LYS A CA 1
ATOM 3478 C C . LYS A 1 442 ? -35.612 -15.955 34.278 1.00 94.56 442 LYS A C 1
ATOM 3480 O O . LYS A 1 442 ? -35.140 -15.373 33.309 1.00 94.56 442 LYS A O 1
ATOM 3485 N N . ASP A 1 443 ? -36.472 -15.381 35.120 1.00 94.12 443 ASP A N 1
ATOM 3486 C CA . ASP A 1 443 ? -36.992 -14.013 34.943 1.00 94.12 443 ASP A CA 1
ATOM 3487 C C . ASP A 1 443 ? -35.860 -12.963 34.922 1.00 94.12 443 ASP A C 1
ATOM 3489 O O . ASP A 1 443 ? -35.844 -12.043 34.103 1.00 94.12 443 ASP A O 1
ATOM 3493 N N . ASN A 1 444 ? -34.842 -13.121 35.775 1.00 90.38 444 ASN A N 1
ATOM 3494 C CA . ASN A 1 444 ? -33.676 -12.237 35.762 1.00 90.38 444 ASN A CA 1
ATOM 3495 C C . ASN A 1 444 ? -32.816 -12.394 34.498 1.00 90.38 444 ASN A C 1
ATOM 3497 O O . ASN A 1 444 ? -32.308 -11.395 33.991 1.00 90.38 444 ASN A O 1
ATOM 3501 N N . LEU A 1 445 ? -32.642 -13.614 33.983 1.00 89.88 445 LEU A N 1
ATOM 3502 C CA . LEU A 1 445 ? -31.884 -13.861 32.754 1.00 89.88 445 LEU A CA 1
ATOM 3503 C C . LEU A 1 445 ? -32.578 -13.248 31.535 1.00 89.88 445 LEU A C 1
ATOM 3505 O O . LEU A 1 445 ? -31.906 -12.569 30.766 1.00 89.88 445 LEU A O 1
ATOM 3509 N N . GLU A 1 446 ? -33.901 -13.382 31.419 1.00 90.69 446 GLU A N 1
ATOM 3510 C CA . GLU A 1 446 ? -34.687 -12.741 30.350 1.00 90.69 446 GLU A CA 1
ATOM 3511 C C . GLU A 1 446 ? -34.529 -11.208 30.385 1.00 90.69 446 GLU A C 1
ATOM 3513 O O . GLU A 1 446 ? -34.314 -10.555 29.361 1.00 90.69 446 GLU A O 1
ATOM 3518 N N . LYS A 1 447 ? -34.526 -10.605 31.583 1.00 87.62 447 LYS A N 1
ATOM 3519 C CA . LYS A 1 447 ? -34.254 -9.165 31.759 1.00 87.62 447 LYS A CA 1
ATOM 3520 C C . LYS A 1 447 ? -32.828 -8.767 31.365 1.00 87.62 447 LYS A C 1
ATOM 3522 O O . LYS A 1 447 ? -32.627 -7.674 30.831 1.00 87.62 447 LYS A O 1
ATOM 3527 N N . ILE A 1 448 ? -31.830 -9.609 31.636 1.00 86.69 448 ILE A N 1
ATOM 3528 C CA . ILE A 1 448 ? -30.437 -9.363 31.229 1.00 86.69 448 ILE A CA 1
ATOM 3529 C C . ILE A 1 448 ? -30.298 -9.484 29.710 1.00 86.69 448 ILE A C 1
ATOM 3531 O O . ILE A 1 448 ? -29.625 -8.660 29.094 1.00 86.69 448 ILE A O 1
ATOM 3535 N N . GLU A 1 449 ? -30.953 -10.466 29.100 1.00 86.94 449 GLU A N 1
ATOM 3536 C CA . GLU A 1 449 ? -30.907 -10.722 27.661 1.00 86.94 449 GLU A CA 1
ATOM 3537 C C . GLU A 1 449 ? -31.516 -9.566 26.859 1.00 86.94 449 GLU A C 1
ATOM 3539 O O . GLU A 1 449 ? -30.880 -9.060 25.934 1.00 86.94 449 GLU A O 1
ATOM 3544 N N . ASN A 1 450 ? -32.645 -9.019 27.321 1.00 85.75 450 ASN A N 1
ATOM 3545 C CA . ASN A 1 450 ? -33.232 -7.796 26.763 1.00 85.75 450 ASN A CA 1
ATOM 3546 C C . ASN A 1 450 ? -32.269 -6.595 26.805 1.00 85.75 450 ASN A C 1
ATOM 3548 O O . ASN A 1 450 ? -32.264 -5.764 25.899 1.00 85.75 450 ASN A O 1
ATOM 3552 N N . ASN A 1 451 ? -31.418 -6.502 27.833 1.00 80.94 451 ASN A N 1
ATOM 3553 C CA . ASN A 1 451 ? -30.389 -5.461 27.932 1.00 80.94 451 ASN A CA 1
ATOM 3554 C C . ASN A 1 451 ? -29.121 -5.770 27.118 1.00 80.94 451 ASN A C 1
ATOM 3556 O O . ASN A 1 451 ? -28.343 -4.858 26.837 1.00 80.94 451 ASN A O 1
ATOM 3560 N N . ARG A 1 452 ? -28.904 -7.035 26.742 1.00 83.38 452 ARG A N 1
ATOM 3561 C CA . ARG A 1 452 ? -27.809 -7.490 25.872 1.00 83.38 452 ARG A CA 1
ATOM 3562 C C . ARG A 1 452 ? -28.149 -7.421 24.384 1.00 83.38 452 ARG A C 1
ATOM 3564 O O . ARG A 1 452 ? -27.285 -7.731 23.564 1.00 83.38 452 ARG A O 1
ATOM 3571 N N . GLN A 1 453 ? -29.357 -6.991 24.024 1.00 82.88 453 GLN A N 1
ATOM 3572 C CA . GLN A 1 453 ? -29.747 -6.858 22.626 1.00 82.88 453 GLN A CA 1
ATOM 3573 C C . GLN A 1 453 ? -28.795 -5.934 21.851 1.00 82.88 453 GLN A C 1
ATOM 3575 O O . GLN A 1 453 ? -28.374 -4.869 22.314 1.00 82.88 453 GLN A O 1
ATOM 3580 N N . LEU A 1 454 ? -28.463 -6.344 20.631 1.00 85.50 454 LEU A N 1
ATOM 3581 C CA . LEU A 1 454 ? -27.710 -5.515 19.699 1.00 85.50 454 LEU A CA 1
ATOM 3582 C C . LEU A 1 454 ? -28.599 -4.349 19.239 1.00 85.50 454 LEU A C 1
ATOM 3584 O O . LEU A 1 454 ? -29.785 -4.563 18.986 1.00 85.50 454 LEU A O 1
ATOM 3588 N N . PRO A 1 455 ? -28.062 -3.128 19.051 1.00 87.81 455 PRO A N 1
ATOM 3589 C CA . PRO A 1 455 ? -26.644 -2.750 19.054 1.00 87.81 455 PRO A CA 1
ATOM 3590 C C . PRO A 1 455 ? -26.150 -2.065 20.347 1.00 87.81 455 PRO A C 1
ATOM 3592 O O . PRO A 1 455 ? -26.652 -1.001 20.715 1.00 87.81 455 PRO A O 1
ATOM 3595 N N . TYR A 1 456 ? -25.050 -2.551 20.932 1.00 88.94 456 TYR A N 1
ATOM 3596 C CA . TYR A 1 456 ? -24.307 -1.858 21.998 1.00 88.94 456 TYR A CA 1
ATOM 3597 C C . TYR A 1 456 ? -23.151 -0.994 21.451 1.00 88.94 456 TYR A C 1
ATOM 3599 O O . TYR A 1 456 ? -22.741 -1.110 20.295 1.00 88.94 456 TYR A O 1
ATOM 3607 N N . LEU A 1 457 ? -22.663 -0.055 22.264 1.00 90.88 457 LEU A N 1
ATOM 3608 C CA . LEU A 1 457 ? -21.520 0.810 21.971 1.00 90.88 457 LEU A CA 1
ATOM 3609 C C . LEU A 1 457 ? -20.212 0.092 22.317 1.00 90.88 457 LEU A C 1
ATOM 3611 O O . LEU A 1 457 ? -20.124 -0.574 23.337 1.00 90.88 457 LEU A O 1
ATOM 3615 N N . VAL A 1 458 ? -19.169 0.259 21.509 1.00 92.50 458 VAL A N 1
ATOM 3616 C CA . VAL A 1 458 ? -17.835 -0.267 21.844 1.00 92.50 458 VAL A CA 1
ATOM 3617 C C . VAL A 1 458 ? -17.041 0.782 22.621 1.00 92.50 458 VAL A C 1
ATOM 3619 O O . VAL A 1 458 ? -17.050 1.969 22.260 1.00 92.50 458 VAL A O 1
ATOM 3622 N N . GLY A 1 459 ? -16.347 0.347 23.671 1.00 91.75 459 GLY A N 1
ATOM 3623 C CA . GLY A 1 459 ? -15.412 1.149 24.455 1.00 91.75 459 GLY A CA 1
ATOM 3624 C C . GLY A 1 459 ? -14.190 0.345 24.895 1.00 91.75 459 GLY A C 1
ATOM 3625 O O . GLY A 1 459 ? -14.130 -0.862 24.691 1.00 91.75 459 GLY A O 1
ATOM 3626 N N . ASN A 1 460 ? -13.227 1.029 25.509 1.00 92.81 460 ASN A N 1
ATOM 3627 C CA . ASN A 1 460 ? -12.026 0.424 26.080 1.00 92.81 460 ASN A CA 1
ATOM 3628 C C . ASN A 1 460 ? -11.923 0.768 27.567 1.00 92.81 460 ASN A C 1
ATOM 3630 O O . ASN A 1 460 ? -12.206 1.906 27.958 1.00 92.81 460 ASN A O 1
ATOM 3634 N N . VAL A 1 461 ? -11.451 -0.176 28.379 1.00 91.31 461 VAL A N 1
ATOM 3635 C CA . VAL A 1 461 ? -11.105 0.084 29.784 1.00 91.31 461 VAL A CA 1
ATOM 3636 C C . VAL A 1 461 ? -9.802 0.883 29.822 1.00 91.31 461 VAL A C 1
ATOM 3638 O O . VAL A 1 461 ? -8.783 0.443 29.295 1.00 91.31 461 VAL A O 1
ATOM 3641 N N . VAL A 1 462 ? -9.817 2.072 30.421 1.00 91.44 462 VAL A N 1
ATOM 3642 C CA . VAL A 1 462 ? -8.613 2.901 30.587 1.00 91.44 462 VAL A CA 1
ATOM 3643 C C . VAL A 1 462 ? -7.871 2.492 31.849 1.00 91.44 462 VAL A C 1
ATOM 3645 O O . VAL A 1 462 ? -6.672 2.236 31.804 1.00 91.44 462 VAL A O 1
ATOM 3648 N N . GLU A 1 463 ? -8.595 2.422 32.962 1.00 89.94 463 GLU A N 1
ATOM 3649 C CA . GLU A 1 463 ? -8.038 2.140 34.278 1.00 89.94 463 GLU A CA 1
ATOM 3650 C C . GLU A 1 463 ? -9.116 1.545 35.189 1.00 89.94 463 GLU A C 1
ATOM 3652 O O . GLU A 1 463 ? -10.305 1.845 35.043 1.00 89.94 463 GLU A O 1
ATOM 3657 N N . LEU A 1 464 ? -8.685 0.694 36.119 1.00 87.31 464 LEU A N 1
ATOM 3658 C CA . LEU A 1 464 ? -9.505 0.162 37.201 1.00 87.31 464 LEU A CA 1
ATOM 3659 C C . LEU A 1 464 ? -9.068 0.854 38.490 1.00 87.31 464 LEU A C 1
ATOM 3661 O O . LEU A 1 464 ? -7.882 0.840 38.820 1.00 87.31 464 LEU A O 1
ATOM 3665 N N . LEU A 1 465 ? -10.019 1.468 39.183 1.00 85.12 465 LEU A N 1
ATOM 3666 C CA . LEU A 1 465 ? -9.790 2.244 40.392 1.00 85.12 465 LEU A CA 1
ATOM 3667 C C . LEU A 1 465 ? -10.387 1.509 41.587 1.00 85.12 465 LEU A C 1
ATOM 3669 O O . LEU A 1 465 ? -11.543 1.092 41.557 1.00 85.12 465 LEU A O 1
ATOM 3673 N N . ASP A 1 466 ? -9.605 1.397 42.650 1.00 78.50 466 ASP A N 1
ATOM 3674 C CA . ASP A 1 466 ? -10.076 0.890 43.933 1.00 78.50 466 ASP A CA 1
ATOM 3675 C C . ASP A 1 466 ? -10.482 2.116 44.775 1.00 78.50 466 ASP A C 1
ATOM 3677 O O . ASP A 1 466 ? -9.624 2.926 45.128 1.00 78.50 466 ASP A O 1
ATOM 3681 N N . LEU A 1 467 ? -11.785 2.307 45.021 1.00 68.88 467 LEU A N 1
ATOM 3682 C CA . LEU A 1 467 ? -12.286 3.405 45.858 1.00 68.88 467 LEU A CA 1
ATOM 3683 C C . LEU A 1 467 ? -12.396 2.968 47.325 1.00 68.88 467 LEU A C 1
ATOM 3685 O O . LEU A 1 467 ? -13.043 1.969 47.647 1.00 68.88 467 LEU A O 1
ATOM 3689 N N . ASP A 1 468 ? -11.799 3.760 48.217 1.00 62.62 468 ASP A N 1
ATOM 3690 C CA . ASP A 1 468 ? -11.880 3.570 49.665 1.00 62.62 468 ASP A CA 1
ATOM 3691 C C . ASP A 1 468 ? -13.159 4.227 50.217 1.00 62.62 468 ASP A C 1
ATOM 3693 O O . ASP A 1 468 ? -13.211 5.436 50.457 1.00 62.62 468 ASP A O 1
ATOM 3697 N N . VAL A 1 469 ? -14.181 3.406 50.468 1.00 57.75 469 VAL A N 1
ATOM 3698 C CA . VAL A 1 469 ? -15.531 3.815 50.917 1.00 57.75 469 VAL A CA 1
ATOM 3699 C C . VAL A 1 469 ? -15.520 4.650 52.211 1.00 57.75 469 VAL A C 1
ATOM 3701 O O . VAL A 1 469 ? -16.385 5.499 52.417 1.00 57.75 469 VAL A O 1
ATOM 3704 N N . GLU A 1 470 ? -14.520 4.462 53.079 1.00 56.59 470 GLU A N 1
ATOM 3705 C CA . GLU A 1 470 ? -14.424 5.159 54.372 1.00 56.59 470 GLU A CA 1
ATOM 3706 C C . GLU A 1 470 ? -14.138 6.666 54.254 1.00 56.59 470 GLU A C 1
ATOM 3708 O O . GLU A 1 470 ? -14.472 7.416 55.171 1.00 56.59 470 GLU A O 1
ATOM 3713 N N . LYS A 1 471 ? -13.531 7.132 53.152 1.00 56.38 471 LYS A N 1
ATOM 3714 C CA . LYS A 1 471 ? -13.209 8.561 52.974 1.00 56.38 471 LYS A CA 1
ATOM 3715 C C . LYS A 1 471 ? -14.353 9.357 52.354 1.00 56.38 471 LYS A C 1
ATOM 3717 O O . LYS A 1 471 ? -14.586 10.481 52.784 1.00 56.38 471 LYS A O 1
ATOM 3722 N N . GLU A 1 472 ? -15.078 8.784 51.396 1.00 54.41 472 GLU A N 1
ATOM 3723 C CA . GLU A 1 472 ? -16.177 9.482 50.706 1.00 54.41 472 GLU A CA 1
ATOM 3724 C C . GLU A 1 472 ? -17.449 9.556 51.567 1.00 54.41 472 GLU A C 1
ATOM 3726 O O . GLU A 1 472 ? -18.108 10.594 51.614 1.00 54.41 472 GLU A O 1
ATOM 3731 N N . ALA A 1 473 ? -17.739 8.517 52.361 1.00 53.03 473 ALA A N 1
ATOM 3732 C CA . ALA A 1 473 ? -18.884 8.511 53.277 1.00 53.03 473 ALA A CA 1
ATOM 3733 C C . ALA A 1 473 ? -18.789 9.563 54.406 1.00 53.03 473 ALA A C 1
ATOM 3735 O O . ALA A 1 473 ? -19.794 9.874 55.046 1.00 53.03 473 ALA A O 1
ATOM 3736 N N . ALA A 1 474 ? -17.596 10.111 54.670 1.00 55.22 474 ALA A N 1
ATOM 3737 C CA . ALA A 1 474 ? -17.382 11.137 55.689 1.00 55.22 474 ALA A CA 1
ATOM 3738 C C . ALA A 1 474 ? -17.681 12.571 55.198 1.00 55.22 474 ALA A C 1
ATOM 3740 O O . ALA A 1 474 ? -17.898 13.452 56.032 1.00 55.22 474 ALA A O 1
ATOM 3741 N N . GLU A 1 475 ? -17.700 12.818 53.881 1.00 55.88 475 GLU A N 1
ATOM 3742 C CA . GLU A 1 475 ? -17.907 14.158 53.302 1.00 55.88 475 GLU A CA 1
ATOM 3743 C C . GLU A 1 475 ? -19.363 14.424 52.872 1.00 55.88 475 GLU A C 1
ATOM 3745 O O . GLU A 1 475 ? -19.828 15.564 52.954 1.00 55.88 475 GLU A O 1
ATOM 3750 N N . GLU A 1 476 ? -20.125 13.399 52.481 1.00 51.72 476 GLU A N 1
ATOM 3751 C CA . GLU A 1 476 ? -21.492 13.558 51.966 1.00 51.72 476 GLU A CA 1
ATOM 3752 C C . GLU A 1 476 ? -22.570 13.258 53.032 1.00 51.72 476 GLU A C 1
ATOM 3754 O O . GLU A 1 476 ? -23.065 12.147 53.209 1.00 51.72 476 GLU A O 1
ATOM 3759 N N . GLY A 1 477 ? -22.954 14.295 53.780 1.00 54.91 477 GLY A N 1
ATOM 3760 C CA . GLY A 1 477 ? -23.876 14.230 54.923 1.00 54.91 477 GLY A CA 1
ATOM 3761 C C . GLY A 1 477 ? -25.381 14.085 54.629 1.00 54.91 477 GLY A C 1
ATOM 3762 O O . GLY A 1 477 ? -26.173 14.754 55.295 1.00 54.91 477 GLY A O 1
ATOM 3763 N N . ALA A 1 478 ? -25.821 13.235 53.696 1.00 52.97 478 ALA A N 1
ATOM 3764 C CA . ALA A 1 478 ? -27.247 12.902 53.545 1.00 52.97 478 ALA A CA 1
ATOM 3765 C C . ALA A 1 478 ? -27.476 11.551 52.844 1.00 52.97 478 ALA A C 1
ATOM 3767 O O . ALA A 1 478 ? -27.001 11.377 51.733 1.00 52.97 478 ALA A O 1
ATOM 3768 N N . ASN A 1 479 ? -28.242 10.647 53.484 1.00 59.31 479 ASN A N 1
ATOM 3769 C CA . ASN A 1 479 ? -28.815 9.386 52.965 1.00 59.31 479 ASN A CA 1
ATOM 3770 C C . ASN A 1 479 ? -28.333 8.958 51.566 1.00 59.31 479 ASN A C 1
ATOM 3772 O O . ASN A 1 479 ? -29.055 9.115 50.579 1.00 59.31 479 ASN A O 1
ATOM 3776 N N . ILE A 1 480 ? -27.135 8.385 51.501 1.00 52.28 480 ILE A N 1
ATOM 3777 C CA . ILE A 1 480 ? -26.642 7.718 50.298 1.00 52.28 480 ILE A CA 1
ATOM 3778 C C . ILE A 1 480 ? -27.124 6.272 50.355 1.00 52.28 480 ILE A C 1
ATOM 3780 O O . ILE A 1 480 ? -27.015 5.608 51.389 1.00 52.28 480 ILE A O 1
ATOM 3784 N N . ASP A 1 481 ? -27.703 5.808 49.253 1.00 52.59 481 ASP A N 1
ATOM 3785 C CA . ASP A 1 481 ? -28.148 4.432 49.079 1.00 52.59 481 ASP A CA 1
ATOM 3786 C C . ASP A 1 481 ? -26.960 3.472 49.286 1.00 52.59 481 ASP A C 1
ATOM 3788 O O . ASP A 1 481 ? -25.903 3.626 48.668 1.00 52.59 481 ASP A O 1
ATOM 3792 N N . LEU A 1 482 ? -27.106 2.494 50.183 1.00 50.56 482 LEU A N 1
ATOM 3793 C CA . LEU A 1 482 ? -26.021 1.577 50.566 1.00 50.56 482 LEU A CA 1
ATOM 3794 C C . LEU A 1 482 ? -25.571 0.686 49.392 1.00 50.56 482 LEU A C 1
ATOM 3796 O O . LEU A 1 482 ? -24.443 0.195 49.390 1.00 50.56 482 LEU A O 1
ATOM 3800 N N . ASP A 1 483 ? -26.412 0.514 48.364 1.00 50.69 483 ASP A N 1
ATOM 3801 C CA . ASP A 1 483 ? -26.031 -0.174 47.123 1.00 50.69 483 ASP A CA 1
ATOM 3802 C C . ASP A 1 483 ? -25.154 0.692 46.193 1.00 50.69 483 ASP A C 1
ATOM 3804 O O . ASP A 1 483 ? -24.383 0.138 45.407 1.00 50.69 483 ASP A O 1
ATOM 3808 N N . ALA A 1 484 ? -25.187 2.029 46.312 1.00 50.94 484 ALA A N 1
ATOM 3809 C CA . ALA A 1 484 ? -24.287 2.935 45.583 1.00 50.94 484 ALA A CA 1
ATOM 3810 C C . ALA A 1 484 ? -22.883 3.016 46.215 1.00 50.94 484 ALA A C 1
ATOM 3812 O O . ALA A 1 484 ? -21.926 3.396 45.548 1.00 50.94 484 ALA A O 1
ATOM 3813 N N . THR A 1 485 ? -22.753 2.616 47.483 1.00 51.16 485 THR A N 1
ATOM 3814 C CA . THR A 1 485 ? -21.507 2.611 48.273 1.00 51.16 485 THR A CA 1
ATOM 3815 C C . THR A 1 485 ? -20.948 1.199 48.473 1.00 51.16 485 THR A C 1
ATOM 3817 O O . THR A 1 485 ? -20.251 0.918 49.452 1.00 51.16 485 THR A O 1
ATOM 3820 N N . ARG A 1 486 ? -21.222 0.268 47.548 1.00 54.31 486 ARG A N 1
ATOM 3821 C CA . ARG A 1 486 ? -20.533 -1.026 47.572 1.00 54.31 486 ARG A CA 1
ATOM 3822 C C . ARG A 1 486 ? -19.035 -0.817 47.385 1.00 54.31 486 ARG A C 1
ATOM 3824 O O . ARG A 1 486 ? -18.594 -0.253 46.391 1.00 54.31 486 ARG A O 1
ATOM 3831 N N . ILE A 1 487 ? -18.275 -1.371 48.328 1.00 53.38 487 ILE A N 1
ATOM 3832 C CA . ILE A 1 487 ? -16.849 -1.676 48.205 1.00 53.38 487 ILE A CA 1
ATOM 3833 C C . ILE A 1 487 ? -16.674 -2.446 46.893 1.00 53.38 487 ILE A C 1
ATOM 3835 O O . ILE A 1 487 ? -17.043 -3.616 46.789 1.00 53.38 487 ILE A O 1
ATOM 3839 N N . GLY A 1 488 ? -16.191 -1.765 45.863 1.00 60.44 488 GLY A N 1
ATOM 3840 C CA . GLY A 1 488 ? -16.147 -2.298 44.514 1.00 60.44 488 GLY A CA 1
ATOM 3841 C C . GLY A 1 488 ? -15.129 -1.544 43.683 1.00 60.44 488 GLY A C 1
ATOM 3842 O O . GLY A 1 488 ? -14.937 -0.339 43.843 1.00 60.44 488 GLY A O 1
ATOM 3843 N N . LYS A 1 489 ? -14.452 -2.269 42.793 1.00 70.69 489 LYS A N 1
ATOM 3844 C CA . LYS A 1 489 ? -13.577 -1.635 41.813 1.00 70.69 489 LYS A CA 1
ATOM 3845 C C . LYS A 1 489 ? -14.436 -0.827 40.858 1.00 70.69 489 LYS A C 1
ATOM 3847 O O . LYS A 1 489 ? -15.354 -1.364 40.246 1.00 70.69 489 LYS A O 1
ATOM 3852 N N . SER A 1 490 ? -14.127 0.450 40.742 1.00 82.75 490 SER A N 1
ATOM 3853 C CA . SER A 1 490 ? -14.683 1.325 39.724 1.00 82.75 490 SER A CA 1
ATOM 3854 C C . SER A 1 490 ? -13.869 1.198 38.439 1.00 82.75 490 SER A C 1
ATOM 3856 O O . SER A 1 490 ? -12.687 0.850 38.465 1.00 82.75 490 SER A O 1
ATOM 3858 N N . ALA A 1 491 ? -14.482 1.496 37.299 1.00 87.06 491 ALA A N 1
ATOM 3859 C CA . ALA A 1 491 ? -13.796 1.486 36.012 1.00 87.06 491 ALA A CA 1
ATOM 3860 C C . ALA A 1 491 ? -13.911 2.846 35.331 1.00 87.06 491 ALA A C 1
ATOM 3862 O O . ALA A 1 491 ? -14.988 3.435 35.241 1.00 87.06 491 ALA A O 1
ATOM 3863 N N . VAL A 1 492 ? -12.793 3.326 34.796 1.00 91.00 492 VAL A N 1
ATOM 3864 C CA . VAL A 1 492 ? -12.789 4.438 33.849 1.00 91.00 492 VAL A CA 1
ATOM 3865 C C . VAL A 1 492 ? -12.811 3.837 32.456 1.00 91.00 492 VAL A C 1
ATOM 3867 O O . VAL A 1 492 ? -11.855 3.181 32.037 1.00 91.00 492 VAL A O 1
ATOM 3870 N N . ILE A 1 493 ? -13.896 4.068 31.724 1.00 92.00 493 ILE A N 1
ATOM 3871 C CA . ILE A 1 493 ? -14.046 3.587 30.352 1.00 92.00 493 ILE A CA 1
ATOM 3872 C C . ILE A 1 493 ? -13.957 4.747 29.370 1.00 92.00 493 ILE A C 1
ATOM 3874 O O . ILE A 1 493 ? -14.370 5.874 29.649 1.00 92.00 493 ILE A O 1
ATOM 3878 N N . LYS A 1 494 ? -13.426 4.468 28.185 1.00 93.94 494 LYS A N 1
ATOM 3879 C CA . LYS A 1 494 ? -13.416 5.404 27.067 1.00 93.94 494 LYS A CA 1
ATOM 3880 C C . LYS A 1 494 ? -14.213 4.823 25.917 1.00 93.94 494 LYS A C 1
ATOM 3882 O O . LYS A 1 494 ? -13.841 3.798 25.354 1.00 93.94 494 LYS A O 1
ATOM 3887 N N . THR A 1 495 ? -15.300 5.483 25.556 1.00 92.75 495 THR A N 1
ATOM 3888 C CA . THR A 1 495 ? -16.174 5.044 24.470 1.00 92.75 495 THR A CA 1
ATOM 3889 C C . THR A 1 495 ? -15.565 5.361 23.101 1.00 92.75 495 THR A C 1
ATOM 3891 O O . THR A 1 495 ? -14.729 6.258 22.946 1.00 92.75 495 THR A O 1
ATOM 3894 N N . SER A 1 496 ? -16.026 4.661 22.064 1.00 89.00 496 SER A N 1
ATOM 3895 C CA . SER A 1 496 ? -15.666 4.940 20.663 1.00 89.00 496 SER A CA 1
ATOM 3896 C C . SER A 1 496 ? -16.066 6.350 20.195 1.00 89.00 496 SER A C 1
ATOM 3898 O O . SER A 1 496 ? -15.419 6.913 19.310 1.00 89.00 496 SER A O 1
ATOM 3900 N N . THR A 1 497 ? -17.043 6.989 20.854 1.00 90.12 497 THR A N 1
ATOM 3901 C CA . THR A 1 497 ? -17.402 8.411 20.668 1.00 90.12 497 THR A CA 1
ATOM 3902 C C . THR A 1 497 ? -16.411 9.385 21.322 1.00 90.12 497 THR A C 1
ATOM 3904 O O . THR A 1 497 ? -16.626 10.596 21.293 1.00 90.12 497 THR A O 1
ATOM 3907 N N . ARG A 1 498 ? -15.288 8.878 21.853 1.00 89.94 498 ARG A N 1
ATOM 3908 C CA . ARG A 1 498 ? -14.202 9.624 22.515 1.00 89.94 498 ARG A CA 1
ATOM 3909 C C . ARG A 1 498 ? -14.618 10.309 23.819 1.00 89.94 498 ARG A C 1
ATOM 3911 O O . ARG A 1 498 ? -13.956 11.261 24.229 1.00 89.94 498 ARG A O 1
ATOM 3918 N N . GLN A 1 499 ? -15.663 9.818 24.478 1.00 91.12 499 GLN A N 1
ATOM 3919 C CA . GLN A 1 499 ? -16.044 10.261 25.817 1.00 91.12 499 GLN A CA 1
ATOM 3920 C C . GLN A 1 499 ? -15.389 9.358 26.859 1.00 91.12 499 GLN A C 1
ATOM 3922 O O . GLN A 1 499 ? -15.282 8.148 26.659 1.00 91.12 499 GLN A O 1
ATOM 3927 N N . THR A 1 500 ? -14.935 9.954 27.956 1.00 92.94 500 THR A N 1
ATOM 3928 C CA . THR A 1 500 ? -14.422 9.218 29.112 1.00 92.94 500 THR A CA 1
ATOM 3929 C C . THR A 1 500 ? -15.496 9.239 30.184 1.00 92.94 500 THR A C 1
ATOM 3931 O O . THR A 1 500 ? -15.960 10.317 30.554 1.00 92.94 500 THR A O 1
ATOM 3934 N N . ILE A 1 501 ? -15.905 8.065 30.647 1.00 90.94 501 ILE A N 1
ATOM 3935 C CA . ILE A 1 501 ? -16.995 7.893 31.603 1.00 90.94 501 ILE A CA 1
ATOM 3936 C C . ILE A 1 501 ? -16.445 7.127 32.798 1.00 90.94 501 ILE A C 1
ATOM 3938 O O . ILE A 1 501 ? -15.742 6.127 32.644 1.00 90.94 501 ILE A O 1
ATOM 3942 N N . PHE A 1 502 ? -16.750 7.633 33.986 1.00 89.25 502 PHE A N 1
ATOM 3943 C CA . PHE A 1 502 ? -16.460 6.961 35.240 1.00 89.25 502 PHE A CA 1
ATOM 3944 C C . PHE A 1 502 ? -17.665 6.107 35.631 1.00 89.25 502 PHE A C 1
ATOM 3946 O O . PHE A 1 502 ? -18.783 6.618 35.709 1.00 89.25 502 PHE A O 1
ATOM 3953 N N . LEU A 1 503 ? -17.433 4.816 35.847 1.00 85.00 503 LEU A N 1
ATOM 3954 C CA . LEU A 1 503 ? -18.441 3.858 36.275 1.00 85.00 503 LEU A CA 1
ATOM 3955 C C . LEU A 1 503 ? -18.130 3.409 37.708 1.00 85.00 503 LEU A C 1
ATOM 3957 O O . LEU A 1 503 ? -17.172 2.651 37.897 1.00 85.00 503 LEU A O 1
ATOM 3961 N N . PRO A 1 504 ? -18.944 3.823 38.698 1.00 76.94 504 PRO A N 1
ATOM 3962 C CA . PRO A 1 504 ? -18.855 3.301 40.062 1.00 76.94 504 PRO A CA 1
ATOM 3963 C C . PRO A 1 504 ? -19.137 1.792 40.116 1.00 76.94 504 PRO A C 1
ATOM 3965 O O . PRO A 1 504 ? -18.526 1.055 40.881 1.00 76.94 504 PRO A O 1
ATOM 3968 N N . LEU A 1 505 ? -20.047 1.324 39.253 1.00 73.56 505 LEU A N 1
ATOM 3969 C CA . LEU A 1 505 ? -20.407 -0.081 39.076 1.00 73.56 505 LEU A CA 1
ATOM 3970 C C . LEU A 1 505 ? -20.066 -0.511 37.648 1.00 73.56 505 LEU A C 1
ATOM 3972 O O . LEU A 1 505 ? -20.604 0.037 36.687 1.00 73.56 505 LEU A O 1
ATOM 3976 N N . ILE A 1 506 ? -19.187 -1.505 37.515 1.00 74.88 506 ILE A N 1
ATOM 3977 C CA . ILE A 1 506 ? -18.685 -1.983 36.217 1.00 74.88 506 ILE A CA 1
ATOM 3978 C C . ILE A 1 506 ? -19.825 -2.548 35.356 1.00 74.88 506 ILE A C 1
ATOM 3980 O O . ILE A 1 506 ? -19.922 -2.216 34.177 1.00 74.88 506 ILE A O 1
ATOM 3984 N N . GLY A 1 507 ? -20.724 -3.350 35.933 1.00 80.38 507 GLY A N 1
ATOM 3985 C CA . GLY A 1 507 ? -21.871 -3.927 35.226 1.00 80.38 507 GLY A CA 1
ATOM 3986 C C . GLY A 1 507 ? -21.950 -5.444 35.378 1.00 80.38 507 GLY A C 1
ATOM 3987 O O . GLY A 1 507 ? -21.874 -5.956 36.491 1.00 80.38 507 GLY A O 1
ATOM 3988 N N . LEU A 1 508 ? -22.143 -6.151 34.258 1.00 83.00 508 LEU A N 1
ATOM 3989 C CA . LEU A 1 508 ? -22.349 -7.609 34.207 1.00 83.00 508 LEU A CA 1
ATOM 3990 C C . LEU A 1 508 ? -21.042 -8.417 34.200 1.00 83.00 508 LEU A C 1
ATOM 3992 O O . LEU A 1 508 ? -21.056 -9.607 34.506 1.00 83.00 508 LEU A O 1
ATOM 3996 N N . VAL A 1 509 ? -19.929 -7.788 33.819 1.00 85.31 509 VAL A N 1
ATOM 3997 C CA . VAL A 1 509 ? -18.612 -8.431 33.731 1.00 85.31 509 VAL A CA 1
ATOM 3998 C C . VAL A 1 509 ? -17.890 -8.335 35.070 1.00 85.31 509 VAL A C 1
ATOM 4000 O O . VAL A 1 509 ? -17.887 -7.285 35.712 1.00 85.31 509 VAL A O 1
ATOM 4003 N N . ASP A 1 510 ? -17.232 -9.425 35.463 1.00 83.00 510 ASP A N 1
ATOM 4004 C CA . ASP A 1 510 ? -16.443 -9.454 36.685 1.00 83.00 510 ASP A CA 1
ATOM 4005 C C . ASP A 1 510 ? -15.172 -8.588 36.579 1.00 83.00 510 ASP A C 1
ATOM 4007 O O . ASP A 1 510 ? -14.413 -8.661 35.611 1.00 83.00 510 ASP A O 1
ATOM 4011 N N . HIS A 1 511 ? -14.900 -7.802 37.621 1.00 81.06 511 HIS A N 1
ATOM 4012 C CA . HIS A 1 511 ? -13.730 -6.925 37.736 1.00 81.06 511 HIS A CA 1
ATOM 4013 C C . HIS A 1 511 ? -12.381 -7.651 37.592 1.00 81.06 511 HIS A C 1
ATOM 4015 O O . HIS A 1 511 ? -11.396 -7.033 37.197 1.00 81.06 511 HIS A O 1
ATOM 4021 N N . THR A 1 512 ? -12.320 -8.950 37.901 1.00 85.06 512 THR A N 1
ATOM 4022 C CA . THR A 1 512 ? -11.097 -9.762 37.782 1.00 85.06 512 THR A CA 1
ATOM 4023 C C . THR A 1 512 ? -10.753 -10.133 36.339 1.00 85.06 512 THR A C 1
ATOM 4025 O O . THR A 1 512 ? -9.584 -10.370 36.024 1.00 85.06 512 THR A O 1
ATOM 4028 N N . ALA A 1 513 ? -11.758 -10.176 35.460 1.00 85.69 513 ALA A N 1
ATOM 4029 C CA . ALA A 1 513 ? -11.590 -10.510 34.052 1.00 85.69 513 ALA A CA 1
ATOM 4030 C C . ALA A 1 513 ? -11.104 -9.313 33.225 1.00 85.69 513 ALA A C 1
ATOM 4032 O O . ALA A 1 513 ? -10.494 -9.510 32.177 1.00 85.69 513 ALA A O 1
ATOM 4033 N N . LEU A 1 514 ? -11.350 -8.089 33.703 1.00 86.44 514 LEU A N 1
ATOM 4034 C CA . LEU A 1 514 ? -11.006 -6.858 33.004 1.00 86.44 514 LEU A CA 1
ATOM 4035 C C . LEU A 1 514 ? -9.570 -6.425 33.278 1.00 86.44 514 LEU A C 1
ATOM 4037 O O . LEU A 1 514 ? -9.092 -6.422 34.414 1.00 86.44 514 LEU A O 1
ATOM 4041 N N . LYS A 1 515 ? -8.897 -5.977 32.223 1.00 88.00 515 LYS A N 1
ATOM 4042 C CA . LYS A 1 515 ? -7.576 -5.360 32.286 1.00 88.00 515 LYS A CA 1
ATOM 4043 C C . LYS A 1 515 ? -7.580 -4.015 31.559 1.00 88.00 515 LYS A C 1
ATOM 4045 O O . LYS A 1 515 ? -8.356 -3.807 30.624 1.00 88.00 515 LYS A O 1
ATOM 4050 N N . PRO A 1 516 ? -6.697 -3.083 31.957 1.00 88.19 516 PRO A N 1
ATOM 4051 C CA . PRO A 1 516 ? -6.483 -1.855 31.203 1.00 88.19 516 PRO A CA 1
ATOM 4052 C C . PRO A 1 516 ? -6.136 -2.159 29.739 1.00 88.19 516 PRO A C 1
ATOM 4054 O O . PRO A 1 516 ? -5.187 -2.891 29.458 1.00 88.19 516 PRO A O 1
ATOM 4057 N N . GLY A 1 517 ? -6.893 -1.570 28.816 1.00 85.56 517 GLY A N 1
ATOM 4058 C CA . GLY A 1 517 ? -6.757 -1.763 27.374 1.00 85.56 517 GLY A CA 1
ATOM 4059 C C . GLY A 1 517 ? -7.729 -2.769 26.755 1.00 85.56 517 GLY A C 1
ATOM 4060 O O . GLY A 1 517 ? -7.791 -2.822 25.527 1.00 85.56 517 GLY A O 1
ATOM 4061 N N . ASP A 1 518 ? -8.499 -3.512 27.555 1.00 88.94 518 ASP A N 1
ATOM 4062 C CA . ASP A 1 518 ? -9.472 -4.471 27.029 1.00 88.94 518 ASP A CA 1
ATOM 4063 C C . ASP A 1 518 ? -10.628 -3.769 26.310 1.00 88.94 518 ASP A C 1
ATOM 4065 O O . ASP A 1 518 ? -11.108 -2.706 26.726 1.00 88.94 518 ASP A O 1
ATOM 4069 N N . LEU A 1 519 ? -11.074 -4.398 25.222 1.00 90.50 519 LEU A N 1
ATOM 4070 C CA . LEU A 1 519 ? -12.213 -3.968 24.425 1.00 90.50 519 LEU A CA 1
ATOM 4071 C C . LEU A 1 519 ? -13.499 -4.498 25.070 1.00 90.50 519 LEU A C 1
ATOM 4073 O O . LEU A 1 519 ? -13.611 -5.681 25.385 1.00 90.50 519 LEU A O 1
ATOM 4077 N N . ILE A 1 520 ? -14.486 -3.631 25.264 1.00 92.19 520 ILE A N 1
ATOM 4078 C CA . ILE A 1 520 ? -15.723 -3.955 25.979 1.00 92.19 520 ILE A CA 1
ATOM 4079 C C . ILE A 1 520 ? -16.960 -3.460 25.229 1.00 92.19 520 ILE A C 1
ATOM 4081 O O . ILE A 1 520 ? -16.955 -2.410 24.577 1.00 92.19 520 ILE A O 1
ATOM 4085 N N . GLY A 1 521 ? -18.040 -4.231 25.340 1.00 91.69 521 GLY A N 1
ATOM 4086 C CA . GLY A 1 521 ? -19.379 -3.854 24.915 1.00 91.69 521 GLY A CA 1
ATOM 4087 C C . GLY A 1 521 ? -20.081 -3.083 26.027 1.00 91.69 521 GLY A C 1
ATOM 4088 O O . GLY A 1 521 ? -20.186 -3.553 27.157 1.00 91.69 521 GLY A O 1
ATOM 4089 N N . VAL A 1 522 ? -20.556 -1.889 25.704 1.00 90.81 522 VAL A N 1
ATOM 4090 C CA . VAL A 1 522 ? -21.122 -0.916 26.635 1.00 90.81 522 VAL A CA 1
ATOM 4091 C C . VAL A 1 522 ? -22.534 -0.554 26.186 1.00 90.81 522 VAL A C 1
ATOM 4093 O O . VAL A 1 522 ? -22.762 -0.278 25.008 1.00 90.81 522 VAL A O 1
ATOM 4096 N N . ASN A 1 523 ? -23.504 -0.523 27.097 1.00 88.69 523 ASN A N 1
ATOM 4097 C CA . ASN A 1 523 ? -24.857 -0.084 26.749 1.00 88.69 523 ASN A CA 1
ATOM 4098 C C . ASN A 1 523 ? -24.847 1.397 26.302 1.00 88.69 523 ASN A C 1
ATOM 4100 O O . ASN A 1 523 ? -24.174 2.227 26.908 1.00 88.69 523 ASN A O 1
ATOM 4104 N N . LYS A 1 524 ? -25.582 1.740 25.238 1.00 86.06 524 LYS A N 1
ATOM 4105 C CA . LYS A 1 524 ? -25.632 3.108 24.695 1.00 86.06 524 LYS A CA 1
ATOM 4106 C C . LYS A 1 524 ? -26.273 4.118 25.645 1.00 86.06 524 LYS A C 1
ATOM 4108 O O . LYS A 1 524 ? -25.866 5.276 25.627 1.00 86.06 524 LYS A O 1
ATOM 4113 N N . ASP A 1 525 ? -27.242 3.683 26.445 1.00 86.31 525 ASP A N 1
ATOM 4114 C CA . ASP A 1 525 ? -28.047 4.581 27.274 1.00 86.31 525 ASP A CA 1
ATOM 4115 C C . ASP A 1 525 ? -27.485 4.702 28.695 1.00 86.31 525 ASP A C 1
ATOM 4117 O O . ASP A 1 525 ? -27.367 5.802 29.231 1.00 86.31 525 ASP A O 1
ATOM 4121 N N . SER A 1 526 ? -27.103 3.574 29.301 1.00 85.12 526 SER A N 1
ATOM 4122 C CA . SER A 1 526 ? -26.632 3.516 30.694 1.00 85.12 526 SER A CA 1
ATOM 4123 C C . SER A 1 526 ? -25.112 3.455 30.849 1.00 85.12 526 SER A C 1
ATOM 4125 O O . SER A 1 526 ? -24.614 3.561 31.965 1.00 85.12 526 SER A O 1
ATOM 4127 N N . TYR A 1 527 ? -24.368 3.266 29.756 1.00 88.50 527 TYR A N 1
ATOM 4128 C CA . TYR A 1 527 ? -22.912 3.097 29.747 1.00 88.50 527 TYR A CA 1
ATOM 4129 C C . TYR A 1 527 ? -22.363 1.957 30.622 1.00 88.50 527 TYR A C 1
ATOM 4131 O O . TYR A 1 527 ? -21.161 1.900 30.861 1.00 88.50 527 TYR A O 1
ATOM 4139 N N . LEU A 1 528 ? -23.204 1.010 31.045 1.00 88.62 528 LEU A N 1
ATOM 4140 C CA . LEU A 1 528 ? -22.775 -0.177 31.790 1.00 88.62 528 LEU A CA 1
ATOM 4141 C C . LEU A 1 528 ? -22.030 -1.167 30.887 1.00 88.62 528 LEU A C 1
ATOM 4143 O O . LEU A 1 528 ? -22.405 -1.353 29.724 1.00 88.62 528 LEU A O 1
ATOM 4147 N N . VAL A 1 529 ? -21.011 -1.839 31.433 1.00 89.44 529 VAL A N 1
ATOM 4148 C CA . VAL A 1 529 ? -20.274 -2.897 30.730 1.00 89.44 529 VAL A CA 1
ATOM 4149 C C . VAL A 1 529 ? -21.136 -4.160 30.665 1.00 89.44 529 VAL A C 1
ATOM 4151 O O . VAL A 1 529 ? -21.492 -4.746 31.691 1.00 89.44 529 VAL A O 1
ATOM 4154 N N . LEU A 1 530 ? -21.487 -4.569 29.446 1.00 88.00 530 LEU A N 1
ATOM 4155 C CA . LEU A 1 530 ? -22.343 -5.722 29.161 1.00 88.00 530 LEU A CA 1
ATOM 4156 C C . LEU A 1 530 ? -21.535 -7.001 28.927 1.00 88.00 530 LEU A C 1
ATOM 4158 O O . LEU A 1 530 ? -21.928 -8.075 29.397 1.00 88.00 530 LEU A O 1
ATOM 4162 N N . ASP A 1 531 ? -20.445 -6.881 28.165 1.00 88.38 531 ASP A N 1
ATOM 4163 C CA . ASP A 1 531 ? -19.617 -8.012 27.751 1.00 88.38 531 ASP A CA 1
ATOM 4164 C C . ASP A 1 531 ? -18.176 -7.592 27.429 1.00 88.38 531 ASP A C 1
ATOM 4166 O O . ASP A 1 531 ? -17.904 -6.433 27.097 1.00 88.38 531 ASP A O 1
ATOM 4170 N N . THR A 1 532 ? -17.254 -8.547 27.500 1.00 89.81 532 THR A N 1
ATOM 4171 C CA . THR A 1 532 ? -15.873 -8.400 27.028 1.00 89.81 532 THR A CA 1
ATOM 4172 C C . THR A 1 532 ? -15.787 -8.812 25.572 1.00 89.81 532 THR A C 1
ATOM 4174 O O . THR A 1 532 ? -16.175 -9.922 25.212 1.00 89.81 532 THR A O 1
ATOM 4177 N N . LEU A 1 533 ? -15.257 -7.933 24.727 1.00 89.75 533 LEU A N 1
ATOM 4178 C CA . LEU A 1 533 ? -15.080 -8.220 23.311 1.00 89.75 533 LEU A CA 1
ATOM 4179 C C . LEU A 1 533 ? -13.679 -8.798 23.067 1.00 89.75 533 LEU A C 1
ATOM 4181 O O . LEU A 1 533 ? -12.727 -8.404 23.745 1.00 89.75 533 LEU A O 1
ATOM 4185 N N . PRO A 1 534 ? -13.520 -9.701 22.083 1.00 86.38 534 PRO A N 1
ATOM 4186 C CA . PRO A 1 534 ? -12.202 -10.157 21.664 1.00 86.38 534 PRO A CA 1
ATOM 4187 C C . PRO A 1 534 ? -11.317 -8.979 21.250 1.00 86.38 534 PRO A C 1
ATOM 4189 O O . PRO A 1 534 ? -11.805 -7.989 20.695 1.00 86.38 534 PRO A O 1
ATOM 4192 N N . ALA A 1 535 ? -10.010 -9.102 21.480 1.00 82.12 535 ALA A N 1
ATOM 4193 C CA . ALA A 1 535 ? -9.053 -8.097 21.041 1.00 82.12 535 ALA A CA 1
ATOM 4194 C C . ALA A 1 535 ? -9.164 -7.889 19.522 1.00 82.12 535 ALA A C 1
ATOM 4196 O O . ALA A 1 535 ? -9.082 -8.832 18.731 1.00 82.12 535 ALA A O 1
ATOM 4197 N N . GLU A 1 536 ? -9.367 -6.641 19.103 1.00 83.12 536 GLU A N 1
ATOM 4198 C CA . GLU A 1 536 ? -9.428 -6.303 17.688 1.00 83.12 536 GLU A CA 1
ATOM 4199 C C . GLU A 1 536 ? -8.041 -5.906 17.179 1.00 83.12 536 GLU A C 1
ATOM 4201 O O . GLU A 1 536 ? -7.447 -4.922 17.622 1.00 83.12 536 GLU A O 1
ATOM 4206 N N . TYR A 1 537 ? -7.543 -6.665 16.207 1.00 86.19 537 TYR A N 1
ATOM 4207 C CA . TYR A 1 537 ? -6.352 -6.311 15.440 1.00 86.19 537 TYR A CA 1
ATOM 4208 C C . TYR A 1 537 ? -6.721 -5.502 14.204 1.00 86.19 537 TYR A C 1
ATOM 4210 O O . TYR A 1 537 ? -7.805 -5.668 13.635 1.00 86.19 537 TYR A O 1
ATOM 4218 N N . ASP A 1 538 ? -5.782 -4.677 13.742 1.00 87.88 538 ASP A N 1
ATOM 4219 C CA . ASP A 1 538 ? -5.932 -3.947 12.491 1.00 87.88 538 ASP A CA 1
ATOM 4220 C C . ASP A 1 538 ? -6.304 -4.890 11.331 1.00 87.88 538 ASP A C 1
ATOM 4222 O O . ASP A 1 538 ? -5.703 -5.951 11.144 1.00 87.88 538 ASP A O 1
ATOM 4226 N N . SER A 1 539 ? -7.289 -4.488 10.525 1.00 87.25 539 SER A N 1
ATOM 4227 C CA . SER A 1 539 ? -7.735 -5.245 9.346 1.00 87.25 539 SER A CA 1
ATOM 4228 C C . SER A 1 539 ? -6.586 -5.635 8.406 1.00 87.25 539 SER A C 1
ATOM 4230 O O . SER A 1 539 ? -6.607 -6.716 7.818 1.00 87.25 539 SER A O 1
ATOM 4232 N N . ARG A 1 540 ? -5.543 -4.798 8.316 1.00 88.19 540 ARG A N 1
ATOM 4233 C CA . ARG A 1 540 ? -4.340 -5.060 7.518 1.00 88.19 540 ARG A CA 1
ATOM 4234 C C . ARG A 1 540 ? -3.536 -6.233 8.066 1.00 88.19 540 ARG A C 1
ATOM 4236 O O . ARG A 1 540 ? -2.985 -6.985 7.276 1.00 88.19 540 ARG A O 1
ATOM 4243 N N . VAL A 1 541 ? -3.488 -6.405 9.387 1.00 87.19 541 VAL A N 1
ATOM 4244 C CA . VAL A 1 541 ? -2.795 -7.527 10.039 1.00 87.19 541 VAL A CA 1
ATOM 4245 C C . VAL A 1 541 ? -3.563 -8.826 9.826 1.00 87.19 541 VAL A C 1
ATOM 4247 O O . VAL A 1 541 ? -2.950 -9.843 9.520 1.00 87.19 541 VAL A O 1
ATOM 4250 N N . LYS A 1 542 ? -4.901 -8.794 9.881 1.00 86.19 542 LYS A N 1
ATOM 4251 C CA . LYS A 1 542 ? -5.722 -9.962 9.518 1.00 86.19 542 LYS A CA 1
ATOM 4252 C C . LYS A 1 542 ? -5.492 -10.378 8.061 1.00 86.19 542 LYS A C 1
ATOM 4254 O O . LYS A 1 542 ? -5.374 -11.558 7.783 1.00 86.19 542 LYS A O 1
ATOM 4259 N N . ALA A 1 543 ? -5.320 -9.421 7.147 1.00 86.12 543 ALA A N 1
ATOM 4260 C CA . ALA A 1 543 ? -4.980 -9.706 5.749 1.00 86.12 543 ALA A CA 1
ATOM 4261 C C . ALA A 1 543 ? -3.534 -10.211 5.526 1.00 86.12 543 ALA A C 1
ATOM 4263 O O . ALA A 1 543 ? -3.213 -10.674 4.433 1.00 86.12 543 ALA A O 1
ATOM 4264 N N . MET A 1 544 ? -2.643 -10.087 6.519 1.00 84.25 544 MET A N 1
ATOM 4265 C CA . MET A 1 544 ? -1.278 -10.643 6.476 1.00 84.25 544 MET A CA 1
ATOM 4266 C C . MET A 1 544 ? -1.235 -12.115 6.879 1.00 84.25 544 MET A C 1
ATOM 4268 O O . MET A 1 544 ? -0.232 -12.796 6.636 1.00 84.25 544 MET A O 1
ATOM 4272 N N . GLU A 1 545 ? -2.301 -12.602 7.506 1.00 83.44 545 GLU A N 1
ATOM 4273 C CA . GLU A 1 545 ? -2.487 -14.019 7.727 1.00 83.44 545 GLU A CA 1
ATOM 4274 C C . GLU A 1 545 ? -2.717 -14.718 6.396 1.00 83.44 545 GLU A C 1
ATOM 4276 O O . GLU A 1 545 ? -3.523 -14.300 5.566 1.00 83.44 545 GLU A O 1
ATOM 4281 N N . VAL A 1 546 ? -1.942 -15.771 6.164 1.00 74.50 546 VAL A N 1
ATOM 4282 C CA . VAL A 1 546 ? -2.081 -16.558 4.950 1.00 74.50 546 VAL A CA 1
ATOM 4283 C C . VAL A 1 546 ? -3.117 -17.650 5.204 1.00 74.50 546 VAL A C 1
ATOM 4285 O O . VAL A 1 546 ? -2.797 -18.678 5.797 1.00 74.50 546 VAL A O 1
ATOM 4288 N N . ASP A 1 547 ? -4.344 -17.416 4.729 1.00 63.25 547 ASP A N 1
ATOM 4289 C CA . ASP A 1 547 ? -5.472 -18.354 4.853 1.00 63.25 547 ASP A CA 1
ATOM 4290 C C . ASP A 1 547 ? -5.230 -19.674 4.089 1.00 63.25 547 ASP A C 1
ATOM 4292 O O . ASP A 1 547 ? -5.663 -20.747 4.514 1.00 63.25 547 ASP A O 1
ATOM 4296 N N . GLU A 1 548 ? -4.493 -19.624 2.970 1.00 64.56 548 GLU A N 1
ATOM 4297 C CA . GLU A 1 548 ? -4.152 -20.800 2.160 1.00 64.56 548 GLU A CA 1
ATOM 4298 C C . GLU A 1 548 ? -2.724 -21.286 2.428 1.00 64.56 548 GLU A C 1
ATOM 4300 O O . GLU A 1 548 ? -1.741 -20.635 2.065 1.00 64.56 548 GLU A O 1
ATOM 4305 N N . LYS A 1 549 ? -2.592 -22.484 3.013 1.00 66.94 549 LYS A N 1
ATOM 4306 C CA . LYS A 1 549 ? -1.288 -23.125 3.233 1.00 66.94 549 LYS A CA 1
ATOM 4307 C C . LYS A 1 549 ? -0.470 -23.150 1.926 1.00 66.94 549 LYS A C 1
ATOM 4309 O O . LYS A 1 549 ? -0.960 -23.681 0.924 1.00 66.94 549 LYS A O 1
ATOM 4314 N N . PRO A 1 550 ? 0.781 -22.643 1.923 1.00 68.00 550 PRO A N 1
ATOM 4315 C CA . PRO A 1 550 ? 1.662 -22.777 0.769 1.00 68.00 550 PRO A CA 1
ATOM 4316 C C . PRO A 1 550 ? 1.819 -24.260 0.408 1.00 68.00 550 PRO A C 1
ATOM 4318 O O . PRO A 1 550 ? 1.944 -25.108 1.290 1.00 68.00 550 PRO A O 1
ATOM 4321 N N . THR A 1 551 ? 1.774 -24.593 -0.882 1.00 76.88 551 THR A N 1
ATOM 4322 C CA . THR A 1 551 ? 1.834 -25.991 -1.360 1.00 76.88 551 THR A CA 1
ATOM 4323 C C . THR A 1 551 ? 3.241 -26.415 -1.777 1.00 76.88 551 THR A C 1
ATOM 4325 O O . THR A 1 551 ? 3.460 -27.576 -2.127 1.00 76.88 551 THR A O 1
ATOM 4328 N N . GLU A 1 552 ? 4.200 -25.489 -1.755 1.00 82.75 552 GLU A N 1
ATOM 4329 C CA . GLU A 1 552 ? 5.565 -25.731 -2.203 1.00 82.75 552 GLU A CA 1
ATOM 4330 C C . GLU A 1 552 ? 6.320 -26.686 -1.267 1.00 82.75 552 GLU A C 1
ATOM 4332 O O . GLU A 1 552 ? 6.326 -26.519 -0.049 1.00 82.75 552 GLU A O 1
ATOM 4337 N N . LYS A 1 553 ? 7.008 -27.677 -1.843 1.00 86.69 553 LYS A N 1
ATOM 4338 C CA . LYS A 1 553 ? 7.860 -28.623 -1.105 1.00 86.69 553 LYS A CA 1
ATOM 4339 C C . LYS A 1 553 ? 9.335 -28.296 -1.321 1.00 86.69 553 LYS A C 1
ATOM 4341 O O . LYS A 1 553 ? 9.703 -27.716 -2.341 1.00 86.69 553 LYS A O 1
ATOM 4346 N N . TYR A 1 554 ? 10.216 -28.761 -0.432 1.00 88.25 554 TYR A N 1
ATOM 4347 C CA . TYR A 1 554 ? 11.668 -28.632 -0.645 1.00 88.25 554 TYR A CA 1
ATOM 4348 C C . TYR A 1 554 ? 12.154 -29.326 -1.929 1.00 88.25 554 TYR A C 1
ATOM 4350 O O . TYR A 1 554 ? 13.140 -28.901 -2.514 1.00 88.25 554 TYR A O 1
ATOM 4358 N N . THR A 1 555 ? 11.423 -30.325 -2.439 1.00 87.62 555 THR A N 1
ATOM 4359 C CA . THR A 1 555 ? 11.711 -30.987 -3.727 1.00 87.62 555 THR A CA 1
ATOM 4360 C C . THR A 1 555 ? 11.530 -30.089 -4.954 1.00 87.62 555 THR A C 1
ATOM 4362 O O . THR A 1 555 ? 11.949 -30.465 -6.053 1.00 87.62 555 THR A O 1
ATOM 4365 N N . ASP A 1 556 ? 10.865 -28.946 -4.778 1.00 86.25 556 ASP A N 1
ATOM 4366 C CA . ASP A 1 556 ? 10.651 -27.934 -5.812 1.00 86.25 556 ASP A CA 1
ATOM 4367 C C . ASP A 1 556 ? 11.699 -26.805 -5.741 1.00 86.25 556 ASP A C 1
ATOM 4369 O O . ASP A 1 556 ? 11.670 -25.881 -6.555 1.00 86.25 556 ASP A O 1
ATOM 4373 N N . VAL A 1 557 ? 12.644 -26.883 -4.796 1.00 88.62 557 VAL A N 1
ATOM 4374 C CA . VAL A 1 557 ? 13.777 -25.962 -4.650 1.00 88.62 557 VAL A CA 1
ATOM 4375 C C . VAL A 1 557 ? 15.046 -26.676 -5.121 1.00 88.62 557 VAL A C 1
ATOM 4377 O O . VAL A 1 557 ? 15.419 -27.707 -4.575 1.00 88.62 557 VAL A O 1
ATOM 4380 N N . GLY A 1 558 ? 15.704 -26.155 -6.160 1.00 87.25 558 GLY A N 1
ATOM 4381 C CA . GLY A 1 558 ? 16.913 -26.765 -6.731 1.00 87.25 558 GLY A CA 1
ATOM 4382 C C . GLY A 1 558 ? 18.209 -26.152 -6.195 1.00 87.25 558 GLY A C 1
ATOM 4383 O O . GLY A 1 558 ? 18.331 -24.928 -6.152 1.00 87.25 558 GLY A O 1
ATOM 4384 N N . GLY A 1 559 ? 19.183 -26.999 -5.843 1.00 86.44 559 GLY A N 1
ATOM 4385 C CA . GLY A 1 559 ? 20.586 -26.634 -5.601 1.00 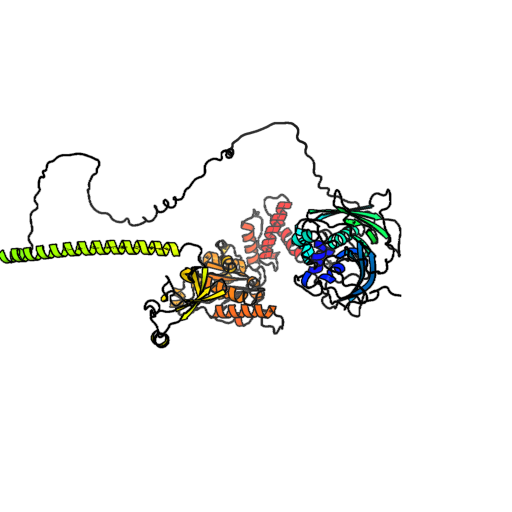86.44 559 GLY A CA 1
ATOM 4386 C C . GLY A 1 559 ? 20.913 -25.822 -4.341 1.00 86.44 559 GLY A C 1
ATOM 4387 O O . GLY A 1 559 ? 22.034 -25.332 -4.226 1.00 86.44 559 GLY A O 1
ATOM 4388 N N . LEU A 1 560 ? 19.967 -25.658 -3.413 1.00 89.69 560 LEU A N 1
ATOM 4389 C CA . LEU A 1 560 ? 20.132 -24.901 -2.161 1.00 89.69 560 LEU A CA 1
ATOM 4390 C C . LEU A 1 560 ? 20.134 -25.817 -0.927 1.00 89.69 560 LEU A C 1
ATOM 4392 O O . LEU A 1 560 ? 19.598 -25.456 0.119 1.00 89.69 560 LEU A O 1
ATOM 4396 N N . ASP A 1 561 ? 20.712 -27.014 -1.045 1.00 90.31 561 ASP A N 1
ATOM 4397 C CA . ASP A 1 561 ? 20.624 -28.063 -0.018 1.00 90.31 561 ASP A CA 1
ATOM 4398 C C . ASP A 1 561 ? 21.182 -27.603 1.337 1.00 90.31 561 ASP A C 1
ATOM 4400 O O . ASP A 1 561 ? 20.540 -27.783 2.371 1.00 90.31 561 ASP A O 1
ATOM 4404 N N . LYS A 1 562 ? 22.325 -26.906 1.325 1.00 91.94 562 LYS A N 1
ATOM 4405 C CA . LYS A 1 562 ? 22.944 -26.356 2.540 1.00 91.94 562 LYS A CA 1
ATOM 4406 C C . LYS A 1 562 ? 22.051 -25.313 3.222 1.00 91.94 562 LYS A C 1
ATOM 4408 O O . LYS A 1 562 ? 21.912 -25.310 4.439 1.00 91.94 562 LYS A O 1
ATOM 4413 N N . GLN A 1 563 ? 21.436 -24.421 2.444 1.00 92.75 563 GLN A N 1
ATOM 4414 C CA . GLN A 1 563 ? 20.546 -23.380 2.966 1.00 92.75 563 GLN A CA 1
ATOM 4415 C C . GLN A 1 563 ? 19.234 -23.968 3.495 1.00 92.75 563 GLN A C 1
ATOM 4417 O O . GLN A 1 563 ? 18.697 -23.463 4.480 1.00 92.75 563 GLN A O 1
ATOM 4422 N N . ILE A 1 564 ? 18.718 -25.023 2.851 1.00 91.62 564 ILE A N 1
ATOM 4423 C CA . ILE A 1 564 ? 17.553 -25.773 3.334 1.00 91.62 564 ILE A CA 1
ATOM 4424 C C . ILE A 1 564 ? 17.873 -26.383 4.699 1.00 91.62 564 ILE A C 1
ATOM 4426 O O . ILE A 1 564 ? 17.091 -26.196 5.628 1.00 91.62 564 ILE A O 1
ATOM 4430 N N . GLU A 1 565 ? 19.021 -27.051 4.838 1.00 92.12 565 GLU A N 1
ATOM 4431 C CA . GLU A 1 565 ? 19.460 -27.642 6.104 1.00 92.12 565 GLU A CA 1
ATOM 4432 C C . GLU A 1 565 ? 19.552 -26.575 7.204 1.00 92.12 565 GLU A C 1
ATOM 4434 O O . GLU A 1 565 ? 18.822 -26.664 8.189 1.00 92.12 565 GLU A O 1
ATOM 4439 N N . GLU A 1 566 ? 20.314 -25.494 6.991 1.00 91.88 566 GLU A N 1
ATOM 4440 C CA . GLU A 1 566 ? 20.465 -24.403 7.970 1.00 91.88 566 GLU A CA 1
ATOM 4441 C C . GLU A 1 566 ? 19.122 -23.776 8.398 1.00 91.88 566 GLU A C 1
ATOM 4443 O O . GLU A 1 566 ? 18.938 -23.423 9.568 1.00 91.88 566 GLU A O 1
ATOM 4448 N N . LEU A 1 567 ? 18.161 -23.644 7.475 1.00 91.06 567 LEU A N 1
ATOM 4449 C CA . LEU A 1 567 ? 16.829 -23.121 7.783 1.00 91.06 567 LEU A CA 1
ATOM 4450 C C . LEU A 1 567 ? 15.993 -24.116 8.602 1.00 91.06 567 LEU A C 1
ATOM 4452 O O . LEU A 1 567 ? 15.303 -23.718 9.546 1.00 91.06 567 LEU A O 1
ATOM 4456 N N . VAL A 1 568 ? 16.059 -25.405 8.259 1.00 90.50 568 VAL A N 1
ATOM 4457 C CA . VAL A 1 568 ? 15.376 -26.486 8.982 1.00 90.50 568 VAL A CA 1
ATOM 4458 C C . VAL A 1 568 ? 15.889 -26.567 10.421 1.00 90.50 568 VAL A C 1
ATOM 4460 O O . VAL A 1 568 ? 15.076 -26.638 11.347 1.00 90.50 568 VAL A O 1
ATOM 4463 N N . GLU A 1 569 ? 17.202 -26.454 10.634 1.00 88.38 569 GLU A N 1
ATOM 4464 C CA . GLU A 1 569 ? 17.786 -26.415 11.980 1.00 88.38 569 GLU A CA 1
ATOM 4465 C C . GLU A 1 569 ? 17.318 -25.201 12.793 1.00 88.38 569 GLU A C 1
ATOM 4467 O O . GLU A 1 569 ? 17.098 -25.293 14.003 1.00 88.38 569 GLU A O 1
ATOM 4472 N N . ALA A 1 570 ? 17.180 -24.045 12.138 1.00 87.06 570 ALA A N 1
ATOM 4473 C CA . ALA A 1 570 ? 16.850 -22.786 12.795 1.00 87.06 570 ALA A CA 1
ATOM 4474 C C . ALA A 1 570 ? 15.364 -22.653 13.158 1.00 87.06 570 ALA A C 1
ATOM 4476 O O . ALA A 1 570 ? 15.043 -22.035 14.174 1.00 87.06 570 ALA A O 1
ATOM 4477 N N . VAL A 1 571 ? 14.462 -23.199 12.335 1.00 87.31 571 VAL A N 1
ATOM 4478 C CA . VAL A 1 571 ? 13.006 -23.004 12.473 1.00 87.31 571 VAL A CA 1
ATOM 4479 C C . VAL A 1 571 ? 12.277 -24.303 12.780 1.00 87.31 571 VAL A C 1
ATOM 4481 O O . VAL A 1 571 ? 11.538 -24.377 13.761 1.00 87.31 571 VAL A O 1
ATOM 4484 N N . VAL A 1 572 ? 12.487 -25.341 11.969 1.00 87.19 572 VAL A N 1
ATOM 4485 C CA . VAL A 1 572 ? 11.692 -26.575 12.030 1.00 87.19 572 VAL A CA 1
ATOM 4486 C C . VAL A 1 572 ? 12.037 -27.388 13.275 1.00 87.19 572 VAL A C 1
ATOM 4488 O O . VAL A 1 572 ? 11.128 -27.856 13.962 1.00 87.19 572 VAL A O 1
ATOM 4491 N N . TRP A 1 573 ? 13.324 -27.539 13.606 1.00 88.00 573 TRP A N 1
ATOM 4492 C CA . TRP A 1 573 ? 13.740 -28.299 14.790 1.00 88.00 573 TRP A CA 1
ATOM 4493 C C . TRP A 1 573 ? 13.230 -27.690 16.102 1.00 88.00 573 TRP A C 1
ATOM 4495 O O . TRP A 1 573 ? 12.658 -28.442 16.889 1.00 88.00 573 TRP A O 1
ATOM 4505 N N . PRO A 1 574 ? 13.332 -26.369 16.361 1.00 85.44 574 PRO A N 1
ATOM 4506 C CA . PRO A 1 574 ? 12.730 -25.778 17.555 1.00 85.44 574 PRO A CA 1
ATOM 4507 C C . PRO A 1 574 ? 11.217 -25.976 17.663 1.00 85.44 574 PRO A C 1
ATOM 4509 O O . PRO A 1 574 ? 10.695 -26.030 18.772 1.00 85.44 574 PRO A O 1
ATOM 4512 N N . MET A 1 575 ? 10.511 -26.068 16.532 1.00 83.62 575 MET A N 1
ATOM 4513 C CA . MET A 1 575 ? 9.060 -26.261 16.517 1.00 83.62 575 MET A CA 1
ATOM 4514 C C . MET A 1 575 ? 8.652 -27.718 16.747 1.00 83.62 575 MET A C 1
ATOM 4516 O O . MET A 1 575 ? 7.728 -27.971 17.515 1.00 83.62 575 MET A O 1
ATOM 4520 N N . LYS A 1 576 ? 9.332 -28.674 16.099 1.00 84.56 576 LYS A N 1
ATOM 4521 C CA . LYS A 1 576 ? 8.997 -30.107 16.183 1.00 84.56 576 LYS A CA 1
ATOM 4522 C C . LYS A 1 576 ? 9.672 -30.819 17.358 1.00 84.56 576 LYS A C 1
ATOM 4524 O O . LYS A 1 576 ? 9.063 -31.678 17.982 1.00 84.56 576 LYS A O 1
ATOM 4529 N N . GLU A 1 577 ? 10.913 -30.458 17.677 1.00 84.50 577 GLU A N 1
ATOM 4530 C CA . GLU A 1 577 ? 11.771 -31.131 18.662 1.00 84.50 577 GLU A CA 1
ATOM 4531 C C . GLU A 1 577 ? 12.153 -30.212 19.840 1.00 84.50 577 GLU A C 1
ATOM 4533 O O . GLU A 1 577 ? 13.283 -30.245 20.331 1.00 84.50 577 GLU A O 1
ATOM 4538 N N . ALA A 1 578 ? 11.217 -29.399 20.343 1.00 82.50 578 ALA A N 1
ATOM 4539 C CA . ALA A 1 578 ? 11.475 -28.465 21.449 1.00 82.50 578 ALA A CA 1
ATOM 4540 C C . ALA A 1 578 ? 12.080 -29.144 22.700 1.00 82.50 578 ALA A C 1
ATOM 4542 O O . ALA A 1 578 ? 12.952 -28.581 23.366 1.00 82.50 578 ALA A O 1
ATOM 4543 N N . GLU A 1 579 ? 11.682 -30.385 23.003 1.00 85.31 579 GLU A N 1
ATOM 4544 C CA . GLU A 1 579 ? 12.240 -31.143 24.130 1.00 85.31 579 GLU A CA 1
ATOM 4545 C C . GLU A 1 579 ? 13.737 -31.424 23.998 1.00 85.31 579 GLU A C 1
ATOM 4547 O O . GLU A 1 579 ? 14.451 -31.462 25.001 1.00 85.31 579 GLU A O 1
ATOM 4552 N N . ARG A 1 580 ? 14.237 -31.619 22.773 1.00 87.69 580 ARG A N 1
ATOM 4553 C CA . ARG A 1 580 ? 15.652 -31.912 22.533 1.00 87.69 580 ARG A CA 1
ATOM 4554 C C . ARG A 1 580 ? 16.523 -30.713 22.902 1.00 87.69 580 ARG A C 1
ATOM 4556 O O . ARG A 1 580 ? 17.561 -30.892 23.533 1.00 87.69 580 ARG A O 1
ATOM 4563 N N . PHE A 1 581 ? 16.053 -29.498 22.616 1.00 85.25 581 PHE A N 1
ATOM 4564 C CA . PHE A 1 581 ? 16.702 -28.259 23.055 1.00 85.25 581 PHE A CA 1
ATOM 4565 C C . PHE A 1 581 ? 16.700 -28.130 24.583 1.00 85.25 581 PHE A C 1
ATOM 4567 O O . PHE A 1 581 ? 17.737 -27.811 25.166 1.00 85.25 581 PHE A O 1
ATOM 4574 N N . LYS A 1 582 ? 15.578 -28.463 25.243 1.00 85.56 582 LYS A N 1
ATOM 4575 C CA . LYS A 1 582 ? 15.466 -28.440 26.714 1.00 85.56 582 LYS A CA 1
ATOM 4576 C C . LYS A 1 582 ? 16.399 -29.452 27.387 1.00 85.56 582 LYS A C 1
ATOM 4578 O O . LYS A 1 582 ? 17.050 -29.104 28.365 1.00 85.56 582 LYS A O 1
ATOM 4583 N N . LYS A 1 583 ? 16.529 -30.665 26.834 1.00 89.00 583 LYS A N 1
ATOM 4584 C CA . LYS A 1 583 ? 17.447 -31.707 27.338 1.00 89.00 583 LYS A CA 1
ATOM 4585 C C . LYS A 1 583 ? 18.920 -31.324 27.192 1.00 89.00 583 LYS A C 1
ATOM 4587 O O . LYS A 1 583 ? 19.711 -31.627 28.076 1.00 89.00 583 LYS A O 1
ATOM 4592 N N . ILE A 1 584 ? 19.286 -30.665 26.092 1.00 90.31 584 ILE A N 1
ATOM 4593 C CA . ILE A 1 584 ? 20.661 -30.195 25.853 1.00 90.31 584 ILE A CA 1
ATOM 4594 C C . ILE A 1 584 ? 20.961 -28.913 26.659 1.00 90.31 584 ILE A C 1
ATOM 4596 O O . ILE A 1 584 ? 22.117 -28.634 26.963 1.00 90.31 584 ILE A O 1
ATOM 4600 N N . GLY A 1 585 ? 19.937 -28.138 27.036 1.00 85.06 585 GLY A N 1
ATOM 4601 C CA . GLY A 1 585 ? 20.088 -26.894 27.799 1.00 85.06 585 GLY A CA 1
ATOM 4602 C C . GLY A 1 585 ? 20.490 -25.685 26.946 1.00 85.06 585 GLY A C 1
ATOM 4603 O O . GLY A 1 585 ? 20.978 -24.688 27.476 1.00 85.06 585 GLY A O 1
ATOM 4604 N N . ILE A 1 586 ? 20.292 -25.757 25.627 1.00 86.19 586 ILE A N 1
ATOM 4605 C CA . ILE A 1 586 ? 20.571 -24.656 24.695 1.00 86.19 586 ILE A CA 1
ATOM 4606 C C . ILE A 1 586 ? 19.290 -23.900 24.346 1.00 86.19 586 ILE A C 1
ATOM 4608 O O . ILE A 1 586 ? 18.214 -24.481 24.211 1.00 86.19 586 ILE A O 1
ATOM 4612 N N . LYS A 1 587 ? 19.407 -22.583 24.164 1.00 82.06 587 LYS A N 1
ATOM 4613 C CA . LYS A 1 587 ? 18.293 -21.752 23.696 1.00 82.06 587 LYS A CA 1
ATOM 4614 C C . LYS A 1 587 ? 18.133 -21.912 22.188 1.00 82.06 587 LYS A C 1
ATOM 4616 O O . LYS A 1 587 ? 19.117 -21.845 21.453 1.00 82.06 587 LYS A O 1
ATOM 4621 N N . ALA A 1 588 ? 16.896 -22.095 21.736 1.00 84.12 588 ALA A N 1
ATOM 4622 C CA . ALA A 1 588 ? 16.593 -22.106 20.314 1.00 84.12 588 ALA A CA 1
ATOM 4623 C C . ALA A 1 588 ? 16.875 -20.724 19.687 1.00 84.12 588 ALA A C 1
ATOM 4625 O O . ALA A 1 588 ? 16.606 -19.706 20.338 1.00 84.12 588 ALA A O 1
ATOM 4626 N N . PRO A 1 589 ? 17.348 -20.670 18.428 1.00 85.62 589 PRO A N 1
ATOM 4627 C CA . PRO A 1 589 ? 17.442 -19.422 17.675 1.00 85.62 589 PRO A CA 1
ATOM 4628 C C . PRO A 1 589 ? 16.084 -18.711 17.620 1.00 85.62 589 PRO A C 1
ATOM 4630 O O . PRO A 1 589 ? 15.041 -19.361 17.468 1.00 85.62 589 PRO A O 1
ATOM 4633 N N . LYS A 1 590 ? 16.071 -17.383 17.764 1.00 83.50 590 LYS A N 1
ATOM 4634 C CA . LYS A 1 590 ? 14.831 -16.590 17.690 1.00 83.50 590 LYS A CA 1
ATOM 4635 C C . LYS A 1 590 ? 14.399 -16.324 16.248 1.00 83.50 590 LYS A C 1
ATOM 4637 O O . LYS A 1 590 ? 13.205 -16.340 15.945 1.00 83.50 590 LYS A O 1
ATOM 4642 N N . GLY A 1 591 ? 15.364 -16.132 15.355 1.00 86.88 591 GLY A N 1
ATOM 4643 C CA . GLY A 1 591 ? 15.088 -15.884 13.950 1.00 86.88 591 GLY A CA 1
ATOM 4644 C C . GLY A 1 591 ? 16.270 -16.130 13.025 1.00 86.88 591 GLY A C 1
ATOM 4645 O O . GLY A 1 591 ? 17.412 -16.304 13.464 1.00 86.88 591 GLY A O 1
ATOM 4646 N N . ALA A 1 592 ? 15.974 -16.134 11.728 1.00 91.56 592 ALA A N 1
ATOM 4647 C CA . ALA A 1 592 ? 16.960 -16.278 10.666 1.00 91.56 592 ALA A CA 1
ATOM 4648 C C . ALA A 1 592 ? 16.811 -15.163 9.623 1.00 91.56 592 ALA A C 1
ATOM 4650 O O . ALA A 1 592 ? 15.703 -14.802 9.224 1.00 91.56 592 ALA A O 1
ATOM 4651 N N . LEU A 1 593 ? 17.945 -14.628 9.179 1.00 93.56 593 LEU A N 1
ATOM 4652 C CA . LEU A 1 593 ? 18.059 -13.664 8.095 1.00 93.56 593 LEU A CA 1
ATOM 4653 C C . LEU A 1 593 ? 18.564 -14.368 6.839 1.00 93.56 593 LEU A C 1
ATOM 4655 O O . LEU A 1 593 ? 19.661 -14.921 6.837 1.00 93.56 593 LEU A O 1
ATOM 4659 N N . MET A 1 594 ? 17.797 -14.281 5.763 1.00 94.69 594 MET A N 1
ATOM 4660 C CA . MET A 1 594 ? 18.157 -14.747 4.431 1.00 94.69 594 MET A CA 1
ATOM 4661 C C . MET A 1 594 ? 18.607 -13.554 3.589 1.00 94.69 594 MET A C 1
ATOM 4663 O O . MET A 1 594 ? 17.841 -12.609 3.388 1.00 94.69 594 MET A O 1
ATOM 4667 N N . TYR A 1 595 ? 19.835 -13.586 3.077 1.00 94.00 595 TYR A N 1
ATOM 4668 C CA . TYR A 1 595 ? 20.368 -12.509 2.244 1.00 94.00 595 TYR A CA 1
ATOM 4669 C C . TYR A 1 595 ? 21.073 -13.037 0.995 1.00 94.00 595 TYR A C 1
ATOM 4671 O O . TYR A 1 595 ? 21.543 -14.169 0.961 1.00 94.00 595 TYR A O 1
ATOM 4679 N N . GLY A 1 596 ? 21.114 -12.220 -0.055 1.00 91.19 596 GLY A N 1
ATOM 4680 C CA . GLY A 1 596 ? 21.776 -12.549 -1.320 1.00 91.19 596 GLY A CA 1
ATOM 4681 C C . GLY A 1 596 ? 21.119 -11.848 -2.509 1.00 91.19 596 GLY A C 1
ATOM 4682 O O . GLY A 1 596 ? 20.135 -11.127 -2.313 1.00 91.19 596 GLY A O 1
ATOM 4683 N N . PRO A 1 597 ? 21.595 -12.080 -3.742 1.00 89.19 597 PRO A N 1
ATOM 4684 C CA . PRO A 1 597 ? 21.038 -11.468 -4.946 1.00 89.19 597 PRO A CA 1
ATOM 4685 C C . PRO A 1 597 ? 19.529 -11.728 -5.112 1.00 89.19 597 PRO A C 1
ATOM 4687 O O . PRO A 1 597 ? 19.005 -12.738 -4.622 1.00 89.19 597 PRO A O 1
ATOM 4690 N N . PRO A 1 598 ? 18.787 -10.837 -5.790 1.00 87.62 598 PRO A N 1
ATOM 4691 C CA . PRO A 1 598 ? 17.384 -11.080 -6.098 1.00 87.62 598 PRO A CA 1
ATOM 4692 C C . PRO A 1 598 ? 17.236 -12.295 -7.027 1.00 87.62 598 PRO A C 1
ATOM 4694 O O . PRO A 1 598 ? 18.090 -12.574 -7.864 1.00 87.62 598 PRO A O 1
ATOM 4697 N N . GLY A 1 599 ? 16.136 -13.036 -6.882 1.00 84.69 599 GLY A N 1
ATOM 4698 C CA . GLY A 1 599 ? 15.843 -14.184 -7.750 1.00 84.69 599 GLY A CA 1
ATOM 4699 C C . GLY A 1 599 ? 16.553 -15.497 -7.392 1.00 84.69 599 GLY A C 1
ATOM 4700 O O . GLY A 1 599 ? 16.435 -16.453 -8.155 1.00 84.69 599 GLY A O 1
ATOM 4701 N N . THR A 1 600 ? 17.231 -15.582 -6.241 1.00 87.31 600 THR A N 1
ATOM 4702 C CA . THR A 1 600 ? 17.834 -16.823 -5.705 1.00 87.31 600 THR A CA 1
ATOM 4703 C C . THR A 1 600 ? 16.865 -17.703 -4.907 1.00 87.31 600 THR A C 1
ATOM 4705 O O . THR A 1 600 ? 17.253 -18.761 -4.436 1.00 87.31 600 THR A O 1
ATOM 4708 N N . GLY A 1 601 ? 15.595 -17.308 -4.754 1.00 86.69 601 GLY A N 1
ATOM 4709 C CA . GLY A 1 601 ? 14.568 -18.162 -4.138 1.00 86.69 601 GLY A CA 1
ATOM 4710 C C . GLY A 1 601 ? 14.352 -17.991 -2.628 1.00 86.69 601 GLY A C 1
ATOM 4711 O O . GLY A 1 601 ? 13.688 -18.832 -2.032 1.00 86.69 601 GLY A O 1
ATOM 4712 N N . LYS A 1 602 ? 14.814 -16.894 -2.010 1.00 91.06 602 LYS A N 1
ATOM 4713 C CA . LYS A 1 602 ? 14.588 -16.583 -0.577 1.00 91.06 602 LYS A CA 1
ATOM 4714 C C . LYS A 1 602 ? 13.110 -16.708 -0.154 1.00 91.06 602 LYS A C 1
ATOM 4716 O O . LYS A 1 602 ? 12.773 -17.475 0.743 1.00 91.06 602 LYS A O 1
ATOM 4721 N N . THR A 1 603 ? 12.206 -16.035 -0.871 1.00 88.62 603 THR A N 1
ATOM 4722 C CA . THR A 1 603 ? 10.749 -16.084 -0.629 1.00 88.62 603 THR A CA 1
ATOM 4723 C C . THR A 1 603 ? 10.129 -17.452 -0.958 1.00 88.62 603 THR A C 1
ATOM 4725 O O . THR A 1 603 ? 9.079 -17.807 -0.423 1.00 88.62 603 THR A O 1
ATOM 4728 N N . LEU A 1 604 ? 10.742 -18.237 -1.853 1.00 88.38 604 LEU A N 1
ATOM 4729 C CA . LEU A 1 604 ? 10.287 -19.598 -2.165 1.00 88.38 604 LEU A CA 1
ATOM 4730 C C . LEU A 1 604 ? 10.610 -20.546 -1.004 1.00 88.38 604 LEU A C 1
ATOM 4732 O O . LEU A 1 604 ? 9.737 -21.296 -0.576 1.00 88.38 604 LEU A O 1
ATOM 4736 N N . LEU A 1 605 ? 11.827 -20.460 -0.460 1.00 89.94 605 LEU A N 1
ATOM 4737 C CA . LEU A 1 605 ? 12.257 -21.298 0.654 1.00 89.94 605 LEU A CA 1
ATOM 4738 C C . LEU A 1 605 ? 11.452 -21.010 1.931 1.00 89.94 605 LEU A C 1
ATOM 4740 O O . LEU A 1 605 ? 11.056 -21.944 2.624 1.00 89.94 605 LEU A O 1
ATOM 4744 N N . ALA A 1 606 ? 11.144 -19.738 2.205 1.00 88.12 606 ALA A N 1
ATOM 4745 C CA . ALA A 1 606 ? 10.289 -19.351 3.328 1.00 88.12 606 ALA A CA 1
ATOM 4746 C C . ALA A 1 606 ? 8.895 -20.000 3.256 1.00 88.12 606 ALA A C 1
ATOM 4748 O O . ALA A 1 606 ? 8.406 -20.538 4.248 1.00 88.12 606 ALA A O 1
ATOM 4749 N N . ARG A 1 607 ? 8.281 -19.998 2.064 1.00 85.25 607 ARG A N 1
ATOM 4750 C CA . ARG A 1 607 ? 6.969 -20.619 1.828 1.00 85.25 607 ARG A CA 1
ATOM 4751 C C . ARG A 1 607 ? 7.017 -22.140 1.948 1.00 85.25 607 ARG A C 1
ATOM 4753 O O . ARG A 1 607 ? 6.164 -22.709 2.620 1.00 85.25 607 ARG A O 1
ATOM 4760 N N . ALA A 1 608 ? 8.047 -22.779 1.391 1.00 86.69 608 ALA A N 1
ATOM 4761 C CA . ALA A 1 608 ? 8.242 -24.222 1.535 1.00 86.69 608 ALA A CA 1
ATOM 4762 C C . ALA A 1 608 ? 8.465 -24.639 3.001 1.00 86.69 608 ALA A C 1
ATOM 4764 O O . ALA A 1 608 ? 7.961 -25.668 3.447 1.00 86.69 608 ALA A O 1
ATOM 4765 N N . CYS A 1 609 ? 9.171 -23.812 3.781 1.00 86.50 609 CYS A N 1
ATOM 4766 C CA . CYS A 1 609 ? 9.346 -24.040 5.213 1.00 86.50 609 CYS A CA 1
ATOM 4767 C C . CYS A 1 609 ? 8.015 -23.981 5.966 1.00 86.50 609 CYS A C 1
ATOM 4769 O O . CYS A 1 609 ? 7.730 -24.868 6.767 1.00 86.50 609 CYS A O 1
ATOM 4771 N N . ALA A 1 610 ? 7.190 -22.974 5.676 1.00 83.75 610 ALA A N 1
ATOM 4772 C CA . ALA A 1 610 ? 5.879 -22.816 6.293 1.00 83.75 610 ALA A CA 1
ATOM 4773 C C . ALA A 1 610 ? 4.953 -24.008 6.008 1.00 83.75 610 ALA A C 1
ATOM 4775 O O . ALA A 1 610 ? 4.320 -24.531 6.928 1.00 83.75 610 ALA A O 1
ATOM 4776 N N . ALA A 1 611 ? 4.952 -24.485 4.758 1.00 81.50 611 ALA A N 1
ATOM 4777 C CA . ALA A 1 611 ? 4.179 -25.645 4.320 1.00 81.50 611 ALA A CA 1
ATOM 4778 C C . ALA A 1 611 ? 4.492 -26.920 5.125 1.00 81.50 611 ALA A C 1
ATOM 4780 O O . ALA A 1 611 ? 3.605 -27.730 5.377 1.00 81.50 611 ALA A O 1
ATOM 4781 N N . GLN A 1 612 ? 5.746 -27.107 5.550 1.00 80.56 612 GLN A N 1
ATOM 4782 C CA . GLN A 1 612 ? 6.198 -28.325 6.235 1.00 80.56 612 GLN A CA 1
ATOM 4783 C C . GLN A 1 612 ? 6.078 -28.273 7.769 1.00 80.56 612 GLN A C 1
ATOM 4785 O O . GLN A 1 612 ? 6.161 -29.313 8.442 1.00 80.56 612 GLN A O 1
ATOM 4790 N N . THR A 1 613 ? 5.934 -27.076 8.341 1.00 79.12 613 THR A N 1
ATOM 4791 C CA . THR A 1 613 ? 5.841 -26.877 9.795 1.00 79.12 613 THR A CA 1
ATOM 4792 C C . THR A 1 613 ? 4.423 -26.950 10.352 1.00 79.12 613 THR A C 1
ATOM 4794 O O . THR A 1 613 ? 4.298 -27.031 11.568 1.00 79.12 613 THR A O 1
ATOM 4797 N N . ASP A 1 614 ? 3.383 -26.921 9.506 1.00 79.56 614 ASP A N 1
ATOM 4798 C CA . ASP A 1 614 ? 1.968 -26.803 9.924 1.00 79.56 614 ASP A CA 1
ATOM 4799 C C . ASP A 1 614 ? 1.712 -25.653 10.927 1.00 79.56 614 ASP A C 1
ATOM 4801 O O . ASP A 1 614 ? 0.749 -25.668 11.690 1.00 79.56 614 ASP A O 1
ATOM 4805 N N . ALA A 1 615 ? 2.583 -24.642 10.918 1.00 83.19 615 ALA A N 1
ATOM 4806 C CA . ALA A 1 615 ? 2.512 -23.465 11.771 1.00 83.19 615 ALA A CA 1
ATOM 4807 C C . ALA A 1 615 ? 1.777 -22.331 11.049 1.00 83.19 615 ALA A C 1
ATOM 4809 O O . ALA A 1 615 ? 1.816 -22.238 9.819 1.00 83.19 615 ALA A O 1
ATOM 4810 N N . THR A 1 616 ? 1.157 -21.436 11.816 1.00 86.50 616 THR A N 1
ATOM 4811 C CA . THR A 1 616 ? 0.504 -20.241 11.271 1.00 86.50 616 THR A CA 1
ATOM 4812 C C . THR A 1 616 ? 1.545 -19.367 10.574 1.00 86.50 616 THR A C 1
ATOM 4814 O O . THR A 1 616 ? 2.533 -18.971 11.196 1.00 86.50 616 THR A O 1
ATOM 4817 N N . PHE A 1 617 ? 1.351 -19.060 9.292 1.00 88.75 617 PHE A N 1
ATOM 4818 C CA . PHE A 1 617 ? 2.293 -18.254 8.518 1.00 88.75 617 PHE A CA 1
ATOM 4819 C C . PHE A 1 617 ? 1.767 -16.831 8.339 1.00 88.75 617 PHE A C 1
ATOM 4821 O O . PHE A 1 617 ? 0.748 -16.609 7.686 1.00 88.75 617 PHE A O 1
ATOM 4828 N N . LEU A 1 618 ? 2.484 -15.866 8.910 1.00 90.06 618 LEU A N 1
ATOM 4829 C CA . LEU A 1 618 ? 2.180 -14.443 8.805 1.00 90.06 618 LEU A CA 1
ATOM 4830 C C . LEU A 1 618 ? 3.157 -13.808 7.819 1.00 90.06 618 LEU A C 1
ATOM 4832 O O . LEU A 1 618 ? 4.363 -13.747 8.079 1.00 90.06 618 LEU A O 1
ATOM 4836 N N . LYS A 1 619 ? 2.647 -13.343 6.677 1.00 90.38 619 LYS A N 1
ATOM 4837 C CA . LYS A 1 619 ? 3.459 -12.707 5.637 1.00 90.38 619 LYS A CA 1
ATOM 4838 C C . LYS A 1 619 ? 3.405 -11.192 5.786 1.00 90.38 619 LYS A C 1
ATOM 4840 O O . LYS A 1 619 ? 2.377 -10.571 5.543 1.00 90.38 619 LYS A O 1
ATOM 4845 N N . LEU A 1 620 ? 4.553 -10.598 6.077 1.00 90.81 620 LEU A N 1
ATOM 4846 C CA . LEU A 1 620 ? 4.739 -9.162 6.208 1.00 90.81 620 LEU A CA 1
ATOM 4847 C C . LEU A 1 620 ? 5.714 -8.673 5.133 1.00 90.81 620 LEU A C 1
ATOM 4849 O O . LEU A 1 620 ? 6.844 -9.146 5.053 1.00 90.81 620 LEU A O 1
ATOM 4853 N N . ALA A 1 621 ? 5.309 -7.721 4.296 1.00 90.69 621 ALA A N 1
ATOM 4854 C CA . ALA A 1 621 ? 6.250 -7.057 3.395 1.00 90.69 621 ALA A CA 1
ATOM 4855 C C . ALA A 1 621 ? 6.806 -5.792 4.063 1.00 90.69 621 ALA A C 1
ATOM 4857 O O . ALA A 1 621 ? 6.039 -4.978 4.575 1.00 90.69 621 ALA A O 1
ATOM 4858 N N . GLY A 1 622 ? 8.123 -5.589 4.028 1.00 88.06 622 GLY A N 1
ATOM 4859 C CA . GLY A 1 622 ? 8.800 -4.422 4.599 1.00 88.06 622 GLY A CA 1
ATOM 4860 C C . GLY A 1 622 ? 8.171 -3.084 4.186 1.00 88.06 622 GLY A C 1
ATOM 4861 O O . GLY A 1 622 ? 7.874 -2.276 5.063 1.00 88.06 622 GLY A O 1
ATOM 4862 N N . PRO A 1 623 ? 7.846 -2.853 2.900 1.00 89.62 623 PRO A N 1
ATOM 4863 C CA . PRO A 1 623 ? 7.165 -1.631 2.474 1.00 89.62 623 PRO A CA 1
ATOM 4864 C C . PRO A 1 623 ? 5.778 -1.412 3.100 1.00 89.62 623 PRO A C 1
ATOM 4866 O O . PRO A 1 623 ? 5.366 -0.268 3.255 1.00 89.62 623 PRO A O 1
ATOM 4869 N N . GLN A 1 624 ? 5.057 -2.469 3.501 1.00 89.56 624 GLN A N 1
ATOM 4870 C CA . GLN A 1 624 ? 3.742 -2.333 4.155 1.00 89.56 624 GLN A CA 1
ATOM 4871 C C . GLN A 1 624 ? 3.846 -1.747 5.565 1.00 89.56 624 GLN A C 1
ATOM 4873 O O . GLN A 1 624 ? 2.869 -1.209 6.082 1.00 89.56 624 GLN A O 1
ATOM 4878 N N . LEU A 1 625 ? 5.019 -1.825 6.190 1.00 87.62 625 LEU A N 1
ATOM 4879 C CA . LEU A 1 625 ? 5.276 -1.206 7.487 1.00 87.62 625 LEU A CA 1
ATOM 4880 C C . LEU A 1 625 ? 5.495 0.310 7.385 1.00 87.62 625 LEU A C 1
ATOM 4882 O O . LEU A 1 625 ? 5.382 1.009 8.389 1.00 87.62 625 LEU A O 1
ATOM 4886 N N . VAL A 1 626 ? 5.783 0.831 6.189 1.00 87.19 626 VAL A N 1
ATOM 4887 C CA . VAL A 1 626 ? 5.979 2.264 5.957 1.00 87.19 626 VAL A CA 1
ATOM 4888 C C . VAL A 1 626 ? 4.621 2.916 5.700 1.00 87.19 626 VAL A C 1
ATOM 4890 O O . VAL A 1 626 ? 4.028 2.754 4.635 1.00 87.19 626 VAL A O 1
ATOM 4893 N N . GLN A 1 627 ? 4.119 3.652 6.690 1.00 86.31 627 GLN A N 1
ATOM 4894 C CA . GLN A 1 627 ? 2.806 4.300 6.644 1.00 86.31 627 GLN A CA 1
ATOM 4895 C C . GLN A 1 627 ? 2.924 5.827 6.592 1.00 86.31 627 GLN A C 1
ATOM 4897 O O . GLN A 1 627 ? 3.890 6.413 7.076 1.00 86.31 627 GLN A O 1
ATOM 4902 N N . MET A 1 628 ? 1.914 6.479 6.005 1.00 84.25 628 MET A N 1
ATOM 4903 C CA . MET A 1 628 ? 1.837 7.946 5.951 1.00 84.25 628 MET A CA 1
ATOM 4904 C C . MET A 1 628 ? 1.511 8.564 7.318 1.00 84.25 628 MET A C 1
ATOM 4906 O O . MET A 1 628 ? 1.916 9.691 7.602 1.00 84.25 628 MET A O 1
ATOM 4910 N N . PHE A 1 629 ? 0.769 7.841 8.161 1.00 84.75 629 PHE A N 1
ATOM 4911 C CA . PHE A 1 629 ? 0.369 8.305 9.485 1.00 84.75 629 PHE A CA 1
ATOM 4912 C C . PHE A 1 629 ? 1.418 7.938 10.534 1.00 84.75 629 PHE A C 1
ATOM 4914 O O . PHE A 1 629 ? 1.834 6.786 10.649 1.00 84.75 629 PHE A O 1
ATOM 4921 N N . ILE A 1 630 ? 1.814 8.933 11.329 1.00 85.00 630 ILE A N 1
ATOM 4922 C CA . ILE A 1 630 ? 2.841 8.788 12.364 1.00 85.00 630 ILE A CA 1
ATOM 4923 C C . ILE A 1 630 ? 2.393 7.768 13.419 1.00 85.00 630 ILE A C 1
ATOM 4925 O O . ILE A 1 630 ? 1.341 7.927 14.038 1.00 85.00 630 ILE A O 1
ATOM 4929 N N . GLY A 1 631 ? 3.232 6.766 13.684 1.00 85.94 631 GLY A N 1
ATOM 4930 C CA . GLY A 1 631 ? 3.006 5.718 14.678 1.00 85.94 631 GLY A CA 1
ATOM 4931 C C . GLY A 1 631 ? 2.128 4.559 14.204 1.00 85.94 631 GLY A C 1
ATOM 4932 O O . GLY A 1 631 ? 1.994 3.581 14.942 1.00 85.94 631 GLY A O 1
ATOM 4933 N N . ASP A 1 632 ? 1.562 4.632 12.999 1.00 89.12 632 ASP A N 1
ATOM 4934 C CA . ASP A 1 632 ? 0.707 3.574 12.454 1.00 89.12 632 ASP A CA 1
ATOM 4935 C C . ASP A 1 632 ? 1.534 2.335 12.074 1.00 89.12 632 ASP A C 1
ATOM 4937 O O . ASP A 1 632 ? 1.143 1.212 12.385 1.00 89.12 632 ASP A O 1
ATOM 4941 N N . GLY A 1 633 ? 2.748 2.528 11.539 1.00 89.38 633 GLY A N 1
ATOM 4942 C CA . GLY A 1 633 ? 3.692 1.431 11.294 1.00 89.38 633 GLY A CA 1
ATOM 4943 C C . GLY A 1 633 ? 4.082 0.702 12.586 1.00 89.38 633 GLY A C 1
ATOM 4944 O O . GLY A 1 633 ? 4.014 -0.524 12.666 1.00 89.38 633 GLY A O 1
ATOM 4945 N N . ALA A 1 634 ? 4.394 1.453 13.647 1.00 89.50 634 ALA A N 1
ATOM 4946 C CA . ALA A 1 634 ? 4.707 0.889 14.964 1.00 89.50 634 ALA A CA 1
ATOM 4947 C C . ALA A 1 634 ? 3.506 0.174 15.616 1.00 89.50 634 ALA A C 1
ATOM 4949 O O . ALA A 1 634 ? 3.681 -0.811 16.335 1.00 89.50 634 ALA A O 1
ATOM 4950 N N . LYS A 1 635 ? 2.272 0.647 15.391 1.00 90.19 635 LYS A N 1
ATOM 4951 C CA . LYS A 1 635 ? 1.060 -0.072 15.812 1.00 90.19 635 LYS A CA 1
ATOM 4952 C C . LYS A 1 635 ? 0.935 -1.402 15.062 1.00 90.19 635 LYS A C 1
ATOM 4954 O O . LYS A 1 635 ? 0.755 -2.431 15.699 1.00 90.19 635 LYS A O 1
ATOM 4959 N N . LEU A 1 636 ? 1.126 -1.389 13.744 1.00 91.25 636 LEU A N 1
ATOM 4960 C CA . LEU A 1 636 ? 1.003 -2.575 12.899 1.00 91.25 636 LEU A CA 1
ATOM 4961 C C . LEU A 1 636 ? 1.998 -3.678 13.296 1.00 91.25 636 LEU A C 1
ATOM 4963 O O . LEU A 1 636 ? 1.626 -4.848 13.360 1.00 91.25 636 LEU A O 1
ATOM 4967 N N . VAL A 1 637 ? 3.241 -3.309 13.628 1.00 91.12 637 VAL A N 1
ATOM 4968 C CA . VAL A 1 637 ? 4.236 -4.254 14.162 1.00 91.12 637 VAL A CA 1
ATOM 4969 C C . VAL A 1 637 ? 3.732 -4.900 15.456 1.00 91.12 637 VAL A C 1
ATOM 4971 O O . VAL A 1 637 ? 3.739 -6.123 15.563 1.00 91.12 637 VAL A O 1
ATOM 4974 N N . ARG A 1 638 ? 3.249 -4.110 16.424 1.00 89.00 638 ARG A N 1
ATOM 4975 C CA . ARG A 1 638 ? 2.730 -4.641 17.699 1.00 89.00 638 ARG A CA 1
ATOM 4976 C C . ARG A 1 638 ? 1.550 -5.585 17.496 1.00 89.00 638 ARG A C 1
ATOM 4978 O O . ARG A 1 638 ? 1.554 -6.675 18.062 1.00 89.00 638 ARG A O 1
ATOM 4985 N N . ASP A 1 639 ? 0.597 -5.193 16.659 1.00 90.00 639 ASP A N 1
ATOM 4986 C CA . ASP A 1 639 ? -0.602 -5.981 16.372 1.00 90.00 639 ASP A CA 1
ATOM 4987 C C . ASP A 1 639 ? -0.240 -7.309 15.679 1.00 90.00 639 ASP A C 1
ATOM 4989 O O . ASP A 1 639 ? -0.749 -8.361 16.059 1.00 90.00 639 ASP A O 1
ATOM 4993 N N . CYS A 1 640 ? 0.704 -7.297 14.728 1.00 90.31 640 CYS A N 1
ATOM 4994 C CA . CYS A 1 640 ? 1.192 -8.502 14.043 1.00 90.31 640 CYS A CA 1
ATOM 4995 C C . CYS A 1 640 ? 1.833 -9.504 15.012 1.00 90.31 640 CYS A C 1
ATOM 4997 O O . CYS A 1 640 ? 1.524 -10.695 14.999 1.00 90.31 640 CYS A O 1
ATOM 4999 N N . PHE A 1 641 ? 2.687 -9.016 15.908 1.00 89.62 641 PHE A N 1
ATOM 5000 C CA . PHE A 1 641 ? 3.335 -9.846 16.916 1.00 89.62 641 PHE A CA 1
ATOM 5001 C C . PHE A 1 641 ? 2.368 -10.348 18.005 1.00 89.62 641 PHE A C 1
ATOM 5003 O O . PHE A 1 641 ? 2.552 -11.450 18.530 1.00 89.62 641 PHE A O 1
ATOM 5010 N N . ALA A 1 642 ? 1.338 -9.570 18.346 1.00 87.81 642 ALA A N 1
ATOM 5011 C CA . ALA A 1 642 ? 0.281 -9.993 19.261 1.00 87.81 642 ALA A CA 1
ATOM 5012 C C . ALA A 1 642 ? -0.582 -11.107 18.646 1.00 87.81 642 ALA A C 1
ATOM 5014 O O . ALA A 1 642 ? -0.784 -12.135 19.292 1.00 87.81 642 ALA A O 1
ATOM 5015 N N . LEU A 1 643 ? -0.980 -10.964 17.378 1.00 88.44 643 LEU A N 1
ATOM 5016 C CA . LEU A 1 643 ? -1.685 -12.013 16.637 1.00 88.44 643 LEU A CA 1
ATOM 5017 C C . LEU A 1 643 ? -0.831 -13.289 16.519 1.00 88.44 643 LEU A C 1
ATOM 5019 O O . LEU A 1 643 ? -1.326 -14.402 16.689 1.00 88.44 643 LEU A O 1
ATOM 5023 N N . ALA A 1 644 ? 0.478 -13.143 16.291 1.00 88.81 644 ALA A N 1
ATOM 5024 C CA . ALA A 1 644 ? 1.408 -14.270 16.229 1.00 88.81 644 ALA A CA 1
ATOM 5025 C C . ALA A 1 644 ? 1.491 -15.058 17.549 1.00 88.81 644 ALA A C 1
ATOM 5027 O O . ALA A 1 644 ? 1.628 -16.283 17.516 1.00 88.81 644 ALA A O 1
ATOM 5028 N N . LYS A 1 645 ? 1.416 -14.366 18.697 1.00 87.06 645 LYS A N 1
ATOM 5029 C CA . LYS A 1 645 ? 1.373 -14.974 20.039 1.00 87.06 645 LYS A CA 1
ATOM 5030 C C . LYS A 1 645 ? 0.081 -15.738 20.276 1.00 87.06 645 LYS A C 1
ATOM 5032 O O . LYS A 1 645 ? 0.134 -16.846 20.801 1.00 87.06 645 LYS A O 1
ATOM 5037 N N . GLU A 1 646 ? -1.050 -15.154 19.892 1.00 86.38 646 GLU A N 1
ATOM 5038 C CA . GLU A 1 646 ? -2.360 -15.792 20.022 1.00 86.38 646 GLU A CA 1
ATOM 5039 C C . GLU A 1 646 ? -2.435 -17.075 19.181 1.00 86.38 646 GLU A C 1
ATOM 5041 O O . GLU A 1 646 ? -2.890 -18.111 19.659 1.00 86.38 646 GLU A O 1
ATOM 5046 N N . LYS A 1 647 ? -1.889 -17.039 17.958 1.00 87.00 647 LYS A N 1
ATOM 5047 C CA . LYS A 1 647 ? -1.892 -18.161 17.003 1.00 87.00 647 LYS A CA 1
ATOM 5048 C C . LYS A 1 647 ? -0.651 -19.055 17.064 1.00 87.00 647 LYS A C 1
ATOM 5050 O O . LYS A 1 647 ? -0.301 -19.700 16.072 1.00 87.00 647 LYS A O 1
ATOM 5055 N N . ALA A 1 648 ? 0.051 -19.081 18.195 1.00 85.31 648 ALA A N 1
ATOM 5056 C CA . ALA A 1 648 ? 1.260 -19.882 18.352 1.00 85.31 648 ALA A CA 1
ATOM 5057 C C . ALA A 1 648 ? 0.943 -21.399 18.297 1.00 85.31 648 ALA A C 1
ATOM 5059 O O . ALA A 1 648 ? 0.039 -21.850 19.003 1.00 85.31 648 ALA A O 1
ATOM 5060 N N . PRO A 1 649 ? 1.699 -22.226 17.541 1.00 87.75 649 PRO A N 1
ATOM 5061 C CA . PRO A 1 649 ? 2.975 -21.939 16.876 1.00 87.75 649 PRO A CA 1
ATOM 5062 C C . PRO A 1 649 ? 2.843 -21.153 15.562 1.00 87.75 649 PRO A C 1
ATOM 5064 O O . PRO A 1 649 ? 2.045 -21.503 14.694 1.00 87.75 649 PRO A O 1
ATOM 5067 N N . SER A 1 650 ? 3.675 -20.122 15.389 1.00 88.62 650 SER A N 1
ATOM 5068 C CA . SER A 1 650 ? 3.607 -19.218 14.234 1.00 88.62 650 SER A CA 1
ATOM 5069 C C . SER A 1 650 ? 4.984 -18.810 13.691 1.00 88.62 650 SER A C 1
ATOM 5071 O O . SER A 1 650 ? 5.991 -18.781 14.405 1.00 88.62 650 SER A O 1
ATOM 5073 N N . ILE A 1 651 ? 5.030 -18.508 12.392 1.00 89.88 651 ILE A N 1
ATOM 5074 C CA . ILE A 1 651 ? 6.202 -18.001 11.675 1.00 89.88 651 ILE A CA 1
ATOM 5075 C C . ILE A 1 651 ? 5.847 -16.640 11.083 1.00 89.88 651 ILE A C 1
ATOM 5077 O O . ILE A 1 651 ? 4.952 -16.540 10.246 1.00 89.88 651 ILE A O 1
ATOM 5081 N N . ILE A 1 652 ? 6.583 -15.604 11.481 1.00 92.06 652 ILE A N 1
ATOM 5082 C CA . ILE A 1 652 ? 6.498 -14.270 10.882 1.00 92.06 652 ILE A CA 1
ATOM 5083 C C . ILE A 1 652 ? 7.565 -14.179 9.797 1.00 92.06 652 ILE A C 1
ATOM 5085 O O . ILE A 1 652 ? 8.758 -14.229 10.099 1.00 92.06 652 ILE A O 1
ATOM 5089 N N . PHE A 1 653 ? 7.151 -14.036 8.542 1.00 93.00 653 PHE A N 1
ATOM 5090 C CA . PHE A 1 653 ? 8.052 -13.823 7.416 1.00 93.00 653 PHE A CA 1
ATOM 5091 C C . PHE A 1 653 ? 8.040 -12.358 6.982 1.00 93.00 653 PHE A C 1
ATOM 5093 O O . PHE A 1 653 ? 7.022 -11.868 6.500 1.00 93.00 653 PHE A O 1
ATOM 5100 N N . ILE A 1 654 ? 9.178 -11.682 7.133 1.00 93.25 654 ILE A N 1
ATOM 5101 C CA . ILE A 1 654 ? 9.403 -10.293 6.733 1.00 93.25 654 ILE A CA 1
ATOM 5102 C C . ILE A 1 654 ? 10.205 -10.277 5.430 1.00 93.25 654 ILE A C 1
ATOM 5104 O O . ILE A 1 654 ? 11.401 -10.569 5.441 1.00 93.25 654 ILE A O 1
ATOM 5108 N N . ASP A 1 655 ? 9.565 -9.939 4.314 1.00 92.06 655 ASP A N 1
ATOM 5109 C CA . ASP A 1 655 ? 10.255 -9.738 3.031 1.00 92.06 655 ASP A CA 1
ATOM 5110 C C . ASP A 1 655 ? 10.733 -8.287 2.890 1.00 92.06 655 ASP A C 1
ATOM 5112 O O . ASP A 1 655 ? 10.141 -7.389 3.485 1.00 92.06 655 ASP A O 1
ATOM 5116 N N . GLU A 1 656 ? 11.779 -8.046 2.101 1.00 90.94 656 GLU A N 1
ATOM 5117 C CA . GLU A 1 656 ? 12.335 -6.699 1.858 1.00 90.94 656 GLU A CA 1
ATOM 5118 C C . GLU A 1 656 ? 12.605 -5.904 3.153 1.00 90.94 656 GLU A C 1
ATOM 5120 O O . GLU A 1 656 ? 12.180 -4.757 3.325 1.00 90.94 656 GLU A O 1
ATOM 5125 N N . LEU A 1 657 ? 13.322 -6.523 4.102 1.00 90.62 657 LEU A N 1
ATOM 5126 C CA . LEU A 1 657 ? 13.652 -5.889 5.387 1.00 90.62 657 LEU A CA 1
ATOM 5127 C C . LEU A 1 657 ? 14.437 -4.574 5.212 1.00 90.62 657 LEU A C 1
ATOM 5129 O O . LEU A 1 657 ? 14.407 -3.715 6.090 1.00 90.62 657 LEU A O 1
ATOM 5133 N N . ASP A 1 658 ? 15.118 -4.384 4.084 1.00 89.12 658 ASP A N 1
ATOM 5134 C CA . ASP A 1 658 ? 15.818 -3.151 3.725 1.00 89.12 658 ASP A CA 1
ATOM 5135 C C . ASP A 1 658 ? 14.896 -1.936 3.539 1.00 89.12 658 ASP A C 1
ATOM 5137 O O . ASP A 1 658 ? 15.386 -0.814 3.625 1.00 89.12 658 ASP A O 1
ATOM 5141 N N . ALA A 1 659 ? 13.580 -2.119 3.387 1.00 87.94 659 ALA A N 1
ATOM 5142 C CA . ALA A 1 659 ? 12.619 -1.013 3.361 1.00 87.94 659 ALA A CA 1
ATOM 5143 C C . ALA A 1 659 ? 12.464 -0.307 4.722 1.00 87.94 659 ALA A C 1
ATOM 5145 O O . ALA A 1 659 ? 12.204 0.894 4.769 1.00 87.94 659 ALA A O 1
ATOM 5146 N N . VAL A 1 660 ? 12.629 -1.042 5.830 1.00 86.88 660 VAL A N 1
ATOM 5147 C CA . VAL A 1 660 ? 12.482 -0.510 7.200 1.00 86.88 660 VAL A CA 1
ATOM 5148 C C . VAL A 1 660 ? 13.755 -0.576 8.032 1.00 86.88 660 VAL A C 1
ATOM 5150 O O . VAL A 1 660 ? 13.890 0.143 9.014 1.00 86.88 660 VAL A O 1
ATOM 5153 N N . GLY A 1 661 ? 14.698 -1.434 7.658 1.00 82.44 661 GLY A N 1
ATOM 5154 C CA . GLY A 1 661 ? 15.890 -1.741 8.437 1.00 82.44 661 GLY A CA 1
ATOM 5155 C C . GLY A 1 661 ? 17.123 -0.922 8.073 1.00 82.44 661 GLY A C 1
ATOM 5156 O O . GLY A 1 661 ? 18.220 -1.352 8.416 1.00 82.44 661 GLY A O 1
ATOM 5157 N N . THR A 1 662 ? 17.000 0.193 7.347 1.00 84.44 662 THR A N 1
ATOM 5158 C CA . THR A 1 662 ? 18.160 0.988 6.910 1.00 84.44 662 THR A CA 1
ATOM 5159 C C . THR A 1 662 ? 18.920 1.607 8.082 1.00 84.44 662 THR A C 1
ATOM 5161 O O . THR A 1 662 ? 18.313 2.086 9.040 1.00 84.44 662 THR A O 1
ATOM 5164 N N . LYS A 1 663 ? 20.253 1.680 7.974 1.00 78.62 663 LYS A N 1
ATOM 5165 C CA . LYS A 1 663 ? 21.111 2.410 8.922 1.00 78.62 663 LYS A CA 1
ATOM 5166 C C . LYS A 1 663 ? 20.611 3.835 9.164 1.00 78.62 663 LYS A C 1
ATOM 5168 O O . LYS A 1 663 ? 20.145 4.516 8.254 1.00 78.62 663 LYS A O 1
ATOM 5173 N N . ARG A 1 664 ? 20.770 4.293 10.407 1.00 70.50 664 ARG A N 1
ATOM 5174 C CA . ARG A 1 664 ? 20.419 5.651 10.834 1.00 70.50 664 ARG A CA 1
ATOM 5175 C C . ARG A 1 664 ? 21.215 6.677 10.028 1.00 70.50 664 ARG A C 1
ATOM 5177 O O . ARG A 1 664 ? 22.437 6.741 10.147 1.00 70.50 664 ARG A O 1
ATOM 5184 N N . PHE A 1 665 ? 20.511 7.485 9.246 1.00 65.06 665 PHE A N 1
ATOM 5185 C CA . PHE A 1 665 ? 21.043 8.714 8.675 1.00 65.06 665 PHE A CA 1
ATOM 5186 C C . PHE A 1 665 ? 20.445 9.894 9.436 1.00 65.06 665 PHE A C 1
ATOM 5188 O O . PHE A 1 665 ? 19.264 9.879 9.784 1.00 65.06 665 PHE A O 1
ATOM 5195 N N . ASP A 1 666 ? 21.276 10.898 9.706 1.00 57.75 666 ASP A N 1
ATOM 5196 C CA . ASP A 1 666 ? 20.899 12.138 10.389 1.00 57.75 666 ASP A CA 1
ATOM 5197 C C . ASP A 1 666 ? 20.192 13.086 9.397 1.00 57.75 666 ASP A C 1
ATOM 5199 O O . ASP A 1 666 ? 20.609 14.215 9.145 1.00 57.75 666 ASP A O 1
ATOM 5203 N N . SER A 1 667 ? 19.173 12.569 8.703 1.00 57.50 667 SER A N 1
ATOM 5204 C CA . SER A 1 667 ? 18.384 13.318 7.731 1.00 57.50 667 SER A CA 1
ATOM 5205 C C . SER A 1 667 ? 17.239 14.047 8.441 1.00 57.50 667 SER A C 1
ATOM 5207 O O . SER A 1 667 ? 16.418 13.455 9.137 1.00 57.50 667 SER A O 1
ATOM 5209 N N . GLU A 1 668 ? 17.126 15.361 8.227 1.00 57.78 668 GLU A N 1
ATOM 5210 C CA . GLU A 1 668 ? 16.047 16.198 8.787 1.00 57.78 668 GLU A CA 1
ATOM 5211 C C . GLU A 1 668 ? 14.660 15.959 8.143 1.00 57.78 668 GLU A C 1
ATOM 5213 O O . GLU A 1 668 ? 13.702 16.686 8.412 1.00 57.78 668 GLU A O 1
ATOM 5218 N N . LYS A 1 669 ? 14.508 14.948 7.278 1.00 60.47 669 LYS A N 1
ATOM 5219 C CA . LYS A 1 669 ? 13.250 14.680 6.568 1.00 60.47 669 LYS A CA 1
ATOM 5220 C C . LYS A 1 669 ? 12.290 13.881 7.450 1.00 60.47 669 LYS A C 1
ATOM 5222 O O . LYS A 1 669 ? 12.634 12.832 7.983 1.00 60.47 669 LYS A O 1
ATOM 5227 N N . SER A 1 670 ? 11.043 14.347 7.541 1.00 62.06 670 SER A N 1
ATOM 5228 C CA . SER A 1 670 ? 10.001 13.737 8.383 1.00 62.06 670 SER A CA 1
ATOM 5229 C C . SER A 1 670 ? 9.699 12.265 8.056 1.00 62.06 670 SER A C 1
ATOM 5231 O O . SER A 1 670 ? 9.293 11.537 8.956 1.00 62.06 670 SER A O 1
ATOM 5233 N N . GLY A 1 671 ? 9.890 11.821 6.807 1.00 66.12 671 GLY A N 1
ATOM 5234 C CA . GLY A 1 671 ? 9.592 10.441 6.393 1.00 66.12 671 GLY A CA 1
ATOM 5235 C C . GLY A 1 671 ? 10.546 9.408 7.002 1.00 66.12 671 GLY A C 1
ATOM 5236 O O . GLY A 1 671 ? 10.101 8.379 7.503 1.00 66.12 671 GLY A O 1
ATOM 5237 N N . ASP A 1 672 ? 11.844 9.721 7.055 1.00 73.88 672 ASP A N 1
ATOM 5238 C CA . ASP A 1 672 ? 12.870 8.796 7.562 1.00 73.88 672 ASP A CA 1
ATOM 5239 C C . ASP A 1 672 ? 12.715 8.558 9.075 1.00 73.88 672 ASP A C 1
ATOM 5241 O O . ASP A 1 672 ? 12.987 7.465 9.574 1.00 73.88 672 ASP A O 1
ATOM 5245 N N . ARG A 1 673 ? 12.203 9.556 9.810 1.00 80.06 673 ARG A N 1
ATOM 5246 C CA . ARG A 1 673 ? 11.910 9.438 11.248 1.00 80.06 673 ARG A CA 1
ATOM 5247 C C . ARG A 1 673 ? 10.817 8.411 11.552 1.00 80.06 673 ARG A C 1
ATOM 5249 O O . ARG A 1 673 ? 10.919 7.711 12.558 1.00 80.06 673 ARG A O 1
ATOM 5256 N N . GLU A 1 674 ? 9.792 8.299 10.708 1.00 83.50 674 GLU A N 1
ATOM 5257 C CA . GLU A 1 674 ? 8.711 7.324 10.917 1.00 83.50 674 GLU A CA 1
ATOM 5258 C C . GLU A 1 674 ? 9.180 5.890 10.644 1.00 83.50 674 GLU A C 1
ATOM 5260 O O . GLU A 1 674 ? 8.889 4.976 11.421 1.00 83.50 674 GLU A O 1
ATOM 5265 N N . VAL A 1 675 ? 9.985 5.700 9.594 1.00 85.38 675 VAL A N 1
ATOM 5266 C CA . VAL A 1 675 ? 10.608 4.404 9.288 1.00 85.38 675 VAL A CA 1
ATOM 5267 C C . VAL A 1 675 ? 11.503 3.958 10.446 1.00 85.38 675 VAL A C 1
ATOM 5269 O O . VAL A 1 675 ? 11.386 2.829 10.924 1.00 85.38 675 VAL A O 1
ATOM 5272 N N . GLN A 1 676 ? 12.327 4.867 10.979 1.00 84.81 676 GLN A N 1
ATOM 5273 C CA . GLN A 1 676 ? 13.164 4.590 12.149 1.00 84.81 676 GLN A CA 1
ATOM 5274 C C . GLN A 1 676 ? 12.340 4.228 13.389 1.00 84.81 676 GLN A C 1
ATOM 5276 O O . GLN A 1 676 ? 12.716 3.318 14.126 1.00 84.81 676 GLN A O 1
ATOM 5281 N N . ARG A 1 677 ? 11.208 4.901 13.629 1.00 86.88 677 ARG A N 1
ATOM 5282 C CA . ARG A 1 677 ? 10.318 4.583 14.754 1.00 86.88 677 ARG A CA 1
ATOM 5283 C C . ARG A 1 677 ? 9.739 3.175 14.634 1.00 86.88 677 ARG A C 1
ATOM 5285 O O . ARG A 1 677 ? 9.748 2.429 15.610 1.00 86.88 677 ARG A O 1
ATOM 5292 N N . THR A 1 678 ? 9.287 2.806 13.441 1.00 90.06 678 THR A N 1
ATOM 5293 C CA . THR A 1 678 ? 8.752 1.468 13.161 1.00 90.06 678 THR A CA 1
ATOM 5294 C C . THR A 1 678 ? 9.835 0.394 13.296 1.00 90.06 678 THR A C 1
ATOM 5296 O O . THR A 1 678 ? 9.593 -0.654 13.890 1.00 90.06 678 THR A O 1
ATOM 5299 N N . MET A 1 679 ? 11.061 0.679 12.847 1.00 89.31 679 MET A N 1
ATOM 5300 C CA . MET A 1 679 ? 12.221 -0.193 13.049 1.00 89.31 679 MET A CA 1
ATOM 5301 C C . MET A 1 679 ? 12.540 -0.395 14.535 1.00 89.31 679 MET A C 1
ATOM 5303 O O . MET A 1 679 ? 12.785 -1.520 14.960 1.00 89.31 679 MET A O 1
ATOM 5307 N N . LEU A 1 680 ? 12.549 0.674 15.337 1.00 89.06 680 LEU A N 1
ATOM 5308 C CA . LEU A 1 680 ? 12.793 0.577 16.779 1.00 89.06 680 LEU A CA 1
ATOM 5309 C C . LEU A 1 680 ? 11.727 -0.276 17.469 1.00 89.06 680 LEU A C 1
ATOM 5311 O O . LEU A 1 680 ? 12.068 -1.089 18.323 1.00 89.06 680 LEU A O 1
ATOM 5315 N N . GLU A 1 681 ? 10.465 -0.140 17.066 1.00 90.44 681 GLU A N 1
ATOM 5316 C CA . GLU A 1 681 ? 9.400 -0.989 17.591 1.00 90.44 681 GLU A CA 1
ATOM 5317 C C . GLU A 1 681 ? 9.589 -2.456 17.187 1.00 90.44 681 GLU A C 1
ATOM 5319 O O . GLU A 1 681 ? 9.471 -3.338 18.032 1.00 90.44 681 GLU A O 1
ATOM 5324 N N . LEU A 1 682 ? 9.986 -2.732 15.940 1.00 89.88 682 LEU A N 1
ATOM 5325 C CA . LEU A 1 682 ? 10.345 -4.084 15.505 1.00 89.88 682 LEU A CA 1
ATOM 5326 C C . LEU A 1 682 ? 11.487 -4.667 16.349 1.00 89.88 682 LEU A C 1
ATOM 5328 O O . LEU A 1 682 ? 11.425 -5.828 16.742 1.00 89.88 682 LEU A O 1
ATOM 5332 N N . LEU A 1 683 ? 12.506 -3.871 16.681 1.00 88.38 683 LEU A N 1
ATOM 5333 C CA . LEU A 1 683 ? 13.592 -4.298 17.567 1.00 88.38 683 LEU A CA 1
ATOM 5334 C C . LEU A 1 683 ? 13.105 -4.604 18.987 1.00 88.38 683 LEU A C 1
ATOM 5336 O O . LEU A 1 683 ? 13.505 -5.622 19.549 1.00 88.38 683 LEU A O 1
ATOM 5340 N N . ASN A 1 684 ? 12.243 -3.751 19.544 1.00 88.81 684 ASN A N 1
ATOM 5341 C CA . ASN A 1 684 ? 11.654 -3.958 20.868 1.00 88.81 684 ASN A CA 1
ATOM 5342 C C . ASN A 1 684 ? 10.835 -5.247 20.908 1.00 88.81 684 ASN A C 1
ATOM 5344 O O . ASN A 1 684 ? 10.962 -6.022 21.855 1.00 88.81 684 ASN A O 1
ATOM 5348 N N . GLN A 1 685 ? 10.041 -5.499 19.863 1.00 88.12 685 GLN A N 1
ATOM 5349 C CA . GLN A 1 685 ? 9.309 -6.748 19.723 1.00 88.12 685 GLN A CA 1
ATOM 5350 C C . GLN A 1 685 ? 10.291 -7.923 19.658 1.00 88.12 685 GLN A C 1
ATOM 5352 O O . GLN A 1 685 ? 10.221 -8.783 20.522 1.00 88.12 685 GLN A O 1
ATOM 5357 N N . LEU A 1 686 ? 11.278 -7.934 18.755 1.00 84.94 686 LEU A N 1
ATOM 5358 C CA . LEU A 1 686 ? 12.257 -9.032 18.636 1.00 84.94 686 LEU A CA 1
ATOM 5359 C C . LEU A 1 686 ? 13.018 -9.348 19.942 1.00 84.94 686 LEU A C 1
ATOM 5361 O O . LEU A 1 686 ? 13.298 -10.517 20.234 1.00 84.94 686 LEU A O 1
ATOM 5365 N N . ASP A 1 687 ? 13.335 -8.331 20.744 1.00 80.62 687 ASP A N 1
ATOM 5366 C CA . ASP A 1 687 ? 13.967 -8.516 22.055 1.00 80.62 687 ASP A CA 1
ATOM 5367 C C . ASP A 1 687 ? 12.981 -9.042 23.111 1.00 80.62 687 ASP A C 1
ATOM 5369 O O . ASP A 1 687 ? 13.369 -9.853 23.956 1.00 80.62 687 ASP A O 1
ATOM 5373 N N . GLY A 1 688 ? 11.719 -8.609 23.037 1.00 69.44 688 GLY A N 1
ATOM 5374 C CA . GLY A 1 688 ? 10.666 -8.840 24.026 1.00 69.44 688 GLY A CA 1
ATOM 5375 C C . GLY A 1 688 ? 10.075 -10.254 24.080 1.00 69.44 688 GLY A C 1
ATOM 5376 O O . GLY A 1 688 ? 9.383 -10.563 25.048 1.00 69.44 688 GLY A O 1
ATOM 5377 N N . PHE A 1 689 ? 10.339 -11.125 23.098 1.00 69.81 689 PHE A N 1
ATOM 5378 C CA . PHE A 1 689 ? 9.924 -12.540 23.148 1.00 69.81 689 PHE A CA 1
ATOM 5379 C C . PHE A 1 689 ? 10.968 -13.402 23.858 1.00 69.81 689 PHE A C 1
ATOM 5381 O O . PHE A 1 689 ? 12.179 -13.279 23.616 1.00 69.81 689 PHE A O 1
ATOM 5388 N N . ALA A 1 690 ? 10.503 -14.310 24.713 1.00 59.72 690 ALA A N 1
ATOM 5389 C CA . ALA A 1 690 ? 11.358 -15.308 25.335 1.00 59.72 690 ALA A CA 1
ATOM 5390 C C . ALA A 1 690 ? 11.814 -16.328 24.280 1.00 59.72 690 ALA A C 1
ATOM 5392 O O . ALA A 1 690 ? 11.101 -16.634 23.331 1.00 59.72 690 ALA A O 1
ATOM 5393 N N . SER A 1 691 ? 13.009 -16.905 24.437 1.00 55.34 691 SER A N 1
ATOM 5394 C CA . SER A 1 691 ? 13.505 -17.937 23.506 1.00 55.34 691 SER A CA 1
ATOM 5395 C C . SER A 1 691 ? 12.643 -19.213 23.472 1.00 55.34 691 SER A C 1
ATOM 5397 O O . SER A 1 691 ? 12.803 -20.009 22.549 1.00 55.34 691 SER A O 1
ATOM 5399 N N . ASP A 1 692 ? 11.772 -19.405 24.472 1.00 55.06 692 ASP A N 1
ATOM 5400 C CA . ASP A 1 692 ? 10.816 -20.522 24.581 1.00 55.06 692 ASP A CA 1
ATOM 5401 C C . ASP A 1 692 ? 9.469 -20.213 23.891 1.00 55.06 692 ASP A C 1
ATOM 5403 O O . ASP A 1 692 ? 8.598 -21.078 23.817 1.00 55.06 692 ASP A O 1
ATOM 5407 N N . ASP A 1 693 ? 9.288 -18.997 23.357 1.00 64.06 693 ASP A N 1
ATOM 5408 C CA . ASP A 1 693 ? 8.074 -18.633 22.631 1.00 64.06 693 ASP A CA 1
ATOM 5409 C C . ASP A 1 693 ? 8.014 -19.408 21.306 1.00 64.06 693 ASP A C 1
ATOM 5411 O O . ASP A 1 693 ? 8.973 -19.455 20.526 1.00 64.06 693 ASP A O 1
ATOM 5415 N N . ARG A 1 694 ? 6.851 -20.008 21.018 1.00 77.50 694 ARG A N 1
ATOM 5416 C CA . ARG A 1 694 ? 6.578 -20.769 19.783 1.00 77.50 694 ARG A CA 1
ATOM 5417 C C . ARG A 1 694 ? 6.387 -19.871 18.545 1.00 77.50 694 ARG A C 1
ATOM 5419 O O . ARG A 1 694 ? 5.735 -20.274 17.586 1.00 77.50 694 ARG A O 1
ATOM 5426 N N . VAL A 1 695 ? 6.965 -18.672 18.563 1.00 86.88 695 VAL A N 1
ATOM 5427 C CA . VAL A 1 695 ? 6.955 -17.698 17.466 1.00 86.88 695 VAL A CA 1
ATOM 5428 C C . VAL A 1 695 ? 8.369 -17.590 16.904 1.00 86.88 695 VAL A C 1
ATOM 5430 O O . VAL A 1 695 ? 9.318 -17.348 17.653 1.00 86.88 695 VAL A O 1
ATOM 5433 N N . LYS A 1 696 ? 8.532 -17.776 15.592 1.00 88.62 696 LYS A N 1
ATOM 5434 C CA . LYS A 1 696 ? 9.828 -17.635 14.905 1.00 88.62 696 LYS A CA 1
ATOM 5435 C C . LYS A 1 696 ? 9.770 -16.552 13.844 1.00 88.62 696 LYS A C 1
ATOM 5437 O O . LYS A 1 696 ? 8.768 -16.416 13.149 1.00 88.62 696 LYS A O 1
ATOM 5442 N N . VAL A 1 697 ? 10.862 -15.802 13.703 1.00 91.19 697 VAL A N 1
ATOM 5443 C CA . VAL A 1 697 ? 10.958 -14.720 12.715 1.00 91.19 697 VAL A CA 1
ATOM 5444 C C . VAL A 1 697 ? 11.921 -15.103 11.598 1.00 91.19 697 VAL A C 1
ATOM 5446 O O . VAL A 1 697 ? 13.088 -15.409 11.835 1.00 91.19 697 VAL A O 1
ATOM 5449 N N . LEU A 1 698 ? 11.433 -15.053 10.365 1.00 92.50 698 LEU A N 1
ATOM 5450 C CA . LEU A 1 698 ? 12.225 -15.169 9.151 1.00 92.50 698 LEU A CA 1
ATOM 5451 C C . LEU A 1 698 ? 12.258 -13.818 8.459 1.00 92.50 698 LEU A C 1
ATOM 5453 O O . LEU A 1 698 ? 11.214 -13.261 8.152 1.00 92.50 698 LEU A O 1
ATOM 5457 N N . ALA A 1 699 ? 13.445 -13.298 8.186 1.00 93.75 699 ALA A N 1
ATOM 5458 C CA . ALA A 1 699 ? 13.603 -12.061 7.436 1.00 93.75 699 ALA A CA 1
ATOM 5459 C C . ALA A 1 699 ? 14.360 -12.320 6.137 1.00 93.75 699 ALA A C 1
ATOM 5461 O O . ALA A 1 699 ? 15.324 -13.083 6.126 1.00 93.75 699 ALA A O 1
ATOM 5462 N N . ALA A 1 700 ? 13.960 -11.665 5.052 1.00 93.94 700 ALA A N 1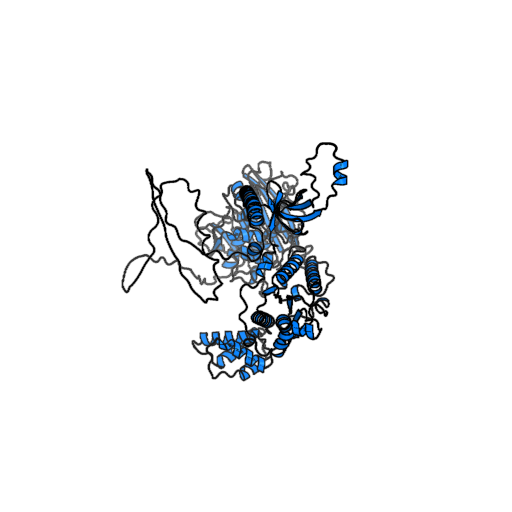
ATOM 5463 C CA . ALA A 1 700 ? 14.668 -11.679 3.782 1.00 93.94 700 ALA A CA 1
ATOM 5464 C C . ALA A 1 700 ? 15.103 -10.263 3.388 1.00 93.94 700 ALA A C 1
ATOM 5466 O O . ALA A 1 700 ? 14.366 -9.292 3.551 1.00 93.94 700 ALA A O 1
ATOM 5467 N N . THR A 1 701 ? 16.317 -10.142 2.854 1.00 93.19 701 THR A N 1
ATOM 5468 C CA . THR A 1 701 ? 16.820 -8.901 2.255 1.00 93.19 701 THR A CA 1
ATOM 5469 C C . THR A 1 701 ? 17.637 -9.203 1.004 1.00 93.19 701 THR A C 1
ATOM 5471 O O . THR A 1 701 ? 18.278 -10.250 0.891 1.00 93.19 701 THR A O 1
ATOM 5474 N N . ASN A 1 702 ? 17.642 -8.276 0.050 1.00 91.50 702 ASN A N 1
ATOM 5475 C CA . ASN A 1 702 ? 18.578 -8.325 -1.073 1.00 91.50 702 ASN A CA 1
ATOM 5476 C C . ASN A 1 702 ? 19.900 -7.614 -0.750 1.00 91.50 702 ASN A C 1
ATOM 5478 O O . ASN A 1 702 ? 20.912 -7.868 -1.399 1.00 91.50 702 ASN A O 1
ATOM 5482 N N . ARG A 1 703 ? 19.897 -6.737 0.261 1.00 88.19 703 ARG A N 1
ATOM 5483 C CA . ARG A 1 703 ? 21.006 -5.847 0.601 1.00 88.19 703 ARG A CA 1
ATOM 5484 C C . ARG A 1 703 ? 21.281 -5.881 2.100 1.00 88.19 703 ARG A C 1
ATOM 5486 O O . ARG A 1 703 ? 20.634 -5.202 2.892 1.00 88.19 703 ARG A O 1
ATOM 5493 N N . VAL A 1 704 ? 22.254 -6.692 2.506 1.00 89.06 704 VAL A N 1
ATOM 5494 C CA . VAL A 1 704 ? 22.666 -6.790 3.918 1.00 89.06 704 VAL A CA 1
ATOM 5495 C C . VAL A 1 704 ? 23.546 -5.606 4.353 1.00 89.06 704 VAL A C 1
ATOM 5497 O O . VAL A 1 704 ? 23.602 -5.274 5.533 1.00 89.06 704 VAL A O 1
ATOM 5500 N N . ASP A 1 705 ? 24.191 -4.922 3.403 1.00 88.50 705 ASP A N 1
ATOM 5501 C CA . ASP A 1 705 ? 25.090 -3.777 3.608 1.00 88.50 705 ASP A CA 1
ATOM 5502 C C . ASP A 1 705 ? 24.389 -2.541 4.196 1.00 88.50 705 ASP A C 1
ATOM 5504 O O . ASP A 1 705 ? 24.982 -1.797 4.992 1.00 88.50 705 ASP A O 1
ATOM 5508 N N . VAL A 1 706 ? 23.122 -2.337 3.827 1.00 89.25 706 VAL A N 1
ATOM 5509 C CA . VAL A 1 706 ? 22.298 -1.197 4.262 1.00 89.25 706 VAL A CA 1
ATOM 5510 C C . VAL A 1 706 ? 21.609 -1.417 5.604 1.00 89.25 706 VAL A C 1
ATOM 5512 O O . VAL A 1 706 ? 21.148 -0.440 6.194 1.00 89.25 706 VAL A O 1
ATOM 5515 N N . LEU A 1 707 ? 21.559 -2.656 6.102 1.00 88.88 707 LEU A N 1
ATOM 5516 C CA . LEU A 1 707 ? 20.849 -2.971 7.338 1.00 88.88 707 LEU A CA 1
ATOM 5517 C C . LEU A 1 707 ? 21.535 -2.374 8.574 1.00 88.88 707 LEU A C 1
ATOM 5519 O O . LEU A 1 707 ? 22.766 -2.358 8.688 1.00 88.88 707 LEU A O 1
ATOM 5523 N N . ASP A 1 708 ? 20.727 -1.911 9.526 1.00 88.88 708 ASP A N 1
ATOM 5524 C CA . ASP A 1 708 ? 21.195 -1.449 10.828 1.00 88.88 708 ASP A CA 1
ATOM 5525 C C . ASP A 1 708 ? 21.878 -2.616 11.581 1.00 88.88 708 ASP A C 1
ATOM 5527 O O . ASP A 1 708 ? 21.282 -3.690 11.740 1.00 88.88 708 ASP A O 1
ATOM 5531 N N . PRO A 1 709 ? 23.118 -2.439 12.083 1.00 87.50 709 PRO A N 1
ATOM 5532 C CA . PRO A 1 709 ? 23.821 -3.457 12.866 1.00 87.50 709 PRO A CA 1
ATOM 5533 C C . PRO A 1 709 ? 23.038 -3.970 14.081 1.00 87.50 709 PRO A C 1
ATOM 5535 O O . PRO A 1 709 ? 23.290 -5.079 14.551 1.00 87.50 709 PRO A O 1
ATOM 5538 N N . ALA A 1 710 ? 22.089 -3.185 14.596 1.00 87.56 710 ALA A N 1
ATOM 5539 C CA . ALA A 1 710 ? 21.201 -3.582 15.673 1.00 87.56 710 ALA A CA 1
ATOM 5540 C C . ALA A 1 710 ? 20.330 -4.787 15.275 1.00 87.56 710 ALA A C 1
ATOM 5542 O O . ALA A 1 710 ? 20.155 -5.687 16.094 1.00 87.56 710 ALA A O 1
ATOM 5543 N N . LEU A 1 711 ? 19.828 -4.864 14.039 1.00 86.25 711 LEU A N 1
ATOM 5544 C CA . LEU A 1 711 ? 19.045 -6.017 13.562 1.00 86.25 711 LEU A CA 1
ATOM 5545 C C . LEU A 1 711 ? 19.897 -7.292 13.467 1.00 86.25 711 LEU A C 1
ATOM 5547 O O . LEU A 1 711 ? 19.406 -8.390 13.704 1.00 86.25 711 LEU A O 1
ATOM 5551 N N . LEU A 1 712 ? 21.189 -7.138 13.164 1.00 86.44 712 LEU A N 1
ATOM 5552 C CA . LEU A 1 712 ? 22.143 -8.232 12.944 1.00 86.44 712 LEU A CA 1
ATOM 5553 C C . LEU A 1 712 ? 22.792 -8.771 14.227 1.00 86.44 712 LEU A C 1
ATOM 5555 O O . LEU A 1 712 ? 23.691 -9.622 14.148 1.00 86.44 712 LEU A O 1
ATOM 5559 N N . ARG A 1 713 ? 22.403 -8.237 15.388 1.00 87.44 713 ARG A N 1
ATOM 5560 C CA . ARG A 1 713 ? 22.934 -8.627 16.693 1.00 87.44 713 ARG A CA 1
ATOM 5561 C C . ARG A 1 713 ? 22.342 -9.972 17.130 1.00 87.44 713 ARG A C 1
ATOM 5563 O O . ARG A 1 713 ? 21.160 -10.234 16.923 1.00 87.44 713 ARG A O 1
ATOM 5570 N N . SER A 1 714 ? 23.178 -10.791 17.769 1.00 80.44 714 SER A N 1
ATOM 5571 C CA . SER A 1 714 ? 22.748 -12.032 18.427 1.00 80.44 714 SER A CA 1
ATOM 5572 C C . SER A 1 714 ? 21.652 -11.747 19.463 1.00 80.44 714 SER A C 1
ATOM 5574 O O . SER A 1 714 ? 21.714 -10.737 20.167 1.00 80.44 714 SER A O 1
ATOM 5576 N N . GLY A 1 715 ? 20.645 -12.614 19.526 1.00 77.44 715 GLY A N 1
ATOM 5577 C CA . GLY A 1 715 ? 19.415 -12.454 20.300 1.00 77.44 715 GLY A CA 1
ATOM 5578 C C . GLY A 1 715 ? 18.212 -11.960 19.490 1.00 77.44 715 GLY A C 1
ATOM 5579 O O . GLY A 1 715 ? 17.119 -11.888 20.050 1.00 77.44 715 GLY A O 1
ATOM 5580 N N . ARG A 1 716 ? 18.402 -11.639 18.200 1.00 86.25 716 ARG A N 1
ATOM 5581 C CA . ARG A 1 716 ? 17.365 -11.188 17.255 1.00 86.25 716 ARG A CA 1
ATOM 5582 C C . ARG A 1 716 ? 17.367 -12.092 16.019 1.00 86.25 716 ARG A C 1
ATOM 5584 O O . ARG A 1 716 ? 16.680 -13.108 15.989 1.00 86.25 716 ARG A O 1
ATOM 5591 N N . LEU A 1 717 ? 18.191 -11.760 15.023 1.00 87.44 717 LEU A N 1
ATOM 5592 C CA . LEU A 1 717 ? 18.418 -12.567 13.821 1.00 87.44 717 LEU A CA 1
ATOM 5593 C C . LEU A 1 717 ? 19.713 -13.368 13.998 1.00 87.44 717 LEU A C 1
ATOM 5595 O O . LEU A 1 717 ? 20.793 -12.949 13.577 1.00 87.44 717 LEU A O 1
ATOM 5599 N N . ASP A 1 718 ? 19.593 -14.502 14.687 1.00 84.38 718 ASP A N 1
ATOM 5600 C CA . ASP A 1 718 ? 20.729 -15.317 15.128 1.00 84.38 718 ASP A CA 1
ATOM 5601 C C . ASP A 1 718 ? 21.429 -16.022 13.965 1.00 84.38 718 ASP A C 1
ATOM 5603 O O . ASP A 1 718 ? 22.660 -16.060 13.896 1.00 84.38 718 ASP A O 1
ATOM 5607 N N . ARG A 1 719 ? 20.647 -16.583 13.037 1.00 89.19 719 ARG A N 1
ATOM 5608 C CA . ARG A 1 719 ? 21.172 -17.287 11.863 1.00 89.19 719 ARG A CA 1
ATOM 5609 C C . ARG A 1 719 ? 21.196 -16.364 10.655 1.00 89.19 719 ARG A C 1
ATOM 5611 O O . ARG A 1 719 ? 20.218 -15.683 10.372 1.00 89.19 719 ARG A O 1
ATOM 5618 N N . LYS A 1 720 ? 22.319 -16.348 9.939 1.00 92.00 720 LYS A N 1
ATOM 5619 C CA . LYS A 1 720 ? 22.531 -15.539 8.734 1.00 92.00 720 LYS A CA 1
ATOM 5620 C C . LYS A 1 720 ? 22.815 -16.498 7.588 1.00 92.00 720 LYS A C 1
ATOM 5622 O O . LYS A 1 720 ? 23.901 -17.061 7.533 1.00 92.00 720 LYS A O 1
ATOM 5627 N N . ILE A 1 721 ? 21.818 -16.704 6.738 1.00 93.00 721 ILE A N 1
ATOM 5628 C CA . ILE A 1 721 ? 21.840 -17.677 5.650 1.00 93.00 721 ILE A CA 1
ATOM 5629 C C . ILE A 1 721 ? 22.088 -16.920 4.348 1.00 93.00 721 ILE A C 1
ATOM 5631 O O . ILE A 1 721 ? 21.271 -16.098 3.920 1.00 93.00 721 ILE A O 1
ATOM 5635 N N . GLU A 1 722 ? 23.228 -17.200 3.726 1.00 92.62 722 GLU A N 1
ATOM 5636 C CA . GLU A 1 722 ? 23.607 -16.614 2.445 1.00 92.62 722 GLU A CA 1
ATOM 5637 C C . GLU A 1 722 ? 23.074 -17.444 1.278 1.00 92.62 722 GLU A C 1
ATOM 5639 O O . GLU A 1 722 ? 23.249 -18.665 1.223 1.00 92.62 722 GLU A O 1
ATOM 5644 N N . PHE A 1 723 ? 22.461 -16.759 0.317 1.00 92.94 723 PHE A N 1
ATOM 5645 C CA . PHE A 1 723 ? 21.973 -17.333 -0.928 1.00 92.94 723 PHE A CA 1
ATOM 5646 C C . PHE A 1 723 ? 22.922 -16.951 -2.064 1.00 92.94 723 PHE A C 1
ATOM 5648 O O . PHE A 1 723 ? 22.791 -15.846 -2.607 1.00 92.94 723 PHE A O 1
ATOM 5655 N N . PRO A 1 724 ? 23.863 -17.835 -2.437 1.00 91.06 724 PRO A N 1
ATOM 5656 C CA . PRO A 1 724 ? 24.728 -17.603 -3.580 1.00 91.06 724 PRO A CA 1
ATOM 5657 C C . PRO A 1 724 ? 23.938 -17.706 -4.892 1.00 91.06 724 PRO A C 1
ATOM 5659 O O . PRO A 1 724 ? 22.798 -18.179 -4.938 1.00 91.06 724 PRO A O 1
ATOM 5662 N N . LEU A 1 725 ? 24.563 -17.270 -5.986 1.00 89.88 725 LEU A N 1
ATOM 5663 C CA . LEU A 1 725 ? 24.075 -17.602 -7.323 1.00 89.88 725 LEU A CA 1
ATOM 5664 C C . LEU A 1 725 ? 24.174 -19.122 -7.555 1.00 89.88 725 LEU A C 1
ATOM 5666 O O . LEU A 1 725 ? 25.085 -19.760 -7.024 1.00 89.88 725 LEU A O 1
ATOM 5670 N N . PRO A 1 726 ? 23.255 -19.718 -8.333 1.00 90.88 726 PRO A N 1
ATOM 5671 C CA . PRO A 1 726 ? 23.244 -21.159 -8.545 1.00 90.88 726 PRO A CA 1
ATOM 5672 C C . PRO A 1 726 ? 24.458 -21.622 -9.368 1.00 90.88 726 PRO A C 1
ATOM 5674 O O . PRO A 1 726 ? 24.722 -21.127 -10.471 1.00 90.88 726 PRO A O 1
ATOM 5677 N N . ASN A 1 727 ? 25.157 -22.630 -8.840 1.00 91.38 727 ASN A N 1
ATOM 5678 C CA . ASN A 1 727 ? 26.220 -23.364 -9.535 1.00 91.38 727 ASN A CA 1
ATOM 5679 C C . ASN A 1 727 ? 25.673 -24.109 -10.768 1.00 91.38 727 ASN A C 1
ATOM 5681 O O . ASN A 1 727 ? 24.466 -24.304 -10.885 1.00 91.38 727 ASN A O 1
ATOM 5685 N N . GLU A 1 728 ? 26.544 -24.579 -11.665 1.00 91.31 728 GLU A N 1
ATOM 5686 C CA . GLU A 1 728 ? 26.152 -25.304 -12.893 1.00 91.31 728 GLU A CA 1
ATOM 5687 C C . GLU A 1 728 ? 25.161 -26.451 -12.614 1.00 91.31 728 GLU A C 1
ATOM 5689 O O . GLU A 1 728 ? 24.090 -26.518 -13.220 1.00 91.31 728 GLU A O 1
ATOM 5694 N N . GLU A 1 729 ? 25.446 -27.293 -11.619 1.00 91.75 729 GLU A N 1
ATOM 5695 C CA . GLU A 1 729 ? 24.555 -28.392 -11.223 1.00 91.75 729 GLU A CA 1
ATOM 5696 C C . GLU A 1 729 ? 23.197 -27.891 -10.705 1.00 91.75 729 GLU A C 1
ATOM 5698 O O . GLU A 1 729 ? 22.146 -28.423 -11.072 1.00 91.75 729 GLU A O 1
ATOM 5703 N N . ALA A 1 730 ? 23.202 -26.820 -9.905 1.00 92.00 730 ALA A N 1
ATOM 5704 C CA . ALA A 1 730 ? 21.988 -26.191 -9.395 1.00 92.00 730 ALA A CA 1
ATOM 5705 C C . ALA A 1 730 ? 21.134 -25.621 -10.538 1.00 92.00 730 ALA A C 1
ATOM 5707 O O . ALA A 1 730 ? 19.915 -25.791 -10.542 1.00 92.00 730 ALA A O 1
ATOM 5708 N N . ARG A 1 731 ? 21.756 -25.001 -11.551 1.00 93.56 731 ARG A N 1
ATOM 5709 C CA . ARG A 1 731 ? 21.042 -24.486 -12.729 1.00 93.56 731 ARG A CA 1
ATOM 5710 C C . ARG A 1 731 ? 20.365 -25.607 -13.511 1.00 93.56 731 ARG A C 1
ATOM 5712 O O . ARG A 1 731 ? 19.191 -25.473 -13.860 1.00 93.56 731 ARG A O 1
ATOM 5719 N N . ALA A 1 732 ? 21.056 -26.731 -13.715 1.00 93.00 732 ALA A N 1
ATOM 5720 C CA . ALA A 1 732 ? 20.480 -27.909 -14.365 1.00 93.00 732 ALA A CA 1
ATOM 5721 C C . ALA A 1 732 ? 19.261 -28.445 -13.591 1.00 93.00 732 ALA A C 1
ATOM 5723 O O . ALA A 1 732 ? 18.223 -28.744 -14.188 1.00 93.00 732 ALA A O 1
ATOM 5724 N N . GLN A 1 733 ? 19.351 -28.517 -12.258 1.00 92.69 733 GLN A N 1
ATOM 5725 C CA . GLN A 1 733 ? 18.233 -28.934 -11.408 1.00 92.69 733 GLN A CA 1
ATOM 5726 C C . GLN A 1 733 ? 17.043 -27.967 -11.491 1.00 92.69 733 GLN A C 1
ATOM 5728 O O . GLN A 1 733 ? 15.909 -28.415 -11.657 1.00 92.69 733 GLN A O 1
ATOM 5733 N N . ILE A 1 734 ? 17.282 -26.653 -11.420 1.00 92.94 734 ILE A N 1
ATOM 5734 C CA . ILE A 1 734 ? 16.230 -25.625 -11.482 1.00 92.94 734 ILE A CA 1
ATOM 5735 C C . ILE A 1 734 ? 15.494 -25.671 -12.829 1.00 92.94 734 ILE A C 1
ATOM 5737 O O . ILE A 1 734 ? 14.259 -25.683 -12.855 1.00 92.94 734 ILE A O 1
ATOM 5741 N N . LEU A 1 735 ? 16.230 -25.759 -13.944 1.00 93.25 735 LEU A N 1
ATOM 5742 C CA . LEU A 1 735 ? 15.645 -25.904 -15.282 1.00 93.25 735 LEU A CA 1
ATOM 5743 C C . LEU A 1 735 ? 14.776 -27.161 -15.367 1.00 93.25 735 LEU A C 1
ATOM 5745 O O . LEU A 1 735 ? 13.638 -27.098 -15.840 1.00 93.25 735 LEU A O 1
ATOM 5749 N N . LYS A 1 736 ? 15.269 -28.284 -14.835 1.00 92.50 736 LYS A N 1
ATOM 5750 C CA . LYS A 1 736 ? 14.531 -29.548 -14.802 1.00 92.50 736 LYS A CA 1
ATOM 5751 C C . LYS A 1 736 ? 13.244 -29.435 -13.984 1.00 92.50 736 LYS A C 1
ATOM 5753 O O . LYS A 1 736 ? 12.205 -29.886 -14.453 1.00 92.50 736 LYS A O 1
ATOM 5758 N N . ILE A 1 737 ? 13.280 -28.821 -12.798 1.00 92.31 737 ILE A N 1
ATOM 5759 C CA . ILE A 1 737 ? 12.104 -28.647 -11.925 1.00 92.31 737 ILE A CA 1
ATOM 5760 C C . ILE A 1 737 ? 11.023 -27.818 -12.623 1.00 92.31 737 ILE A C 1
ATOM 5762 O O . ILE A 1 737 ? 9.869 -28.244 -12.680 1.00 92.31 737 ILE A O 1
ATOM 5766 N N . HIS A 1 738 ? 11.381 -26.666 -13.196 1.00 91.50 738 HIS A N 1
ATOM 5767 C CA . HIS A 1 738 ? 10.412 -25.812 -13.889 1.00 91.50 738 HIS A CA 1
ATOM 5768 C C . HIS A 1 738 ? 9.844 -26.456 -15.155 1.00 91.50 738 HIS A C 1
ATOM 5770 O O . HIS A 1 738 ? 8.693 -26.205 -15.509 1.00 91.50 738 HIS A O 1
ATOM 5776 N N . SER A 1 739 ? 10.618 -27.336 -15.782 1.00 91.69 739 SER A N 1
ATOM 5777 C CA . SER A 1 739 ? 10.215 -28.069 -16.976 1.00 91.69 739 SER A CA 1
ATOM 5778 C C . SER A 1 739 ? 9.311 -29.275 -16.689 1.00 91.69 739 SER A C 1
ATOM 5780 O O . SER A 1 739 ? 8.636 -29.738 -17.599 1.00 91.69 739 SER A O 1
ATOM 5782 N N . ARG A 1 740 ? 9.202 -29.750 -15.433 1.00 90.19 740 ARG A N 1
ATOM 5783 C CA . ARG A 1 740 ? 8.323 -30.885 -15.059 1.00 90.19 740 ARG A CA 1
ATOM 5784 C C . ARG A 1 740 ? 6.848 -30.662 -15.397 1.00 90.19 740 ARG A C 1
ATOM 5786 O O . ARG A 1 740 ? 6.120 -31.628 -15.589 1.00 90.19 740 ARG A O 1
ATOM 5793 N N . LYS A 1 741 ? 6.394 -29.404 -15.421 1.00 87.75 741 LYS A N 1
ATOM 5794 C CA . LYS A 1 741 ? 5.003 -29.049 -15.749 1.00 87.75 741 LYS A CA 1
ATOM 5795 C C . LYS A 1 741 ? 4.747 -28.961 -17.260 1.00 87.75 741 LYS A C 1
ATOM 5797 O O . LYS A 1 741 ? 3.603 -28.773 -17.656 1.00 87.75 741 LYS A O 1
ATOM 5802 N N . MET A 1 742 ? 5.791 -29.053 -18.083 1.00 91.56 742 MET A N 1
ATOM 5803 C CA . MET A 1 742 ? 5.738 -28.876 -19.533 1.00 91.56 742 MET A CA 1
ATOM 5804 C C . MET A 1 742 ? 6.000 -30.203 -20.254 1.00 91.56 742 MET A C 1
ATOM 5806 O O . MET A 1 742 ? 6.650 -31.102 -19.725 1.00 91.56 742 MET A O 1
ATOM 5810 N N . THR A 1 743 ? 5.517 -30.318 -21.489 1.00 91.56 743 THR A N 1
ATOM 5811 C CA . THR A 1 743 ? 5.799 -31.449 -22.379 1.00 91.56 743 THR A CA 1
ATOM 5812 C C . THR A 1 743 ? 7.161 -31.261 -23.045 1.00 91.56 743 THR A C 1
ATOM 5814 O O . THR A 1 743 ? 7.279 -30.633 -24.098 1.00 91.56 743 THR A O 1
ATOM 5817 N N . VAL A 1 744 ? 8.207 -31.792 -22.417 1.00 91.12 744 VAL A N 1
ATOM 5818 C CA . VAL A 1 744 ? 9.590 -31.706 -22.910 1.00 91.12 744 VAL A CA 1
ATOM 5819 C C . VAL A 1 744 ? 9.986 -32.992 -23.629 1.00 91.12 744 VAL A C 1
ATOM 5821 O O . VAL A 1 744 ? 9.494 -34.069 -23.296 1.00 91.12 744 VAL A O 1
ATOM 5824 N N . ASP A 1 745 ? 10.828 -32.867 -24.650 1.00 91.00 745 ASP A N 1
ATOM 5825 C CA . ASP A 1 745 ? 11.397 -34.010 -25.360 1.00 91.00 745 ASP A CA 1
ATOM 5826 C C . ASP A 1 745 ? 12.538 -34.675 -24.567 1.00 91.00 745 ASP A C 1
ATOM 5828 O O . ASP A 1 745 ? 13.301 -34.004 -23.870 1.00 91.00 745 ASP A O 1
ATOM 5832 N N . ASP A 1 746 ? 12.700 -35.990 -24.709 1.00 87.31 746 ASP A N 1
ATOM 5833 C CA . ASP A 1 746 ? 13.726 -36.758 -23.982 1.00 87.31 746 ASP A CA 1
ATOM 5834 C C . ASP A 1 746 ? 15.151 -36.420 -24.459 1.00 87.31 746 ASP A C 1
ATOM 5836 O O . ASP A 1 746 ? 16.132 -36.678 -23.761 1.00 87.31 746 ASP A O 1
ATOM 5840 N N . ALA A 1 747 ? 15.271 -35.789 -25.631 1.00 88.00 747 ALA A N 1
ATOM 5841 C CA . ALA A 1 747 ? 16.528 -35.316 -26.203 1.00 88.00 747 ALA A CA 1
ATOM 5842 C C . ALA A 1 747 ? 17.122 -34.077 -25.494 1.00 88.00 747 ALA A C 1
ATOM 5844 O O . ALA A 1 747 ? 18.205 -33.621 -25.862 1.00 88.00 747 ALA A O 1
ATOM 5845 N N . VAL A 1 748 ? 16.441 -33.492 -24.499 1.00 90.50 748 VAL A N 1
ATOM 5846 C CA . VAL A 1 748 ? 16.917 -32.274 -23.823 1.00 90.50 748 VAL A CA 1
ATOM 5847 C C . VAL A 1 748 ? 18.015 -32.575 -22.799 1.00 90.50 748 VAL A C 1
ATOM 5849 O O . VAL A 1 748 ? 17.788 -33.169 -21.745 1.00 90.50 748 VAL A O 1
ATOM 5852 N N . ASN A 1 749 ? 19.215 -32.065 -23.080 1.00 93.38 749 ASN A N 1
ATOM 5853 C CA . ASN A 1 749 ? 20.381 -32.163 -22.208 1.00 93.38 749 ASN A CA 1
ATOM 5854 C C . ASN A 1 749 ? 20.476 -30.983 -21.212 1.00 93.38 749 ASN A C 1
ATOM 5856 O O . ASN A 1 749 ? 20.910 -29.887 -21.565 1.00 93.38 749 ASN A O 1
ATOM 5860 N N . TRP A 1 750 ? 20.084 -31.197 -19.950 1.00 93.00 750 TRP A N 1
ATOM 5861 C CA . TRP A 1 750 ? 20.098 -30.149 -18.910 1.00 93.00 750 TRP A CA 1
ATOM 5862 C C . TRP A 1 750 ? 21.498 -29.635 -18.527 1.00 93.00 750 TRP A C 1
ATOM 5864 O O . TRP A 1 750 ? 21.640 -28.418 -18.402 1.00 93.00 750 TRP A O 1
ATOM 5874 N N . PRO A 1 751 ? 22.529 -30.490 -18.346 1.00 93.25 751 PRO A N 1
ATOM 5875 C CA . PRO A 1 751 ? 23.905 -30.031 -18.132 1.00 93.25 751 PRO A CA 1
ATOM 5876 C C . PRO A 1 751 ? 24.420 -29.071 -19.210 1.00 93.25 751 PRO A C 1
ATOM 5878 O O . PRO A 1 751 ? 25.078 -28.085 -18.899 1.00 93.25 751 PRO A O 1
ATOM 5881 N N . GLU A 1 752 ? 24.092 -29.323 -20.476 1.00 92.75 752 GLU A N 1
ATOM 5882 C CA . GLU A 1 752 ? 24.506 -28.461 -21.587 1.00 92.75 752 GLU A CA 1
ATOM 5883 C C . GLU A 1 752 ? 23.853 -27.076 -21.505 1.00 92.75 752 GLU A C 1
ATOM 5885 O O . GLU A 1 752 ? 24.549 -26.063 -21.530 1.00 92.75 752 GLU A O 1
ATOM 5890 N N . LEU A 1 753 ? 22.538 -27.023 -21.263 1.00 92.44 753 LEU A N 1
ATOM 5891 C CA . LEU A 1 753 ? 21.820 -25.761 -21.040 1.00 92.44 753 LEU A CA 1
ATOM 5892 C C . LEU A 1 753 ? 22.331 -25.008 -19.799 1.00 92.44 753 LEU A C 1
ATOM 5894 O O . LEU A 1 753 ? 22.363 -23.775 -19.774 1.00 92.44 753 LEU A O 1
ATOM 5898 N N . ALA A 1 754 ? 22.753 -25.733 -18.761 1.00 93.06 754 ALA A N 1
ATOM 5899 C CA . ALA A 1 754 ? 23.322 -25.140 -17.555 1.00 93.06 754 ALA A CA 1
ATOM 5900 C C . ALA A 1 754 ? 24.674 -24.451 -17.812 1.00 93.06 754 ALA A C 1
ATOM 5902 O O . ALA A 1 754 ? 24.938 -23.398 -17.224 1.00 93.06 754 ALA A O 1
ATOM 5903 N N . ARG A 1 755 ? 25.499 -24.990 -18.721 1.00 92.31 755 ARG A N 1
ATOM 5904 C CA . ARG A 1 755 ? 26.753 -24.352 -19.168 1.00 92.31 755 ARG A CA 1
ATOM 5905 C C . ARG A 1 755 ? 26.509 -23.097 -19.994 1.00 92.31 755 ARG A C 1
ATOM 5907 O O . ARG A 1 755 ? 27.277 -22.153 -19.901 1.00 92.31 755 ARG A O 1
ATOM 5914 N N . SER A 1 756 ? 25.426 -23.051 -20.7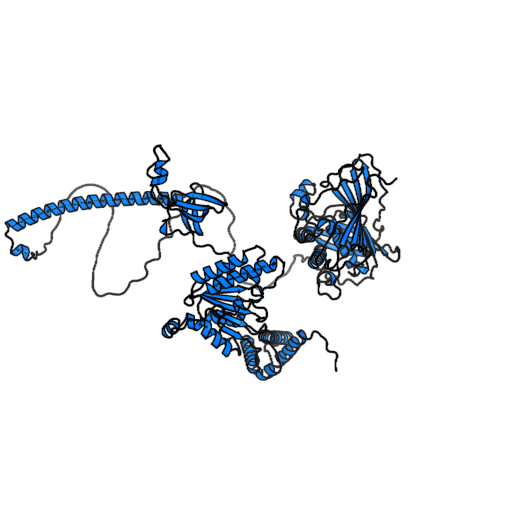66 1.00 90.00 756 SER A N 1
ATOM 5915 C CA . SER A 1 756 ? 25.066 -21.869 -21.564 1.00 90.00 756 SER A CA 1
ATOM 5916 C C . SER A 1 756 ? 24.426 -20.731 -20.750 1.00 90.00 756 SER A C 1
ATOM 5918 O O . SER A 1 756 ? 24.219 -19.639 -21.278 1.00 90.00 756 SER A O 1
ATOM 5920 N N . THR A 1 757 ? 24.092 -20.964 -19.476 1.00 89.44 757 THR A N 1
ATOM 5921 C CA . THR A 1 757 ? 23.353 -20.029 -18.603 1.00 89.44 757 THR A CA 1
ATOM 5922 C C . THR A 1 757 ? 24.228 -19.442 -17.492 1.00 89.44 757 THR A C 1
ATOM 5924 O O . THR A 1 757 ? 23.877 -19.471 -16.311 1.00 89.44 757 THR A O 1
ATOM 5927 N N . ASP A 1 758 ? 25.386 -18.895 -17.858 1.00 86.06 758 ASP A N 1
ATOM 5928 C CA . ASP A 1 758 ? 26.308 -18.293 -16.892 1.00 86.06 758 ASP A CA 1
ATOM 5929 C C . ASP A 1 758 ? 25.713 -17.076 -16.173 1.00 86.06 758 ASP A C 1
ATOM 5931 O O . ASP A 1 758 ? 25.094 -16.201 -16.778 1.00 86.06 758 ASP A O 1
ATOM 5935 N N . GLU A 1 759 ? 25.908 -17.038 -14.850 1.00 86.62 759 GLU A N 1
ATOM 5936 C CA . GLU A 1 759 ? 25.373 -16.026 -13.925 1.00 86.62 759 GLU A CA 1
ATOM 5937 C C . GLU A 1 759 ? 23.837 -15.899 -13.898 1.00 86.62 759 GLU A C 1
ATOM 5939 O O . GLU A 1 759 ? 23.302 -14.883 -13.444 1.00 86.62 759 GLU A O 1
ATOM 5944 N N . PHE A 1 760 ? 23.099 -16.912 -14.362 1.00 88.56 760 PHE A N 1
ATOM 5945 C CA . PHE A 1 760 ? 21.638 -16.869 -14.320 1.00 88.56 760 PHE A CA 1
ATOM 5946 C C . PHE A 1 760 ? 21.116 -17.149 -12.909 1.00 88.56 760 PHE A C 1
ATOM 5948 O O . PHE A 1 760 ? 21.411 -18.183 -12.313 1.00 88.56 760 PHE A O 1
ATOM 5955 N N . GLY A 1 761 ? 20.275 -16.253 -12.388 1.00 87.75 761 GLY A N 1
ATOM 5956 C CA . GLY A 1 761 ? 19.504 -16.494 -11.167 1.00 87.75 761 GLY A CA 1
ATOM 5957 C C . GLY A 1 761 ? 18.337 -17.463 -11.398 1.00 87.75 761 GLY A C 1
ATOM 5958 O O . GLY A 1 761 ? 17.883 -17.661 -12.526 1.00 87.75 761 GLY A O 1
ATOM 5959 N N . GLY A 1 762 ? 17.769 -18.023 -10.325 1.00 88.38 762 GLY A N 1
ATOM 5960 C CA . GLY A 1 762 ? 16.632 -18.952 -10.413 1.00 88.38 762 GLY A CA 1
ATOM 5961 C C . GLY A 1 762 ? 15.407 -18.358 -11.125 1.00 88.38 762 GLY A C 1
ATOM 5962 O O . GLY A 1 762 ? 14.762 -19.030 -11.928 1.00 88.38 762 GLY A O 1
ATOM 5963 N N . ALA A 1 763 ? 15.134 -17.066 -10.918 1.00 89.25 763 ALA A N 1
ATOM 5964 C CA . ALA A 1 763 ? 14.073 -16.354 -11.634 1.00 89.25 763 ALA A CA 1
ATOM 5965 C C . ALA A 1 763 ? 14.310 -16.284 -13.158 1.00 89.25 763 ALA A C 1
ATOM 5967 O O . ALA A 1 763 ? 13.361 -16.402 -13.932 1.00 89.25 763 ALA A O 1
ATOM 5968 N N . GLN A 1 764 ? 15.564 -16.135 -13.593 1.00 90.31 764 GLN A N 1
ATOM 5969 C CA . GLN A 1 764 ? 15.923 -16.095 -15.014 1.00 90.31 764 GLN A CA 1
ATOM 5970 C C . GLN A 1 764 ? 15.842 -17.483 -15.646 1.00 90.31 764 GLN A C 1
ATOM 5972 O O . GLN A 1 764 ? 15.307 -17.617 -16.739 1.00 90.31 764 GLN A O 1
ATOM 5977 N N . LEU A 1 765 ? 16.283 -18.529 -14.943 1.00 92.31 765 LEU A N 1
ATOM 5978 C CA . LEU A 1 765 ? 16.129 -19.913 -15.407 1.00 92.31 765 LEU A CA 1
ATOM 5979 C C . LEU A 1 765 ? 14.654 -20.292 -15.573 1.00 92.31 765 LEU A C 1
ATOM 5981 O O . LEU A 1 765 ? 14.280 -20.926 -16.556 1.00 92.31 765 LEU A O 1
ATOM 5985 N N . LYS A 1 766 ? 13.788 -19.837 -14.660 1.00 91.81 766 LYS A N 1
ATOM 5986 C CA . LYS A 1 766 ? 12.337 -19.971 -14.825 1.00 91.81 766 LYS A CA 1
ATOM 5987 C C . LYS A 1 766 ? 11.841 -19.247 -16.081 1.00 91.81 766 LYS A C 1
ATOM 5989 O O . LYS A 1 766 ? 11.022 -19.805 -16.807 1.00 91.81 766 LYS A O 1
ATOM 5994 N N . ALA A 1 767 ? 12.322 -18.029 -16.335 1.00 92.25 767 ALA A N 1
ATOM 5995 C CA . ALA A 1 767 ? 11.960 -17.268 -17.530 1.00 92.25 767 ALA A CA 1
ATOM 5996 C C . ALA A 1 767 ? 12.393 -17.986 -18.818 1.00 92.25 767 ALA A C 1
ATOM 5998 O O . ALA A 1 767 ? 11.596 -18.071 -19.744 1.00 92.25 767 ALA A O 1
ATOM 5999 N N . VAL A 1 768 ? 13.587 -18.591 -18.843 1.00 93.94 768 VAL A N 1
ATOM 6000 C CA . VAL A 1 768 ? 14.059 -19.418 -19.967 1.00 93.94 768 VAL A CA 1
ATOM 6001 C C . VAL A 1 768 ? 13.086 -20.561 -20.261 1.00 93.94 768 VAL A C 1
ATOM 6003 O O . VAL A 1 768 ? 12.710 -20.748 -21.413 1.00 93.94 768 VAL A O 1
ATOM 6006 N N . CYS A 1 769 ? 12.616 -21.294 -19.243 1.00 93.75 769 CYS A N 1
ATOM 6007 C CA . CYS A 1 769 ? 11.642 -22.369 -19.463 1.00 93.75 769 CYS A CA 1
ATOM 6008 C C . CYS A 1 769 ? 10.317 -21.853 -20.049 1.00 93.75 769 CYS A C 1
ATOM 6010 O O . CYS A 1 769 ? 9.729 -22.499 -20.913 1.00 93.75 769 CYS A O 1
ATOM 6012 N N . VAL A 1 770 ? 9.841 -20.692 -19.589 1.00 94.06 770 VAL A N 1
ATOM 6013 C CA . VAL A 1 770 ? 8.598 -20.083 -20.093 1.00 94.06 770 VAL A CA 1
ATOM 6014 C C . VAL A 1 770 ? 8.758 -19.620 -21.542 1.00 94.06 770 VAL A C 1
ATOM 6016 O O . VAL A 1 770 ? 7.899 -19.917 -22.372 1.00 94.06 770 VAL A O 1
ATOM 6019 N N . GLU A 1 771 ? 9.861 -18.947 -21.866 1.00 93.44 771 GLU A N 1
ATOM 6020 C CA . GLU A 1 771 ? 10.137 -18.478 -23.228 1.00 93.44 771 GLU A CA 1
ATOM 6021 C C . GLU A 1 771 ? 10.350 -19.645 -24.198 1.00 93.44 771 GLU A C 1
ATOM 6023 O O . GLU A 1 771 ? 9.817 -19.622 -25.306 1.00 93.44 771 GLU A O 1
ATOM 6028 N N . ALA A 1 772 ? 11.010 -20.726 -23.768 1.00 93.88 772 ALA A N 1
ATOM 6029 C CA . ALA A 1 772 ? 11.146 -21.942 -24.573 1.00 93.88 772 ALA A CA 1
ATOM 6030 C C . ALA A 1 772 ? 9.772 -22.527 -24.951 1.00 93.88 772 ALA A C 1
ATOM 6032 O O . ALA A 1 772 ? 9.553 -22.924 -26.099 1.00 93.88 772 ALA A O 1
ATOM 6033 N N . GLY A 1 773 ? 8.816 -22.509 -24.014 1.00 93.19 773 GLY A N 1
ATOM 6034 C CA . GLY A 1 773 ? 7.425 -22.882 -24.275 1.00 93.19 773 GLY A CA 1
ATOM 6035 C C . GLY A 1 773 ? 6.733 -21.952 -25.278 1.00 93.19 773 GLY A C 1
ATOM 6036 O O . GLY A 1 773 ? 6.058 -22.425 -26.191 1.00 93.19 773 GLY A O 1
ATOM 6037 N N . MET A 1 774 ? 6.942 -20.637 -25.169 1.00 92.88 774 MET A N 1
ATOM 6038 C CA . MET A 1 774 ? 6.376 -19.655 -26.104 1.00 92.88 774 MET A CA 1
ATOM 6039 C C . MET A 1 774 ? 6.951 -19.782 -27.518 1.00 92.88 774 MET A C 1
ATOM 6041 O O . MET A 1 774 ? 6.219 -19.612 -28.494 1.00 92.88 774 MET A O 1
ATOM 6045 N N . ILE A 1 775 ? 8.243 -20.087 -27.651 1.00 92.62 775 ILE A N 1
ATOM 6046 C CA . ILE A 1 775 ? 8.902 -20.313 -28.944 1.00 92.62 775 ILE A CA 1
ATOM 6047 C C . ILE A 1 775 ? 8.373 -21.597 -29.586 1.00 92.62 775 ILE A C 1
ATOM 6049 O O . ILE A 1 775 ? 8.011 -21.582 -30.764 1.00 92.62 775 ILE A O 1
ATOM 6053 N N . ALA A 1 776 ? 8.253 -22.679 -28.811 1.00 93.00 776 ALA A N 1
ATOM 6054 C CA . ALA A 1 776 ? 7.653 -23.925 -29.283 1.00 93.00 776 ALA A CA 1
ATOM 6055 C C . ALA A 1 776 ? 6.213 -23.701 -29.779 1.00 93.00 776 ALA A C 1
ATOM 6057 O O . ALA A 1 776 ? 5.850 -24.157 -30.865 1.00 93.00 776 ALA A O 1
ATOM 6058 N N . LEU A 1 777 ? 5.424 -22.919 -29.031 1.00 93.56 777 LEU A N 1
ATOM 6059 C CA . LEU A 1 777 ? 4.042 -22.585 -29.376 1.00 93.56 777 LEU A CA 1
ATOM 6060 C C . LEU A 1 777 ? 3.954 -21.715 -30.640 1.00 93.56 777 LEU A C 1
ATOM 6062 O O . LEU A 1 777 ? 3.129 -21.992 -31.509 1.00 93.56 777 LEU A O 1
ATOM 6066 N N . ARG A 1 778 ? 4.842 -20.722 -30.805 1.00 92.44 778 ARG A N 1
ATOM 6067 C CA . ARG A 1 778 ? 4.953 -19.915 -32.039 1.00 92.44 778 ARG A CA 1
ATOM 6068 C C . ARG A 1 778 ? 5.300 -20.768 -33.263 1.00 92.44 778 ARG A C 1
ATOM 6070 O O . ARG A 1 778 ? 4.804 -20.491 -34.351 1.00 92.44 778 ARG A O 1
ATOM 6077 N N . LYS A 1 779 ? 6.119 -21.811 -33.089 1.00 91.06 779 LYS A N 1
ATOM 6078 C CA . LYS A 1 779 ? 6.473 -22.780 -34.142 1.00 91.06 779 LYS A CA 1
ATOM 6079 C C . LYS A 1 779 ? 5.396 -23.864 -34.354 1.00 91.06 779 LYS A C 1
ATOM 6081 O O . LYS A 1 779 ? 5.581 -24.737 -35.197 1.00 91.06 779 LYS A O 1
ATOM 6086 N N . GLY A 1 780 ? 4.280 -23.825 -33.616 1.00 90.94 780 GLY A N 1
ATOM 6087 C CA . GLY A 1 780 ? 3.185 -24.798 -33.723 1.00 90.94 780 GLY A CA 1
ATOM 6088 C C . GLY A 1 780 ? 3.526 -26.194 -33.191 1.00 90.94 780 GLY A C 1
ATOM 6089 O O . GLY A 1 780 ? 2.874 -27.167 -33.567 1.00 90.94 780 GLY A O 1
ATOM 6090 N N . MET A 1 781 ? 4.552 -26.318 -32.344 1.00 89.56 781 MET A N 1
ATOM 6091 C CA . MET A 1 781 ? 4.992 -27.595 -31.780 1.00 89.56 781 MET A CA 1
ATOM 6092 C C . MET A 1 781 ? 4.312 -27.885 -30.437 1.00 89.56 781 MET A C 1
ATOM 6094 O O . MET A 1 781 ? 4.074 -26.987 -29.635 1.00 89.56 781 MET A O 1
ATOM 6098 N N . VAL A 1 782 ? 4.038 -29.166 -30.170 1.00 89.19 782 VAL A N 1
ATOM 6099 C CA . VAL A 1 782 ? 3.420 -29.638 -28.910 1.00 89.19 782 VAL A CA 1
ATOM 6100 C C . VAL A 1 782 ? 4.472 -30.025 -27.860 1.00 89.19 782 VAL A C 1
ATOM 6102 O O . VAL A 1 782 ? 4.183 -30.063 -26.663 1.00 89.19 782 VAL A O 1
ATOM 6105 N N . LYS A 1 783 ? 5.703 -30.313 -28.296 1.00 91.69 783 LYS A N 1
ATOM 6106 C CA . LYS A 1 783 ? 6.832 -30.664 -27.427 1.00 91.69 783 LYS A CA 1
ATOM 6107 C C . LYS A 1 783 ? 7.925 -29.604 -27.498 1.00 91.69 783 LYS A C 1
ATOM 6109 O O . LYS A 1 783 ? 8.211 -29.067 -28.568 1.00 91.69 783 LYS A O 1
ATOM 6114 N N . ILE A 1 784 ? 8.554 -29.336 -26.359 1.00 93.12 784 ILE A N 1
ATOM 6115 C CA . ILE A 1 784 ? 9.699 -28.432 -26.262 1.00 93.12 784 ILE A CA 1
ATOM 6116 C C . ILE A 1 784 ? 10.980 -29.245 -26.491 1.00 93.12 784 ILE A C 1
ATOM 6118 O O . ILE A 1 784 ? 11.314 -30.111 -25.683 1.00 93.12 784 ILE A O 1
ATOM 6122 N N . GLY A 1 785 ? 11.675 -28.980 -27.600 1.00 91.75 785 GLY A N 1
ATOM 6123 C CA . GLY A 1 785 ? 12.985 -29.557 -27.906 1.00 91.75 785 GLY A CA 1
ATOM 6124 C C . GLY A 1 785 ? 14.150 -28.726 -27.359 1.00 91.75 785 GLY A C 1
ATOM 6125 O O . GLY A 1 785 ? 13.961 -27.620 -26.851 1.00 91.75 785 GLY A O 1
ATOM 6126 N N . HIS A 1 786 ? 15.370 -29.250 -27.501 1.00 92.62 786 HIS A N 1
ATOM 6127 C CA . HIS A 1 786 ? 16.589 -28.607 -26.993 1.00 92.62 786 HIS A CA 1
ATOM 6128 C C . HIS A 1 786 ? 16.846 -27.236 -27.641 1.00 92.62 786 HIS A C 1
ATOM 6130 O O . HIS A 1 786 ? 17.146 -26.272 -26.941 1.00 92.62 786 HIS A O 1
ATOM 6136 N N . GLU A 1 787 ? 16.626 -27.116 -28.954 1.00 91.44 787 GLU A N 1
ATOM 6137 C CA . GLU A 1 787 ? 16.801 -25.864 -29.707 1.00 91.44 787 GLU A CA 1
ATOM 6138 C C . GLU A 1 787 ? 15.941 -24.717 -29.159 1.00 91.44 787 GLU A C 1
ATOM 6140 O O . GLU A 1 787 ? 16.394 -23.580 -29.092 1.00 91.44 787 GLU A O 1
ATOM 6145 N N . HIS A 1 788 ? 14.724 -25.007 -28.687 1.00 93.25 788 HIS A N 1
ATOM 6146 C CA . HIS A 1 788 ? 13.848 -23.982 -28.114 1.00 93.25 788 HIS A CA 1
ATOM 6147 C C . HIS A 1 788 ? 14.407 -23.394 -26.818 1.00 93.25 788 HIS A C 1
ATOM 6149 O O . HIS A 1 788 ? 14.220 -22.207 -26.562 1.00 93.25 788 HIS A O 1
ATOM 6155 N N . TYR A 1 789 ? 15.097 -24.200 -26.005 1.00 93.50 789 TYR A N 1
ATOM 6156 C CA . TYR A 1 789 ? 15.775 -23.698 -24.812 1.00 93.50 789 TYR A CA 1
ATOM 6157 C C . TYR A 1 789 ? 16.983 -22.840 -25.178 1.00 93.50 789 TYR A C 1
ATOM 6159 O O . TYR A 1 789 ? 17.197 -21.814 -24.541 1.00 93.50 789 TYR A O 1
ATOM 6167 N N . VAL A 1 790 ? 17.742 -23.212 -26.212 1.00 93.31 790 VAL A N 1
ATOM 6168 C CA . VAL A 1 790 ? 18.875 -22.410 -26.700 1.00 93.31 790 VAL A CA 1
ATOM 6169 C C . VAL A 1 790 ? 18.395 -21.052 -27.227 1.00 93.31 790 VAL A C 1
ATOM 6171 O O . VAL A 1 790 ? 18.917 -20.020 -26.802 1.00 93.31 790 VAL A O 1
ATOM 6174 N N . ASP A 1 791 ? 17.346 -21.039 -28.058 1.00 92.44 791 ASP A N 1
ATOM 6175 C CA . ASP A 1 791 ? 16.712 -19.808 -28.555 1.00 92.44 791 ASP A CA 1
ATOM 6176 C C . ASP A 1 791 ? 16.209 -18.936 -27.382 1.00 92.44 791 ASP A C 1
ATOM 6178 O O . ASP A 1 791 ? 16.435 -17.725 -27.343 1.00 92.44 791 ASP A O 1
ATOM 6182 N N . ALA A 1 792 ? 15.578 -19.554 -26.377 1.00 92.75 792 ALA A N 1
ATOM 6183 C CA . ALA A 1 792 ? 15.074 -18.860 -25.193 1.00 92.75 792 ALA A CA 1
ATOM 6184 C C . ALA A 1 792 ? 16.190 -18.258 -24.328 1.00 92.75 792 ALA A C 1
ATOM 6186 O O . ALA A 1 792 ? 16.037 -17.151 -23.808 1.00 92.75 792 ALA A O 1
ATOM 6187 N N . ILE A 1 793 ? 17.323 -18.953 -24.173 1.00 92.12 793 ILE A N 1
ATOM 6188 C CA . ILE A 1 793 ? 18.496 -18.413 -23.473 1.00 92.12 793 ILE A CA 1
ATOM 6189 C C . ILE A 1 793 ? 18.987 -17.161 -24.201 1.00 92.12 793 ILE A C 1
ATOM 6191 O O . ILE A 1 793 ? 19.214 -16.143 -23.548 1.00 92.12 793 ILE A O 1
ATOM 6195 N N . ALA A 1 794 ? 19.092 -17.201 -25.533 1.00 89.56 794 ALA A N 1
ATOM 6196 C CA . ALA A 1 794 ? 19.503 -16.045 -26.325 1.00 89.56 794 ALA A CA 1
ATOM 6197 C C . ALA A 1 794 ? 18.535 -14.859 -26.160 1.00 89.56 794 ALA A C 1
ATOM 6199 O O . ALA A 1 794 ? 18.987 -13.731 -25.966 1.00 89.56 794 ALA A O 1
ATOM 6200 N N . GLU A 1 795 ? 17.221 -15.099 -26.149 1.00 88.25 795 GLU A N 1
ATOM 6201 C CA . GLU A 1 795 ? 16.209 -14.051 -25.944 1.00 88.25 795 GLU A CA 1
ATOM 6202 C C . GLU A 1 795 ? 16.291 -13.433 -24.534 1.00 88.25 795 GLU A C 1
ATOM 6204 O O . GLU A 1 795 ? 16.278 -12.209 -24.378 1.00 88.25 795 GLU A O 1
ATOM 6209 N N . VAL A 1 796 ? 16.457 -14.258 -23.494 1.00 87.69 796 VAL A N 1
ATOM 6210 C CA . VAL A 1 796 ? 16.615 -13.783 -22.107 1.00 87.69 796 VAL A CA 1
ATOM 6211 C C . VAL A 1 796 ? 17.944 -13.036 -21.915 1.00 87.69 796 VAL A C 1
ATOM 6213 O O . VAL A 1 796 ? 17.984 -12.037 -21.195 1.00 87.69 796 VAL A O 1
ATOM 6216 N N . GLN A 1 797 ? 19.024 -13.457 -22.583 1.00 85.06 797 GLN A N 1
ATOM 6217 C CA . GLN A 1 797 ? 20.300 -12.728 -22.592 1.00 85.06 797 GLN A CA 1
ATOM 6218 C C . GLN A 1 797 ? 20.212 -11.409 -23.369 1.00 85.06 797 GLN A C 1
ATOM 6220 O O . GLN A 1 797 ? 20.798 -10.416 -22.937 1.00 85.06 797 GLN A O 1
ATOM 6225 N N . ALA A 1 798 ? 19.483 -11.369 -24.486 1.00 77.06 798 ALA A N 1
ATOM 6226 C CA . ALA A 1 798 ? 19.296 -10.163 -25.289 1.00 77.06 798 ALA A CA 1
ATOM 6227 C C . ALA A 1 798 ? 18.536 -9.081 -24.510 1.00 77.06 798 ALA A C 1
ATOM 6229 O O . ALA A 1 798 ? 18.976 -7.937 -24.493 1.00 77.06 798 ALA A O 1
ATOM 6230 N N . LYS A 1 799 ? 17.502 -9.458 -23.739 1.00 68.19 799 LYS A N 1
ATOM 6231 C CA . LYS A 1 799 ? 16.809 -8.552 -22.798 1.00 68.19 799 LYS A CA 1
ATOM 6232 C C . LYS A 1 799 ? 17.746 -7.950 -21.731 1.00 68.19 799 LYS A C 1
ATOM 6234 O O . LYS A 1 799 ? 17.433 -6.914 -21.157 1.00 68.19 799 LYS A O 1
ATOM 6239 N N . LYS A 1 800 ? 18.902 -8.574 -21.453 1.00 59.81 800 LYS A N 1
ATOM 6240 C CA . LYS A 1 800 ? 19.956 -8.042 -20.560 1.00 59.81 800 LYS A CA 1
ATOM 6241 C C . LYS A 1 800 ? 20.921 -7.086 -21.290 1.00 59.81 800 LYS A C 1
ATOM 6243 O O . LYS A 1 800 ? 21.603 -6.309 -20.628 1.00 59.81 800 LYS A O 1
ATOM 6248 N N . LYS A 1 801 ? 20.998 -7.147 -22.626 1.00 55.62 801 LYS A N 1
ATOM 6249 C CA . LYS A 1 801 ? 21.967 -6.448 -23.493 1.00 55.62 801 LYS A CA 1
ATOM 6250 C C . LYS A 1 801 ? 21.313 -5.409 -24.423 1.00 55.62 801 LYS A C 1
ATOM 6252 O O . LYS A 1 801 ? 21.771 -5.243 -25.548 1.00 55.62 801 LYS A O 1
ATOM 6257 N N . ASP A 1 802 ? 20.341 -4.623 -23.957 1.00 41.91 802 ASP A N 1
ATOM 6258 C CA . ASP A 1 802 ? 19.846 -3.432 -24.692 1.00 41.91 802 ASP A CA 1
ATOM 6259 C C . ASP A 1 802 ? 20.904 -2.303 -24.859 1.00 41.91 802 ASP A C 1
ATOM 6261 O O . ASP A 1 802 ? 20.597 -1.146 -25.137 1.00 41.91 802 ASP A O 1
ATOM 6265 N N . THR A 1 803 ? 22.190 -2.637 -24.750 1.00 37.31 803 THR A N 1
ATOM 6266 C CA . THR A 1 803 ? 23.301 -1.954 -25.405 1.00 37.31 803 THR A CA 1
ATOM 6267 C C . THR A 1 803 ? 23.772 -2.802 -26.583 1.00 37.31 803 THR A C 1
ATOM 6269 O O . THR A 1 803 ? 24.472 -3.804 -26.427 1.00 37.31 803 THR A O 1
ATOM 6272 N N . VAL A 1 804 ? 23.401 -2.373 -27.791 1.00 35.53 804 VAL A N 1
ATOM 6273 C CA . VAL A 1 804 ? 23.936 -2.914 -29.045 1.00 35.53 804 VAL A CA 1
ATOM 6274 C C . VAL A 1 804 ? 25.455 -2.718 -29.041 1.00 35.53 804 VAL A C 1
ATOM 6276 O O . VAL A 1 804 ? 25.953 -1.616 -29.269 1.00 35.53 804 VAL A O 1
ATOM 6279 N N . ASN A 1 805 ? 26.208 -3.779 -28.755 1.00 34.56 805 ASN A N 1
ATOM 6280 C CA . ASN A 1 805 ? 27.656 -3.773 -28.913 1.00 34.56 805 ASN A CA 1
ATOM 6281 C C . ASN A 1 805 ? 27.981 -3.932 -30.399 1.00 34.56 805 ASN A C 1
ATOM 6283 O O . ASN A 1 805 ? 27.987 -5.038 -30.934 1.00 34.56 805 ASN A O 1
ATOM 6287 N N . PHE A 1 806 ? 28.263 -2.810 -31.059 1.00 40.50 806 PHE A N 1
ATOM 6288 C CA . PHE A 1 806 ? 28.909 -2.777 -32.367 1.00 40.50 806 PHE A CA 1
ATOM 6289 C C . PHE A 1 806 ? 30.409 -3.038 -32.211 1.00 40.50 806 PHE A C 1
ATOM 6291 O O . PHE A 1 806 ? 31.205 -2.111 -32.318 1.00 40.50 806 PHE A O 1
ATOM 6298 N N . TYR A 1 807 ? 30.807 -4.280 -31.957 1.00 40.91 807 TYR A N 1
ATOM 6299 C CA . TYR A 1 807 ? 32.177 -4.702 -32.241 1.00 40.91 807 TYR A CA 1
ATOM 6300 C C . TYR A 1 807 ? 32.162 -6.079 -32.897 1.00 40.91 807 TYR A C 1
ATOM 6302 O O . TYR A 1 807 ? 31.394 -6.952 -32.492 1.00 40.91 807 TYR A O 1
ATOM 6310 N N . ALA A 1 808 ? 32.952 -6.164 -33.969 1.00 40.97 808 ALA A N 1
ATOM 6311 C CA . ALA A 1 808 ? 33.107 -7.293 -34.878 1.00 40.97 808 ALA A CA 1
ATOM 6312 C C . ALA A 1 808 ? 33.722 -8.528 -34.213 1.00 40.97 808 ALA A C 1
ATOM 6314 O O . ALA A 1 808 ? 34.505 -8.346 -33.251 1.00 40.97 808 ALA A O 1
#

Radius of gyration: 43.19 Å; Cα contacts (8 Å, |Δi|>4): 1286; chains: 1; bounding box: 101×120×120 Å

Solvent-accessible surface area (backbone atoms only — not comparable to full-atom values): 47160 Å² total; per-residue (Å²): 130,77,52,52,35,30,73,45,67,52,79,70,38,60,41,49,50,47,55,66,44,45,31,46,38,34,49,49,43,66,59,50,87,90,43,39,38,44,68,32,90,82,38,96,67,47,48,44,62,82,68,59,70,77,40,39,85,65,33,26,65,58,92,68,94,61,66,45,72,83,67,65,70,81,81,82,52,62,84,51,84,88,73,67,78,89,44,53,43,74,37,36,40,38,38,38,57,70,43,88,59,70,60,43,39,80,99,59,58,35,31,38,44,36,32,29,68,34,44,21,25,60,32,78,63,8,22,37,42,32,35,37,38,32,41,27,37,71,98,62,57,65,30,39,44,33,42,38,28,40,31,28,62,60,60,32,68,81,83,52,53,68,64,80,84,82,89,78,48,74,71,68,84,97,59,76,62,76,42,76,35,77,47,79,37,46,70,61,46,29,53,50,38,27,72,48,28,49,48,51,58,38,35,74,41,38,66,61,19,41,76,72,71,69,76,28,46,32,40,56,64,64,53,59,55,49,25,47,50,48,40,47,31,50,73,35,24,72,63,41,68,90,27,50,44,33,45,31,36,24,57,65,44,82,45,48,61,60,43,36,39,36,33,38,28,34,75,69,85,47,69,58,97,88,24,36,38,32,28,32,40,28,24,37,72,96,64,58,58,30,32,36,57,14,39,33,31,27,46,69,56,77,89,74,82,77,84,71,85,70,83,72,82,73,83,79,76,90,80,87,88,80,90,87,85,87,85,90,83,90,90,90,88,87,91,90,87,83,91,86,81,91,79,89,82,79,88,87,90,83,88,86,88,80,91,86,86,88,81,88,86,87,86,85,90,85,81,89,82,80,87,83,89,82,90,83,87,84,84,86,81,85,82,87,80,90,88,88,84,91,87,90,85,87,84,83,78,56,74,71,63,77,76,44,53,76,68,52,52,55,51,52,49,54,51,51,56,50,49,53,51,51,50,52,52,50,51,53,50,52,52,50,50,52,51,56,51,51,51,54,51,50,59,51,47,56,57,49,49,66,70,64,48,83,84,60,37,54,28,31,33,64,43,77,42,81,61,65,59,79,64,58,67,73,72,60,93,62,94,71,60,70,81,81,61,55,82,44,61,21,33,34,34,34,37,76,88,72,46,77,46,81,31,73,62,46,57,74,51,61,76,86,80,61,52,70,68,40,38,30,33,20,37,76,87,78,62,33,32,63,43,81,45,77,84,83,64,58,71,70,49,62,68,24,46,56,89,69,77,48,84,49,50,69,91,75,57,50,71,48,64,68,55,51,50,57,47,40,62,51,50,47,40,54,71,77,44,46,64,60,37,63,75,73,70,52,81,49,58,45,18,36,35,37,32,33,62,77,44,59,45,68,73,56,52,55,38,20,51,41,42,74,60,82,38,44,43,34,55,41,54,24,64,75,45,62,55,94,53,86,63,50,24,35,47,51,50,52,44,44,55,50,52,37,60,76,48,53,47,17,38,41,37,33,37,48,38,56,66,36,35,48,51,90,67,97,62,93,50,74,68,62,55,48,34,48,49,26,34,52,42,47,50,52,52,50,61,69,55,59,64,84,49,58,53,36,41,39,36,31,29,62,50,73,87,50,39,31,69,75,60,64,33,79,74,35,32,55,40,79,45,73,43,64,78,58,50,57,70,20,40,22,42,40,44,52,57,65,40,68,86,50,58,64,43,90,82,48,60,44,67,61,55,20,67,74,45,74,92,45,32,56,53,51,43,48,46,28,54,53,41,12,51,52,50,21,50,74,71,72,44,87,51,36,50,50,66,33,45,55,53,18,46,53,54,60,49,46,75,72,44,88,63,84,75,90,72,133

Secondary structure (DSSP, 8-state):
-PPTTTT-BPPPEEE---HHHHHHHHHHTT--GGGHHHH-TTSTT----TTGGGTHHHHTT-SS---HHHH-PPPPPTTSPPP-GGGEEEEEEEEEE-SPPPS--TTS-EEEEEEEEEEEE-GGGEEEEEEEEEEEETTS-EEEEEEEEEEEET---S-----PPPPP-PPPTTPPPSEEEEEEPPTHHHHHHHTTT---GGGT-HHHHHHTTS-S--B-HHHHHHHHHHHHHHHTSTT-GGGEEEEEEEE---B-TT-EEEEEEEEEEEEETTEEEEEEEEEETTS-EEEEEEEEEE-PPP------------------------------------------------S---S-------------------------------------------HHHHTS-HHHHHHHHHHHHHHHHHHHHHHHHHHHHHHHHHHHHHHHHHHHHHHTPSPPEEEEEEEEEE--HHHHTTT--S---TTTT-S-EEEEEEETTS-EEEESS-BSS-TTT--TT-EEEE-TTT--EEEEPPPPPPHHHHTTB-SS-----GGGS-S-HHHHHHHIIIIIHHHH-HHHHHHHTPPPP-EEEEESSTTSSHHHHHHHHHHHHT-EEEEEEGGGG--SSTTHHHHHHHHHHHHHHHT-SEEEEEE-GGGT-B-------HHHHHHHHHHHHHHHHHHHS-TTSSEEEEEEES-STTB-TTTTSTTTS-EEEE-PPPPHHHHHHHHHHHHTTS-B-TT--HHHHHHT-TT--HHHHHHHHHHHHHHHHHTT-SSB-HHHHHHHHHHHHHTT--S-----

Organism: NCBI:txid209136

Sequence (808 aa):
MSGPGAGFEYPAQEVSWLKRDVLLFAYSIGCTADELHFLYELHPNFQVFPTYPIILPFKQTDQEVIDFYARSGSTPIPNVPKFDSRRVVDGQRTITFSKPIPPTSAGKKFELKSKVVGVYDKGKAGTVVETETILAERGGDVYTKAVGRAFFVGQGNWGGPKGPSTVNYPPPEGKKPDAVHALQIIKESAYLYRLNGDYNPLHATPEPGQKMGFGGAIMHGLFSWNSACHGLLQTLGGSDPANLREFQARFAAPVKPGDKLVTEAWRTGEFKDGWEEVRFITRVEGGKVVLSNGRALMKCQGERSKLYFTFQSTKISTSSLILQLYPLPQILRSFATLNATMSTLEDLDDMEREGKEEDKKKDEGDKDGKKPDLNGDAEMKDADGDKKEEDKEEDIFDPEILHSSTRDIVTRRRLLENDMRIMKSEYQRLTHEQAAMKEKIKDNLEKIENNRQLPYLVGNVVELLDLDVEKEAAEEGANIDLDATRIGKSAVIKTSTRQTIFLPLIGLVDHTALKPGDLIGVNKDSYLVLDTLPAEYDSRVKAMEVDEKPTEKYTDVGGLDKQIEELVEAVVWPMKEAERFKKIGIKAPKGALMYGPPGTGKTLLARACAAQTDATFLKLAGPQLVQMFIGDGAKLVRDCFALAKEKAPSIIFIDELDAVGTKRFDSEKSGDREVQRTMLELLNQLDGFASDDRVKVLAATNRVDVLDPALLRSGRLDRKIEFPLPNEEARAQILKIHSRKMTVDDAVNWPELARSTDEFGGAQLKAVCVEAGMIALRKGMVKIGHEHYVDAIAEVQAKKKDTVNFYA

pLDDT: mean 79.37, std 20.92, range [20.89, 96.88]

InterPro domains:
  IPR002539 MaoC-like dehydratase domain [PF01575] (173-279)
  IPR003593 AAA+ ATPase domain [SM00382] (588-727)
  IPR003959 ATPase, AAA-type, core [PF00004] (593-725)
  IPR003960 ATPase, AAA-type, conserved site [PS00674] (695-713)
  IPR012340 Nucleic acid-binding, OB-fold [G3DSA:2.40.50.140] (414-543)
  IPR027417 P-loop containing nucleoside triphosphate hydrolase [G3DSA:3.40.50.300] (544-725)
  IPR027417 P-loop containing nucleoside triphosphate hydrolase [SSF52540] (552-799)
  IPR029069 HotDog domain superfamily [SSF54637] (7-167)
  IPR029069 HotDog domain superfamily [SSF54637] (190-293)
  IPR032501 Proteasomal ATPase, second OB domain [PF16450] (458-534)
  IPR041569 AAA ATPase, AAA+ lid domain [PF17862] (748-788)
  IPR050221 26S Proteasome Regulatory ATPase [PTHR23073] (395-802)
  IPR054357 Peroxisomal multifunctional enzyme type 2-like, N-terminal domain [PF22622] (19-152)

Nearest PDB structures (foldseek):
  8usb-assembly1_F  TM=9.598E-01  e=3.421E-52  Homo sapiens
  7w38-assembly1_F  TM=9.119E-01  e=6.998E-53  Homo sapiens
  8jri-assembly1_F  TM=9.090E-01  e=5.528E-49  Homo sapiens
  7w3h-assembly1_F  TM=7.408E-01  e=6.939E-51  Homo sapiens
  9e8o-assembly1_C  TM=7.895E-01  e=3.052E-38  Homo sapiens

Foldseek 3Di:
DAFQLAFDKDPKFWFWDALVLQLLQCVLLPDDPVLCLRNPPPPPNNFGQQCLVVLRVLAGHDPDQDDSVVPPDDDDRGPDDDADPLQKAWFKKKKFFDATDDSTCPPFIKIKIKGFNHWAAPDQQFIWTWIWIWIDTVVDDTGMIMITIMTRGRHGPPPTHHDDDDDFDADDPPDFFPDKDKDFFALCSLVSNCSSRVVDCLSPWFVSCVVNVNRGRFHGLVSVQSSLVQRCCVQFVVVDSVFFGMWMWTFDDTHHRRWMKMKGKHFPQDADPNWTKMAIWIDTPPDDTGIGRIITTGHGDPDPPDPDPPPPPDPDDDDDDDDDDDDDDDDDDDDDDDDDDDDDDDDDPPPDPDDDDDDDDDDDDDDDDDDDDDDDDDDDDDDDDDDDDDDDDDDDDDPVVVPDDPVVVVVVVVVVVVVVVVVVVVVVVVVVVVVVVVVVVVVVVVVLVVQVDDDFFKKFWADKAQDDLVPVVVPDPDDDDVVLSPRDIWTFIATPVRDTDTGSAQADDDPVVDDHGWMFTAHPPPRHTSGTDPDDFDPVLVVQWDPDQQPAAVLLAFQCVVLLVLVCQQAVCCLPPVVVCVVVVHQHAQEAEEEAAPQLCLVVSLSNVRNVNVATEGEAELVVLQDPDACVSLSNLVRNLVVCQVRPLYEYEYEAVLSLFFADDPDPDPRNVRSPVSVVSNLVSLQPDDSNRSYHYYYYHHDPPGGYVSCVDGSGNPHYRYRYAHDLRRLLSLLVSLCPVAAEDPQADSSVLSVLQPSDHSNLSNQLSVQLVVVCVVVVHRYRYNVSSVVSSVVSVVVVCPPPPPDD

Mean predicted aligned error: 20.76 Å